Protein AF-0000000087760080 (afdb_homodimer)

Secondary structure (DSSP, 8-state):
----------PPTT----GGGTTTTTTGGGSPPPP---HHHHHHHHHHHHGGGS-HHHHHHHHHHHHHHHSTTSHHHHHHHHHHHHHH-TT-S-TTHHHHHIIIIIS--S-HHHHTEEEEEEPP-TT--SHHHHHHHHHHHHHHHHHHHHTT-SPPPEETTEE---GGGGGTSSEEEEEETTEEEEEE--TTT--EEEEEETTEEEEEESEETTEEPPHHHHHHHHHHHHHHHHHH-----GGGGGGS-HHHHHHHHHHHHHH-THHHHHHHHHHTSS-EEEEE-----SHHHHHHHHHTTTSSS--TTSSEEEEEETTS-EEEEEE-SSS-HHHHHHHHHHHHHHHHTT----------PPPPEEE-----HHHHHHHHHHHHHHHHHHHT-EEEEEEE-S--HHHHHHTT--HHHHHHHHHHHHHHHHHSS---EEEEEE-TTSTT--EEEEE---HHHHHHHHHHH-TT--HHHHHHHHHHHHHHHHHHHHHHHTT--SHHHHHHHHHTPPTTPPPPGGGTSHHHHHHT--SEEEEE---TTEEEEE---SSTTSEEEEEEE-SS-EEEEEEESSS-HHHHHHHHHHHHHHHHHHHHHHHHHT-/----------PPTT----GGGTTTTTTGGGSPPPP---HHHHHHHHHHHHGGGS-HHHHHHHHHHHHHHHSTTSHHHHHHHHHHHHHH-TT-S-TTHHHHHIIIIIS--S-HHHHTEEEEEEPP-TT--SHHHHHHHHHHHHHHHHHHHHTT-SPPPEETTEE---GGGGGTSSEEEEEETTEEEEEE--TTT--EEEEEETTEEEEEESEETTEEPPHHHHHHHHHHHHHHHHHH-----GGGGGGS-HHHHHHHHHHHHHH-THHHHHHHHHHTSS-EEEEE-----SHHHHHHHHHTTTSSS--TTSSEEEEEETTS-EEEEEE-SSS-HHHHHHHHHHHHHHHHTT----------PPPPEEE-----HHHHHHHHHHHHHHHHHHHT-EEEEEEE-S--HHHHHHTT--HHHHHHHHHHHHHHHHHSS---EEEEEE-TTSTT--EEEEE---HHHHHHHHHHH-TT--HHHHHHHHHHHHHHHHHHHHHHHTT--SHHHHHHHHHTPPTTPPPPGGGTSHHHHHHT--SEEEEE---TTEEEEE---SSTTSEEEEEEE-SS-EEEEEEESSS-HHHHHHHHHHHHHHHHHHHHHHHHHT-

Organism: Geotrichum candidum (NCBI:txid1173061)

Foldseek 3Di:
DFDLDLPVDDDPPQFAAQCVQPQACRRQVSFAEQDFDDLVLLLVQVLQLCVQVDDPVLSVLLNVLSCQLNPPPHLVVVLSVVLVVQSPPPVDQYSQQVVCLWPVPWLAFFALPFAQKKKFWFFFDPVPQALLLLLLLLVLLLVVVVVCLLRRHDHFTDDPNFGFHSVLSQQAFQWFWAFDPSTIDIDHDDCVVAQWEWEFDLLWIWTGGQDDPRRGDFSVRSSVLVVLVVVVCVVVHHDQLPQLLNRGGSNLSNVLVVVQCVLDVLSVVLVSSHRRHGYYEQEAADDDDDQQSSRCCGSCNLSRSDNSRRQWYKYGYNRGTIMIMGRRSRHHPPVVLVSSLSSLVCSVVVVGDRDDDDDDDDHIDIRDGDADPSSSVSSVVSSVNNCVVVVLKDKDKQKFQQFFPQVCVVLVFDRVLLLLLLLQLLVCVVPVGGFFAWEWAWQRSGNSTGTFTQGLDGPLSVVQSVLLPDPPRALVRNSVSSVSSRVVSVVRSVCRNSSNHNPSSVVSSQVPDDVPDDDRVSCVSPVVVRNPDHLHYEYEDADPRTPDMFHEDNDQNHWYWYWYGDGRIIMTMIMHSPPCRPSSSVSSNVSVVSVCVSSVVVVVVVD/DFDLDLPVDDDPPQFAAQCVQPQACRRQVSFAEQDFDDLVLLLVQVLQLCVQVDDPVLSVLLNVLSCQLNPVPHLVVVLSVVLVVQSPPPVDQYSQQVVCLWPVPWLQFFALPFAQKKKFWFFFDPVPQALLLLLLLLVLLLVVVVVCLLRRHDHFTDDPNFGFHSVLSQQAFQWFWAFDPSTIDIDHDDCVVAQWEWEFDLLWIWTGGQDDPRRGAFSVRSSVLVVLVVVVCVVVHHDQQPQLLSRGGSNLSNVLVVVQCVLDVLSVVLVSSHRRHGYYEFEAADDDDDQQSSRCCGSCNLSRSDNSRRQWYKYGYNRGTIMIMGRRSRHHPPVVLVSSLSSLVCSVVVVGDRDDDDDDDDHIGIRDGDADPSSSVSSVVSSVNNCVVVVLKDKDKQKFQQFFPQVCVVLVFDRVLLLLLLLQLLVCVVPVGGFFAWEWAWQRSGNSTGTFTQGLDGPLSVVQSVLLPPPPRALVRNSVSSVSSRVVSVVSSVCRNSSNHNPSSVVSSQVPDDVPHDDRVSCVSPVNVRNPDHLHYEYEDADPRTPDMFHEDNDQNHWYWYWYGDGRIIMTMIMHSPPCRPSSSVSSNVSVVSVCVSSVVVVVVVD

Sequence (1214 aa):
MLRLSSTAAKLPEGYVEDLSKGKMLRFQDSLPKLPVPTLEETAAKYLRSLVPLTTPQEFANSEAAVKDFIKPGGVGQKLQKKLEDRAADPKIKNWLYEWWNDAAYLTYREPVVPYVSYFYSHKDDKLRKNPAARAAAITTAALSFKAQVDSKTLEPDYMKGLPNCMDSFKYMFNVSRVPIEHRDDAVSYDPATHKHILVIRNNRFFKVLHEVDGKQLSTAELQAQFEKIYKSAEAAGKGPAIGALTSDNRDKWTAARARLLAAAPENKQALEGIESASFVVCLDDSKPVTREERAHTYWHGDGQNRFYDKPVQFIICDNGVSGFMGEHSMMDGTPTHRLNDYVNDVIFNNKVDHGNTNRSLADPTEITFKVNNDVAKDINSSVESFKNVIGEHELTVFAYKGYGKGLIKKFKASPDAYVQMLIQLAYYKAFGVCRPTYESAATRRFQQGRTETCRSVSVESVDFVKTFENPSATPQDKIAAARKAFNAHVKYITDASAGKGVDRHLFGLKKLLEPGQEVPAIFQDPFYAYSSSWYLSTSQLSSEFFNGYGWSQVIDAGFGLAYMINENSIQVNVVSKKLGVERMKYYLEEAADDLAEVFSTELQSKLMLRLSSTAAKLPEGYVEDLSKGKMLRFQDSLPKLPVPTLEETAAKYLRSLVPLTTPQEFANSEAAVKDFIKPGGVGQKLQKKLEDRAADPKIKNWLYEWWNDAAYLTYREPVVPYVSYFYSHKDDKLRKNPAARAAAITTAALSFKAQVDSKTLEPDYMKGLPNCMDSFKYMFNVSRVPIEHRDDAVSYDPATHKHILVIRNNRFFKVLHEVDGKQLSTAELQAQFEKIYKSAEAAGKGPAIGALTSDNRDKWTAARARLLAAAPENKQALEGIESASFVVCLDDSKPVTREERAHTYWHGDGQNRFYDKPVQFIICDNGVSGFMGEHSMMDGTPTHRLNDYVNDVIFNNKVDHGNTNRSLADPTEITFKVNNDVAKDINSSVESFKNVIGEHELTVFAYKGYGKGLIKKFKASPDAYVQMLIQLAYYKAFGVCRPTYESAATRRFQQGRTETCRSVSVESVDFVKTFENPSATPQDKIAAARKAFNAHVKYITDASAGKGVDRHLFGLKKLLEPGQEVPAIFQDPFYAYSSSWYLSTSQLSSEFFNGYGWSQVIDAGFGLAYMINENSIQVNVVSKKLGVERMKYYLEEAADDLAEVFSTELQSKL

Radius of gyration: 34.76 Å; Cα contacts (8 Å, |Δi|>4): 2414; chains: 2; bounding box: 78×97×84 Å

Nearest PDB structures (foldseek):
  1s5o-assembly1_A  TM=9.514E-01  e=1.755E-53  Homo sapiens
  1t7o-assembly1_A  TM=9.493E-01  e=1.630E-52  Mus musculus
  1xmc-assembly2_B  TM=9.399E-01  e=7.546E-51  Mus musculus
  1xmd-assembly2_B  TM=9.380E-01  e=1.085E-50  Mus musculus
  1xl7-assembly2_B  TM=9.379E-01  e=2.431E-49  Mus musculus

Solvent-accessible surface area (backbone atoms only — not comparable to full-atom values): 61609 Å² total; per-residue (Å²): 126,74,49,75,67,74,65,89,62,84,72,62,90,68,64,45,83,38,64,91,57,23,59,27,42,16,46,49,86,34,37,47,57,58,60,78,65,53,70,65,59,34,50,53,52,45,53,52,51,41,54,68,73,41,52,74,66,58,43,50,54,50,49,52,26,46,51,55,34,64,31,88,88,25,68,42,48,55,35,47,51,53,50,52,50,47,46,65,32,86,86,36,63,32,66,56,43,66,62,46,42,35,65,72,35,28,50,44,46,64,22,42,52,58,70,39,33,31,23,37,29,44,54,76,52,84,87,32,48,48,30,40,53,33,47,15,53,50,49,47,34,46,49,55,53,46,51,26,57,76,67,23,57,34,76,51,50,24,57,96,79,36,64,36,48,56,69,48,62,72,55,48,48,9,23,19,55,42,63,42,92,80,28,45,43,81,46,76,43,60,63,89,80,34,50,26,32,30,36,27,34,51,33,33,40,27,46,35,69,47,46,57,95,91,35,67,58,13,30,65,44,41,21,52,48,43,48,51,46,54,53,51,31,63,74,70,41,70,45,69,41,66,23,6,35,47,33,23,40,37,65,60,30,31,53,44,49,53,48,37,45,66,62,31,78,62,27,50,58,34,50,47,58,59,37,33,14,35,39,35,39,25,48,41,84,51,67,67,77,35,64,52,46,40,48,46,49,32,51,58,48,89,46,25,60,49,57,58,40,33,34,36,30,38,36,29,22,58,61,20,43,44,28,25,28,36,31,42,64,80,34,65,66,66,64,56,45,50,51,54,51,48,32,47,48,30,58,78,64,68,62,59,83,46,64,86,57,80,75,91,68,81,76,66,44,72,53,65,71,66,72,49,72,68,43,49,50,44,31,53,50,17,46,51,50,36,51,53,60,57,66,48,48,40,71,38,67,38,76,43,42,64,46,20,38,54,56,34,47,71,64,72,40,56,53,66,34,50,51,52,49,30,50,51,33,12,47,26,72,74,68,74,49,84,66,34,26,36,30,69,19,60,23,28,58,15,28,73,35,59,72,27,45,17,66,62,50,32,58,41,39,56,51,20,44,54,41,61,70,33,80,83,53,49,57,67,56,34,51,53,33,41,51,49,20,30,51,52,38,49,49,42,41,52,32,6,36,65,48,53,29,46,59,60,55,52,48,54,42,60,69,65,58,53,91,87,52,83,78,58,57,45,78,67,34,71,60,50,56,50,64,70,40,37,39,32,32,35,43,78,71,61,54,94,53,44,70,43,44,35,42,50,37,80,38,74,88,14,32,6,36,22,28,30,62,35,62,51,24,35,35,34,22,33,19,23,54,70,79,51,46,67,52,50,41,43,28,39,49,51,29,50,49,51,51,50,57,47,53,46,57,58,58,56,70,72,101,124,75,47,75,68,75,65,88,60,82,71,62,91,67,64,45,83,38,66,89,57,23,58,27,41,15,46,49,87,34,39,48,57,57,60,78,66,53,69,65,60,35,49,53,52,45,54,53,50,41,52,68,74,43,52,76,66,58,42,51,54,51,49,52,28,46,52,56,34,63,30,88,88,24,67,41,50,54,36,47,51,55,51,50,51,48,46,66,33,87,86,37,62,31,68,53,45,67,61,47,42,35,64,73,36,29,49,43,45,66,24,41,51,59,70,39,32,34,24,39,28,45,54,76,50,83,87,30,47,49,30,39,55,33,45,14,52,50,49,48,34,46,50,54,53,45,51,26,56,76,65,22,57,36,77,51,50,23,57,96,79,36,66,35,48,55,69,50,62,72,56,48,49,9,21,18,53,41,62,41,92,81,30,45,43,81,46,77,43,61,62,89,80,34,49,26,32,32,36,28,36,50,32,34,40,27,47,36,68,47,48,58,95,91,35,67,59,12,30,65,44,42,21,52,49,42,48,50,46,53,52,50,32,63,74,69,42,70,44,69,41,66,23,6,35,46,34,24,40,36,65,59,28,30,54,44,48,53,48,36,44,67,61,28,77,63,27,50,59,33,49,46,58,58,39,33,15,35,38,35,38,24,48,41,86,50,69,67,77,34,64,53,48,38,50,46,48,31,52,57,48,87,44,25,59,49,56,59,40,33,35,35,30,38,35,30,22,57,61,20,42,42,27,26,28,35,31,42,63,79,34,65,66,65,64,56,46,49,51,52,50,49,32,48,49,30,58,77,66,69,61,58,82,47,65,85,59,79,75,92,69,80,76,65,42,72,55,64,71,65,72,50,72,69,43,47,52,44,31,52,50,17,48,51,51,37,53,54,59,56,66,50,47,40,71,39,66,35,74,43,44,63,46,18,38,56,57,34,48,73,65,71,40,58,52,66,34,49,50,53,49,31,50,50,33,11,45,28,72,74,68,73,51,85,64,34,27,36,29,68,18,61,24,26,58,16,27,73,33,59,72,28,45,16,68,63,50,33,60,42,40,54,52,21,42,54,41,62,69,34,81,83,53,48,59,67,55,34,51,51,33,41,51,46,21,32,51,51,36,49,49,42,42,51,32,5,38,65,47,52,28,46,58,60,57,53,48,54,42,60,69,64,57,51,92,87,52,81,77,56,57,46,78,66,34,70,60,51,58,49,64,68,40,36,40,34,32,35,41,78,70,60,53,92,53,43,69,42,44,35,42,50,36,80,38,74,88,13,31,6,38,21,29,30,63,35,62,52,24,34,36,33,24,33,18,22,54,71,80,52,46,67,54,50,39,43,30,38,51,51,29,50,50,51,52,50,57,46,54,44,58,59,58,56,70,72,101

pLDDT: mean 96.08, std 7.72, range [31.3, 98.94]

InterPro domains:
  IPR000542 Acyltransferase ChoActase/COT/CPT [PS00439] (31-46)
  IPR000542 Acyltransferase ChoActase/COT/CPT [PS00440] (306-333)
  IPR000542 Acyltransferase ChoActase/COT/CPT [PTHR22589] (21-598)
  IPR023213 Chloramphenicol acetyltransferase-like domain superfamily [G3DSA:3.30.559.10] (31-595)
  IPR039551 Choline/Carnitine o-acyltransferase, domain 1 and 2 [PF00755] (34-589)
  IPR042231 Choline/Carnitine o-acyltransferase, domain 2 [G3DSA:3.30.559.70] (94-396)

Structure (mmCIF, N/CA/C/O backbone):
data_AF-0000000087760080-model_v1
#
loop_
_entity.id
_entity.type
_entity.pdbx_description
1 polymer 'Carnitine O-acetyltransferase, mitochondrial'
#
loop_
_atom_site.group_PDB
_atom_site.id
_atom_site.type_symbol
_atom_site.label_atom_id
_atom_site.label_alt_id
_atom_site.label_comp_id
_atom_site.label_asym_id
_atom_site.label_entity_id
_atom_site.label_seq_id
_atom_site.pdbx_PDB_ins_code
_atom_site.Cartn_x
_atom_site.Cartn_y
_atom_site.Cartn_z
_atom_site.occupancy
_atom_site.B_iso_or_equiv
_atom_site.auth_seq_id
_atom_site.auth_comp_id
_atom_site.auth_asym_id
_atom_site.auth_atom_id
_atom_site.pdbx_PDB_model_num
ATOM 1 N N . MET A 1 1 ? 0.422 13.914 22.516 1 31.44 1 MET A N 1
ATOM 2 C CA . MET A 1 1 ? -1.004 13.836 22.812 1 31.44 1 MET A CA 1
ATOM 3 C C . MET A 1 1 ? -1.378 14.789 23.938 1 31.44 1 MET A C 1
ATOM 5 O O . MET A 1 1 ? -0.711 14.836 24.969 1 31.44 1 MET A O 1
ATOM 9 N N . LEU A 1 2 ? -2.111 15.789 23.656 1 38.09 2 LEU A N 1
ATOM 10 C CA . LEU A 1 2 ? -2.637 16.766 24.609 1 38.09 2 LEU A CA 1
ATOM 11 C C . LEU A 1 2 ? -3.416 16.078 25.719 1 38.09 2 LEU A C 1
ATOM 13 O O . LEU A 1 2 ? -4.371 15.344 25.453 1 38.09 2 LEU A O 1
ATOM 17 N N . ARG A 1 3 ? -2.824 15.695 26.797 1 42.78 3 ARG A N 1
ATOM 18 C CA . ARG A 1 3 ? -3.564 15.203 27.969 1 42.78 3 ARG A CA 1
ATOM 19 C C . ARG A 1 3 ? -4.32 16.344 28.641 1 42.78 3 ARG A C 1
ATOM 21 O O . ARG A 1 3 ? -3.736 17.375 28.969 1 42.78 3 ARG A O 1
ATOM 28 N N . LEU A 1 4 ? -5.613 16.234 28.5 1 44.25 4 LEU A N 1
ATOM 29 C CA . LEU A 1 4 ? -6.473 17.219 29.156 1 44.25 4 LEU A CA 1
ATOM 30 C C . LEU A 1 4 ? -6.418 17.078 30.672 1 44.25 4 LEU A C 1
ATOM 32 O O . LEU A 1 4 ? -7.246 17.641 31.391 1 44.25 4 LEU A O 1
ATOM 36 N N . SER A 1 5 ? -5.719 16.125 31.234 1 40.06 5 SER A N 1
ATOM 37 C CA . SER A 1 5 ? -5.988 15.961 32.656 1 40.06 5 SER A CA 1
ATOM 38 C C . SER A 1 5 ? -5.27 17.031 33.5 1 40.06 5 SER A C 1
ATOM 40 O O . SER A 1 5 ? -4.059 17.203 33.375 1 40.06 5 SER A O 1
ATOM 42 N N . SER A 1 6 ? -6.012 17.875 34.031 1 45.25 6 SER A N 1
ATOM 43 C CA . SER A 1 6 ? -5.613 18.734 35.125 1 45.25 6 SER A CA 1
ATOM 44 C C . SER A 1 6 ? -5.168 17.922 36.344 1 45.25 6 SER A C 1
ATOM 46 O O . SER A 1 6 ? -6 17.438 37.094 1 45.25 6 SER A O 1
ATOM 48 N N . THR A 1 7 ? -4.461 17.016 36.375 1 44.56 7 THR A N 1
ATOM 49 C CA . THR A 1 7 ? -4.113 16.594 37.719 1 44.56 7 THR A CA 1
ATOM 50 C C . THR A 1 7 ? -3.66 17.781 38.562 1 44.56 7 THR A C 1
ATOM 52 O O . THR A 1 7 ? -2.914 18.641 38.062 1 44.56 7 THR A O 1
ATOM 55 N N . ALA A 1 8 ? -4.324 18 39.719 1 46.91 8 ALA A N 1
ATOM 56 C CA . ALA A 1 8 ? -4.074 19.031 40.719 1 46.91 8 ALA A CA 1
ATOM 57 C C . ALA A 1 8 ? -2.59 19.094 41.062 1 46.91 8 ALA A C 1
ATOM 59 O O . ALA A 1 8 ? -2.197 18.797 42.188 1 46.91 8 ALA A O 1
ATOM 60 N N . ALA A 1 9 ? -1.782 18.609 40.406 1 54.81 9 ALA A N 1
ATOM 61 C CA . ALA A 1 9 ? -0.433 18.828 40.906 1 54.81 9 ALA A CA 1
ATOM 62 C C . ALA A 1 9 ? -0.044 20.297 40.844 1 54.81 9 ALA A C 1
ATOM 64 O O . ALA A 1 9 ? -0.376 20.984 39.875 1 54.81 9 ALA A O 1
ATOM 65 N N . LYS A 1 10 ? 0.479 20.875 41.875 1 70.44 10 LYS A N 1
ATOM 66 C CA . LYS A 1 10 ? 0.914 22.25 42.094 1 70.44 10 LYS A CA 1
ATOM 67 C C . LYS A 1 10 ? 1.817 22.734 40.969 1 70.44 10 LYS A C 1
ATOM 69 O O . LYS A 1 10 ? 2.859 22.125 40.719 1 70.44 10 LYS A O 1
ATOM 74 N N . LEU A 1 11 ? 1.351 23.656 40.031 1 83.56 11 LEU A N 1
ATOM 75 C CA . LEU A 1 11 ? 2.141 24.297 38.969 1 83.56 11 LEU A CA 1
ATOM 76 C C . LEU A 1 11 ? 3.396 24.938 39.562 1 83.56 11 LEU A C 1
ATOM 78 O O . LEU A 1 11 ? 3.387 25.422 40.688 1 83.56 11 LEU A O 1
ATOM 82 N N . PRO A 1 12 ? 4.492 24.734 38.875 1 84.12 12 PRO A N 1
ATOM 83 C CA . PRO A 1 12 ? 5.73 25.375 39.312 1 84.12 12 PRO A CA 1
ATOM 84 C C . PRO A 1 12 ? 5.555 26.859 39.594 1 84.12 12 PRO A C 1
ATOM 86 O O . PRO A 1 12 ? 4.551 27.453 39.188 1 84.12 12 PRO A O 1
ATOM 89 N N . GLU A 1 13 ? 6.48 27.406 40.25 1 84.38 13 GLU A N 1
ATOM 90 C CA . GLU A 1 13 ? 6.473 28.844 40.531 1 84.38 13 GLU A CA 1
ATOM 91 C C . GLU A 1 13 ? 6.484 29.656 39.25 1 84.38 13 GLU A C 1
ATOM 93 O O . GLU A 1 13 ? 7.148 29.281 38.281 1 84.38 13 GLU A O 1
ATOM 98 N N . GLY A 1 14 ? 5.613 30.641 39.219 1 87.75 14 GLY A N 1
ATOM 99 C CA . GLY A 1 14 ? 5.562 31.484 38.031 1 87.75 14 GLY A CA 1
ATOM 100 C C . GLY A 1 14 ? 4.227 31.453 37.312 1 87.75 14 GLY A C 1
ATOM 101 O O . GLY A 1 14 ? 3.803 32.438 36.719 1 87.75 14 GLY A O 1
ATOM 102 N N . TYR A 1 15 ? 3.621 30.344 37.375 1 92.69 15 TYR A N 1
ATOM 103 C CA . TYR A 1 15 ? 2.301 30.219 36.781 1 92.69 15 TYR A CA 1
ATOM 104 C C . TYR A 1 15 ? 1.22 30.766 37.688 1 92.69 15 TYR A C 1
ATOM 106 O O . TYR A 1 15 ? 1.188 30.453 38.875 1 92.69 15 TYR A O 1
ATOM 114 N N . VAL A 1 16 ? 0.417 31.594 37.188 1 94.06 16 VAL A N 1
ATOM 115 C CA . VAL A 1 16 ? -0.666 32.188 37.938 1 94.06 16 VAL A CA 1
ATOM 116 C C . VAL A 1 16 ? -1.984 32.031 37.188 1 94.06 16 VAL A C 1
ATOM 118 O O . VAL A 1 16 ? -2.07 32.375 36 1 94.06 16 VAL A O 1
ATOM 121 N N . GLU A 1 17 ? -2.879 31.531 37.906 1 93.44 17 GLU A N 1
ATOM 122 C CA . GLU A 1 17 ? -4.211 31.422 37.312 1 93.44 17 GLU A CA 1
ATOM 123 C C . GLU A 1 17 ? -4.965 32.75 37.375 1 93.44 17 GLU A C 1
ATOM 125 O O . GLU A 1 17 ? -5.102 33.344 38.469 1 93.44 17 GLU A O 1
ATOM 130 N N . ASP A 1 18 ? -5.348 33.281 36.281 1 95.81 18 ASP A N 1
ATOM 131 C CA . ASP A 1 18 ? -6.164 34.469 36.156 1 95.81 18 ASP A CA 1
ATOM 132 C C . ASP A 1 18 ? -7.516 34.156 35.531 1 95.81 18 ASP A C 1
ATOM 134 O O . ASP A 1 18 ? -7.66 34.25 34.312 1 95.81 18 ASP A O 1
ATOM 138 N N . LEU A 1 19 ? -8.508 33.969 36.25 1 94.75 19 LEU A N 1
ATOM 139 C CA . LEU A 1 19 ? -9.812 33.531 35.75 1 94.75 19 LEU A CA 1
ATOM 140 C C . LEU A 1 19 ? -10.586 34.688 35.125 1 94.75 19 LEU A C 1
ATOM 142 O O . LEU A 1 19 ? -11.586 34.469 34.438 1 94.75 19 LEU A O 1
ATOM 146 N N . SER A 1 20 ? -10.094 35.844 35.375 1 95.19 20 SER A N 1
ATOM 147 C CA . SER A 1 20 ? -10.75 36.969 34.781 1 95.19 20 SER A CA 1
ATOM 148 C C . SER A 1 20 ? -10.625 36.938 33.25 1 95.19 20 SER A C 1
ATOM 150 O O . SER A 1 20 ? -11.391 37.594 32.531 1 95.19 20 SER A O 1
ATOM 152 N N . LYS A 1 21 ? -9.758 36.188 32.781 1 94.75 21 LYS A N 1
ATOM 153 C CA . LYS A 1 21 ? -9.539 36.031 31.344 1 94.75 21 LYS A CA 1
ATOM 154 C C . LYS A 1 21 ? -10.266 34.812 30.797 1 94.75 21 LYS A C 1
ATOM 156 O O . LYS A 1 21 ? -10.062 34.438 29.641 1 94.75 21 LYS A O 1
ATOM 161 N N . GLY A 1 22 ? -11.07 34.219 31.625 1 95.5 22 GLY A N 1
ATOM 162 C CA . GLY A 1 22 ? -11.727 32.969 31.25 1 95.5 22 GLY A CA 1
ATOM 163 C C . GLY A 1 22 ? -10.875 31.75 31.516 1 95.5 22 GLY A C 1
ATOM 164 O O . GLY A 1 22 ? -9.656 31.844 31.656 1 95.5 22 GLY A O 1
ATOM 165 N N . LYS A 1 23 ? -11.492 30.594 31.5 1 96.69 23 LYS A N 1
ATOM 166 C CA . LYS A 1 23 ? -10.805 29.344 31.766 1 96.69 23 LYS A CA 1
ATOM 167 C C . LYS A 1 23 ? -9.742 29.062 30.703 1 96.69 23 LYS A C 1
ATOM 169 O O . LYS A 1 23 ? -8.656 28.562 31.031 1 96.69 23 LYS A O 1
ATOM 174 N N . MET A 1 24 ? -10.008 29.406 29.484 1 97.56 24 MET A N 1
ATOM 175 C CA . MET A 1 24 ? -9.156 29.078 28.359 1 97.56 24 MET A CA 1
ATOM 176 C C . MET A 1 24 ? -7.82 29.828 28.453 1 97.56 24 MET A C 1
ATOM 178 O O . MET A 1 24 ? -6.773 29.266 28.109 1 97.56 24 MET A O 1
ATOM 182 N N . LEU A 1 25 ? -7.895 31.094 28.953 1 97.62 25 LEU A N 1
ATOM 183 C CA . LEU A 1 25 ? -6.707 31.938 28.922 1 97.62 25 LEU A CA 1
ATOM 184 C C . LEU A 1 25 ? -6.168 32.156 30.328 1 97.62 25 LEU A C 1
ATOM 186 O O . LEU A 1 25 ? -5.34 33.062 30.547 1 97.62 25 LEU A O 1
ATOM 190 N N . ARG A 1 26 ? -6.48 31.328 31.234 1 97 26 ARG A N 1
ATOM 191 C CA . ARG A 1 26 ? -6.223 31.594 32.656 1 97 26 ARG A CA 1
ATOM 192 C C . ARG A 1 26 ? -4.723 31.578 32.938 1 97 26 ARG A C 1
ATOM 194 O O . ARG A 1 26 ? -4.27 32.188 33.906 1 97 26 ARG A O 1
ATOM 201 N N . PHE A 1 27 ? -3.936 30.953 32.125 1 96.56 27 PHE A N 1
ATOM 202 C CA . PHE A 1 27 ? -2.504 30.891 32.406 1 96.56 27 PHE A CA 1
ATOM 203 C C . PHE A 1 27 ? -1.731 31.734 31.375 1 96.56 27 PHE A C 1
ATOM 205 O O . PHE A 1 27 ? -0.504 31.828 31.453 1 96.56 27 PHE A O 1
ATOM 212 N N . GLN A 1 28 ? -2.344 32.406 30.453 1 96 28 GLN A N 1
ATOM 213 C CA . GLN A 1 28 ? -1.713 33.031 29.281 1 96 28 GLN A CA 1
ATOM 214 C C . GLN A 1 28 ? -0.68 34.062 29.703 1 96 28 GLN A C 1
ATOM 216 O O . GLN A 1 28 ? 0.418 34.125 29.141 1 96 28 GLN A O 1
ATOM 221 N N . ASP A 1 29 ? -0.963 34.875 30.672 1 94.56 29 ASP A N 1
ATOM 222 C CA . ASP A 1 29 ? -0.117 36 31.031 1 94.56 29 ASP A CA 1
ATOM 223 C C . ASP A 1 29 ? 1.071 35.562 31.875 1 94.56 29 ASP A C 1
ATOM 225 O O . ASP A 1 29 ? 2.051 36.312 32.031 1 94.56 29 ASP A O 1
ATOM 229 N N . SER A 1 30 ? 0.916 34.438 32.5 1 95.38 30 SER A N 1
ATOM 230 C CA . SER A 1 30 ? 1.979 33.969 33.375 1 95.38 30 SER A CA 1
ATOM 231 C C . SER A 1 30 ? 2.859 32.938 32.688 1 95.38 30 SER A C 1
ATOM 233 O O . SER A 1 30 ? 3.818 32.406 33.25 1 95.38 30 SER A O 1
ATOM 235 N N . LEU A 1 31 ? 2.555 32.562 31.422 1 96.69 31 LEU A N 1
ATOM 236 C CA . LEU A 1 31 ? 3.441 31.688 30.672 1 96.69 31 LEU A CA 1
ATOM 237 C C . LEU A 1 31 ? 4.828 32.312 30.531 1 96.69 31 LEU A C 1
ATOM 239 O O . LEU A 1 31 ? 4.957 33.531 30.391 1 96.69 31 LEU A O 1
ATOM 243 N N . PRO A 1 32 ? 5.828 31.438 30.594 1 95.81 32 PRO A N 1
ATOM 244 C CA . PRO A 1 32 ? 7.168 31.984 30.375 1 95.81 32 PRO A CA 1
ATOM 245 C C . PRO A 1 32 ? 7.375 32.5 28.953 1 95.81 32 PRO A C 1
ATOM 247 O O . PRO A 1 32 ? 6.695 32.062 28.031 1 95.81 32 PRO A O 1
ATOM 250 N N . LYS A 1 33 ? 8.25 33.5 28.797 1 96.88 33 LYS A N 1
ATOM 251 C CA . LYS A 1 33 ? 8.648 33.969 27.469 1 96.88 33 LYS A CA 1
ATOM 252 C C . LYS A 1 33 ? 9.617 33 26.812 1 96.88 33 LYS A C 1
ATOM 254 O O . LYS A 1 33 ? 10.289 32.219 27.484 1 96.88 33 LYS A O 1
ATOM 259 N N . LEU A 1 34 ? 9.641 33.031 25.484 1 98 34 LEU A N 1
ATOM 260 C CA . LEU A 1 34 ? 10.617 32.219 24.75 1 98 34 LEU A CA 1
ATOM 261 C C . LEU A 1 34 ? 12.039 32.625 25.125 1 98 34 LEU A C 1
ATOM 263 O O . LEU A 1 34 ? 12.398 33.812 25 1 98 34 LEU A O 1
ATOM 267 N N . PRO A 1 35 ? 12.836 31.719 25.562 1 97.69 35 PRO A N 1
ATOM 268 C CA . PRO A 1 35 ? 14.188 32.094 25.984 1 97.69 35 PRO A CA 1
ATOM 269 C C . PRO A 1 35 ? 15.117 32.375 24.797 1 97.69 35 PRO A C 1
ATOM 271 O O . PRO A 1 35 ? 14.828 31.984 23.672 1 97.69 35 PRO A O 1
ATOM 274 N N . VAL A 1 36 ? 16.141 33.188 25.094 1 98.5 36 VAL A N 1
ATOM 275 C CA . VAL A 1 36 ? 17.25 33.344 24.172 1 98.5 36 VAL A CA 1
ATOM 276 C C . VAL A 1 36 ? 18.422 32.469 24.609 1 98.5 36 VAL A C 1
ATOM 278 O O . VAL A 1 36 ? 19.047 32.719 25.641 1 98.5 36 VAL A O 1
ATOM 281 N N . PRO A 1 37 ? 18.703 31.453 23.859 1 98.06 37 PRO A N 1
ATOM 282 C CA . PRO A 1 37 ? 19.859 30.641 24.234 1 98.06 37 PRO A CA 1
ATOM 283 C C . PRO A 1 37 ? 21.172 31.438 24.203 1 98.06 37 PRO A C 1
ATOM 285 O O . PRO A 1 37 ? 21.234 32.5 23.578 1 98.06 37 PRO A O 1
ATOM 288 N N . THR A 1 38 ? 22.188 30.844 24.875 1 97.69 38 THR A N 1
ATOM 289 C CA . THR A 1 38 ? 23.484 31.5 24.766 1 97.69 38 THR A CA 1
ATOM 290 C C . THR A 1 38 ? 24.141 31.172 23.422 1 97.69 38 THR A C 1
ATOM 292 O O . THR A 1 38 ? 23.844 30.141 22.812 1 97.69 38 THR A O 1
ATOM 295 N N . LEU A 1 39 ? 25 32.062 23.062 1 97.56 39 LEU A N 1
ATOM 296 C CA . LEU A 1 39 ? 25.719 31.859 21.828 1 97.56 39 LEU A CA 1
ATOM 297 C C . LEU A 1 39 ? 26.531 30.562 21.891 1 97.56 39 LEU A C 1
ATOM 299 O O . LEU A 1 39 ? 26.594 29.812 20.906 1 97.56 39 LEU A O 1
ATOM 303 N N . GLU A 1 40 ? 27.062 30.312 23.016 1 96.94 40 GLU A N 1
ATOM 304 C CA . GLU A 1 40 ? 27.938 29.156 23.203 1 96.94 40 GLU A CA 1
ATOM 305 C C . GLU A 1 40 ? 27.141 27.859 23.109 1 96.94 40 GLU A C 1
ATOM 307 O O . GLU A 1 40 ? 27.594 26.891 22.484 1 96.94 40 GLU A O 1
ATOM 312 N N . GLU A 1 41 ? 26 27.875 23.688 1 97.06 41 GLU A N 1
ATOM 313 C CA . GLU A 1 41 ? 25.156 26.688 23.672 1 97.06 41 GLU A CA 1
ATOM 314 C C . GLU A 1 41 ? 24.703 26.359 22.25 1 97.06 41 GLU A C 1
ATOM 316 O O . GLU A 1 41 ? 24.75 25.203 21.828 1 97.06 41 GLU A O 1
ATOM 321 N N . THR A 1 42 ? 24.266 27.375 21.547 1 98.31 42 THR A N 1
ATOM 322 C CA . THR A 1 42 ? 23.812 27.188 20.172 1 98.31 42 THR A CA 1
ATOM 323 C C . THR A 1 42 ? 24.984 26.781 19.266 1 98.31 42 THR A C 1
ATOM 325 O O . THR A 1 42 ? 24.828 25.891 18.422 1 98.31 42 THR A O 1
ATOM 328 N N . ALA A 1 43 ? 26.125 27.438 19.484 1 98.31 43 ALA A N 1
ATOM 329 C CA . ALA A 1 43 ? 27.297 27.125 18.672 1 98.31 43 ALA A CA 1
ATOM 330 C C . ALA A 1 43 ? 27.719 25.672 18.859 1 98.31 43 ALA A C 1
ATOM 332 O O . ALA A 1 43 ? 28.031 24.984 17.875 1 98.31 43 ALA A O 1
ATOM 333 N N . ALA A 1 44 ? 27.75 25.25 20.062 1 98.19 44 ALA A N 1
ATOM 334 C CA . ALA A 1 44 ? 28.141 23.875 20.359 1 98.19 44 ALA A CA 1
ATOM 335 C C . ALA A 1 44 ? 27.172 22.875 19.703 1 98.19 44 ALA A C 1
ATOM 337 O O . ALA A 1 44 ? 27.609 21.891 19.109 1 98.19 44 ALA A O 1
ATOM 338 N N . LYS A 1 45 ? 25.906 23.109 19.891 1 98.06 45 LYS A N 1
ATOM 339 C CA . LYS A 1 45 ? 24.891 22.234 19.312 1 98.06 45 LYS A CA 1
ATOM 340 C C . LYS A 1 45 ? 24.953 22.25 17.781 1 98.06 45 LYS A C 1
ATOM 342 O O . LYS A 1 45 ? 24.797 21.219 17.125 1 98.06 45 LYS A O 1
ATOM 347 N N . TYR A 1 46 ? 25.141 23.422 17.203 1 98.5 46 TYR A N 1
ATOM 348 C CA . TYR A 1 46 ? 25.25 23.594 15.766 1 98.5 46 TYR A CA 1
ATOM 349 C C . TYR A 1 46 ? 26.422 22.781 15.211 1 98.5 46 TYR A C 1
ATOM 351 O O . TYR A 1 46 ? 26.25 22.016 14.258 1 98.5 46 TYR A O 1
ATOM 359 N N . LEU A 1 47 ? 27.531 22.953 15.828 1 98.56 47 LEU A N 1
ATOM 360 C CA . LEU A 1 47 ? 28.719 22.266 15.359 1 98.56 47 LEU A CA 1
ATOM 361 C C . LEU A 1 47 ? 28.547 20.75 15.477 1 98.56 47 LEU A C 1
ATOM 363 O O . LEU A 1 47 ? 28.922 20 14.57 1 98.56 47 LEU A O 1
ATOM 367 N N . ARG A 1 48 ? 27.953 20.297 16.547 1 98.19 48 ARG A N 1
ATOM 368 C CA . ARG A 1 48 ? 27.719 18.859 16.688 1 98.19 48 ARG A CA 1
ATOM 369 C C . ARG A 1 48 ? 26.781 18.344 15.602 1 98.19 48 ARG A C 1
ATOM 371 O O . ARG A 1 48 ? 26.984 17.234 15.078 1 98.19 48 ARG A O 1
ATOM 378 N N . SER A 1 49 ? 25.781 19.094 15.266 1 97.94 49 SER A N 1
ATOM 379 C CA . SER A 1 49 ? 24.797 18.688 14.258 1 97.94 49 SER A CA 1
ATOM 380 C C . SER A 1 49 ? 25.422 18.656 12.867 1 97.94 49 SER A C 1
ATOM 382 O O . SER A 1 49 ? 24.875 18.031 11.961 1 97.94 49 SER A O 1
ATOM 384 N N . LEU A 1 50 ? 26.578 19.297 12.664 1 98.44 50 LEU A N 1
ATOM 385 C CA . LEU A 1 50 ? 27.234 19.328 11.359 1 98.44 50 LEU A CA 1
ATOM 386 C C . LEU A 1 50 ? 28.125 18.094 11.164 1 98.44 50 LEU A C 1
ATOM 388 O O . LEU A 1 50 ? 28.438 17.734 10.031 1 98.44 50 LEU A O 1
ATOM 392 N N . VAL A 1 51 ? 28.516 17.484 12.258 1 98.25 51 VAL A N 1
ATOM 393 C CA . VAL A 1 51 ? 29.5 16.391 12.211 1 98.25 51 VAL A CA 1
ATOM 394 C C . VAL A 1 51 ? 29 15.297 11.273 1 98.25 51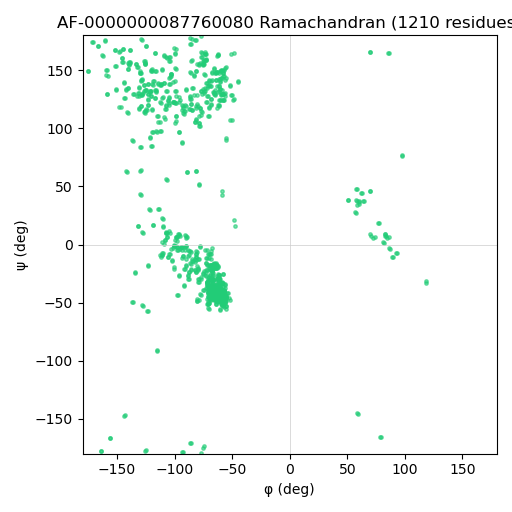 VAL A C 1
ATOM 396 O O . VAL A 1 51 ? 29.734 14.867 10.375 1 98.25 51 VAL A O 1
ATOM 399 N N . PRO A 1 52 ? 27.797 14.812 11.398 1 97.88 52 PRO A N 1
ATOM 400 C CA . PRO A 1 52 ? 27.359 13.703 10.539 1 97.88 52 PRO A CA 1
ATOM 401 C C . PRO A 1 52 ? 27.125 14.133 9.094 1 97.88 52 PRO A C 1
ATOM 403 O O . PRO A 1 52 ? 26.906 13.289 8.219 1 97.88 52 PRO A O 1
ATOM 406 N N . LEU A 1 53 ? 27.234 15.383 8.797 1 97.94 53 LEU A N 1
ATOM 407 C CA . LEU A 1 53 ? 26.875 15.891 7.473 1 97.94 53 LEU A CA 1
ATOM 408 C C . LEU A 1 53 ? 28.109 16.344 6.711 1 97.94 53 LEU A C 1
ATOM 410 O O . LEU A 1 53 ? 28.031 16.703 5.535 1 97.94 53 LEU A O 1
ATOM 414 N N . THR A 1 54 ? 29.281 16.359 7.402 1 97.75 54 THR A N 1
ATOM 415 C CA . THR A 1 54 ? 30.484 16.953 6.82 1 97.75 54 THR A CA 1
ATOM 416 C C . THR A 1 54 ? 31.641 15.961 6.844 1 97.75 54 THR A C 1
ATOM 418 O O . THR A 1 54 ? 31.656 15.023 7.648 1 97.75 54 THR A O 1
ATOM 421 N N . THR A 1 55 ? 32.562 16.219 5.938 1 97 55 THR A N 1
ATOM 422 C CA . THR A 1 55 ? 33.906 15.633 6.074 1 97 55 THR A CA 1
ATOM 423 C C . THR A 1 55 ? 34.719 16.375 7.137 1 97 55 THR A C 1
ATOM 425 O O . THR A 1 55 ? 34.344 17.484 7.543 1 97 55 THR A O 1
ATOM 428 N N . PRO A 1 56 ? 35.781 15.781 7.551 1 97.31 56 PRO A N 1
ATOM 429 C CA . PRO A 1 56 ? 36.625 16.469 8.547 1 97.31 56 PRO A CA 1
ATOM 430 C C . PRO A 1 56 ? 37.094 17.844 8.078 1 97.31 56 PRO A C 1
ATOM 432 O O . PRO A 1 56 ? 37.125 18.781 8.859 1 97.31 56 PRO A O 1
ATOM 435 N N . GLN A 1 57 ? 37.406 17.969 6.82 1 97.56 57 GLN A N 1
ATOM 436 C CA . GLN A 1 57 ? 37.844 19.25 6.277 1 97.56 57 GLN A CA 1
ATOM 437 C C . GLN A 1 57 ? 36.719 20.266 6.227 1 97.56 57 GLN A C 1
ATOM 439 O O . GLN A 1 57 ? 36.906 21.438 6.598 1 97.56 57 GLN A O 1
ATOM 444 N N . GLU A 1 58 ? 35.594 19.875 5.742 1 97.75 58 GLU A N 1
ATOM 445 C CA . GLU A 1 58 ? 34.406 20.75 5.711 1 97.75 58 GLU A CA 1
ATOM 446 C C . GLU A 1 58 ? 34.031 21.203 7.113 1 97.75 58 GLU A C 1
ATOM 448 O O . GLU A 1 58 ? 33.719 22.375 7.324 1 97.75 58 GLU A O 1
ATOM 453 N N . PHE A 1 59 ? 34.125 20.281 8.047 1 98.25 59 PHE A N 1
ATOM 454 C CA . PHE A 1 59 ? 33.812 20.594 9.43 1 98.25 59 PHE A CA 1
ATOM 455 C C . PHE A 1 59 ? 34.781 21.641 9.984 1 98.25 59 PHE A C 1
ATOM 457 O O . PHE A 1 59 ? 34.344 22.562 10.695 1 98.25 59 PHE A O 1
ATOM 464 N N . ALA A 1 60 ? 36 21.5 9.68 1 98.38 60 ALA A N 1
ATOM 465 C CA . ALA A 1 60 ? 37 22.438 10.172 1 98.38 60 ALA A CA 1
ATOM 466 C C . ALA A 1 60 ? 36.719 23.859 9.688 1 98.38 60 ALA A C 1
ATOM 468 O O . ALA A 1 60 ? 36.938 24.828 10.422 1 98.38 60 ALA A O 1
ATOM 469 N N . ASN A 1 61 ? 36.344 23.953 8.5 1 98.06 61 ASN A N 1
ATOM 470 C CA . ASN A 1 61 ? 36 25.25 7.945 1 98.06 61 ASN A CA 1
ATOM 471 C C . ASN A 1 61 ? 34.781 25.875 8.664 1 98.06 61 ASN A C 1
ATOM 473 O O . ASN A 1 61 ? 34.812 27.047 9.016 1 98.06 61 ASN A O 1
ATOM 477 N N . SER A 1 62 ? 33.781 25.078 8.883 1 98.5 62 SER A N 1
ATOM 478 C CA . SER A 1 62 ? 32.594 25.547 9.594 1 98.5 62 SER A CA 1
ATOM 479 C C . SER A 1 62 ? 32.906 25.922 11.039 1 98.5 62 SER A C 1
ATOM 481 O O . SER A 1 62 ? 32.406 26.922 11.555 1 98.5 62 SER A O 1
ATOM 483 N N . GLU A 1 63 ? 33.719 25.094 11.617 1 98.5 63 GLU A N 1
ATOM 484 C CA . GLU A 1 63 ? 34.125 25.359 13 1 98.5 63 GLU A CA 1
ATOM 485 C C . GLU A 1 63 ? 34.875 26.688 13.117 1 98.5 63 GLU A C 1
ATOM 487 O O . GLU A 1 63 ? 34.656 27.438 14.086 1 98.5 63 GLU A O 1
ATOM 492 N N . ALA A 1 64 ? 35.688 27 12.164 1 98.38 64 ALA A N 1
ATOM 493 C CA . ALA A 1 64 ? 36.406 28.281 12.164 1 98.38 64 ALA A CA 1
ATOM 494 C C . ALA A 1 64 ? 35.438 29.453 12.055 1 98.38 64 ALA A C 1
ATOM 496 O O . ALA A 1 64 ? 35.594 30.469 12.727 1 98.38 64 ALA A O 1
ATOM 497 N N . ALA A 1 65 ? 34.5 29.312 11.195 1 98.19 65 ALA A N 1
ATOM 498 C CA . ALA A 1 65 ? 33.469 30.359 11.016 1 98.19 65 ALA A CA 1
ATOM 499 C C . ALA A 1 65 ? 32.688 30.562 12.297 1 98.19 65 ALA A C 1
ATOM 501 O O . ALA A 1 65 ? 32.375 31.703 12.672 1 98.19 65 ALA A O 1
ATOM 502 N N . VAL A 1 66 ? 32.344 29.484 13.008 1 98.5 66 VAL A N 1
ATOM 503 C CA . VAL A 1 66 ? 31.578 29.547 14.25 1 98.5 66 VAL A CA 1
ATOM 504 C C . VAL A 1 66 ? 32.406 30.188 15.352 1 98.5 66 VAL A C 1
ATOM 506 O O . VAL A 1 66 ? 31.906 31.031 16.094 1 98.5 66 VAL A O 1
ATOM 509 N N . LYS A 1 67 ? 33.688 29.781 15.453 1 97.88 67 LYS A N 1
ATOM 510 C CA . LYS A 1 67 ? 34.562 30.344 16.453 1 97.88 67 LYS A CA 1
ATOM 511 C C . LYS A 1 67 ? 34.719 31.844 16.281 1 97.88 67 LYS A C 1
ATOM 513 O O . LYS A 1 67 ? 34.75 32.594 17.25 1 97.88 67 LYS A O 1
ATOM 518 N N . ASP A 1 68 ? 34.812 32.219 15.07 1 97.38 68 ASP A N 1
ATOM 519 C CA . ASP A 1 68 ? 34.906 33.625 14.773 1 97.38 68 ASP A CA 1
ATOM 520 C C . ASP A 1 68 ? 33.625 34.344 15.172 1 97.38 68 ASP A C 1
ATOM 522 O O . ASP A 1 68 ? 33.688 35.5 15.625 1 97.38 68 ASP A O 1
ATOM 526 N N . PHE A 1 69 ? 32.562 33.812 14.945 1 98.06 69 PHE A N 1
ATOM 527 C CA . PHE A 1 69 ? 31.266 34.406 15.211 1 98.06 69 PHE A CA 1
ATOM 528 C C . PHE A 1 69 ? 31.062 34.594 16.719 1 98.06 69 PHE A C 1
ATOM 530 O O . PHE A 1 69 ? 30.516 35.594 17.141 1 98.06 69 PHE A O 1
ATOM 537 N N . ILE A 1 70 ? 31.516 33.656 17.578 1 97.5 70 ILE A N 1
ATOM 538 C CA . ILE A 1 70 ? 31.156 33.688 19 1 97.5 70 ILE A CA 1
ATOM 539 C C . ILE A 1 70 ? 32.312 34.281 19.797 1 97.5 70 ILE A C 1
ATOM 541 O O . ILE A 1 70 ? 32.281 34.312 21.031 1 97.5 70 ILE A O 1
ATOM 545 N N . LYS A 1 71 ? 33.406 34.625 19.156 1 96.5 71 LYS A N 1
ATOM 546 C CA . LYS A 1 71 ? 34.562 35.125 19.875 1 96.5 71 LYS A CA 1
ATOM 547 C C . LYS A 1 71 ? 34.188 36.375 20.688 1 96.5 71 LYS A C 1
ATOM 549 O O . LYS A 1 71 ? 33.344 37.156 20.266 1 96.5 71 LYS A O 1
ATOM 554 N N . PRO A 1 72 ? 34.875 36.531 21.781 1 95.44 72 PRO A N 1
ATOM 555 C CA . PRO A 1 72 ? 34.594 37.719 22.578 1 95.44 72 PRO A CA 1
ATOM 556 C C . PRO A 1 72 ? 34.75 39.031 21.797 1 95.44 72 PRO A C 1
ATOM 558 O O . PRO A 1 72 ? 35.75 39.219 21.078 1 95.44 72 PRO A O 1
ATOM 561 N N . GLY A 1 73 ? 33.812 39.844 21.875 1 94.19 73 GLY A N 1
ATOM 562 C CA . GLY A 1 73 ? 33.844 41.125 21.188 1 94.19 73 GLY A CA 1
ATOM 563 C C . GLY A 1 73 ? 33.469 41 19.734 1 94.19 73 GLY A C 1
ATOM 564 O O . GLY A 1 73 ? 33.375 42.031 19.031 1 94.19 73 GLY A O 1
ATOM 565 N N . GLY A 1 74 ? 33.156 39.906 19.312 1 93.81 74 GLY A N 1
ATOM 566 C CA . GLY A 1 74 ? 32.844 39.688 17.906 1 93.81 74 GLY A CA 1
ATOM 567 C C . GLY A 1 74 ? 31.406 40.062 17.562 1 93.81 74 GLY A C 1
ATOM 568 O O . GLY A 1 74 ? 30.641 40.469 18.438 1 93.81 74 GLY A O 1
ATOM 569 N N . VAL A 1 75 ? 31.078 39.969 16.328 1 96.62 75 VAL A N 1
ATOM 570 C CA . VAL A 1 75 ? 29.781 40.375 15.797 1 96.62 75 VAL A CA 1
ATOM 571 C C . VAL A 1 75 ? 28.672 39.531 16.422 1 96.62 75 VAL A C 1
ATOM 573 O O . VAL A 1 75 ? 27.578 40.031 16.672 1 96.62 75 VAL A O 1
ATOM 576 N N . GLY A 1 76 ? 28.906 38.25 16.703 1 97.69 76 GLY A N 1
ATOM 577 C CA . GLY A 1 76 ? 27.938 37.375 17.312 1 97.69 76 GLY A CA 1
ATOM 578 C C . GLY A 1 76 ? 27.469 37.844 18.672 1 97.69 76 GLY A C 1
ATOM 579 O O . GLY A 1 76 ? 26.266 37.781 18.984 1 97.69 76 GLY A O 1
ATOM 580 N N . GLN A 1 77 ? 28.391 38.312 19.453 1 97.69 77 GLN A N 1
ATOM 581 C CA . GLN A 1 77 ? 28.047 38.812 20.781 1 97.69 77 GLN A CA 1
ATOM 582 C C . GLN A 1 77 ? 27.203 40.094 20.688 1 97.69 77 GLN A C 1
ATOM 584 O O . GLN A 1 77 ? 26.359 40.344 21.547 1 97.69 77 GLN A O 1
ATOM 589 N N . LYS A 1 78 ? 27.547 40.906 19.75 1 97.25 78 LYS A N 1
ATOM 590 C CA . LYS A 1 78 ? 26.766 42.125 19.547 1 97.25 78 LYS A CA 1
ATOM 591 C C . LYS A 1 78 ? 25.328 41.781 19.141 1 97.25 78 LYS A C 1
ATOM 593 O O . LYS A 1 78 ? 24.391 42.375 19.656 1 97.25 78 LYS A O 1
ATOM 598 N N . LEU A 1 79 ? 25.203 40.938 18.188 1 98.31 79 LEU A N 1
ATOM 599 C CA . LEU A 1 79 ? 23.891 40.5 17.766 1 98.31 79 LEU A CA 1
ATOM 600 C C . LEU A 1 79 ? 23.125 39.844 18.906 1 98.31 79 LEU A C 1
ATOM 602 O O . LEU A 1 79 ? 21.922 40.031 19.062 1 98.31 79 LEU A O 1
ATOM 606 N N . GLN A 1 80 ? 23.844 39.062 19.719 1 98.38 80 GLN A N 1
ATOM 607 C CA . GLN A 1 80 ? 23.266 38.406 20.891 1 98.38 80 GLN A CA 1
ATOM 608 C C . GLN A 1 80 ? 22.672 39.406 21.859 1 98.38 80 GLN A C 1
ATOM 610 O O . GLN A 1 80 ? 21.547 39.25 22.328 1 98.38 80 GLN A O 1
ATOM 615 N N . LYS A 1 81 ? 23.375 40.406 22.109 1 97.94 81 LYS A N 1
ATOM 616 C CA . LYS A 1 81 ? 22.891 41.438 23.016 1 97.94 81 LYS A CA 1
ATOM 617 C C . LYS A 1 81 ? 21.656 42.125 22.469 1 97.94 81 LYS A C 1
ATOM 619 O O . LYS A 1 81 ? 20.703 42.375 23.203 1 97.94 81 LYS A O 1
ATOM 624 N N . LYS A 1 82 ? 21.703 42.406 21.219 1 98.06 82 LYS A N 1
ATOM 625 C CA . LYS A 1 82 ? 20.547 43 20.562 1 98.06 82 LYS A CA 1
ATOM 626 C C . LYS A 1 82 ? 19.328 42.094 20.703 1 98.06 82 LYS A C 1
ATOM 628 O O . LYS A 1 82 ? 18.203 42.562 20.938 1 98.06 82 LYS A O 1
ATOM 633 N N . LEU A 1 83 ? 19.5 40.812 20.516 1 98.69 83 LEU A N 1
ATOM 634 C CA . LEU A 1 83 ? 18.406 39.875 20.594 1 98.69 83 LEU A CA 1
ATOM 635 C C . LEU A 1 83 ? 17.859 39.781 22.016 1 98.69 83 LEU A C 1
ATOM 637 O O . LEU A 1 83 ? 16.656 39.688 22.234 1 98.69 83 LEU A O 1
ATOM 641 N N . GLU A 1 84 ? 18.781 39.719 22.984 1 98.5 84 GLU A N 1
ATOM 642 C CA . GLU A 1 84 ? 18.375 39.719 24.391 1 98.5 84 GLU A CA 1
ATOM 643 C C . GLU A 1 84 ? 17.594 40.969 24.75 1 98.5 84 GLU A C 1
ATOM 645 O O . GLU A 1 84 ? 16.641 40.906 25.531 1 98.5 84 GLU A O 1
ATOM 650 N N . ASP A 1 85 ? 18 42.062 24.203 1 98.44 85 ASP A N 1
ATOM 651 C CA . ASP A 1 85 ? 17.266 43.312 24.422 1 98.44 85 ASP A CA 1
ATOM 652 C C . ASP A 1 85 ? 15.859 43.25 23.844 1 98.44 85 ASP A C 1
ATOM 654 O O . ASP A 1 85 ? 14.906 43.719 24.469 1 98.44 85 ASP A O 1
ATOM 658 N N . ARG A 1 86 ? 15.773 42.75 22.719 1 98.19 86 ARG A N 1
ATOM 659 C CA . ARG A 1 86 ? 14.469 42.531 22.094 1 98.19 86 ARG A CA 1
ATOM 660 C C . ARG A 1 86 ? 13.594 41.625 22.953 1 98.19 86 ARG A C 1
ATOM 662 O O . ARG A 1 86 ? 12.414 41.906 23.156 1 98.19 86 ARG A O 1
ATOM 669 N N . ALA A 1 87 ? 14.164 40.562 23.453 1 98.19 87 ALA A N 1
ATOM 670 C CA . ALA A 1 87 ? 13.43 39.625 24.266 1 98.19 87 ALA A CA 1
ATOM 671 C C . ALA A 1 87 ? 12.992 40.25 25.594 1 98.19 87 ALA A C 1
ATOM 673 O O . ALA A 1 87 ? 11.953 39.875 26.141 1 98.19 87 ALA A O 1
ATOM 674 N N . ALA A 1 88 ? 13.766 41.156 26.062 1 97.5 88 ALA A N 1
ATOM 675 C CA . ALA A 1 88 ? 13.508 41.781 27.344 1 97.5 88 ALA A CA 1
ATOM 676 C C . ALA A 1 88 ? 12.477 42.906 27.219 1 97.5 88 ALA A C 1
ATOM 678 O O . ALA A 1 88 ? 11.922 43.375 28.219 1 97.5 88 ALA A O 1
ATOM 679 N N . ASP A 1 89 ? 12.242 43.312 26.016 1 97.38 89 ASP A N 1
ATOM 680 C CA . ASP A 1 89 ? 11.25 44.375 25.781 1 97.38 89 ASP A CA 1
ATOM 681 C C . ASP A 1 89 ? 9.867 43.938 26.25 1 97.38 89 ASP A C 1
ATOM 683 O O . ASP A 1 89 ? 9.328 42.938 25.75 1 97.38 89 ASP A O 1
ATOM 687 N N . PRO A 1 90 ? 9.25 44.625 27.172 1 94.69 90 PRO A N 1
ATOM 688 C CA . PRO A 1 90 ? 7.945 44.219 27.719 1 94.69 90 PRO A CA 1
ATOM 689 C C . PRO A 1 90 ? 6.84 44.25 26.656 1 94.69 90 PRO A C 1
ATOM 691 O O . PRO A 1 90 ? 5.797 43.625 26.828 1 94.69 90 PRO A O 1
ATOM 694 N N . LYS A 1 91 ? 7.113 44.906 25.625 1 95.56 91 LYS A N 1
ATOM 695 C CA . LYS A 1 91 ? 6.117 45 24.578 1 95.56 91 LYS A CA 1
ATOM 696 C C . LYS A 1 91 ? 6.184 43.812 23.641 1 95.56 91 LYS A C 1
ATOM 698 O O . LYS A 1 91 ? 5.262 43.562 22.859 1 95.56 91 LYS A O 1
ATOM 703 N N . ILE A 1 92 ? 7.176 43.125 23.766 1 96.88 92 ILE A N 1
ATOM 704 C CA . ILE A 1 92 ? 7.379 41.938 22.922 1 96.88 92 ILE A CA 1
ATOM 705 C C . ILE A 1 92 ? 7.211 40.688 23.75 1 96.88 92 ILE A C 1
ATOM 707 O O . ILE A 1 92 ? 8.078 40.344 24.547 1 96.88 92 ILE A O 1
ATOM 711 N N . LYS A 1 93 ? 6.16 39.969 23.531 1 96.19 93 LYS A N 1
ATOM 712 C CA . LYS A 1 93 ? 5.844 38.781 24.312 1 96.19 93 LYS A CA 1
ATOM 713 C C . LYS A 1 93 ? 6.703 37.594 23.891 1 96.19 93 LYS A C 1
ATOM 715 O O . LYS A 1 93 ? 6.992 36.719 24.688 1 96.19 93 LYS A O 1
ATOM 720 N N . ASN A 1 94 ? 7.094 37.562 22.656 1 97.88 94 ASN A N 1
ATOM 721 C CA . ASN A 1 94 ? 7.91 36.531 22.031 1 97.88 94 ASN A CA 1
ATOM 722 C C . ASN A 1 94 ? 8.82 37.125 20.953 1 97.88 94 ASN A C 1
ATOM 724 O O . ASN A 1 94 ? 8.336 37.562 19.906 1 97.88 94 ASN A O 1
ATOM 728 N N . TRP A 1 95 ? 10.086 37 21.156 1 98.31 95 TRP A N 1
ATOM 729 C CA . TRP A 1 95 ? 11.016 37.719 20.297 1 98.31 95 TRP A CA 1
ATOM 730 C C . TRP A 1 95 ? 10.984 37.188 18.875 1 98.31 95 TRP A C 1
ATOM 732 O O . TRP A 1 95 ? 11.375 37.875 17.922 1 98.31 95 TRP A O 1
ATOM 742 N N . LEU A 1 96 ? 10.523 36 18.672 1 97.94 96 LEU A N 1
ATOM 743 C CA . LEU A 1 96 ? 10.562 35.312 17.375 1 97.94 96 LEU A CA 1
ATOM 744 C C . LEU A 1 96 ? 9.242 35.5 16.641 1 97.94 96 LEU A C 1
ATOM 746 O O . LEU A 1 96 ? 9.203 35.438 15.406 1 97.94 96 LEU A O 1
ATOM 750 N N . TYR A 1 97 ? 8.156 35.719 17.219 1 97 97 TYR A N 1
ATOM 751 C CA . TYR A 1 97 ? 6.785 35.531 16.75 1 97 97 TYR A CA 1
ATOM 752 C C . TYR A 1 97 ? 6.539 36.312 15.469 1 97 97 TYR A C 1
ATOM 754 O O . TYR A 1 97 ? 6.137 35.75 14.461 1 97 97 TYR A O 1
ATOM 762 N N . GLU A 1 98 ? 6.801 37.562 15.453 1 95.88 98 GLU A N 1
ATOM 763 C CA . GLU A 1 98 ? 6.512 38.406 14.297 1 95.88 98 GLU A CA 1
ATOM 764 C C . GLU A 1 98 ? 7.402 38.062 13.117 1 95.88 98 GLU A C 1
ATOM 766 O O . GLU A 1 98 ? 6.93 37.969 11.977 1 95.88 98 GLU A O 1
ATOM 771 N N . TRP A 1 99 ? 8.672 37.844 13.43 1 96.62 99 TRP A N 1
ATOM 772 C CA . TRP A 1 99 ? 9.625 37.531 12.375 1 96.62 99 TRP A CA 1
ATOM 773 C C . TRP A 1 99 ? 9.281 36.188 11.727 1 96.62 99 TRP A C 1
ATOM 775 O O . TRP A 1 99 ? 9.344 36.031 10.5 1 96.62 99 TRP A O 1
ATOM 785 N N . TRP A 1 100 ? 8.938 35.281 12.523 1 95.31 100 TRP A N 1
ATOM 786 C CA . TRP A 1 100 ? 8.641 33.938 12.016 1 95.31 100 TRP A CA 1
ATOM 787 C C . TRP A 1 100 ? 7.328 33.938 11.242 1 95.31 100 TRP A C 1
ATOM 789 O O . TRP A 1 100 ? 7.234 33.344 10.164 1 95.31 100 TRP A O 1
ATOM 799 N N . ASN A 1 101 ? 6.273 34.531 11.703 1 95.69 101 ASN A N 1
ATOM 800 C CA . ASN A 1 101 ? 4.996 34.625 11.008 1 95.69 101 ASN A CA 1
ATOM 801 C C . ASN A 1 101 ? 5.145 35.281 9.641 1 95.69 101 ASN A C 1
ATOM 803 O O . ASN A 1 101 ? 4.531 34.844 8.664 1 95.69 101 ASN A O 1
ATOM 807 N N . ASP A 1 102 ? 5.953 36.25 9.625 1 94.94 102 ASP A N 1
ATOM 808 C CA . ASP A 1 102 ? 6.176 36.938 8.359 1 94.94 102 ASP A CA 1
ATOM 809 C C . ASP A 1 102 ? 6.957 36.062 7.383 1 94.94 102 ASP A C 1
ATOM 811 O O . ASP A 1 102 ? 6.469 35.75 6.293 1 94.94 102 ASP A O 1
ATOM 815 N N . ALA A 1 103 ? 8.062 35.625 7.816 1 93.69 103 ALA A N 1
ATOM 816 C CA . ALA A 1 103 ? 8.992 34.906 6.926 1 93.69 103 ALA A CA 1
ATOM 817 C C . ALA A 1 103 ? 8.438 33.562 6.504 1 93.69 103 ALA A C 1
ATOM 819 O O . ALA A 1 103 ? 8.562 33.156 5.34 1 93.69 103 ALA A O 1
ATOM 820 N N . ALA A 1 104 ? 7.824 32.906 7.387 1 92.31 104 ALA A N 1
ATOM 821 C CA . ALA A 1 104 ? 7.418 31.516 7.117 1 92.31 104 ALA A CA 1
ATOM 822 C C . ALA A 1 104 ? 6.051 31.469 6.438 1 92.31 104 ALA A C 1
ATOM 824 O O . ALA A 1 104 ? 5.75 30.531 5.695 1 92.31 104 ALA A O 1
ATOM 825 N N . TYR A 1 105 ? 5.23 32.531 6.621 1 94.56 105 TYR A N 1
ATOM 826 C CA . TYR A 1 105 ? 3.85 32.344 6.195 1 94.56 105 TYR A CA 1
ATOM 827 C C . TYR A 1 105 ? 3.324 33.562 5.445 1 94.56 105 TYR A C 1
ATOM 829 O O . TYR A 1 105 ? 2.857 33.438 4.312 1 94.56 105 TYR A O 1
ATOM 837 N N . LEU A 1 106 ? 3.475 34.719 5.961 1 96.38 106 LEU A N 1
ATOM 838 C CA . LEU A 1 106 ? 2.68 35.844 5.484 1 96.38 106 LEU A CA 1
ATOM 839 C C . LEU A 1 106 ? 3.365 36.531 4.309 1 96.38 106 LEU A C 1
ATOM 841 O O . LEU A 1 106 ? 2.701 37.156 3.469 1 96.38 106 LEU A O 1
ATOM 845 N N . THR A 1 107 ? 4.691 36.438 4.25 1 96.19 107 THR A N 1
ATOM 846 C CA . THR A 1 107 ? 5.391 37.031 3.113 1 96.19 107 THR A CA 1
ATOM 847 C C . THR A 1 107 ? 5.789 35.969 2.102 1 96.19 107 THR A C 1
ATOM 849 O O . THR A 1 107 ? 6.367 36.281 1.06 1 96.19 107 THR A O 1
ATOM 852 N N . TYR A 1 108 ? 5.512 34.812 2.445 1 91.88 108 TYR A N 1
ATOM 853 C CA . TYR A 1 108 ? 5.645 33.688 1.525 1 91.88 108 TYR A CA 1
ATOM 854 C C . TYR A 1 108 ? 4.652 33.781 0.376 1 91.88 108 TYR A C 1
ATOM 856 O O . TYR A 1 108 ? 3.453 33.969 0.6 1 91.88 108 TYR A O 1
ATOM 864 N N . ARG A 1 109 ? 5.094 33.625 -0.86 1 96 109 ARG A N 1
ATOM 865 C CA . ARG A 1 109 ? 4.191 34.031 -1.938 1 96 109 ARG A CA 1
ATOM 866 C C . ARG A 1 109 ? 3.691 32.812 -2.709 1 96 109 ARG A C 1
ATOM 868 O O . ARG A 1 109 ? 2.785 32.938 -3.537 1 96 109 ARG A O 1
ATOM 875 N N . GLU A 1 110 ? 4.223 31.625 -2.475 1 95.81 110 GLU A N 1
ATOM 876 C CA . GLU A 1 110 ? 3.676 30.422 -3.088 1 95.81 110 GLU A CA 1
ATOM 877 C C . GLU A 1 110 ? 2.238 30.188 -2.635 1 95.81 110 GLU A C 1
ATOM 879 O O . GLU A 1 110 ? 1.787 30.75 -1.645 1 95.81 110 GLU A O 1
ATOM 884 N N . PRO A 1 111 ? 1.547 29.344 -3.389 1 97.25 111 PRO A N 1
ATOM 885 C CA . PRO A 1 111 ? 0.143 29.125 -3.039 1 97.25 111 PRO A CA 1
ATOM 886 C C . PRO A 1 111 ? -0.026 28.484 -1.663 1 97.25 111 PRO A C 1
ATOM 888 O O . PRO A 1 111 ? 0.8 27.656 -1.253 1 97.25 111 PRO A O 1
ATOM 891 N N . VAL A 1 112 ? -1.116 28.828 -0.997 1 96.94 112 VAL A N 1
ATOM 892 C CA . VAL A 1 112 ? -1.441 28.234 0.299 1 96.94 112 VAL A CA 1
ATOM 893 C C . VAL A 1 112 ? -1.5 26.719 0.179 1 96.94 112 VAL A C 1
ATOM 895 O O . VAL A 1 112 ? -0.898 26 0.983 1 96.94 112 VAL A O 1
ATOM 898 N N . VAL A 1 113 ? -2.166 26.281 -0.831 1 97 113 VAL A N 1
ATOM 899 C CA . VAL A 1 113 ? -2.18 24.859 -1.15 1 97 113 VAL A CA 1
ATOM 900 C C . VAL A 1 113 ? -1.332 24.609 -2.395 1 97 113 VAL A C 1
ATOM 902 O O . VAL A 1 113 ? -1.509 25.266 -3.422 1 97 113 VAL A O 1
ATOM 905 N N . PRO A 1 114 ? -0.356 23.828 -2.221 1 96.75 114 PRO A N 1
ATOM 906 C CA . PRO A 1 114 ? -0.171 22.797 -1.201 1 96.75 114 PRO A CA 1
ATOM 907 C C . PRO A 1 114 ? 0.856 23.188 -0.142 1 96.75 114 PRO A C 1
ATOM 909 O O . PRO A 1 114 ? 1.204 22.375 0.718 1 96.75 114 PRO A O 1
ATOM 912 N N . TYR A 1 115 ? 1.324 24.375 -0.043 1 95.5 115 TYR A N 1
ATOM 913 C CA . TYR A 1 115 ? 2.584 24.594 0.658 1 95.5 115 TYR A CA 1
ATOM 914 C C . TYR A 1 115 ? 2.34 25.109 2.068 1 95.5 115 TYR A C 1
ATOM 916 O O . TYR A 1 115 ? 3.232 25.062 2.918 1 95.5 115 TYR A O 1
ATOM 924 N N . VAL A 1 116 ? 1.253 25.672 2.412 1 95 116 VAL A N 1
ATOM 925 C CA . VAL A 1 116 ? 0.921 26.188 3.734 1 95 116 VAL A CA 1
ATOM 926 C C . VAL A 1 116 ? -0.436 25.656 4.18 1 95 116 VAL A C 1
ATOM 928 O O . VAL A 1 116 ? -1.306 26.406 4.605 1 95 116 VAL A O 1
ATOM 931 N N . SER A 1 117 ? -0.588 24.391 3.912 1 96.25 117 SER A N 1
ATOM 932 C CA . SER A 1 117 ? -1.827 23.703 4.262 1 96.25 117 SER A CA 1
ATOM 933 C C . SER A 1 117 ? -1.56 22.266 4.688 1 96.25 117 SER A C 1
ATOM 935 O O . SER A 1 117 ? -0.489 21.719 4.414 1 96.25 117 SER A O 1
ATOM 937 N N . TYR A 1 118 ? -2.422 21.688 5.414 1 97.88 118 TYR A N 1
ATOM 938 C CA . TYR A 1 118 ? -2.418 20.297 5.828 1 97.88 118 TYR A CA 1
ATOM 939 C C . TYR A 1 118 ? -3.836 19.734 5.91 1 97.88 118 TYR A C 1
ATOM 941 O O . TYR A 1 118 ? -4.809 20.5 5.801 1 97.88 118 TYR A O 1
ATOM 949 N N . PHE A 1 119 ? -3.951 18.422 6.039 1 98.56 119 PHE A N 1
ATOM 950 C CA . PHE A 1 119 ? -5.289 17.844 6.09 1 98.56 119 PHE A CA 1
ATOM 951 C C . PHE A 1 119 ? -5.359 16.75 7.137 1 98.56 119 PHE A C 1
ATOM 953 O O . PHE A 1 119 ? -4.328 16.234 7.582 1 98.56 119 PHE A O 1
ATOM 960 N N . TYR A 1 120 ? -6.535 16.5 7.59 1 98.75 120 TYR A N 1
ATOM 961 C CA . TYR A 1 120 ? -6.902 15.305 8.344 1 98.75 120 TYR A CA 1
ATOM 962 C C . TYR A 1 120 ? -7.984 14.516 7.617 1 98.75 120 TYR A C 1
ATOM 964 O O . TYR A 1 120 ? -8.883 15.094 7.008 1 98.75 120 TYR A O 1
ATOM 972 N N . SER A 1 121 ? -7.824 13.258 7.617 1 98.62 121 SER A N 1
ATOM 973 C CA . SER A 1 121 ? -8.883 12.352 7.184 1 98.62 121 SER A CA 1
ATOM 974 C C . SER A 1 121 ? -9.602 11.727 8.375 1 98.62 121 SER A C 1
ATOM 976 O O . SER A 1 121 ? -8.969 11.094 9.227 1 98.62 121 SER A O 1
ATOM 978 N N . HIS A 1 122 ? -10.914 11.914 8.453 1 98.62 122 HIS A N 1
ATOM 979 C CA . HIS A 1 122 ? -11.68 11.438 9.602 1 98.62 122 HIS A CA 1
ATOM 980 C C . HIS A 1 122 ? -12.008 9.953 9.461 1 98.62 122 HIS A C 1
ATOM 982 O O . HIS A 1 122 ? -12.195 9.453 8.352 1 98.62 122 HIS A O 1
ATOM 988 N N . LYS A 1 123 ? -12.094 9.344 10.547 1 96.44 123 LYS A N 1
ATOM 989 C CA . LYS A 1 123 ? -12.656 7.996 10.578 1 96.44 123 LYS A CA 1
ATOM 990 C C . LYS A 1 123 ? -14.062 7.977 10 1 96.44 123 LYS A C 1
ATOM 992 O O . LYS A 1 123 ? -14.836 8.922 10.195 1 96.44 123 LYS A O 1
ATOM 997 N N . ASP A 1 124 ? -14.398 6.91 9.336 1 95 124 ASP A N 1
ATOM 998 C CA . ASP A 1 124 ? -15.719 6.805 8.719 1 95 124 ASP A CA 1
ATOM 999 C C . ASP A 1 124 ? -16.812 6.656 9.773 1 95 124 ASP A C 1
ATOM 1001 O O . ASP A 1 124 ? -16.609 6.012 10.805 1 95 124 ASP A O 1
ATOM 1005 N N . ASP A 1 125 ? -17.891 7.285 9.547 1 94.31 125 ASP A N 1
ATOM 1006 C CA . ASP A 1 125 ? -19.078 7.16 10.375 1 94.31 125 ASP A CA 1
ATOM 1007 C C . ASP A 1 125 ? -20.078 6.188 9.75 1 94.31 125 ASP A C 1
ATOM 1009 O O . ASP A 1 125 ? -20.797 6.543 8.82 1 94.31 125 ASP A O 1
ATOM 1013 N N . LYS A 1 126 ? -20.234 5.02 10.258 1 88.5 126 LYS A N 1
ATOM 1014 C CA . LYS A 1 126 ? -21.078 3.977 9.688 1 88.5 126 LYS A CA 1
ATOM 1015 C C . LYS A 1 126 ? -22.562 4.305 9.867 1 88.5 126 LYS A C 1
ATOM 1017 O O . LYS A 1 126 ? -23.406 3.756 9.172 1 88.5 126 LYS A O 1
ATOM 1022 N N . LEU A 1 127 ? -22.844 5.191 10.742 1 90.88 127 LEU A N 1
ATOM 1023 C CA . LEU A 1 127 ? -24.219 5.547 11.039 1 90.88 127 LEU A CA 1
ATOM 1024 C C . LEU A 1 127 ? -24.688 6.695 10.148 1 90.88 127 LEU A C 1
ATOM 1026 O O . LEU A 1 127 ? -25.891 6.949 10.031 1 90.88 127 LEU A O 1
ATOM 1030 N N . ARG A 1 128 ? -23.766 7.391 9.586 1 94 128 ARG A N 1
ATOM 1031 C CA . ARG A 1 128 ? -24.109 8.547 8.766 1 94 128 ARG A CA 1
ATOM 1032 C C . ARG A 1 128 ? -23.422 8.484 7.406 1 94 128 ARG A C 1
ATOM 1034 O O . ARG A 1 128 ? -22.484 9.234 7.148 1 94 128 ARG A O 1
ATOM 1041 N N . LYS A 1 129 ? -24.031 7.785 6.547 1 93.31 129 LYS A N 1
ATOM 1042 C CA . LYS A 1 129 ? -23.516 7.668 5.184 1 93.31 129 LYS A CA 1
ATOM 1043 C C . LYS A 1 129 ? -24.125 8.727 4.273 1 93.31 129 LYS A C 1
ATOM 1045 O O . LYS A 1 129 ? -23.578 9.031 3.207 1 93.31 129 LYS A O 1
ATOM 1050 N N . ASN A 1 130 ? -25.266 9.25 4.707 1 97.25 130 ASN A N 1
ATOM 1051 C CA . ASN A 1 130 ? -25.844 10.406 4.02 1 97.25 130 ASN A CA 1
ATOM 1052 C C . ASN A 1 130 ? -24.984 11.656 4.215 1 97.25 130 ASN A C 1
ATOM 1054 O O . ASN A 1 130 ? -24.766 12.094 5.344 1 97.25 130 ASN A O 1
ATOM 1058 N N . PRO A 1 131 ? -24.516 12.203 3.111 1 98.31 131 PRO A N 1
ATOM 1059 C CA . PRO A 1 131 ? -23.562 13.312 3.262 1 98.31 131 PRO A CA 1
ATOM 1060 C C . PRO A 1 131 ? -24.172 14.516 3.975 1 98.31 131 PRO A C 1
ATOM 1062 O O . PRO A 1 131 ? -23.469 15.234 4.695 1 98.31 131 PRO A O 1
ATOM 1065 N N . ALA A 1 132 ? -25.469 14.812 3.787 1 98.75 132 ALA A N 1
ATOM 1066 C CA . ALA A 1 132 ? -26.094 15.93 4.48 1 98.75 132 ALA A CA 1
ATOM 1067 C C . ALA A 1 132 ? -26.156 15.68 5.988 1 98.75 132 ALA A C 1
ATOM 1069 O O . ALA A 1 132 ? -25.922 16.594 6.781 1 98.75 132 ALA A O 1
ATOM 1070 N N . ALA A 1 133 ? -26.469 14.445 6.352 1 98.31 133 ALA A N 1
ATOM 1071 C CA . ALA A 1 133 ? -26.484 14.07 7.762 1 98.31 133 ALA A CA 1
ATOM 1072 C C . ALA A 1 133 ? -25.094 14.164 8.367 1 98.31 133 ALA A C 1
ATOM 1074 O O . ALA A 1 133 ? -24.922 14.602 9.508 1 98.31 133 ALA A O 1
ATOM 1075 N N . ARG A 1 134 ? -24.109 13.695 7.633 1 98.62 134 ARG A N 1
ATOM 1076 C CA . ARG A 1 134 ? -22.719 13.758 8.078 1 98.62 134 ARG A CA 1
ATOM 1077 C C . ARG A 1 134 ? -22.266 15.203 8.273 1 98.62 134 ARG A C 1
ATOM 1079 O O . ARG A 1 134 ? -21.641 15.539 9.281 1 98.62 134 ARG A O 1
ATOM 1086 N N . ALA A 1 135 ? -22.578 16.047 7.32 1 98.88 135 ALA A N 1
ATOM 1087 C CA . ALA A 1 135 ? -22.234 17.469 7.395 1 98.88 135 ALA A CA 1
ATOM 1088 C C . ALA A 1 135 ? -22.891 18.125 8.617 1 98.88 135 ALA A C 1
ATOM 1090 O O . ALA A 1 135 ? -22.25 18.922 9.305 1 98.88 135 ALA A O 1
ATOM 1091 N N . ALA A 1 136 ? -24.125 17.781 8.852 1 98.75 136 ALA A N 1
ATOM 1092 C CA . ALA A 1 136 ? -24.875 18.375 9.961 1 98.75 136 ALA A CA 1
ATOM 1093 C C . ALA A 1 136 ? -24.25 17.984 11.297 1 98.75 136 ALA A C 1
ATOM 1095 O O . ALA A 1 136 ? -24.109 18.828 12.188 1 98.75 136 ALA A O 1
ATOM 1096 N N . ALA A 1 137 ? -23.922 16.719 11.43 1 98.62 137 ALA A N 1
ATOM 1097 C CA . ALA A 1 137 ? -23.312 16.234 12.672 1 98.62 137 ALA A CA 1
ATOM 1098 C C . ALA A 1 137 ? -21.969 16.922 12.93 1 98.62 137 ALA A C 1
ATOM 1100 O O . ALA A 1 137 ? -21.703 17.359 14.047 1 98.62 137 ALA A O 1
ATOM 1101 N N . ILE A 1 138 ? -21.141 17.016 11.945 1 98.88 138 ILE A N 1
ATOM 1102 C CA . ILE A 1 138 ? -19.828 17.625 12.062 1 98.88 138 ILE A CA 1
ATOM 1103 C C . ILE A 1 138 ? -19.969 19.109 12.383 1 98.88 138 ILE A C 1
ATOM 1105 O O . ILE A 1 138 ? -19.266 19.641 13.234 1 98.88 138 ILE A O 1
ATOM 1109 N N . THR A 1 139 ? -20.891 19.75 11.734 1 98.88 139 THR A N 1
ATOM 1110 C CA . THR A 1 139 ? -21.109 21.172 11.953 1 98.88 139 THR A CA 1
ATOM 1111 C C . THR A 1 139 ? -21.578 21.438 13.383 1 98.88 139 THR A C 1
ATOM 1113 O O . THR A 1 139 ? -21.078 22.344 14.047 1 98.88 139 THR A O 1
ATOM 1116 N N . THR A 1 140 ? -22.484 20.609 13.844 1 98.75 140 THR A N 1
ATOM 1117 C CA . THR A 1 140 ? -22.969 20.766 15.211 1 98.75 140 THR A CA 1
ATOM 1118 C C . THR A 1 140 ? -21.844 20.578 16.219 1 98.75 140 THR A C 1
ATOM 1120 O O . THR A 1 140 ? -21.703 21.344 17.156 1 98.75 140 THR A O 1
ATOM 1123 N N . ALA A 1 141 ? -21.062 19.578 15.992 1 98.81 141 ALA A N 1
ATOM 1124 C CA . ALA A 1 141 ? -19.938 19.312 16.875 1 98.81 141 ALA A CA 1
ATOM 1125 C C . ALA A 1 141 ? -18.922 20.469 16.828 1 98.81 141 ALA A C 1
ATOM 1127 O O . ALA A 1 141 ? -18.406 20.891 17.875 1 98.81 141 ALA A O 1
ATOM 1128 N N . ALA A 1 142 ? -18.641 20.969 15.656 1 98.88 142 ALA A N 1
ATOM 1129 C CA . ALA A 1 142 ? -17.703 22.078 15.492 1 98.88 142 ALA A CA 1
ATOM 1130 C C . ALA A 1 142 ? -18.219 23.344 16.172 1 98.88 142 ALA A C 1
ATOM 1132 O O . ALA A 1 142 ? -17.453 24.094 16.781 1 98.88 142 ALA A O 1
ATOM 1133 N N . LEU A 1 143 ? -19.5 23.594 16.078 1 98.75 143 LEU A N 1
ATOM 1134 C CA . LEU A 1 143 ? -20.094 24.75 16.719 1 98.75 143 LEU A CA 1
ATOM 1135 C C . LEU A 1 143 ? -20.016 24.656 18.234 1 98.75 143 LEU A C 1
ATOM 1137 O O . LEU A 1 143 ? -19.875 25.672 18.922 1 98.75 143 LEU A O 1
ATOM 1141 N N . SER A 1 144 ? -20.141 23.438 18.703 1 98.25 144 SER A N 1
ATOM 1142 C CA . SER A 1 144 ? -20 23.266 20.156 1 98.25 144 SER A CA 1
ATOM 1143 C C . SER A 1 144 ? -18.578 23.609 20.594 1 98.25 144 SER A C 1
ATOM 1145 O O . SER A 1 144 ? -18.375 24.188 21.672 1 98.25 144 SER A O 1
ATOM 1147 N N . PHE A 1 145 ? -17.609 23.219 19.875 1 98.62 145 PHE A N 1
ATOM 1148 C CA . PHE A 1 145 ? -16.219 23.578 20.156 1 98.62 145 PHE A CA 1
ATOM 1149 C C . PHE A 1 145 ? -16.031 25.094 20.047 1 98.62 145 PHE A C 1
ATOM 1151 O O . PHE A 1 145 ? -15.398 25.703 20.906 1 98.62 145 PHE A O 1
ATOM 1158 N N . LYS A 1 146 ? -16.578 25.703 18.984 1 98.69 146 LYS A N 1
ATOM 1159 C CA . LYS A 1 146 ? -16.5 27.156 18.766 1 98.69 146 LYS A CA 1
ATOM 1160 C C . LYS A 1 146 ? -17.078 27.922 19.953 1 98.69 146 LYS A C 1
ATOM 1162 O O . LYS A 1 146 ? -16.531 28.938 20.359 1 98.69 146 LYS A O 1
ATOM 1167 N N . ALA A 1 147 ? -18.188 27.422 20.438 1 97.75 147 ALA A N 1
ATOM 1168 C CA . ALA A 1 147 ? -18.812 28.062 21.594 1 97.75 147 ALA A CA 1
ATOM 1169 C C . ALA A 1 147 ? -17.859 28.141 22.781 1 97.75 147 ALA A C 1
ATOM 1171 O O . ALA A 1 147 ? -17.828 29.141 23.5 1 97.75 147 ALA A O 1
ATOM 1172 N N . GLN A 1 148 ? -17.125 27.062 22.953 1 98.06 148 GLN A N 1
ATOM 1173 C CA . GLN A 1 148 ? -16.156 27.031 24.031 1 98.06 148 GLN A CA 1
ATOM 1174 C C . GLN A 1 148 ? -15.023 28.031 23.797 1 98.06 148 GLN A C 1
ATOM 1176 O O . GLN A 1 148 ? -14.562 28.703 24.734 1 98.06 148 GLN A O 1
ATOM 1181 N N . VAL A 1 149 ? -14.594 28.141 22.578 1 98.25 149 VAL A N 1
ATOM 1182 C CA . VAL A 1 149 ? -13.523 29.062 22.234 1 98.25 149 VAL A CA 1
ATOM 1183 C C . VAL A 1 149 ? -14.016 30.5 22.375 1 98.25 149 VAL A C 1
ATOM 1185 O O . VAL A 1 149 ? -13.344 31.328 23 1 98.25 149 VAL A O 1
ATOM 1188 N N . ASP A 1 150 ? -15.195 30.812 21.859 1 97.31 150 ASP A N 1
ATOM 1189 C CA . ASP A 1 150 ? -15.75 32.156 21.875 1 97.31 150 ASP A CA 1
ATOM 1190 C C . ASP A 1 150 ? -16 32.625 23.297 1 97.31 150 ASP A C 1
ATOM 1192 O O . ASP A 1 150 ? -15.789 33.812 23.609 1 97.31 150 ASP A O 1
ATOM 1196 N N . SER A 1 151 ? -16.422 31.766 24.125 1 96.88 151 SER A N 1
ATOM 1197 C CA . SER A 1 151 ? -16.75 32.125 25.5 1 96.88 151 SER A CA 1
ATOM 1198 C C . SER A 1 151 ? -15.539 31.969 26.422 1 96.88 151 SER A C 1
ATOM 1200 O O . SER A 1 151 ? -15.633 32.188 27.625 1 96.88 151 SER A O 1
ATOM 1202 N N . LYS A 1 152 ? -14.414 31.453 25.891 1 97.56 152 LYS A N 1
ATOM 1203 C CA . LYS A 1 152 ? -13.164 31.266 26.625 1 97.56 152 LYS A CA 1
ATOM 1204 C C . LYS A 1 152 ? -13.344 30.25 27.75 1 97.56 152 LYS A C 1
ATOM 1206 O O . LYS A 1 152 ? -12.82 30.438 28.859 1 97.56 152 LYS A O 1
ATOM 1211 N N . THR A 1 153 ? -14.117 29.266 27.469 1 97.69 153 THR A N 1
ATOM 1212 C CA . THR A 1 153 ? -14.352 28.219 28.469 1 97.69 153 THR A CA 1
ATOM 1213 C C . THR A 1 153 ? -13.57 26.953 28.141 1 97.69 153 THR A C 1
ATOM 1215 O O . THR A 1 153 ? -13.516 26.031 28.938 1 97.69 153 THR A O 1
ATOM 1218 N N . LEU A 1 154 ? -12.961 26.906 26.969 1 97.75 154 LEU A N 1
ATOM 1219 C CA . LEU A 1 154 ? -12.164 25.75 26.578 1 97.75 154 LEU A CA 1
ATOM 1220 C C . LEU A 1 154 ? -11.031 25.5 27.562 1 97.75 154 LEU A C 1
ATOM 1222 O O . LEU A 1 154 ? -10.297 26.422 27.922 1 97.75 154 LEU A O 1
ATOM 1226 N N . GLU A 1 155 ? -10.93 24.25 28.016 1 97 155 GLU A N 1
ATOM 1227 C CA . GLU A 1 155 ? -9.844 23.875 28.906 1 97 155 GLU A CA 1
ATOM 1228 C C . GLU A 1 155 ? -8.484 24.094 28.25 1 97 155 GLU A C 1
ATOM 1230 O O . GLU A 1 155 ? -8.297 23.719 27.078 1 97 155 GLU A O 1
ATOM 1235 N N . PRO A 1 156 ? -7.512 24.688 28.922 1 96.5 156 PRO A N 1
ATOM 1236 C CA . PRO A 1 156 ? -6.188 24.844 28.328 1 96.5 156 PRO A CA 1
ATOM 1237 C C . PRO A 1 156 ? -5.547 23.516 27.938 1 96.5 156 PRO A C 1
ATOM 1239 O O . PRO A 1 156 ? -5.848 22.484 28.547 1 96.5 156 PRO A O 1
ATOM 1242 N N . ASP A 1 157 ? -4.758 23.609 26.938 1 95.5 157 ASP A N 1
ATOM 1243 C CA . ASP A 1 157 ? -3.904 22.469 26.609 1 95.5 157 ASP A CA 1
ATOM 1244 C C . ASP A 1 157 ? -2.75 22.344 27.609 1 95.5 157 ASP A C 1
ATOM 1246 O O . ASP A 1 157 ? -2.248 23.344 28.109 1 95.5 157 ASP A O 1
ATOM 1250 N N . TYR A 1 158 ? -2.361 21.078 27.859 1 94 158 TYR A N 1
ATOM 1251 C CA . TYR A 1 158 ? -1.239 20.828 28.75 1 94 158 TYR A CA 1
ATOM 1252 C C . TYR A 1 158 ? -0.23 19.891 28.109 1 94 158 TYR A C 1
ATOM 1254 O O . TYR A 1 158 ? -0.605 19 27.344 1 94 158 TYR A O 1
ATOM 1262 N N . MET A 1 159 ? 0.948 20.141 28.328 1 89.81 159 MET A N 1
ATOM 1263 C CA . MET A 1 159 ? 2.041 19.219 28.016 1 89.81 159 MET A CA 1
ATOM 1264 C C . MET A 1 159 ? 2.871 18.906 29.25 1 89.81 159 MET A C 1
ATOM 1266 O O . MET A 1 159 ? 3.43 19.812 29.875 1 89.81 159 MET A O 1
ATOM 1270 N N . LYS A 1 160 ? 2.926 17.656 29.594 1 85.62 160 LYS A N 1
ATOM 1271 C CA . LYS A 1 160 ? 3.609 17.203 30.812 1 85.62 160 LYS A CA 1
ATOM 1272 C C . LYS A 1 160 ? 3.141 18 32.031 1 85.62 160 LYS A C 1
ATOM 1274 O O . LYS A 1 160 ? 3.959 18.5 32.812 1 85.62 160 LYS A O 1
ATOM 1279 N N . GLY A 1 161 ? 1.911 18.281 32.062 1 88.25 161 GLY A N 1
ATOM 1280 C CA . GLY A 1 161 ? 1.284 18.891 33.219 1 88.25 161 GLY A CA 1
ATOM 1281 C C . GLY A 1 161 ? 1.379 20.406 33.188 1 88.25 161 GLY A C 1
ATOM 1282 O O . GLY A 1 161 ? 0.796 21.078 34.062 1 88.25 161 GLY A O 1
ATOM 1283 N N . LEU A 1 162 ? 2.039 20.969 32.219 1 93.19 162 LEU A N 1
ATOM 1284 C CA . LEU A 1 162 ? 2.197 22.406 32.156 1 93.19 162 LEU A CA 1
ATOM 1285 C C . LEU A 1 162 ? 1.281 23 31.094 1 93.19 162 LEU A C 1
ATOM 1287 O O . LEU A 1 162 ? 1.155 22.453 30 1 93.19 162 LEU A O 1
ATOM 1291 N N . PRO A 1 163 ? 0.666 24.109 31.422 1 95.31 163 PRO A N 1
ATOM 1292 C CA . PRO A 1 163 ? -0.242 24.703 30.453 1 95.31 163 PRO A CA 1
ATOM 1293 C C . PRO A 1 163 ? 0.486 25.234 29.219 1 95.31 163 PRO A C 1
ATOM 1295 O O . PRO A 1 163 ? 1.604 25.75 29.328 1 95.31 163 PRO A O 1
ATOM 1298 N N . ASN A 1 164 ? -0.145 25.172 28.109 1 96.19 164 ASN A N 1
ATOM 1299 C CA . ASN A 1 164 ? 0.368 25.672 26.844 1 96.19 164 ASN A CA 1
ATOM 1300 C C . ASN A 1 164 ? -0.341 26.969 26.422 1 96.19 164 ASN A C 1
ATOM 1302 O O . ASN A 1 164 ? -1.42 27.281 26.938 1 96.19 164 ASN A O 1
ATOM 1306 N N . CYS A 1 165 ? 0.274 27.672 25.578 1 97.19 165 CYS A N 1
ATOM 1307 C CA . CYS A 1 165 ? -0.278 28.906 25.062 1 97.19 165 CYS A CA 1
ATOM 1308 C C . CYS A 1 165 ? -1.545 28.656 24.25 1 97.19 165 CYS A C 1
ATOM 1310 O O . CYS A 1 165 ? -1.552 27.812 23.359 1 97.19 165 CYS A O 1
ATOM 1312 N N . MET A 1 166 ? -2.594 29.344 24.531 1 97.56 166 MET A N 1
ATOM 1313 C CA . MET A 1 166 ? -3.881 29.188 23.859 1 97.56 166 MET A CA 1
ATOM 1314 C C . MET A 1 166 ? -4.152 30.359 22.922 1 97.56 166 MET A C 1
ATOM 1316 O O . MET A 1 166 ? -5.234 30.453 22.344 1 97.56 166 MET A O 1
ATOM 1320 N N . ASP A 1 167 ? -3.211 31.188 22.688 1 95.75 167 ASP A N 1
ATOM 1321 C CA . ASP A 1 167 ? -3.355 32.469 21.984 1 95.75 167 ASP A CA 1
ATOM 1322 C C . ASP A 1 167 ? -3.83 32.219 20.547 1 95.75 167 ASP A C 1
ATOM 1324 O O . ASP A 1 167 ? -4.648 33 20.031 1 95.75 167 ASP A O 1
ATOM 1328 N N . SER A 1 168 ? -3.404 31.234 19.938 1 96.19 168 SER A N 1
ATOM 1329 C CA . SER A 1 168 ? -3.631 31.031 18.516 1 96.19 168 SER A CA 1
ATOM 1330 C C . SER A 1 168 ? -5.082 30.656 18.234 1 96.19 168 SER A C 1
ATOM 1332 O O . SER A 1 168 ? -5.547 30.766 17.094 1 96.19 168 SER A O 1
ATOM 1334 N N . PHE A 1 169 ? -5.859 30.25 19.203 1 97.69 169 PHE A N 1
ATOM 1335 C CA . PHE A 1 169 ? -7.254 29.859 19 1 97.69 169 PHE A CA 1
ATOM 1336 C C . PHE A 1 169 ? -8.078 31.047 18.516 1 97.69 169 PHE A C 1
ATOM 1338 O O . PHE A 1 169 ? -9.164 30.875 17.953 1 97.69 169 PHE A O 1
ATOM 1345 N N . LYS A 1 170 ? -7.594 32.281 18.734 1 97.06 170 LYS A N 1
ATOM 1346 C CA . LYS A 1 170 ? -8.312 33.469 18.312 1 97.06 170 LYS A CA 1
ATOM 1347 C C . LYS A 1 170 ? -8.398 33.562 16.797 1 97.06 170 LYS A C 1
ATOM 1349 O O . LYS A 1 170 ? -9.234 34.281 16.25 1 97.06 170 LYS A O 1
ATOM 1354 N N . TYR A 1 171 ? -7.543 32.781 16.125 1 97.81 171 TYR A N 1
ATOM 1355 C CA . TYR A 1 171 ? -7.508 32.812 14.672 1 97.81 171 TYR A CA 1
ATOM 1356 C C . TYR A 1 171 ? -8.305 31.656 14.078 1 97.81 171 TYR A C 1
ATOM 1358 O O . TYR A 1 171 ? -8.312 31.469 12.859 1 97.81 171 TYR A O 1
ATOM 1366 N N . MET A 1 172 ? -9.008 30.859 14.82 1 98.44 172 MET A N 1
ATOM 1367 C CA . MET A 1 172 ? -9.609 29.609 14.344 1 98.44 172 MET A CA 1
ATOM 1368 C C . MET A 1 172 ? -10.914 29.891 13.602 1 98.44 172 MET A C 1
ATOM 1370 O O . MET A 1 172 ? -11.133 29.359 12.516 1 98.44 172 MET A O 1
ATOM 1374 N N . PHE A 1 173 ? -11.75 30.688 14.219 1 98.69 173 PHE A N 1
ATOM 1375 C CA . PHE A 1 173 ? -13.078 30.922 13.656 1 98.69 173 PHE A CA 1
ATOM 1376 C C . PHE A 1 173 ? -13.25 32.406 13.281 1 98.69 173 PHE A C 1
ATOM 1378 O O . PHE A 1 173 ? -12.656 33.281 13.906 1 98.69 173 PHE A O 1
ATOM 1385 N N . ASN A 1 174 ? -14.062 32.719 12.242 1 98.75 174 ASN A N 1
ATOM 1386 C CA . ASN A 1 174 ? -14.383 34.062 11.781 1 98.75 174 ASN A CA 1
ATOM 1387 C C . ASN A 1 174 ? -13.133 34.844 11.375 1 98.75 174 ASN A C 1
ATOM 1389 O O . ASN A 1 174 ? -12.977 36 11.719 1 98.75 174 ASN A O 1
ATOM 1393 N N . VAL A 1 175 ? -12.234 34.094 10.781 1 98.44 175 VAL A N 1
ATOM 1394 C CA . VAL A 1 175 ? -10.977 34.688 10.32 1 98.44 175 VAL A CA 1
ATOM 1395 C C . VAL A 1 175 ? -10.734 34.281 8.867 1 98.44 175 VAL A C 1
ATOM 1397 O O . VAL A 1 175 ? -11.219 33.25 8.406 1 98.44 175 VAL A O 1
ATOM 1400 N N . SER A 1 176 ? -10.078 35.156 8.125 1 98.38 176 SER A N 1
ATOM 1401 C CA . SER A 1 176 ? -9.648 34.844 6.77 1 98.38 176 SER A CA 1
ATOM 1402 C C . SER A 1 176 ? -8.266 35.406 6.48 1 98.38 176 SER A C 1
ATOM 1404 O O . SER A 1 176 ? -7.941 36.5 6.918 1 98.38 176 SER A O 1
ATOM 1406 N N . ARG A 1 177 ? -7.422 34.625 5.891 1 98 177 ARG A N 1
ATOM 1407 C CA . ARG A 1 177 ? -6.195 35.125 5.289 1 98 177 ARG A CA 1
ATOM 1408 C C . ARG A 1 177 ? -6.504 35.969 4.062 1 98 177 ARG A C 1
ATOM 1410 O O . ARG A 1 177 ? -7.273 35.562 3.191 1 98 177 ARG A O 1
ATOM 1417 N N . VAL A 1 178 ? -6.039 37.188 3.99 1 97.94 178 VAL A N 1
ATOM 1418 C CA . VAL A 1 178 ? -6.324 38.094 2.893 1 97.94 178 VAL A CA 1
ATOM 1419 C C . VAL A 1 178 ? -5.016 38.562 2.262 1 97.94 178 VAL A C 1
ATOM 1421 O O . VAL A 1 178 ? -4.133 39.094 2.957 1 97.94 178 VAL A O 1
ATOM 1424 N N . PRO A 1 179 ? -4.887 38.375 0.947 1 97.31 179 PRO A N 1
ATOM 1425 C CA . PRO A 1 179 ? -3.658 38.812 0.297 1 97.31 179 PRO A CA 1
ATOM 1426 C C . PRO A 1 179 ? -3.607 40.344 0.129 1 97.31 179 PRO A C 1
ATOM 1428 O O . PRO A 1 179 ? -4.613 40.969 -0.237 1 97.31 179 PRO A O 1
ATOM 1431 N N . ILE A 1 180 ? -2.537 40.906 0.455 1 96.06 180 ILE A N 1
ATOM 1432 C CA . ILE A 1 180 ? -2.219 42.281 0.161 1 96.06 180 ILE A CA 1
ATOM 1433 C C . ILE A 1 180 ? -0.854 42.375 -0.517 1 96.06 180 ILE A C 1
ATOM 1435 O O . ILE A 1 180 ? -0.167 41.344 -0.672 1 96.06 180 ILE A O 1
ATOM 1439 N N . GLU A 1 181 ? -0.477 43.5 -0.903 1 94.81 181 GLU A N 1
ATOM 1440 C CA . GLU A 1 181 ? 0.764 43.625 -1.659 1 94.81 181 GLU A CA 1
ATOM 1441 C C . GLU A 1 181 ? 1.965 43.156 -0.837 1 94.81 181 GLU A C 1
ATOM 1443 O O . GLU A 1 181 ? 2.201 43.656 0.262 1 94.81 181 GLU A O 1
ATOM 1448 N N . HIS A 1 182 ? 2.658 42.188 -1.248 1 93.06 182 HIS A N 1
ATOM 1449 C CA . HIS A 1 182 ? 3.92 41.625 -0.782 1 93.06 182 HIS A CA 1
ATOM 1450 C C . HIS A 1 182 ? 3.734 40.875 0.534 1 93.06 182 HIS A C 1
ATOM 1452 O O . HIS A 1 182 ? 4.711 40.406 1.135 1 93.06 182 HIS A O 1
ATOM 1458 N N . ARG A 1 183 ? 2.506 40.781 0.917 1 96.12 183 ARG A N 1
ATOM 1459 C CA . ARG A 1 183 ? 2.221 40.094 2.168 1 96.12 183 ARG A CA 1
ATOM 1460 C C . ARG A 1 183 ? 0.748 39.688 2.256 1 96.12 183 ARG A C 1
ATOM 1462 O O . ARG A 1 183 ? -0.082 40.219 1.507 1 96.12 183 ARG A O 1
ATOM 1469 N N . ASP A 1 184 ? 0.374 38.781 3.113 1 97.44 184 ASP A N 1
ATOM 1470 C CA . ASP A 1 184 ? -1.009 38.5 3.492 1 97.44 184 ASP A CA 1
ATOM 1471 C C . ASP A 1 184 ? -1.289 38.969 4.922 1 97.44 184 ASP A C 1
ATOM 1473 O O . ASP A 1 184 ? -0.363 39.312 5.664 1 97.44 184 ASP A O 1
ATOM 1477 N N . ASP A 1 185 ? -2.477 39.094 5.227 1 95.94 185 ASP A N 1
ATOM 1478 C CA . ASP A 1 185 ? -2.889 39.438 6.586 1 95.94 185 ASP A CA 1
ATOM 1479 C C . ASP A 1 185 ? -4.008 38.5 7.066 1 95.94 185 ASP A C 1
ATOM 1481 O O . ASP A 1 185 ? -4.777 37.969 6.258 1 95.94 185 ASP A O 1
ATOM 1485 N N . ALA A 1 186 ? -4.043 38.344 8.367 1 96.56 186 ALA A N 1
ATOM 1486 C CA . ALA A 1 186 ? -5.176 37.656 8.984 1 96.56 186 ALA A CA 1
ATOM 1487 C C . ALA A 1 186 ? -6.246 38.625 9.43 1 96.56 186 ALA A C 1
ATOM 1489 O O . ALA A 1 186 ? -6.008 39.469 10.312 1 96.56 186 ALA A O 1
ATOM 1490 N N . VAL A 1 187 ? -7.391 38.531 8.828 1 98.06 187 VAL A N 1
ATOM 1491 C CA . VAL A 1 187 ? -8.477 39.438 9.148 1 98.06 187 VAL A CA 1
ATOM 1492 C C . VAL A 1 187 ? -9.531 38.719 9.984 1 98.06 187 VAL A C 1
ATOM 1494 O O . VAL A 1 187 ? -10.062 37.688 9.578 1 98.06 187 VAL A O 1
ATOM 1497 N N . SER A 1 188 ? -9.789 39.312 11.133 1 97.94 188 SER A N 1
ATOM 1498 C CA . SER A 1 188 ? -10.766 38.719 12.047 1 97.94 188 SER A CA 1
ATOM 1499 C C . SER A 1 188 ? -12.094 39.469 11.992 1 97.94 188 SER A C 1
ATOM 1501 O O . SER A 1 188 ? -12.117 40.688 11.781 1 97.94 188 SER A O 1
ATOM 1503 N N . TYR A 1 189 ? -13.164 38.812 12.156 1 98.38 189 TYR A N 1
ATOM 1504 C CA . TYR A 1 189 ? -14.516 39.344 12.227 1 98.38 189 TYR A CA 1
ATOM 1505 C C . TYR A 1 189 ? -15.172 39 13.555 1 98.38 189 TYR A C 1
ATOM 1507 O O . TYR A 1 189 ? -14.867 37.969 14.164 1 98.38 189 TYR A O 1
ATOM 1515 N N . ASP A 1 190 ? -16.047 39.844 13.992 1 97.81 190 ASP A N 1
ATOM 1516 C CA . ASP A 1 190 ? -16.703 39.656 15.289 1 97.81 190 ASP A CA 1
ATOM 1517 C C . ASP A 1 190 ? -17.688 38.469 15.258 1 97.81 190 ASP A C 1
ATOM 1519 O O . ASP A 1 190 ? -18.672 38.5 14.531 1 97.81 190 ASP A O 1
ATOM 1523 N N . PRO A 1 191 ? -17.406 37.469 16.094 1 97.44 191 PRO A N 1
ATOM 1524 C CA . PRO A 1 191 ? -18.281 36.312 16.078 1 97.44 191 PRO A CA 1
ATOM 1525 C C . PRO A 1 191 ? -19.703 36.656 16.562 1 97.44 191 PRO A C 1
ATOM 1527 O O . PRO A 1 191 ? -20.641 35.938 16.234 1 97.44 191 PRO A O 1
ATOM 1530 N N . ALA A 1 192 ? -19.844 37.688 17.234 1 95.88 192 ALA A N 1
ATOM 1531 C CA . ALA A 1 192 ? -21.156 38.062 17.781 1 95.88 192 ALA A CA 1
ATOM 1532 C C . ALA A 1 192 ? -22.062 38.625 16.672 1 95.88 192 ALA A C 1
ATOM 1534 O O . ALA A 1 192 ? -23.297 38.531 16.781 1 95.88 192 ALA A O 1
ATOM 1535 N N . THR A 1 193 ? -21.453 39.125 15.664 1 96.38 193 THR A N 1
ATOM 1536 C CA . THR A 1 193 ? -22.25 39.75 14.625 1 96.38 193 THR A CA 1
ATOM 1537 C C . THR A 1 193 ? -22.203 38.938 13.336 1 96.38 193 THR A C 1
ATOM 1539 O O . THR A 1 193 ? -22.938 39.188 12.391 1 96.38 193 THR A O 1
ATOM 1542 N N . HIS A 1 194 ? -21.359 38 13.281 1 97.81 194 HIS A N 1
ATOM 1543 C CA . HIS A 1 194 ? -21.25 37.125 12.125 1 97.81 194 HIS A CA 1
ATOM 1544 C C . HIS A 1 194 ? -21.5 35.656 12.5 1 97.81 194 HIS A C 1
ATOM 1546 O O . HIS A 1 194 ? -20.547 34.906 12.688 1 97.81 194 HIS A O 1
ATOM 1552 N N . LYS A 1 195 ? -22.734 35.312 12.523 1 97.94 195 LYS A N 1
ATOM 1553 C CA . LYS A 1 195 ? -23.156 34 13.039 1 97.94 195 LYS A CA 1
ATOM 1554 C C . LYS A 1 195 ? -23.578 33.094 11.906 1 97.94 195 LYS A C 1
ATOM 1556 O O . LYS A 1 195 ? -24.703 32.562 11.914 1 97.94 195 LYS A O 1
ATOM 1561 N N . HIS A 1 196 ? -22.672 32.906 10.953 1 98.38 196 HIS A N 1
ATOM 1562 C CA . HIS A 1 196 ? -22.969 32.031 9.828 1 98.38 196 HIS A CA 1
ATOM 1563 C C . HIS A 1 196 ? -21.766 31.172 9.453 1 98.38 196 HIS A C 1
ATOM 1565 O O . HIS A 1 196 ? -20.625 31.516 9.789 1 98.38 196 HIS A O 1
ATOM 1571 N N . ILE A 1 197 ? -22 30.031 8.844 1 98.81 197 ILE A N 1
ATOM 1572 C CA . ILE A 1 197 ? -20.969 29.234 8.18 1 98.81 197 ILE A CA 1
ATOM 1573 C C . ILE A 1 197 ? -21.078 29.406 6.668 1 98.81 197 ILE A C 1
ATOM 1575 O O . ILE A 1 197 ? -22.109 29.859 6.16 1 98.81 197 ILE A O 1
ATOM 1579 N N . LEU A 1 198 ? -20 29.141 6.016 1 98.88 198 LEU A N 1
ATOM 1580 C CA . LEU A 1 198 ? -19.969 29.062 4.559 1 98.88 198 LEU A CA 1
ATOM 1581 C C . LEU A 1 198 ? -20.094 27.625 4.074 1 98.88 198 LEU A C 1
ATOM 1583 O O . LEU A 1 198 ? -19.344 26.75 4.535 1 98.88 198 LEU A O 1
ATOM 1587 N N . VAL A 1 199 ? -21.016 27.375 3.201 1 98.94 199 VAL A N 1
ATOM 1588 C CA . VAL A 1 199 ? -21.156 26.047 2.59 1 98.94 199 VAL A CA 1
ATOM 1589 C C . VAL A 1 199 ? -20.891 26.156 1.091 1 98.94 199 VAL A C 1
ATOM 1591 O O . VAL A 1 199 ? -21.422 27.031 0.413 1 98.94 199 VAL A O 1
ATOM 1594 N N . ILE A 1 200 ? -20.094 25.312 0.564 1 98.88 200 ILE A N 1
ATOM 1595 C CA . ILE A 1 200 ? -19.734 25.344 -0.848 1 98.88 200 ILE A CA 1
ATOM 1596 C C . ILE A 1 200 ? -20.125 24.031 -1.522 1 98.88 200 ILE A C 1
ATOM 1598 O O . ILE A 1 200 ? -19.797 22.953 -1.032 1 98.88 200 ILE A O 1
ATOM 1602 N N . ARG A 1 201 ? -20.812 24.062 -2.559 1 98.81 201 ARG A N 1
ATOM 1603 C CA . ARG A 1 201 ? -21.172 22.938 -3.42 1 98.81 201 ARG A CA 1
ATOM 1604 C C . ARG A 1 201 ? -21.203 23.359 -4.887 1 98.81 201 ARG A C 1
ATOM 1606 O O . ARG A 1 201 ? -21.781 24.391 -5.23 1 98.81 201 ARG A O 1
ATOM 1613 N N . ASN A 1 202 ? -20.5 22.688 -5.785 1 98.44 202 ASN A N 1
ATOM 1614 C CA . ASN A 1 202 ? -20.469 23 -7.211 1 98.44 202 ASN A CA 1
ATOM 1615 C C . ASN A 1 202 ? -19.938 24.406 -7.469 1 98.44 202 ASN A C 1
ATOM 1617 O O . ASN A 1 202 ? -20.469 25.141 -8.305 1 98.44 202 ASN A O 1
ATOM 1621 N N . ASN A 1 203 ? -18.969 24.797 -6.68 1 98.56 203 ASN A N 1
ATOM 1622 C CA . ASN A 1 203 ? -18.312 26.094 -6.789 1 98.56 203 ASN A CA 1
ATOM 1623 C C . ASN A 1 203 ? -19.25 27.234 -6.375 1 98.56 203 ASN A C 1
ATOM 1625 O O . ASN A 1 203 ? -18.938 28.406 -6.578 1 98.56 203 ASN A O 1
ATOM 1629 N N . ARG A 1 204 ? -20.375 26.875 -5.836 1 98.62 204 ARG A N 1
ATOM 1630 C CA . ARG A 1 204 ? -21.328 27.875 -5.375 1 98.62 204 ARG A CA 1
ATOM 1631 C C . ARG A 1 204 ? -21.266 28.047 -3.861 1 98.62 204 ARG A C 1
ATOM 1633 O O . ARG A 1 204 ? -21.109 27.062 -3.129 1 98.62 204 ARG A O 1
ATOM 1640 N N . PHE A 1 205 ? -21.359 29.297 -3.404 1 98.81 205 PHE A N 1
ATOM 1641 C CA . PHE A 1 205 ? -21.188 29.641 -1.999 1 98.81 205 PHE A CA 1
ATOM 1642 C C . PHE A 1 205 ? -22.531 29.984 -1.36 1 98.81 205 PHE A C 1
ATOM 1644 O O . PHE A 1 205 ? -23.328 30.734 -1.935 1 98.81 205 PHE A O 1
ATOM 1651 N N . PHE A 1 206 ? -22.75 29.375 -0.204 1 98.81 206 PHE A N 1
ATOM 1652 C CA . PHE A 1 206 ? -24 29.641 0.503 1 98.81 206 PHE A CA 1
ATOM 1653 C C . PHE A 1 206 ? -23.734 30.094 1.934 1 98.81 206 PHE A C 1
ATOM 1655 O O . PHE A 1 206 ? -22.891 29.516 2.621 1 98.81 206 PHE A O 1
ATOM 1662 N N . LYS A 1 207 ? -24.375 31.094 2.297 1 98.31 207 LYS A N 1
ATOM 1663 C CA . LYS A 1 207 ? -24.391 31.547 3.686 1 98.31 207 LYS A CA 1
ATOM 1664 C C . LYS A 1 207 ? -25.469 30.828 4.488 1 98.31 207 LYS A C 1
ATOM 1666 O O . LYS A 1 207 ? -26.641 30.859 4.117 1 98.31 207 LYS A O 1
ATOM 1671 N N . VAL A 1 208 ? -25.062 30.141 5.531 1 98.5 208 VAL A N 1
ATOM 1672 C CA . VAL A 1 208 ? -26 29.469 6.418 1 98.5 208 VAL A CA 1
ATOM 1673 C C . VAL A 1 208 ? -25.859 30.016 7.84 1 98.5 208 VAL A C 1
ATOM 1675 O O . VAL A 1 208 ? -24.797 29.875 8.461 1 98.5 208 VAL A O 1
ATOM 1678 N N . LEU A 1 209 ? -26.922 30.641 8.336 1 97.69 209 LEU A N 1
ATOM 1679 C CA . LEU A 1 209 ? -26.906 31.062 9.727 1 97.69 209 LEU A CA 1
ATOM 1680 C C . LEU A 1 209 ? -26.859 29.875 10.672 1 97.69 209 LEU A C 1
ATOM 1682 O O . LEU A 1 209 ? -27.609 28.906 10.477 1 97.69 209 LEU A O 1
ATOM 1686 N N . HIS A 1 210 ? -25.906 29.891 11.648 1 97 210 HIS A N 1
ATOM 1687 C CA . HIS A 1 210 ? -25.906 28.781 12.586 1 97 210 HIS A CA 1
ATOM 1688 C C . HIS A 1 210 ? -26.625 29.156 13.883 1 97 210 HIS A C 1
ATOM 1690 O O . HIS A 1 210 ? -26.828 28.297 14.75 1 97 210 HIS A O 1
ATOM 1696 N N . GLU A 1 211 ? -27.016 30.359 13.969 1 96.12 211 GLU A N 1
ATOM 1697 C CA . GLU A 1 211 ? -27.859 30.844 15.055 1 96.12 211 GLU A CA 1
ATOM 1698 C C . GLU A 1 211 ? -28.984 31.734 14.531 1 96.12 211 GLU A C 1
ATOM 1700 O O . GLU A 1 211 ? -28.75 32.625 13.727 1 96.12 211 GLU A O 1
ATOM 1705 N N . VAL A 1 212 ? -30.203 31.453 14.93 1 95.12 212 VAL A N 1
ATOM 1706 C CA . VAL A 1 212 ? -31.375 32.25 14.586 1 95.12 212 VAL A CA 1
ATOM 1707 C C . VAL A 1 212 ? -32.219 32.531 15.836 1 95.12 212 VAL A C 1
ATOM 1709 O O . VAL A 1 212 ? -32.469 31.625 16.625 1 95.12 212 VAL A O 1
ATOM 1712 N N . ASP A 1 213 ? -32.5 33.75 16.031 1 92.44 213 ASP A N 1
ATOM 1713 C CA . ASP A 1 213 ? -33.312 34.188 17.172 1 92.44 213 ASP A CA 1
ATOM 1714 C C . ASP A 1 213 ? -32.625 33.781 18.484 1 92.44 213 ASP A C 1
ATOM 1716 O O . ASP A 1 213 ? -33.312 33.281 19.391 1 92.44 213 ASP A O 1
ATOM 1720 N N . GLY A 1 214 ? -31.312 33.812 18.5 1 91.44 214 GLY A N 1
ATOM 1721 C CA . GLY A 1 214 ? -30.547 33.594 19.719 1 91.44 214 GLY A CA 1
ATOM 1722 C C . GLY A 1 214 ? -30.312 32.125 20.031 1 91.44 214 GLY A C 1
ATOM 1723 O O . GLY A 1 214 ? -29.719 31.797 21.062 1 91.44 214 GLY A O 1
ATOM 1724 N N . LYS A 1 215 ? -30.75 31.312 19.078 1 94.62 215 LYS A N 1
ATOM 1725 C CA . LYS A 1 215 ? -30.594 29.891 19.312 1 94.62 215 LYS A CA 1
ATOM 1726 C C . LYS A 1 215 ? -29.828 29.219 18.172 1 94.62 215 LYS A C 1
ATOM 1728 O O . LYS A 1 215 ? -30.109 29.469 17 1 94.62 215 LYS A O 1
ATOM 1733 N N . GLN A 1 216 ? -28.875 28.422 18.594 1 96.75 216 GLN A N 1
ATOM 1734 C CA . GLN A 1 216 ? -28.125 27.672 17.594 1 96.75 216 GLN A CA 1
ATOM 1735 C C . GLN A 1 216 ? -29.031 26.688 16.859 1 96.75 216 GLN A C 1
ATOM 1737 O O . GLN A 1 216 ? -29.906 26.062 17.469 1 96.75 216 GLN A O 1
ATOM 1742 N N . LEU A 1 217 ? -28.859 26.516 15.594 1 97.88 217 LEU A N 1
ATOM 1743 C CA . LEU A 1 217 ? -29.609 25.516 14.836 1 97.88 217 LEU A CA 1
ATOM 1744 C C . LEU A 1 217 ? -29.344 24.109 15.367 1 97.88 217 LEU A C 1
ATOM 1746 O O . LEU A 1 217 ? -28.219 23.781 15.719 1 97.88 217 LEU A O 1
ATOM 1750 N N . SER A 1 218 ? -30.438 23.281 15.375 1 97.88 218 SER A N 1
ATOM 1751 C CA . SER A 1 218 ? -30.266 21.875 15.703 1 97.88 218 SER A CA 1
ATOM 1752 C C . SER A 1 218 ? -29.609 21.109 14.57 1 97.88 218 SER A C 1
ATOM 1754 O O . SER A 1 218 ? -29.516 21.609 13.445 1 97.88 218 SER A O 1
ATOM 1756 N N . THR A 1 219 ? -29.156 19.906 14.922 1 98.12 219 THR A N 1
ATOM 1757 C CA . THR A 1 219 ? -28.547 19.047 13.898 1 98.12 219 THR A CA 1
ATOM 1758 C C . THR A 1 219 ? -29.547 18.797 12.773 1 98.12 219 THR A C 1
ATOM 1760 O O . THR A 1 219 ? -29.172 18.781 11.594 1 98.12 219 THR A O 1
ATOM 1763 N N . ALA A 1 220 ? -30.781 18.594 13.109 1 97.62 220 ALA A N 1
ATOM 1764 C CA . ALA A 1 220 ? -31.812 18.328 12.125 1 97.62 220 ALA A CA 1
ATOM 1765 C C . ALA A 1 220 ? -32.031 19.547 11.227 1 97.62 220 ALA A C 1
ATOM 1767 O O . ALA A 1 220 ? -32.25 19.406 10.016 1 97.62 220 ALA A O 1
ATOM 1768 N N . GLU A 1 221 ? -32.031 20.75 11.82 1 98.12 221 GLU A N 1
ATOM 1769 C CA . GLU A 1 221 ? -32.188 21.984 11.055 1 98.12 221 GLU A CA 1
ATOM 1770 C C . GLU A 1 221 ? -31.031 22.188 10.102 1 98.12 221 GLU A C 1
ATOM 1772 O O . GLU A 1 221 ? -31.219 22.594 8.953 1 98.12 221 GLU A O 1
ATOM 1777 N N . LEU A 1 222 ? -29.844 21.906 10.609 1 98.56 222 LEU A N 1
ATOM 1778 C CA . LEU A 1 222 ? -28.656 22.016 9.766 1 98.56 222 LEU A CA 1
ATOM 1779 C C . LEU A 1 222 ? -28.719 21.047 8.594 1 98.56 222 LEU A C 1
ATOM 1781 O O . LEU A 1 222 ? -28.391 21.391 7.461 1 98.56 222 LEU A O 1
ATOM 1785 N N . GLN A 1 223 ? -29.141 19.828 8.844 1 98.31 223 GLN A N 1
ATOM 1786 C CA . GLN A 1 223 ? -29.266 18.828 7.785 1 98.31 223 GLN A CA 1
ATOM 1787 C C . GLN A 1 223 ? -30.234 19.297 6.703 1 98.31 223 GLN A C 1
ATOM 1789 O O . GLN A 1 223 ? -29.969 19.125 5.512 1 98.31 223 GLN A O 1
ATOM 1794 N N . ALA A 1 224 ? -31.312 19.859 7.141 1 97.88 224 ALA A N 1
ATOM 1795 C CA . ALA A 1 224 ? -32.312 20.375 6.191 1 97.88 224 ALA A CA 1
ATOM 1796 C C . ALA A 1 224 ? -31.703 21.484 5.32 1 97.88 224 ALA A C 1
ATOM 1798 O O . ALA A 1 224 ? -31.969 21.547 4.121 1 97.88 224 ALA A O 1
ATOM 1799 N N . GLN A 1 225 ? -30.922 22.391 5.973 1 98.25 225 GLN A N 1
ATOM 1800 C CA . GLN A 1 225 ? -30.25 23.453 5.219 1 98.25 225 GLN A CA 1
ATOM 1801 C C . GLN A 1 225 ? -29.297 22.875 4.184 1 98.25 225 GLN A C 1
ATOM 1803 O O . GLN A 1 225 ? -29.25 23.344 3.045 1 98.25 225 GLN A O 1
ATOM 1808 N N . PHE A 1 226 ? -28.516 21.828 4.551 1 98.75 226 PHE A N 1
ATOM 1809 C CA . PHE A 1 226 ? -27.578 21.203 3.629 1 98.75 226 PHE A CA 1
ATOM 1810 C C . PHE A 1 226 ? -28.312 20.531 2.473 1 98.75 226 PHE A C 1
ATOM 1812 O O . PHE A 1 226 ? -27.875 20.609 1.324 1 98.75 226 PHE A O 1
ATOM 1819 N N . GLU A 1 227 ? -29.406 19.859 2.746 1 98.38 227 GLU A N 1
ATOM 1820 C CA . GLU A 1 227 ? -30.203 19.219 1.706 1 98.38 227 GLU A CA 1
ATOM 1821 C C . GLU A 1 227 ? -30.719 20.234 0.688 1 98.38 227 GLU A C 1
ATOM 1823 O O . GLU A 1 227 ? -30.719 19.969 -0.515 1 98.38 227 GLU A O 1
ATOM 1828 N N . LYS A 1 228 ? -31.156 21.359 1.214 1 98.38 228 LYS A N 1
ATOM 1829 C CA . LYS A 1 228 ? -31.609 22.422 0.322 1 98.38 228 LYS A CA 1
ATOM 1830 C C . LYS A 1 228 ? -30.469 22.906 -0.569 1 98.38 228 LYS A C 1
ATOM 1832 O O . LYS A 1 228 ? -30.672 23.203 -1.747 1 98.38 228 LYS A O 1
ATOM 1837 N N . ILE A 1 229 ? -29.344 23 -0.01 1 98.75 229 ILE A N 1
ATOM 1838 C CA . ILE A 1 229 ? -28.172 23.453 -0.765 1 98.75 229 ILE A CA 1
ATOM 1839 C C . ILE A 1 229 ? -27.828 22.438 -1.845 1 98.75 229 ILE A C 1
ATOM 1841 O O . ILE A 1 229 ? -27.531 22.797 -2.984 1 98.75 229 ILE A O 1
ATOM 1845 N N . TYR A 1 230 ? -27.812 21.109 -1.519 1 98.5 230 TYR A N 1
ATOM 1846 C CA . TYR A 1 230 ? -27.578 20.078 -2.518 1 98.5 230 TYR A CA 1
ATOM 1847 C C . TYR A 1 230 ? -28.531 20.234 -3.695 1 98.5 230 TYR A C 1
ATOM 1849 O O . TYR A 1 230 ? -28.109 20.219 -4.852 1 98.5 230 TYR A O 1
ATOM 1857 N N . LYS A 1 231 ? -29.781 20.438 -3.395 1 97.75 231 LYS A N 1
ATOM 1858 C CA . LYS A 1 231 ? -30.812 20.562 -4.426 1 97.75 231 LYS A CA 1
ATOM 1859 C C . LYS A 1 231 ? -30.594 21.797 -5.277 1 97.75 231 LYS A C 1
ATOM 1861 O O . LYS A 1 231 ? -30.641 21.734 -6.508 1 97.75 231 LYS A O 1
ATOM 1866 N N . SER A 1 232 ? -30.359 22.906 -4.609 1 97.56 232 SER A N 1
ATOM 1867 C CA . SER A 1 232 ? -30.188 24.172 -5.301 1 97.56 232 SER A CA 1
ATOM 1868 C C . SER A 1 232 ? -28.953 24.141 -6.195 1 97.56 232 SER A C 1
ATOM 1870 O O . SER A 1 232 ? -29 24.609 -7.336 1 97.56 232 SER A O 1
ATOM 1872 N N . ALA A 1 233 ? -27.859 23.656 -5.641 1 97.94 233 ALA A N 1
ATOM 1873 C CA . ALA A 1 233 ? -26.609 23.625 -6.387 1 97.94 233 ALA A CA 1
ATOM 1874 C C . ALA A 1 233 ? -26.703 22.688 -7.582 1 97.94 233 ALA A C 1
ATOM 1876 O O . ALA A 1 233 ? -26.125 22.953 -8.641 1 97.94 233 ALA A O 1
ATOM 1877 N N . GLU A 1 234 ? -27.344 21.547 -7.371 1 97 234 GLU A N 1
ATOM 1878 C CA . GLU A 1 234 ? -27.531 20.609 -8.469 1 97 234 GLU A CA 1
ATOM 1879 C C . GLU A 1 234 ? -28.375 21.219 -9.578 1 97 234 GLU A C 1
ATOM 1881 O O . GLU A 1 234 ? -28.078 21.047 -10.766 1 97 234 GLU A O 1
ATOM 1886 N N . ALA A 1 235 ? -29.391 21.875 -9.258 1 96.94 235 ALA A N 1
ATOM 1887 C CA . ALA A 1 235 ? -30.297 22.5 -10.227 1 96.94 235 ALA A CA 1
ATOM 1888 C C . ALA A 1 235 ? -29.594 23.609 -10.992 1 96.94 235 ALA A C 1
ATOM 1890 O O . ALA A 1 235 ? -29.797 23.766 -12.203 1 96.94 235 ALA A O 1
ATOM 1891 N N . ALA A 1 236 ? -28.797 24.391 -10.289 1 97.12 236 ALA A N 1
ATOM 1892 C CA . ALA A 1 236 ? -28.141 25.547 -10.891 1 97.12 236 ALA A CA 1
ATOM 1893 C C . ALA A 1 236 ? -26.891 25.141 -11.664 1 97.12 236 ALA A C 1
ATOM 1895 O O . ALA A 1 236 ? -26.453 25.859 -12.57 1 97.12 236 ALA A O 1
ATOM 1896 N N . GLY A 1 237 ? -26.297 24.016 -11.344 1 97.12 237 GLY A N 1
ATOM 1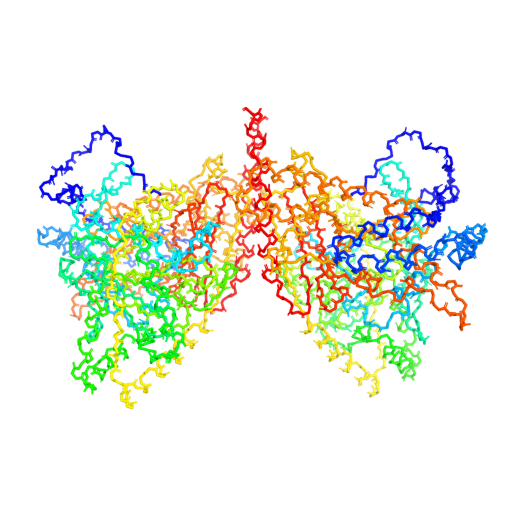897 C CA . GLY A 1 237 ? -25.047 23.594 -11.938 1 97.12 237 GLY A CA 1
ATOM 1898 C C . GLY A 1 237 ? -23.828 24.281 -11.344 1 97.12 237 GLY A C 1
ATOM 1899 O O . GLY A 1 237 ? -23.938 24.953 -10.312 1 97.12 237 GLY A O 1
ATOM 1900 N N . LYS A 1 238 ? -22.719 24.203 -11.953 1 97.5 238 LYS A N 1
ATOM 1901 C CA . LYS A 1 238 ? -21.469 24.734 -11.414 1 97.5 238 LYS A CA 1
ATOM 1902 C C . LYS A 1 238 ? -21.438 26.266 -11.523 1 97.5 238 LYS A C 1
ATOM 1904 O O . LYS A 1 238 ? -21.812 26.828 -12.547 1 97.5 238 LYS A O 1
ATOM 1909 N N . GLY A 1 239 ? -21.094 26.875 -10.477 1 97.94 239 GLY A N 1
ATOM 1910 C CA . GLY A 1 239 ? -20.828 28.312 -10.484 1 97.94 239 GLY A CA 1
ATOM 1911 C C . GLY A 1 239 ? -19.406 28.656 -10.898 1 97.94 239 GLY A C 1
ATOM 1912 O O . GLY A 1 239 ? -18.609 27.766 -11.195 1 97.94 239 GLY A O 1
ATOM 1913 N N . PRO A 1 240 ? -19.156 29.969 -10.969 1 97.94 240 PRO A N 1
ATOM 1914 C CA . PRO A 1 240 ? -17.766 30.359 -11.227 1 97.94 240 PRO A CA 1
ATOM 1915 C C . PRO A 1 240 ? -16.812 29.875 -10.141 1 97.94 240 PRO A C 1
ATOM 1917 O O . PRO A 1 240 ? -17.141 29.922 -8.953 1 97.94 240 PRO A O 1
ATOM 1920 N N . ALA A 1 241 ? -15.656 29.422 -10.484 1 98.38 241 ALA A N 1
ATOM 1921 C CA . ALA A 1 241 ? -14.695 28.844 -9.547 1 98.38 241 ALA A CA 1
ATOM 1922 C C . ALA A 1 241 ? -13.914 29.938 -8.82 1 98.38 241 ALA A C 1
ATOM 1924 O O . ALA A 1 241 ? -12.688 29.984 -8.891 1 98.38 241 ALA A O 1
ATOM 1925 N N . ILE A 1 242 ? -14.641 30.734 -8.055 1 98.5 242 ILE A N 1
ATOM 1926 C CA . ILE A 1 242 ? -14.023 31.828 -7.293 1 98.5 242 ILE A CA 1
ATOM 1927 C C . ILE A 1 242 ? -12.977 31.25 -6.336 1 98.5 242 ILE A C 1
ATOM 1929 O O . ILE A 1 242 ? -11.945 31.875 -6.09 1 98.5 242 ILE A O 1
ATOM 1933 N N . GLY A 1 243 ? -13.219 30.031 -5.797 1 98.38 243 GLY A N 1
ATOM 1934 C CA . GLY A 1 243 ? -12.305 29.391 -4.863 1 98.38 243 GLY A CA 1
ATOM 1935 C C . GLY A 1 243 ? -10.93 29.125 -5.453 1 98.38 243 GLY A C 1
ATOM 1936 O O . GLY A 1 243 ? -9.93 29.109 -4.73 1 98.38 243 GLY A O 1
ATOM 1937 N N . ALA A 1 244 ? -10.828 28.922 -6.75 1 98.75 244 ALA A N 1
ATOM 1938 C CA . ALA A 1 244 ? -9.57 28.641 -7.426 1 98.75 244 ALA A CA 1
ATOM 1939 C C . ALA A 1 244 ? -8.586 29.797 -7.277 1 98.75 244 ALA A C 1
ATOM 1941 O O . ALA A 1 244 ? -7.371 29.594 -7.242 1 98.75 244 ALA A O 1
ATOM 1942 N N . LEU A 1 245 ? -9.117 31 -7.168 1 98.75 245 LEU A N 1
ATOM 1943 C CA . LEU A 1 245 ? -8.273 32.188 -7.027 1 98.75 245 LEU A CA 1
ATOM 1944 C C . LEU A 1 245 ? -7.395 32.062 -5.785 1 98.75 245 LEU A C 1
ATOM 1946 O O . LEU A 1 245 ? -6.258 32.562 -5.785 1 98.75 245 LEU A O 1
ATOM 1950 N N . THR A 1 246 ? -7.887 31.422 -4.758 1 98.5 246 THR A N 1
ATOM 1951 C CA . THR A 1 246 ? -7.168 31.312 -3.494 1 98.5 246 THR A CA 1
ATOM 1952 C C . THR A 1 246 ? -6.129 30.203 -3.561 1 98.5 246 THR A C 1
ATOM 1954 O O . THR A 1 246 ? -5.363 30 -2.613 1 98.5 246 THR A O 1
ATOM 1957 N N . SER A 1 247 ? -6.047 29.422 -4.617 1 98.06 247 SER A N 1
ATOM 1958 C CA . SER A 1 247 ? -5.07 28.344 -4.777 1 98.06 247 SER A CA 1
ATOM 1959 C C . SER A 1 247 ? -3.875 28.812 -5.609 1 98.06 247 SER A C 1
ATOM 1961 O O . SER A 1 247 ? -2.998 28 -5.941 1 98.06 247 SER A O 1
ATOM 1963 N N . ASP A 1 248 ? -3.799 30.078 -5.938 1 98.19 248 ASP A N 1
ATOM 1964 C CA . ASP A 1 248 ? -2.766 30.594 -6.824 1 98.19 248 ASP A CA 1
ATOM 1965 C C . ASP A 1 248 ? -1.643 31.266 -6.027 1 98.19 248 ASP A C 1
ATOM 1967 O O . ASP A 1 248 ? -1.718 31.344 -4.801 1 98.19 248 ASP A O 1
ATOM 1971 N N . ASN A 1 249 ? -0.559 31.547 -6.762 1 98.12 249 ASN A N 1
ATOM 1972 C CA . ASN A 1 249 ? 0.46 32.406 -6.191 1 98.12 249 ASN A CA 1
ATOM 1973 C C . ASN A 1 249 ? -0.162 33.625 -5.504 1 98.12 249 ASN A C 1
ATOM 1975 O O . ASN A 1 249 ? -1.107 34.219 -6.02 1 98.12 249 ASN A O 1
ATOM 1979 N N . ARG A 1 250 ? 0.377 34 -4.402 1 98.12 250 ARG A N 1
ATOM 1980 C CA . ARG A 1 250 ? -0.275 35 -3.562 1 98.12 250 ARG A CA 1
ATOM 1981 C C . ARG A 1 250 ? -0.277 36.375 -4.242 1 98.12 250 ARG A C 1
ATOM 1983 O O . ARG A 1 250 ? -1.212 37.156 -4.066 1 98.12 250 ARG A O 1
ATOM 1990 N N . ASP A 1 251 ? 0.762 36.656 -5.055 1 98.25 251 ASP A N 1
ATOM 1991 C CA . ASP A 1 251 ? 0.779 37.906 -5.793 1 98.25 251 ASP A CA 1
ATOM 1992 C C . ASP A 1 251 ? -0.264 37.906 -6.91 1 98.25 251 ASP A C 1
ATOM 1994 O O . ASP A 1 251 ? -0.911 38.938 -7.164 1 98.25 251 ASP A O 1
ATOM 1998 N N . LYS A 1 252 ? -0.35 36.781 -7.547 1 98.25 252 LYS A N 1
ATOM 1999 C CA . LYS A 1 252 ? -1.387 36.656 -8.57 1 98.25 252 LYS A CA 1
ATOM 2000 C C . LYS A 1 252 ? -2.779 36.781 -7.957 1 98.25 252 LYS A C 1
ATOM 2002 O O . LYS A 1 252 ? -3.645 37.438 -8.523 1 98.25 252 LYS A O 1
ATOM 2007 N N . TRP A 1 253 ? -2.977 36.219 -6.855 1 98.56 253 TRP A N 1
ATOM 2008 C CA . TRP A 1 253 ? -4.258 36.312 -6.164 1 98.56 253 TRP A CA 1
ATOM 2009 C C . TRP A 1 253 ? -4.52 37.719 -5.688 1 98.56 253 TRP A C 1
ATOM 2011 O O . TRP A 1 253 ? -5.656 38.219 -5.727 1 98.56 253 TRP A O 1
ATOM 2021 N N . THR A 1 254 ? -3.502 38.469 -5.223 1 98.44 254 THR A N 1
ATOM 2022 C CA . THR A 1 254 ? -3.641 39.844 -4.832 1 98.44 254 THR A CA 1
ATOM 2023 C C . THR A 1 254 ? -4.18 40.688 -5.988 1 98.44 254 THR A C 1
ATOM 2025 O O . THR A 1 254 ? -5.121 41.469 -5.816 1 98.44 254 THR A O 1
ATOM 2028 N N . ALA A 1 255 ? -3.617 40.469 -7.141 1 98.44 255 ALA A N 1
ATOM 2029 C CA . ALA A 1 255 ? -4.047 41.219 -8.328 1 98.44 255 ALA A CA 1
ATOM 2030 C C . ALA A 1 255 ? -5.449 40.812 -8.758 1 98.44 255 ALA A C 1
ATOM 2032 O O . ALA A 1 255 ? -6.277 41.656 -9.109 1 98.44 255 ALA A O 1
ATOM 2033 N N . ALA A 1 256 ? -5.684 39.5 -8.781 1 98.69 256 ALA A N 1
ATOM 2034 C CA . ALA A 1 256 ? -6.992 39 -9.172 1 98.69 256 ALA A CA 1
ATOM 2035 C C . ALA A 1 256 ? -8.086 39.5 -8.227 1 98.69 256 ALA A C 1
ATOM 2037 O O . ALA A 1 256 ? -9.203 39.781 -8.656 1 98.69 256 ALA A O 1
ATOM 2038 N N . ARG A 1 257 ? -7.746 39.5 -6.945 1 98.44 257 ARG A N 1
ATOM 2039 C CA . ARG A 1 257 ? -8.695 40 -5.953 1 98.44 257 ARG A CA 1
ATOM 2040 C C . ARG A 1 257 ? -9.07 41.438 -6.234 1 98.44 257 ARG A C 1
ATOM 2042 O O . ARG A 1 257 ? -10.234 41.844 -6.113 1 98.44 257 ARG A O 1
ATOM 2049 N N . ALA A 1 258 ? -8.109 42.25 -6.562 1 98.06 258 ALA A N 1
ATOM 2050 C CA . ALA A 1 258 ? -8.375 43.656 -6.902 1 98.06 258 ALA A CA 1
ATOM 2051 C C . ALA A 1 258 ? -9.312 43.75 -8.102 1 98.06 258 ALA A C 1
ATOM 2053 O O . ALA A 1 258 ? -10.219 44.594 -8.109 1 98.06 258 ALA A O 1
ATOM 2054 N N . ARG A 1 259 ? -9.094 42.938 -9.07 1 98.5 259 ARG A N 1
ATOM 2055 C CA . ARG A 1 259 ? -9.945 42.938 -10.258 1 98.5 259 ARG A CA 1
ATOM 2056 C C . ARG A 1 259 ? -11.344 42.438 -9.938 1 98.5 259 ARG A C 1
ATOM 2058 O O . ARG A 1 259 ? -12.328 42.938 -10.484 1 98.5 259 ARG A O 1
ATOM 2065 N N . LEU A 1 260 ? -11.383 41.469 -9.055 1 98.56 260 LEU A N 1
ATOM 2066 C CA . LEU A 1 260 ? -12.68 40.969 -8.617 1 98.56 260 LEU A CA 1
ATOM 2067 C C . LEU A 1 260 ? -13.492 42.031 -7.922 1 98.56 260 LEU A C 1
ATOM 2069 O O . LEU A 1 260 ? -14.68 42.219 -8.195 1 98.56 260 LEU A O 1
ATOM 2073 N N . LEU A 1 261 ? -12.867 42.812 -7.062 1 98.06 261 LEU A N 1
ATOM 2074 C CA . LEU A 1 261 ? -13.523 43.875 -6.312 1 98.06 261 LEU A CA 1
ATOM 2075 C C . LEU A 1 261 ? -13.914 45.031 -7.238 1 98.06 261 LEU A C 1
ATOM 2077 O O . LEU A 1 261 ? -14.938 45.688 -7.016 1 98.06 261 LEU A O 1
ATOM 2081 N N . ALA A 1 262 ? -13.195 45.188 -8.281 1 97.81 262 ALA A N 1
ATOM 2082 C CA . ALA A 1 262 ? -13.445 46.281 -9.211 1 97.81 262 ALA A CA 1
ATOM 2083 C C . ALA A 1 262 ? -14.555 45.938 -10.195 1 97.81 262 ALA A C 1
ATOM 2085 O O . ALA A 1 262 ? -15.164 46.812 -10.805 1 97.81 262 ALA A O 1
ATOM 2086 N N . ALA A 1 263 ? -14.766 44.688 -10.359 1 98 263 ALA A N 1
ATOM 2087 C CA . ALA A 1 263 ? -15.734 44.25 -11.359 1 98 263 ALA A CA 1
ATOM 2088 C C . ALA A 1 263 ? -17.141 44.719 -11.008 1 98 263 ALA A C 1
ATOM 2090 O O . ALA A 1 263 ? -17.922 45.062 -11.898 1 98 263 ALA A O 1
ATOM 2091 N N . ALA A 1 264 ? -17.5 44.688 -9.711 1 97.31 264 ALA A N 1
ATOM 2092 C CA . ALA A 1 264 ? -18.797 45.188 -9.242 1 97.31 264 ALA A CA 1
ATOM 2093 C C . ALA A 1 264 ? -18.75 45.5 -7.75 1 97.31 264 ALA A C 1
ATOM 2095 O O . ALA A 1 264 ? -18.094 44.812 -6.973 1 97.31 264 ALA A O 1
ATOM 2096 N N . PRO A 1 265 ? -19.484 46.531 -7.352 1 95.81 265 PRO A N 1
ATOM 2097 C CA . PRO A 1 265 ? -19.5 46.875 -5.926 1 95.81 265 PRO A CA 1
ATOM 2098 C C . PRO A 1 265 ? -20.062 45.75 -5.059 1 95.81 265 PRO A C 1
ATOM 2100 O O . PRO A 1 265 ? -19.656 45.594 -3.9 1 95.81 265 PRO A O 1
ATOM 2103 N N . GLU A 1 266 ? -20.875 44.938 -5.605 1 96.69 266 GLU A N 1
ATOM 2104 C CA . GLU A 1 266 ? -21.5 43.844 -4.883 1 96.69 266 GLU A CA 1
ATOM 2105 C C . GLU A 1 266 ? -20.484 42.781 -4.48 1 96.69 266 GLU A C 1
ATOM 2107 O O . GLU A 1 266 ? -20.688 42.031 -3.525 1 96.69 266 GLU A O 1
ATOM 2112 N N . ASN A 1 267 ? -19.375 42.75 -5.18 1 98.31 267 ASN A N 1
ATOM 2113 C CA . ASN A 1 267 ? -18.375 41.719 -4.938 1 98.31 267 ASN A CA 1
ATOM 2114 C C . ASN A 1 267 ? -17.688 41.906 -3.592 1 98.31 267 ASN A C 1
ATOM 2116 O O . ASN A 1 267 ? -17.219 40.938 -2.99 1 98.31 267 ASN A O 1
ATOM 2120 N N . LYS A 1 268 ? -17.656 43.094 -3.148 1 97.75 268 LYS A N 1
ATOM 2121 C CA . LYS A 1 268 ? -17.078 43.375 -1.837 1 97.75 268 LYS A CA 1
ATOM 2122 C C . LYS A 1 268 ? -17.906 42.719 -0.728 1 97.75 268 LYS A C 1
ATOM 2124 O O . LYS A 1 268 ? -17.344 42.094 0.177 1 97.75 268 LYS A O 1
ATOM 2129 N N . GLN A 1 269 ? -19.156 42.906 -0.835 1 97.12 269 GLN A N 1
ATOM 2130 C CA . GLN A 1 269 ? -20.062 42.281 0.144 1 97.12 269 GLN A CA 1
ATOM 2131 C C . GLN A 1 269 ? -20.031 40.75 0.052 1 97.12 269 GLN A C 1
ATOM 2133 O O . GLN A 1 269 ? -20.109 40.062 1.07 1 97.12 269 GLN A O 1
ATOM 2138 N N . ALA A 1 270 ? -19.953 40.344 -1.154 1 98.19 270 ALA A N 1
ATOM 2139 C CA . ALA A 1 270 ? -19.859 38.875 -1.372 1 98.19 270 ALA A CA 1
ATOM 2140 C C . ALA A 1 270 ? -18.625 38.312 -0.705 1 98.19 270 ALA A C 1
ATOM 2142 O O . ALA A 1 270 ? -18.703 37.312 0.02 1 98.19 270 ALA A O 1
ATOM 2143 N N . LEU A 1 271 ? -17.516 38.938 -0.896 1 98.19 271 LEU A N 1
ATOM 2144 C CA . LEU A 1 271 ? -16.266 38.469 -0.312 1 98.19 271 LEU A CA 1
ATOM 2145 C C . LEU A 1 271 ? -16.312 38.562 1.211 1 98.19 271 LEU A C 1
ATOM 2147 O O . LEU A 1 271 ? -15.781 37.656 1.896 1 98.19 271 LEU A O 1
ATOM 2151 N N . GLU A 1 272 ? -16.891 39.562 1.703 1 97.88 272 GLU A N 1
ATOM 2152 C CA . GLU A 1 272 ? -17.016 39.656 3.152 1 97.88 272 GLU A CA 1
ATOM 2153 C C . GLU A 1 272 ? -17.875 38.531 3.723 1 97.88 272 GLU A C 1
ATOM 2155 O O . GLU A 1 272 ? -17.609 38.062 4.824 1 97.88 272 GLU A O 1
ATOM 2160 N N . GLY A 1 273 ? -18.906 38.188 2.996 1 98.19 273 GLY A N 1
ATOM 2161 C CA . GLY A 1 273 ? -19.734 37.062 3.412 1 98.19 273 GLY A CA 1
ATOM 2162 C C . GLY A 1 273 ? -18.953 35.781 3.529 1 98.19 273 GLY A C 1
ATOM 2163 O O . GLY A 1 273 ? -19.234 34.938 4.398 1 98.19 273 GLY A O 1
ATOM 2164 N N . ILE A 1 274 ? -17.969 35.625 2.699 1 98.75 274 ILE A N 1
ATOM 2165 C CA . ILE A 1 274 ? -17.109 34.438 2.723 1 98.75 274 ILE A CA 1
ATOM 2166 C C . ILE A 1 274 ? -16.078 34.562 3.846 1 98.75 274 ILE A C 1
ATOM 2168 O O . ILE A 1 274 ? -15.945 33.656 4.676 1 98.75 274 ILE A O 1
ATOM 2172 N N . GLU A 1 275 ? -15.422 35.656 3.955 1 98.69 275 GLU A N 1
ATOM 2173 C CA . GLU A 1 275 ? -14.289 35.875 4.852 1 98.69 275 GLU A CA 1
ATOM 2174 C C . GLU A 1 275 ? -14.742 35.938 6.305 1 98.69 275 GLU A C 1
ATOM 2176 O O . GLU A 1 275 ? -14 35.531 7.211 1 98.69 275 GLU A O 1
ATOM 2181 N N . SER A 1 276 ? -15.953 36.375 6.535 1 98.75 276 SER A N 1
ATOM 2182 C CA . SER A 1 276 ? -16.438 36.594 7.898 1 98.75 276 SER A CA 1
ATOM 2183 C C . SER A 1 276 ? -17.062 35.312 8.453 1 98.75 276 SER A C 1
ATOM 2185 O O . SER A 1 276 ? -17.375 35.25 9.648 1 98.75 276 SER A O 1
ATOM 2187 N N . ALA A 1 277 ? -17.266 34.312 7.637 1 98.81 277 ALA A N 1
ATOM 2188 C CA . ALA A 1 277 ? -17.906 33.062 8.078 1 98.81 277 ALA A CA 1
ATOM 2189 C C . ALA A 1 277 ? -17.125 32.438 9.227 1 98.81 277 ALA A C 1
ATOM 2191 O O . ALA A 1 277 ? -15.898 32.531 9.281 1 98.81 277 ALA A O 1
ATOM 2192 N N . SER A 1 278 ? -17.859 31.75 10.133 1 98.81 278 SER A N 1
ATOM 2193 C CA . SER A 1 278 ? -17.234 31.031 11.242 1 98.81 278 SER A CA 1
ATOM 2194 C C . SER A 1 278 ? -16.234 30 10.742 1 98.81 278 SER A C 1
ATOM 2196 O O . SER A 1 278 ? -15.109 29.922 11.234 1 98.81 278 SER A O 1
ATOM 2198 N N . PHE A 1 279 ? -16.641 29.172 9.875 1 98.88 279 PHE A N 1
ATOM 2199 C CA . PHE A 1 279 ? -15.812 28.172 9.188 1 98.88 279 PHE A CA 1
ATOM 2200 C C . PHE A 1 279 ? -16.5 27.703 7.906 1 98.88 279 PHE A C 1
ATOM 2202 O O . PHE A 1 279 ? -17.594 28.172 7.57 1 98.88 279 PHE A O 1
ATOM 2209 N N . VAL A 1 280 ? -15.812 26.859 7.133 1 98.94 280 VAL A N 1
ATOM 2210 C CA . VAL A 1 280 ? -16.312 26.453 5.82 1 98.94 280 VAL A CA 1
ATOM 2211 C C . VAL A 1 280 ? -16.688 24.969 5.852 1 98.94 280 VAL A C 1
ATOM 2213 O O . VAL A 1 280 ? -16 24.156 6.488 1 98.94 280 VAL A O 1
ATOM 2216 N N . VAL A 1 281 ? -17.781 24.625 5.25 1 98.94 281 VAL A N 1
ATOM 2217 C CA . VAL A 1 281 ? -18.156 23.234 4.949 1 98.94 281 VAL A CA 1
ATOM 2218 C C . VAL A 1 281 ? -18.188 23.031 3.436 1 98.94 281 VAL A C 1
ATOM 2220 O O . VAL A 1 281 ? -19.031 23.609 2.744 1 98.94 281 VAL A O 1
ATOM 2223 N N . CYS A 1 282 ? -17.297 22.297 2.943 1 98.94 282 CYS A N 1
ATOM 2224 C CA . CYS A 1 282 ? -17.25 21.969 1.523 1 98.94 282 CYS A CA 1
ATOM 2225 C C . CYS A 1 282 ? -17.984 20.656 1.25 1 98.94 282 CYS A C 1
ATOM 2227 O O . CYS A 1 282 ? -17.609 19.609 1.777 1 98.94 282 CYS A O 1
ATOM 2229 N N . LEU A 1 283 ? -19 20.703 0.453 1 98.88 283 LEU A N 1
ATOM 2230 C CA . LEU A 1 283 ? -19.734 19.531 0.01 1 98.88 283 LEU A CA 1
ATOM 2231 C C . LEU A 1 283 ? -19.234 19.062 -1.353 1 98.88 283 LEU A C 1
ATOM 2233 O O . LEU A 1 283 ? -19.656 19.578 -2.387 1 98.88 283 LEU A O 1
ATOM 2237 N N . ASP A 1 284 ? -18.359 18.094 -1.317 1 98.56 284 ASP A N 1
ATOM 2238 C CA . ASP A 1 284 ? -17.703 17.625 -2.533 1 98.56 284 ASP A CA 1
ATOM 2239 C C . ASP A 1 284 ? -18.547 16.562 -3.236 1 98.56 284 ASP A C 1
ATOM 2241 O O . ASP A 1 284 ? -19.188 15.742 -2.582 1 98.56 284 ASP A O 1
ATOM 2245 N N . ASP A 1 285 ? -18.453 16.531 -4.57 1 97.56 285 ASP A N 1
ATOM 2246 C CA . ASP A 1 285 ? -19.172 15.523 -5.332 1 97.56 285 ASP A CA 1
ATOM 2247 C C . ASP A 1 285 ? -18.328 14.266 -5.52 1 97.56 285 ASP A C 1
ATOM 2249 O O . ASP A 1 285 ? -18.797 13.273 -6.07 1 97.56 285 ASP A O 1
ATOM 2253 N N . SER A 1 286 ? -17.172 14.273 -5.035 1 97.31 286 SER A N 1
ATOM 2254 C CA . SER A 1 286 ? -16.297 13.109 -5.121 1 97.31 286 SER A CA 1
ATOM 2255 C C . SER A 1 286 ? -16.734 12.016 -4.156 1 97.31 286 SER A C 1
ATOM 2257 O O . SER A 1 286 ? -17.484 12.281 -3.215 1 97.31 286 SER A O 1
ATOM 2259 N N . LYS A 1 287 ? -16.312 10.773 -4.426 1 97.94 287 LYS A N 1
ATOM 2260 C CA . LYS A 1 287 ? -16.547 9.609 -3.58 1 97.94 287 LYS A CA 1
ATOM 2261 C C . LYS A 1 287 ? -15.258 8.844 -3.32 1 97.94 287 LYS A C 1
ATOM 2263 O O . LYS A 1 287 ? -15.141 7.668 -3.678 1 97.94 287 LYS A O 1
ATOM 2268 N N . PRO A 1 288 ? -14.289 9.516 -2.629 1 98.19 288 PRO A N 1
ATOM 2269 C CA . PRO A 1 288 ? -13 8.844 -2.41 1 98.19 288 PRO A CA 1
ATOM 2270 C C . PRO A 1 288 ? -13.125 7.598 -1.538 1 98.19 288 PRO A C 1
ATOM 2272 O O . PRO A 1 288 ? -13.945 7.566 -0.614 1 98.19 288 PRO A O 1
ATOM 2275 N N . VAL A 1 289 ? -12.242 6.613 -1.824 1 97.69 289 VAL A N 1
ATOM 2276 C CA . VAL A 1 289 ? -12.266 5.348 -1.1 1 97.69 289 VAL A CA 1
ATOM 2277 C C . VAL A 1 289 ? -10.898 5.082 -0.467 1 97.69 289 VAL A C 1
ATOM 2279 O O . VAL A 1 289 ? -10.781 5.035 0.759 1 97.69 289 VAL A O 1
ATOM 2282 N N . THR A 1 290 ? -9.836 5.043 -1.22 1 98.25 290 THR A N 1
ATOM 2283 C CA . THR A 1 290 ? -8.508 4.691 -0.731 1 98.25 290 THR A CA 1
ATOM 2284 C C . THR A 1 290 ? -7.918 5.832 0.098 1 98.25 290 THR A C 1
ATOM 2286 O O . THR A 1 290 ? -8.398 6.965 0.038 1 98.25 290 THR A O 1
ATOM 2289 N N . ARG A 1 291 ? -6.926 5.582 0.852 1 98.31 291 ARG A N 1
ATOM 2290 C CA . ARG A 1 291 ? -6.242 6.605 1.637 1 98.31 291 ARG A CA 1
ATOM 2291 C C . ARG A 1 291 ? -5.66 7.688 0.737 1 98.31 291 ARG A C 1
ATOM 2293 O O . ARG A 1 291 ? -5.668 8.867 1.092 1 98.31 291 ARG A O 1
ATOM 2300 N N . GLU A 1 292 ? -5.129 7.254 -0.437 1 98.56 292 GLU A N 1
ATOM 2301 C CA . GLU A 1 292 ? -4.562 8.211 -1.385 1 98.56 292 GLU A CA 1
ATOM 2302 C C . GLU A 1 292 ? -5.641 9.109 -1.975 1 98.56 292 GLU A C 1
ATOM 2304 O O . GLU A 1 292 ? -5.457 10.32 -2.082 1 98.56 292 GLU A O 1
ATOM 2309 N N . GLU A 1 293 ? -6.77 8.477 -2.344 1 98.44 293 GLU A N 1
ATOM 2310 C CA . GLU A 1 293 ? -7.883 9.273 -2.844 1 98.44 293 GLU A CA 1
ATOM 2311 C C . GLU A 1 293 ? -8.336 10.297 -1.806 1 98.44 293 GLU A C 1
ATOM 2313 O O . GLU A 1 293 ? -8.578 11.461 -2.139 1 98.44 293 GLU A O 1
ATOM 2318 N N . ARG A 1 294 ? -8.438 9.898 -0.628 1 98.62 294 ARG A N 1
ATOM 2319 C CA . ARG A 1 294 ? -8.867 10.758 0.465 1 98.62 294 ARG A CA 1
ATOM 2320 C C . ARG A 1 294 ? -7.848 11.859 0.725 1 98.62 294 ARG A C 1
ATOM 2322 O O . ARG A 1 294 ? -8.219 13.016 0.944 1 98.62 294 ARG A O 1
ATOM 2329 N N . ALA A 1 295 ? -6.598 11.477 0.728 1 98.62 295 ALA A N 1
ATOM 2330 C CA . ALA A 1 295 ? -5.543 12.469 0.937 1 98.62 295 ALA A CA 1
ATOM 2331 C C . ALA A 1 295 ? -5.617 13.578 -0.109 1 98.62 295 ALA A C 1
ATOM 2333 O O . ALA A 1 295 ? -5.547 14.758 0.226 1 98.62 295 ALA A O 1
ATOM 2334 N N . HIS A 1 296 ? -5.801 13.188 -1.351 1 98.44 296 HIS A N 1
ATOM 2335 C CA . HIS A 1 296 ? -5.922 14.188 -2.406 1 98.44 296 HIS A CA 1
ATOM 2336 C C . HIS A 1 296 ? -7.164 15.047 -2.209 1 98.44 296 HIS A C 1
ATOM 2338 O O . HIS A 1 296 ? -7.121 16.266 -2.412 1 98.44 296 HIS A O 1
ATOM 2344 N N . THR A 1 297 ? -8.203 14.414 -1.802 1 98.5 297 THR A N 1
ATOM 2345 C CA . THR A 1 297 ? -9.492 15.086 -1.673 1 98.5 297 THR A CA 1
ATOM 2346 C C . THR A 1 297 ? -9.453 16.125 -0.551 1 98.5 297 THR A C 1
ATOM 2348 O O . THR A 1 297 ? -9.93 17.25 -0.719 1 98.5 297 THR A O 1
ATOM 2351 N N . TYR A 1 298 ? -8.875 15.773 0.53 1 98.62 298 TYR A N 1
ATOM 2352 C CA . TYR A 1 298 ? -8.922 16.641 1.7 1 98.62 298 TYR A CA 1
ATOM 2353 C C . TYR A 1 298 ? -7.77 17.641 1.683 1 98.62 298 TYR A C 1
ATOM 2355 O O . TYR A 1 298 ? -7.898 18.766 2.188 1 98.62 298 TYR A O 1
ATOM 2363 N N . TRP A 1 299 ? -6.695 17.266 1.111 1 97.38 299 TRP A N 1
ATOM 2364 C CA . TRP A 1 299 ? -5.52 18.125 1.064 1 97.38 299 TRP A CA 1
ATOM 2365 C C . TRP A 1 299 ? -5.738 19.297 0.113 1 97.38 299 TRP A C 1
ATOM 2367 O O . TRP A 1 299 ? -5.598 20.453 0.505 1 97.38 299 TRP A O 1
ATOM 2377 N N . HIS A 1 300 ? -6.176 18.938 -1.099 1 97.38 300 HIS A N 1
ATOM 2378 C CA . HIS A 1 300 ? -6.289 20.031 -2.059 1 97.38 300 HIS A CA 1
ATOM 2379 C C . HIS A 1 300 ? -7.605 19.969 -2.824 1 97.38 300 HIS A C 1
ATOM 2381 O O . HIS A 1 300 ? -8.102 20.984 -3.309 1 97.38 300 HIS A O 1
ATOM 2387 N N . GLY A 1 301 ? -8.195 18.781 -2.922 1 97.5 301 GLY A N 1
ATOM 2388 C CA . GLY A 1 301 ? -9.398 18.656 -3.73 1 97.5 301 GLY A CA 1
ATOM 2389 C C . GLY A 1 301 ? -9.188 19.047 -5.184 1 97.5 301 GLY A C 1
ATOM 2390 O O . GLY A 1 301 ? -8.125 18.766 -5.75 1 97.5 301 GLY A O 1
ATOM 2391 N N . ASP A 1 302 ? -10.195 19.641 -5.828 1 97.31 302 ASP A N 1
ATOM 2392 C CA . ASP A 1 302 ? -10.117 19.953 -7.254 1 97.31 302 ASP A CA 1
ATOM 2393 C C . ASP A 1 302 ? -9.609 21.375 -7.477 1 97.31 302 ASP A C 1
ATOM 2395 O O . ASP A 1 302 ? -9.555 21.844 -8.617 1 97.31 302 ASP A O 1
ATOM 2399 N N . GLY A 1 303 ? -9.352 22.125 -6.379 1 97.94 303 GLY A N 1
ATOM 2400 C CA . GLY A 1 303 ? -8.828 23.484 -6.484 1 97.94 303 GLY A CA 1
ATOM 2401 C C . GLY A 1 303 ? -9.914 24.516 -6.723 1 97.94 303 GLY A C 1
ATOM 2402 O O . GLY A 1 303 ? -9.617 25.703 -6.941 1 97.94 303 GLY A O 1
ATOM 2403 N N . GLN A 1 304 ? -11.18 24.078 -6.652 1 98.5 304 GLN A N 1
ATOM 2404 C CA . GLN A 1 304 ? -12.266 24.984 -7.016 1 98.5 304 GLN A CA 1
ATOM 2405 C C . GLN A 1 304 ? -13.32 25.047 -5.914 1 98.5 304 GLN A C 1
ATOM 2407 O O . GLN A 1 304 ? -13.633 26.125 -5.402 1 98.5 304 GLN A O 1
ATOM 2412 N N . ASN A 1 305 ? -13.82 23.922 -5.469 1 98.62 305 ASN A N 1
ATOM 2413 C CA . ASN A 1 305 ? -14.852 23.844 -4.441 1 98.62 305 ASN A CA 1
ATOM 2414 C C . ASN A 1 305 ? -14.266 24.047 -3.045 1 98.62 305 ASN A C 1
ATOM 2416 O O . ASN A 1 305 ? -14.477 23.219 -2.156 1 98.62 305 ASN A O 1
ATOM 2420 N N . ARG A 1 306 ? -13.523 25.125 -2.918 1 98.62 306 ARG A N 1
ATOM 2421 C CA . ARG A 1 306 ? -12.766 25.453 -1.718 1 98.62 306 ARG A CA 1
ATOM 2422 C C . ARG A 1 306 ? -12.68 26.969 -1.525 1 98.62 306 ARG A C 1
ATOM 2424 O O . ARG A 1 306 ? -12.992 27.734 -2.441 1 98.62 306 ARG A O 1
ATOM 2431 N N . PHE A 1 307 ? -12.297 27.391 -0.402 1 98.75 307 PHE A N 1
ATOM 2432 C CA . PHE A 1 307 ? -11.742 28.703 -0.118 1 98.75 307 PHE A CA 1
ATOM 2433 C C . PHE A 1 307 ? -10.531 28.594 0.803 1 98.75 307 PHE A C 1
ATOM 2435 O O . PHE A 1 307 ? -10.656 28.75 2.02 1 98.75 307 PHE A O 1
ATOM 2442 N N . TYR A 1 308 ? -9.406 28.453 0.273 1 98.56 308 TYR A N 1
ATOM 2443 C CA . TYR A 1 308 ? -8.203 28 0.959 1 98.56 308 TYR A CA 1
ATOM 2444 C C . TYR A 1 308 ? -7.711 29.031 1.961 1 98.56 308 TYR A C 1
ATOM 2446 O O . TYR A 1 308 ? -6.895 28.734 2.832 1 98.56 308 TYR A O 1
ATOM 2454 N N . ASP A 1 309 ? -8.234 30.234 1.896 1 98.38 309 ASP A N 1
ATOM 2455 C CA . ASP A 1 309 ? -7.812 31.328 2.783 1 98.38 309 ASP A CA 1
ATOM 2456 C C . ASP A 1 309 ? -8.508 31.219 4.137 1 98.38 309 ASP A C 1
ATOM 2458 O O . ASP A 1 309 ? -8.172 31.953 5.07 1 98.38 309 ASP A O 1
ATOM 2462 N N . LYS A 1 310 ? -9.508 30.344 4.266 1 98.56 310 LYS A N 1
ATOM 2463 C CA . LYS A 1 310 ? -10.172 30.125 5.547 1 98.56 310 LYS A CA 1
ATOM 2464 C C . LYS A 1 310 ? -9.406 29.109 6.391 1 98.56 310 LYS A C 1
ATOM 2466 O O . LYS A 1 310 ? -9.031 28.047 5.895 1 98.56 310 LYS A O 1
ATOM 2471 N N . PRO A 1 311 ? -9.188 29.344 7.652 1 98.12 311 PRO A N 1
ATOM 2472 C CA . PRO A 1 311 ? -8.367 28.453 8.484 1 98.12 311 PRO A CA 1
ATOM 2473 C C . PRO A 1 311 ? -8.992 27.078 8.68 1 98.12 311 PRO A C 1
ATOM 2475 O O . PRO A 1 311 ? -8.281 26.078 8.836 1 98.12 311 PRO A O 1
ATOM 2478 N N . VAL A 1 312 ? -10.336 27.031 8.68 1 98.69 312 VAL A N 1
ATOM 2479 C CA . VAL A 1 312 ? -11.039 25.797 9.031 1 98.69 312 VAL A CA 1
ATOM 2480 C C . VAL A 1 312 ? -12.008 25.422 7.91 1 98.69 312 VAL A C 1
ATOM 2482 O O . VAL A 1 312 ? -12.969 26.156 7.641 1 98.69 312 VAL A O 1
ATOM 2485 N N . GLN A 1 313 ? -11.734 24.359 7.273 1 98.62 313 GLN A N 1
ATOM 2486 C CA . GLN A 1 313 ? -12.641 23.844 6.254 1 98.62 313 GLN A CA 1
ATOM 2487 C C . GLN A 1 313 ? -12.914 22.359 6.473 1 98.62 313 GLN A C 1
ATOM 2489 O O . GLN A 1 313 ? -12 21.531 6.402 1 98.62 313 GLN A O 1
ATOM 2494 N N . PHE A 1 314 ? -14.156 22 6.738 1 98.94 314 PHE A N 1
ATOM 2495 C CA . PHE A 1 314 ? -14.578 20.609 6.773 1 98.94 314 PHE A CA 1
ATOM 2496 C C . PHE A 1 314 ? -15.047 20.141 5.398 1 98.94 314 PHE A C 1
ATOM 2498 O O . PHE A 1 314 ? -15.797 20.844 4.723 1 98.94 314 PHE A O 1
ATOM 2505 N N . ILE A 1 315 ? -14.609 19.016 4.98 1 98.94 315 ILE A N 1
ATOM 2506 C CA . ILE A 1 315 ? -14.953 18.484 3.668 1 98.94 315 ILE A CA 1
ATOM 2507 C C . ILE A 1 315 ? -15.828 17.234 3.83 1 98.94 315 ILE A C 1
ATOM 2509 O O . ILE A 1 315 ? -15.445 16.297 4.52 1 98.94 315 ILE A O 1
ATOM 2513 N N . ILE A 1 316 ? -16.984 17.266 3.256 1 98.88 316 ILE A N 1
ATOM 2514 C CA . ILE A 1 316 ? -17.906 16.125 3.242 1 98.88 316 ILE A CA 1
ATOM 2515 C C . ILE A 1 316 ? -18.125 15.656 1.807 1 98.88 316 ILE A C 1
ATOM 2517 O O . ILE A 1 316 ? -18.484 16.453 0.936 1 98.88 316 ILE A O 1
ATOM 2521 N N . CYS A 1 317 ? -17.891 14.383 1.586 1 98.69 317 CYS A N 1
ATOM 2522 C CA . CYS A 1 317 ? -18.016 13.836 0.241 1 98.69 317 CYS A CA 1
ATOM 2523 C C . CYS A 1 317 ? -19.344 13.117 0.056 1 98.69 317 CYS A C 1
ATOM 2525 O O . CYS A 1 317 ? -20.031 12.836 1.032 1 98.69 317 CYS A O 1
ATOM 2527 N N . ASP A 1 318 ? -19.672 12.875 -1.158 1 98.31 318 ASP A N 1
ATOM 2528 C CA . ASP A 1 318 ? -20.984 12.344 -1.522 1 98.31 318 ASP A CA 1
ATOM 2529 C C . ASP A 1 318 ? -21.188 10.945 -0.95 1 98.31 318 ASP A C 1
ATOM 2531 O O . ASP A 1 318 ? -22.328 10.453 -0.88 1 98.31 318 ASP A O 1
ATOM 2535 N N . ASN A 1 319 ? -20.125 10.227 -0.589 1 96.69 319 ASN A N 1
ATOM 2536 C CA . ASN A 1 319 ? -20.297 8.906 0.011 1 96.69 319 ASN A CA 1
ATOM 253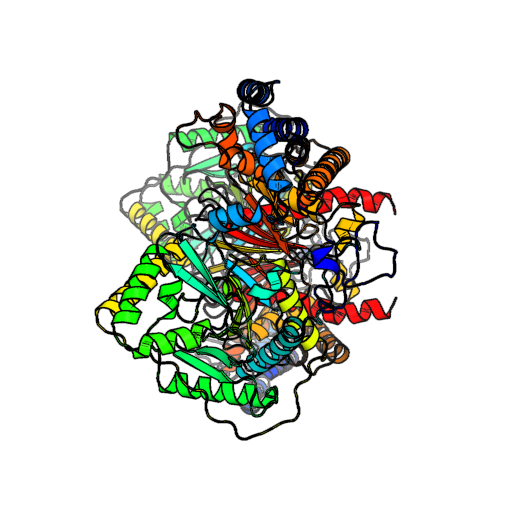7 C C . ASN A 1 319 ? -20.25 8.977 1.535 1 96.69 319 ASN A C 1
ATOM 2539 O O . ASN A 1 319 ? -20.078 7.953 2.203 1 96.69 319 ASN A O 1
ATOM 2543 N N . GLY A 1 320 ? -20.25 10.188 2.072 1 97.56 320 GLY A N 1
ATOM 2544 C CA . GLY A 1 320 ? -20.406 10.375 3.506 1 97.56 320 GLY A CA 1
ATOM 2545 C C . GLY A 1 320 ? -19.078 10.43 4.242 1 97.56 320 GLY A C 1
ATOM 2546 O O . GLY A 1 320 ? -19.047 10.734 5.438 1 97.56 320 GLY A O 1
ATOM 2547 N N . VAL A 1 321 ? -17.969 10.172 3.582 1 98.12 321 VAL A N 1
ATOM 2548 C CA . VAL A 1 321 ? -16.672 10.305 4.234 1 98.12 321 VAL A CA 1
ATOM 2549 C C . VAL A 1 321 ? -16.312 11.781 4.387 1 98.12 321 VAL A C 1
ATOM 2551 O O . VAL A 1 321 ? -16.875 12.633 3.689 1 98.12 321 VAL A O 1
ATOM 2554 N N . SER A 1 322 ? -15.438 12.07 5.324 1 98.75 322 SER A N 1
ATOM 2555 C CA . SER A 1 322 ? -15.156 13.469 5.613 1 98.75 322 SER A CA 1
ATOM 2556 C C . SER A 1 322 ? -13.695 13.672 5.996 1 98.75 322 SER A C 1
ATOM 2558 O O . SER A 1 322 ? -13 12.719 6.344 1 98.75 322 SER A O 1
ATOM 2560 N N . GLY A 1 323 ? -13.281 14.852 5.887 1 98.81 323 GLY A N 1
ATOM 2561 C CA . GLY A 1 323 ? -11.969 15.305 6.312 1 98.81 323 GLY A CA 1
ATOM 2562 C C . GLY A 1 323 ? -11.914 16.797 6.605 1 98.81 323 GLY A C 1
ATOM 2563 O O . GLY A 1 323 ? -12.945 17.406 6.867 1 98.81 323 GLY A O 1
ATOM 2564 N N . PHE A 1 324 ? -10.703 17.25 6.719 1 98.75 324 PHE A N 1
ATOM 2565 C CA . PHE A 1 324 ? -10.43 18.609 7.141 1 98.75 324 PHE A CA 1
ATOM 2566 C C . PHE A 1 324 ? -9.211 19.172 6.418 1 98.75 324 PHE A C 1
ATOM 2568 O O . PHE A 1 324 ? -8.25 18.438 6.168 1 98.75 324 PHE A O 1
ATOM 2575 N N . MET A 1 325 ? -9.312 20.406 6.031 1 98.44 325 MET A N 1
ATOM 2576 C CA . MET A 1 325 ? -8.156 21.125 5.516 1 98.44 325 MET A CA 1
ATOM 2577 C C . MET A 1 325 ? -7.902 22.406 6.324 1 98.44 325 MET A C 1
ATOM 2579 O O . MET A 1 325 ? -8.82 23.188 6.543 1 98.44 325 MET A O 1
ATOM 2583 N N . GLY A 1 326 ? -6.672 22.547 6.73 1 97.81 326 GLY A N 1
ATOM 2584 C CA . GLY A 1 326 ? -6.301 23.719 7.512 1 97.81 326 GLY A CA 1
ATOM 2585 C C . GLY A 1 326 ? -5.324 24.625 6.793 1 97.81 326 GLY A C 1
ATOM 2586 O O . GLY A 1 326 ? -4.441 24.156 6.07 1 97.81 326 GLY A O 1
ATOM 2587 N N . GLU A 1 327 ? -5.594 25.922 6.941 1 96.38 327 GLU A N 1
ATOM 2588 C CA . GLU A 1 327 ? -4.637 26.953 6.547 1 96.38 327 GLU A CA 1
ATOM 2589 C C . GLU A 1 327 ? -3.648 27.25 7.672 1 96.38 327 GLU A C 1
ATOM 2591 O O . GLU A 1 327 ? -4.051 27.469 8.812 1 96.38 327 GLU A O 1
ATOM 2596 N N . HIS A 1 328 ? -2.402 27.219 7.457 1 94.38 328 HIS A N 1
ATOM 2597 C CA . HIS A 1 328 ? -1.375 27.016 8.469 1 94.38 328 HIS A CA 1
ATOM 2598 C C . HIS A 1 328 ? -0.748 28.344 8.891 1 94.38 328 HIS A C 1
ATOM 2600 O O . HIS A 1 328 ? 0.116 28.375 9.773 1 94.38 328 HIS A O 1
ATOM 2606 N N . SER A 1 329 ? -1.12 29.484 8.469 1 93.5 329 SER A N 1
ATOM 2607 C CA . SER A 1 329 ? -0.321 30.703 8.648 1 93.5 329 SER A CA 1
ATOM 2608 C C . SER A 1 329 ? -0.315 31.141 10.109 1 93.5 329 SER A C 1
ATOM 2610 O O . SER A 1 329 ? 0.746 31.234 10.727 1 93.5 329 SER A O 1
ATOM 2612 N N . MET A 1 330 ? -1.494 31.25 10.727 1 95.06 330 MET A N 1
ATOM 2613 C CA . MET A 1 330 ? -1.524 31.828 12.062 1 95.06 330 MET A CA 1
ATOM 2614 C C . MET A 1 330 ? -1.748 30.766 13.125 1 95.06 330 MET A C 1
ATOM 2616 O O . MET A 1 330 ? -1.582 31.031 14.312 1 95.06 330 MET A O 1
ATOM 2620 N N . MET A 1 331 ? -2.078 29.609 12.727 1 93.5 331 MET A N 1
ATOM 2621 C CA . MET A 1 331 ? -2.346 28.516 13.656 1 93.5 331 MET A CA 1
ATOM 2622 C C . MET A 1 331 ? -1.6 27.25 13.234 1 93.5 331 MET A C 1
ATOM 2624 O O . MET A 1 331 ? -1.723 26.812 12.094 1 93.5 331 MET A O 1
ATOM 2628 N N . ASP A 1 332 ? -0.892 26.656 14.203 1 91.88 332 ASP A N 1
ATOM 2629 C CA . ASP A 1 332 ? -0.231 25.391 13.938 1 91.88 332 ASP A CA 1
ATOM 2630 C C . ASP A 1 332 ? -1.232 24.234 13.953 1 91.88 332 ASP A C 1
ATOM 2632 O O . ASP A 1 332 ? -2.418 24.438 14.234 1 91.88 332 ASP A O 1
ATOM 2636 N N . GLY A 1 333 ? -0.752 23.047 13.742 1 94.31 333 GLY A N 1
ATOM 2637 C CA . GLY A 1 333 ? -1.618 21.891 13.586 1 94.31 333 GLY A CA 1
ATOM 2638 C C . GLY A 1 333 ? -2.252 21.438 14.883 1 94.31 333 GLY A C 1
ATOM 2639 O O . GLY A 1 333 ? -3.332 20.844 14.883 1 94.31 333 GLY A O 1
ATOM 2640 N N . THR A 1 334 ? -1.702 21.766 16.016 1 94.88 334 THR A N 1
ATOM 2641 C CA . THR A 1 334 ? -2.15 21.219 17.297 1 94.88 334 THR A CA 1
ATOM 2642 C C . THR A 1 334 ? -3.553 21.719 17.625 1 94.88 334 THR A C 1
ATOM 2644 O O . THR A 1 334 ? -4.398 20.953 18.078 1 94.88 334 THR A O 1
ATOM 2647 N N . PRO A 1 335 ? -3.863 23.031 17.422 1 96.56 335 PRO A N 1
ATOM 2648 C CA . PRO A 1 335 ? -5.223 23.484 17.734 1 96.56 335 PRO A CA 1
ATOM 2649 C C . PRO A 1 335 ? -6.277 22.828 16.844 1 96.56 335 PRO A C 1
ATOM 2651 O O . PRO A 1 335 ? -7.336 22.422 17.328 1 96.56 335 PRO A O 1
ATOM 2654 N N . THR A 1 336 ? -6.016 22.734 15.562 1 97.88 336 THR A N 1
ATOM 2655 C CA . THR A 1 336 ? -7.004 22.141 14.672 1 97.88 336 THR A CA 1
ATOM 2656 C C . THR A 1 336 ? -7.086 20.641 14.883 1 97.88 336 THR A C 1
ATOM 2658 O O . THR A 1 336 ? -8.133 20.031 14.664 1 97.88 336 THR A O 1
ATOM 2661 N N . HIS A 1 337 ? -5.91 20.094 15.242 1 97.81 337 HIS A N 1
ATOM 2662 C CA . HIS A 1 337 ? -5.941 18.688 15.664 1 97.81 337 HIS A CA 1
ATOM 2663 C C . HIS A 1 337 ? -6.918 18.484 16.812 1 97.81 337 HIS A C 1
ATOM 2665 O O . HIS A 1 337 ? -7.734 17.547 16.781 1 97.81 337 HIS A O 1
ATOM 2671 N N . ARG A 1 338 ? -6.848 19.312 17.828 1 97.88 338 ARG A N 1
ATOM 2672 C CA . ARG A 1 338 ? -7.758 19.234 18.953 1 97.88 338 ARG A CA 1
ATOM 2673 C C . ARG A 1 338 ? -9.211 19.406 18.516 1 97.88 338 ARG A C 1
ATOM 2675 O O . ARG A 1 338 ? -10.094 18.672 18.969 1 97.88 338 ARG A O 1
ATOM 2682 N N . LEU A 1 339 ? -9.43 20.375 17.641 1 98.69 339 LEU A N 1
ATOM 2683 C CA . LEU A 1 339 ? -10.766 20.594 17.094 1 98.69 339 LEU A CA 1
ATOM 2684 C C . LEU A 1 339 ? -11.305 19.328 16.453 1 98.69 339 LEU A C 1
ATOM 2686 O O . LEU A 1 339 ? -12.406 18.875 16.781 1 98.69 339 LEU A O 1
ATOM 2690 N N . ASN A 1 340 ? -10.555 18.766 15.57 1 98.75 340 ASN A N 1
ATOM 2691 C CA . ASN A 1 340 ? -11.023 17.609 14.82 1 98.75 340 ASN A CA 1
ATOM 2692 C C . ASN A 1 340 ? -11.133 16.359 15.703 1 98.75 340 ASN A C 1
ATOM 2694 O O . ASN A 1 340 ? -12.031 15.539 15.516 1 98.75 340 ASN A O 1
ATOM 2698 N N . ASP A 1 341 ? -10.18 16.219 16.609 1 98.44 341 ASP A N 1
ATOM 2699 C CA . ASP A 1 341 ? -10.281 15.133 17.578 1 98.44 341 ASP A CA 1
ATOM 2700 C C . ASP A 1 341 ? -11.562 15.25 18.406 1 98.44 341 ASP A C 1
ATOM 2702 O O . ASP A 1 341 ? -12.258 14.25 18.625 1 98.44 341 ASP A O 1
ATOM 2706 N N . TYR A 1 342 ? -11.836 16.438 18.859 1 98.38 342 TYR A N 1
ATOM 2707 C CA . TYR A 1 342 ? -13.047 16.719 19.641 1 98.38 342 TYR A CA 1
ATOM 2708 C C . TYR A 1 342 ? -14.297 16.391 18.828 1 98.38 342 TYR A C 1
ATOM 2710 O O . TYR A 1 342 ? -15.195 15.711 19.312 1 98.38 342 TYR A O 1
ATOM 2718 N N . VAL A 1 343 ? -14.344 16.891 17.609 1 98.62 343 VAL A N 1
ATOM 2719 C CA . VAL A 1 343 ? -15.5 16.703 16.734 1 98.62 343 VAL A CA 1
ATOM 2720 C C . VAL A 1 343 ? -15.781 15.211 16.562 1 98.62 343 VAL A C 1
ATOM 2722 O O . VAL A 1 343 ? -16.922 14.766 16.734 1 98.62 343 VAL A O 1
ATOM 2725 N N . ASN A 1 344 ? -14.781 14.438 16.297 1 98.44 344 ASN A N 1
ATOM 2726 C CA . ASN A 1 344 ? -14.961 13 16.125 1 98.44 344 ASN A CA 1
ATOM 2727 C C . ASN A 1 344 ? -15.32 12.32 17.438 1 98.44 344 ASN A C 1
ATOM 2729 O O . ASN A 1 344 ? -16.188 11.453 17.469 1 98.44 344 ASN A O 1
ATOM 2733 N N . ASP A 1 345 ? -14.672 12.719 18.5 1 97.94 345 ASP A N 1
ATOM 2734 C CA . ASP A 1 345 ? -14.914 12.117 19.812 1 97.94 345 ASP A CA 1
ATOM 2735 C C . ASP A 1 345 ? -16.375 12.266 20.219 1 97.94 345 ASP A C 1
ATOM 2737 O O . ASP A 1 345 ? -17.016 11.289 20.609 1 97.94 345 ASP A O 1
ATOM 2741 N N . VAL A 1 346 ? -16.891 13.469 20.125 1 97.75 346 VAL A N 1
ATOM 2742 C CA . VAL A 1 346 ? -18.234 13.711 20.609 1 97.75 346 VAL A CA 1
ATOM 2743 C C . VAL A 1 346 ? -19.25 13.023 19.688 1 97.75 346 VAL A C 1
ATOM 2745 O O . VAL A 1 346 ? -20.297 12.562 20.156 1 97.75 346 VAL A O 1
ATOM 2748 N N . ILE A 1 347 ? -18.953 12.938 18.422 1 97.56 347 ILE A N 1
ATOM 2749 C CA . ILE A 1 347 ? -19.875 12.266 17.484 1 97.56 347 ILE A CA 1
ATOM 2750 C C . ILE A 1 347 ? -19.859 10.766 17.75 1 97.56 347 ILE A C 1
ATOM 2752 O O . ILE A 1 347 ? -20.922 10.164 17.969 1 97.56 347 ILE A O 1
ATOM 2756 N N . PHE A 1 348 ? -18.703 10.125 17.844 1 95 348 PHE A N 1
ATOM 2757 C CA . PHE A 1 348 ? -18.594 8.672 17.938 1 95 348 PHE A CA 1
ATOM 2758 C C . PHE A 1 348 ? -19 8.188 19.328 1 95 348 PHE A C 1
ATOM 2760 O O . PHE A 1 348 ? -19.469 7.059 19.484 1 95 348 PHE A O 1
ATOM 2767 N N . ASN A 1 349 ? -18.922 9.062 20.281 1 96.06 349 ASN A N 1
ATOM 2768 C CA . ASN A 1 349 ? -19.297 8.68 21.641 1 96.06 349 ASN A CA 1
ATOM 2769 C C . ASN A 1 349 ? -20.656 9.25 22.031 1 96.06 349 ASN A C 1
ATOM 2771 O O . ASN A 1 349 ? -21.031 9.273 23.203 1 96.06 349 ASN A O 1
ATOM 2775 N N . ASN A 1 350 ? -21.359 9.766 21.078 1 94.44 350 ASN A N 1
ATOM 2776 C CA . ASN A 1 350 ? -22.734 10.242 21.234 1 94.44 350 ASN A CA 1
ATOM 2777 C C . ASN A 1 350 ? -22.828 11.312 22.328 1 94.44 350 ASN A C 1
ATOM 2779 O O . ASN A 1 350 ? -23.688 11.219 23.203 1 94.44 350 ASN A O 1
ATOM 2783 N N . LYS A 1 351 ? -21.953 12.242 22.25 1 95.88 351 LYS A N 1
ATOM 2784 C CA . LYS A 1 351 ? -21.906 13.32 23.25 1 95.88 351 LYS A CA 1
ATOM 2785 C C . LYS A 1 351 ? -22.391 14.641 22.641 1 95.88 351 LYS A C 1
ATOM 2787 O O . LYS A 1 351 ? -22.406 15.664 23.312 1 95.88 351 LYS A O 1
ATOM 2792 N N . VAL A 1 352 ? -22.828 14.609 21.422 1 92.19 352 VAL A N 1
ATOM 2793 C CA . VAL A 1 352 ? -23.266 15.828 20.734 1 92.19 352 VAL A CA 1
ATOM 2794 C C . VAL A 1 352 ? -24.656 16.234 21.234 1 92.19 352 VAL A C 1
ATOM 2796 O O . VAL A 1 352 ? -25.547 15.383 21.344 1 92.19 352 VAL A O 1
ATOM 2799 N N . ASP A 1 353 ? -24.781 17.422 21.531 1 93.25 353 ASP A N 1
ATOM 2800 C CA . ASP A 1 353 ? -26.125 17.969 21.734 1 93.25 353 ASP A CA 1
ATOM 2801 C C . ASP A 1 353 ? -26.766 18.344 20.406 1 93.25 353 ASP A C 1
ATOM 2803 O O . ASP A 1 353 ? -26.5 19.422 19.859 1 93.25 353 ASP A O 1
ATOM 2807 N N . HIS A 1 354 ? -27.688 17.562 19.953 1 94.69 354 HIS A N 1
ATOM 2808 C CA . HIS A 1 354 ? -28.266 17.703 18.625 1 94.69 354 HIS A CA 1
ATOM 2809 C C . HIS A 1 354 ? -29.344 18.797 18.609 1 94.69 354 HIS A C 1
ATOM 2811 O O . HIS A 1 354 ? -29.781 19.234 17.547 1 94.69 354 HIS A O 1
ATOM 2817 N N . GLY A 1 355 ? -29.688 19.281 19.688 1 91.56 355 GLY A N 1
ATOM 2818 C CA . GLY A 1 355 ? -30.781 20.234 19.766 1 91.56 355 GLY A CA 1
ATOM 2819 C C . GLY A 1 355 ? -32.125 19.625 19.484 1 91.56 355 GLY A C 1
ATOM 2820 O O . GLY A 1 355 ? -32.219 18.484 19.031 1 91.56 355 GLY A O 1
ATOM 2821 N N . ASN A 1 356 ? -33.219 20.391 19.844 1 89.5 356 ASN A N 1
ATOM 2822 C CA . ASN A 1 356 ? -34.562 19.844 19.703 1 89.5 356 ASN A CA 1
ATOM 2823 C C . ASN A 1 356 ? -35.469 20.797 18.906 1 89.5 356 ASN A C 1
ATOM 2825 O O . ASN A 1 356 ? -36.688 20.578 18.812 1 89.5 356 ASN A O 1
ATOM 2829 N N . THR A 1 357 ? -34.844 21.75 18.359 1 86.25 357 THR A N 1
ATOM 2830 C CA . THR A 1 357 ? -35.656 22.688 17.562 1 86.25 357 THR A CA 1
ATOM 2831 C C . THR A 1 357 ? -35.875 22.141 16.156 1 86.25 357 THR A C 1
ATOM 2833 O O . THR A 1 357 ? -35.062 21.344 15.656 1 86.25 357 THR A O 1
ATOM 2836 N N . ASN A 1 358 ? -37 22.422 15.656 1 88.38 358 ASN A N 1
ATOM 2837 C CA . ASN A 1 358 ? -37.375 22.094 14.289 1 88.38 358 ASN A CA 1
ATOM 2838 C C . ASN A 1 358 ? -38.188 23.203 13.641 1 88.38 358 ASN A C 1
ATOM 2840 O O . ASN A 1 358 ? -39.344 23 13.258 1 88.38 358 ASN A O 1
ATOM 2844 N N . ARG A 1 359 ? -37.594 24.359 13.508 1 88.56 359 ARG A N 1
ATOM 2845 C CA . ARG A 1 359 ? -38.25 25.562 13.008 1 88.56 359 ARG A CA 1
ATOM 2846 C C . ARG A 1 359 ? -38.219 25.609 11.484 1 88.56 359 ARG A C 1
ATOM 2848 O O . ARG A 1 359 ? -37.344 24.984 10.859 1 88.56 359 ARG A O 1
ATOM 2855 N N . SER A 1 360 ? -39.125 26.375 10.961 1 88.38 360 SER A N 1
ATOM 2856 C CA . SER A 1 360 ? -39.031 26.719 9.539 1 88.38 360 SER A CA 1
ATOM 2857 C C . SER A 1 360 ? -38.062 27.859 9.297 1 88.38 360 SER A C 1
ATOM 2859 O O . SER A 1 360 ? -38.312 29 9.695 1 88.38 360 SER A O 1
ATOM 2861 N N . LEU A 1 361 ? -36.969 27.531 8.766 1 93.69 361 LEU A N 1
ATOM 2862 C CA . LEU A 1 361 ? -35.875 28.484 8.555 1 93.69 361 LEU A CA 1
ATOM 2863 C C . LEU A 1 361 ? -35.875 29 7.117 1 93.69 361 LEU A C 1
ATOM 2865 O O . LEU A 1 361 ? -36.344 28.312 6.211 1 93.69 361 LEU A O 1
ATOM 2869 N N . ALA A 1 362 ? -35.406 30.188 6.988 1 93 362 ALA A N 1
ATOM 2870 C CA . ALA A 1 362 ? -35.188 30.719 5.645 1 93 362 ALA A CA 1
ATOM 2871 C C . ALA A 1 362 ? -34.188 29.844 4.871 1 93 362 ALA A C 1
ATOM 2873 O O . ALA A 1 362 ? -33.312 29.219 5.465 1 93 362 ALA A O 1
ATOM 2874 N N . ASP A 1 363 ? -34.375 29.797 3.561 1 93.62 363 ASP A N 1
ATOM 2875 C CA . ASP A 1 363 ? -33.438 29.062 2.715 1 93.62 363 ASP A CA 1
ATOM 2876 C C . ASP A 1 363 ? -32.062 29.672 2.789 1 93.62 363 ASP A C 1
ATOM 2878 O O . ASP A 1 363 ? -31.891 30.875 2.982 1 93.62 363 ASP A O 1
ATOM 2882 N N . PRO A 1 364 ? -31.047 28.781 2.641 1 95.19 364 PRO A N 1
ATOM 2883 C CA . PRO A 1 364 ? -29.688 29.328 2.553 1 95.19 364 PRO A CA 1
ATOM 2884 C C . PRO A 1 364 ? -29.547 30.359 1.439 1 95.19 364 PRO A C 1
ATOM 2886 O O . PRO A 1 364 ? -30.141 30.203 0.367 1 95.19 364 PRO A O 1
ATOM 2889 N N . THR A 1 365 ? -28.781 31.344 1.699 1 95.19 365 THR A N 1
ATOM 2890 C CA . THR A 1 365 ? -28.578 32.406 0.734 1 95.19 365 THR A CA 1
ATOM 2891 C C . THR A 1 365 ? -27.312 32.188 -0.086 1 95.19 365 THR A C 1
ATOM 2893 O O . THR A 1 365 ? -26.219 32.062 0.47 1 95.19 365 THR A O 1
ATOM 2896 N N . GLU A 1 366 ? -27.453 32.125 -1.395 1 97.88 366 GLU A N 1
ATOM 2897 C CA . GLU A 1 366 ? -26.266 32 -2.236 1 97.88 366 GLU A CA 1
ATOM 2898 C C . GLU A 1 366 ? -25.5 33.312 -2.33 1 97.88 366 GLU A C 1
ATOM 2900 O O . GLU A 1 366 ? -26.109 34.375 -2.475 1 97.88 366 GLU A O 1
ATOM 2905 N N . ILE A 1 367 ? -24.25 33.25 -2.104 1 98.44 367 ILE A N 1
ATOM 2906 C CA . ILE A 1 367 ? -23.359 34.375 -2.336 1 98.44 367 ILE A CA 1
ATOM 2907 C C . ILE A 1 367 ? -22.922 34.375 -3.799 1 98.44 367 ILE A C 1
ATOM 2909 O O . ILE A 1 367 ? -22.219 33.469 -4.25 1 98.44 367 ILE A O 1
ATOM 2913 N N . THR A 1 368 ? -23.312 35.406 -4.523 1 97.19 368 THR A N 1
ATOM 2914 C CA . THR A 1 368 ? -23.031 35.438 -5.957 1 97.19 368 THR A CA 1
ATOM 2915 C C . THR A 1 368 ? -22 36.5 -6.277 1 97.19 368 THR A C 1
ATOM 2917 O O . THR A 1 368 ? -21.906 37.531 -5.57 1 97.19 368 THR A O 1
ATOM 2920 N N . PHE A 1 369 ? -21.266 36.25 -7.305 1 98.06 369 PHE A N 1
ATOM 2921 C CA . PHE A 1 369 ? -20.266 37.188 -7.781 1 98.06 369 PHE A CA 1
ATOM 2922 C C . PHE A 1 369 ? -20.578 37.656 -9.203 1 98.06 369 PHE A C 1
ATOM 2924 O O . PHE A 1 369 ? -21.031 36.875 -10.023 1 98.06 369 PHE A O 1
ATOM 2931 N N . LYS A 1 370 ? -20.344 38.906 -9.406 1 97.69 370 LYS A N 1
ATOM 2932 C CA . LYS A 1 370 ? -20.297 39.375 -10.789 1 97.69 370 LYS A CA 1
ATOM 2933 C C . LYS A 1 370 ? -18.938 39.094 -11.414 1 97.69 370 LYS A C 1
ATOM 2935 O O . LYS A 1 370 ? -17.922 39.656 -10.961 1 97.69 370 LYS A O 1
ATOM 2940 N N . VAL A 1 371 ? -18.984 38.312 -12.445 1 98.12 371 VAL A N 1
ATOM 2941 C CA . VAL A 1 371 ? -17.75 37.875 -13.078 1 98.12 371 VAL A CA 1
ATOM 2942 C C . VAL A 1 371 ? -17.656 38.438 -14.492 1 98.12 371 VAL A C 1
ATOM 2944 O O . VAL A 1 371 ? -18.375 38.031 -15.391 1 98.12 371 VAL A O 1
ATOM 2947 N N . ASN A 1 372 ? -16.844 39.438 -14.766 1 98 372 ASN A N 1
ATOM 2948 C CA . ASN A 1 372 ? -16.578 39.938 -16.109 1 98 372 ASN A CA 1
ATOM 2949 C C . ASN A 1 372 ? -15.453 39.156 -16.781 1 98 372 ASN A C 1
ATOM 2951 O O . ASN A 1 372 ? -14.992 38.156 -16.25 1 98 372 ASN A O 1
ATOM 2955 N N . ASN A 1 373 ? -15.023 39.625 -17.891 1 97.88 373 ASN A N 1
ATOM 2956 C CA . ASN A 1 373 ? -14.047 38.875 -18.688 1 97.88 373 ASN A CA 1
ATOM 2957 C C . ASN A 1 373 ? -12.711 38.781 -17.953 1 97.88 373 ASN A C 1
ATOM 2959 O O . ASN A 1 373 ? -12.047 37.75 -18.016 1 97.88 373 ASN A O 1
ATOM 2963 N N . ASP A 1 374 ? -12.344 39.812 -17.281 1 97.94 374 ASP A N 1
ATOM 2964 C CA . ASP A 1 374 ? -11.062 39.812 -16.578 1 97.94 374 ASP A CA 1
ATOM 2965 C C . ASP A 1 374 ? -11.055 38.812 -15.422 1 97.94 374 ASP A C 1
ATOM 2967 O O . ASP A 1 374 ? -10.086 38.094 -15.242 1 97.94 374 ASP A O 1
ATOM 2971 N N . VAL A 1 375 ? -12.117 38.875 -14.727 1 98.5 375 VAL A N 1
ATOM 2972 C CA . VAL A 1 375 ? -12.234 37.938 -13.594 1 98.5 375 VAL A CA 1
ATOM 2973 C C . VAL A 1 375 ? -12.297 36.5 -14.102 1 98.5 375 VAL A C 1
ATOM 2975 O O . VAL A 1 375 ? -11.68 35.625 -13.516 1 98.5 375 VAL A O 1
ATOM 2978 N N . ALA A 1 376 ? -12.969 36.312 -15.172 1 98.5 376 ALA A N 1
ATOM 2979 C CA . ALA A 1 376 ? -13.055 34.969 -15.766 1 98.5 376 ALA A CA 1
ATOM 2980 C C . ALA A 1 376 ? -11.672 34.469 -16.188 1 98.5 376 ALA A C 1
ATOM 2982 O O . ALA A 1 376 ? -11.359 33.281 -16.016 1 98.5 376 ALA A O 1
ATOM 2983 N N . LYS A 1 377 ? -10.93 35.312 -16.766 1 98.62 377 LYS A N 1
ATOM 2984 C CA . LYS A 1 377 ? -9.578 34.969 -17.172 1 98.62 377 LYS A CA 1
ATOM 2985 C C . LYS A 1 377 ? -8.711 34.625 -15.969 1 98.62 377 LYS A C 1
ATOM 2987 O O . LYS A 1 377 ? -7.898 33.688 -16.031 1 98.62 377 LYS A O 1
ATOM 2992 N N . ASP A 1 378 ? -8.836 35.406 -14.898 1 98.69 378 ASP A N 1
ATOM 2993 C CA . ASP A 1 378 ? -8.094 35.094 -13.672 1 98.69 378 ASP A CA 1
ATOM 2994 C C . ASP A 1 378 ? -8.453 33.719 -13.133 1 98.69 378 ASP A C 1
ATOM 2996 O O . ASP A 1 378 ? -7.57 32.969 -12.719 1 98.69 378 ASP A O 1
ATOM 3000 N N . ILE A 1 379 ? -9.711 33.406 -13.117 1 98.75 379 ILE A N 1
ATOM 3001 C CA . ILE A 1 379 ? -10.195 32.125 -12.617 1 98.75 379 ILE A CA 1
ATOM 3002 C C . ILE A 1 379 ? -9.594 30.984 -13.445 1 98.75 379 ILE A C 1
ATOM 3004 O O . ILE A 1 379 ? -9.055 30.031 -12.891 1 98.75 379 ILE A O 1
ATOM 3008 N N . ASN A 1 380 ? -9.672 31.125 -14.742 1 98.62 380 ASN A N 1
ATOM 3009 C CA . ASN A 1 380 ? -9.148 30.094 -15.625 1 98.62 380 ASN A CA 1
ATOM 3010 C C . ASN A 1 380 ? -7.645 29.891 -15.43 1 98.62 380 ASN A C 1
ATOM 3012 O O . ASN A 1 380 ? -7.16 28.766 -15.43 1 98.62 380 ASN A O 1
ATOM 3016 N N . SER A 1 381 ? -6.996 31 -15.312 1 98.62 381 SER A N 1
ATOM 3017 C CA . SER A 1 381 ? -5.559 30.938 -15.086 1 98.62 381 SER A CA 1
ATOM 3018 C C . SER A 1 381 ? -5.234 30.219 -13.773 1 98.62 381 SER A C 1
ATOM 3020 O O . SER A 1 381 ? -4.293 29.438 -13.711 1 98.62 381 SER A O 1
ATOM 3022 N N . SER A 1 382 ? -5.977 30.516 -12.75 1 98.75 382 SER A N 1
ATOM 3023 C CA . SER A 1 382 ? -5.758 29.891 -11.453 1 98.75 382 SER A CA 1
ATOM 3024 C C . SER A 1 382 ? -6.055 28.406 -11.492 1 98.75 382 SER A C 1
ATOM 3026 O O . SER A 1 382 ? -5.359 27.609 -10.852 1 98.75 382 SER A O 1
ATOM 3028 N N . VAL A 1 383 ? -7.105 28.016 -12.203 1 98.69 383 VAL A N 1
ATOM 3029 C CA . VAL A 1 383 ? -7.449 26.609 -12.352 1 98.69 383 VAL A CA 1
ATOM 3030 C C . VAL A 1 383 ? -6.297 25.859 -13.023 1 98.69 383 VAL A C 1
ATOM 3032 O O . VAL A 1 383 ? -5.918 24.766 -12.586 1 98.69 383 VAL A O 1
ATOM 3035 N N . GLU A 1 384 ? -5.719 26.484 -14.016 1 98.56 384 GLU A N 1
ATOM 3036 C CA . GLU A 1 384 ? -4.613 25.859 -14.742 1 98.56 384 GLU A CA 1
ATOM 3037 C C . GLU A 1 384 ? -3.354 25.797 -13.891 1 98.56 384 GLU A C 1
ATOM 3039 O O . GLU A 1 384 ? -2.633 24.797 -13.898 1 98.56 384 GLU A O 1
ATOM 3044 N N . SER A 1 385 ? -3.115 26.906 -13.188 1 98.31 385 SER A N 1
ATOM 3045 C CA . SER A 1 385 ? -1.958 26.938 -12.305 1 98.31 385 SER A CA 1
ATOM 3046 C C . SER A 1 385 ? -2.043 25.859 -11.234 1 98.31 385 SER A C 1
ATOM 3048 O O . SER A 1 385 ? -1.042 25.203 -10.922 1 98.31 385 SER A O 1
ATOM 3050 N N . PHE A 1 386 ? -3.176 25.688 -10.742 1 98.5 386 PHE A N 1
ATOM 3051 C CA . PHE A 1 386 ? -3.402 24.672 -9.711 1 98.5 386 PHE A CA 1
ATOM 3052 C C . PHE A 1 386 ? -3.115 23.281 -10.25 1 98.5 386 PHE A C 1
ATOM 3054 O O . PHE A 1 386 ? -2.422 22.484 -9.609 1 98.5 386 PHE A O 1
ATOM 3061 N N . LYS A 1 387 ? -3.643 23.031 -11.375 1 98.25 387 LYS A N 1
ATOM 3062 C CA . LYS A 1 387 ? -3.432 21.734 -12 1 98.25 387 LYS A CA 1
ATOM 3063 C C . LYS A 1 387 ? -1.944 21.453 -12.203 1 98.25 387 LYS A C 1
ATOM 3065 O O . LYS A 1 387 ? -1.478 20.344 -11.969 1 98.25 387 LYS A O 1
ATOM 3070 N N . ASN A 1 388 ? -1.239 22.422 -12.602 1 98.25 388 ASN A N 1
ATOM 3071 C CA . ASN A 1 388 ? 0.189 22.266 -12.859 1 98.25 388 ASN A CA 1
ATOM 3072 C C . ASN A 1 388 ? 0.967 22.016 -11.57 1 98.25 388 ASN A C 1
ATOM 3074 O O . ASN A 1 388 ? 1.813 21.125 -11.523 1 98.25 388 ASN A O 1
ATOM 3078 N N . VAL A 1 389 ? 0.657 22.828 -10.57 1 98.06 389 VAL A N 1
ATOM 3079 C CA . VAL A 1 389 ? 1.374 22.719 -9.305 1 98.06 389 VAL A CA 1
ATOM 3080 C C . VAL A 1 389 ? 1.111 21.344 -8.68 1 98.06 389 VAL A C 1
ATOM 3082 O O . VAL A 1 389 ? 2.047 20.656 -8.266 1 98.06 389 VAL A O 1
ATOM 3085 N N . ILE A 1 390 ? -0.126 20.906 -8.633 1 98.38 390 ILE A N 1
ATOM 3086 C CA . ILE A 1 390 ? -0.468 19.625 -8.031 1 98.38 390 ILE A CA 1
ATOM 3087 C C . ILE A 1 390 ? 0.099 18.484 -8.883 1 98.38 390 ILE A C 1
ATOM 3089 O O . ILE A 1 390 ? 0.528 17.453 -8.352 1 98.38 390 ILE A O 1
ATOM 3093 N N . GLY A 1 391 ? 0.098 18.719 -10.195 1 98 391 GLY A N 1
ATOM 3094 C CA . GLY A 1 391 ? 0.613 17.734 -11.117 1 98 391 GLY A CA 1
ATOM 3095 C C . GLY A 1 391 ? 2.086 17.438 -10.914 1 98 391 GLY A C 1
ATOM 3096 O O . GLY A 1 391 ? 2.578 16.375 -11.336 1 98 391 GLY A O 1
ATOM 3097 N N . GLU A 1 392 ? 2.793 18.312 -10.242 1 97.88 392 GLU A N 1
ATOM 3098 C CA . GLU A 1 392 ? 4.215 18.125 -9.969 1 97.88 392 GLU A CA 1
ATOM 3099 C C . GLU A 1 392 ? 4.43 17.203 -8.766 1 97.88 392 GLU A C 1
ATOM 3101 O O . GLU A 1 392 ? 5.535 16.703 -8.547 1 97.88 392 GLU A O 1
ATOM 3106 N N . HIS A 1 393 ? 3.434 16.938 -8.031 1 98.38 393 HIS A N 1
ATOM 3107 C CA . HIS A 1 393 ? 3.543 16.203 -6.77 1 98.38 393 HIS A CA 1
ATOM 3108 C C . HIS A 1 393 ? 3.092 14.766 -6.922 1 98.38 393 HIS A C 1
ATOM 3110 O O . HIS A 1 393 ? 2.258 14.453 -7.781 1 98.38 393 HIS A O 1
ATOM 3116 N N . GLU A 1 394 ? 3.688 13.875 -6.199 1 98.19 394 GLU A N 1
ATOM 3117 C CA . GLU A 1 394 ? 3.188 12.523 -5.973 1 98.19 394 GLU A CA 1
ATOM 3118 C C . GLU A 1 394 ? 2.957 12.266 -4.488 1 98.19 394 GLU A C 1
ATOM 3120 O O . GLU A 1 394 ? 3.588 12.891 -3.635 1 98.19 394 GLU A O 1
ATOM 3125 N N . LEU A 1 395 ? 2.004 11.43 -4.215 1 98.56 395 LEU A N 1
ATOM 3126 C CA . LEU A 1 395 ? 1.572 11.164 -2.848 1 98.56 395 LEU A CA 1
ATOM 3127 C C . LEU A 1 395 ? 1.222 9.688 -2.664 1 98.56 395 LEU A C 1
ATOM 3129 O O . LEU A 1 395 ? 0.595 9.078 -3.535 1 98.56 395 LEU A O 1
ATOM 3133 N N . THR A 1 396 ? 1.691 9.086 -1.62 1 98.56 396 THR A N 1
ATOM 3134 C CA . THR A 1 396 ? 1.246 7.77 -1.168 1 98.56 396 THR A CA 1
ATOM 3135 C C . THR A 1 396 ? 1.119 7.738 0.352 1 98.56 396 THR A C 1
ATOM 3137 O O . THR A 1 396 ? 1.448 8.711 1.03 1 98.56 396 THR A O 1
ATOM 3140 N N . VAL A 1 397 ? 0.498 6.734 0.902 1 98.69 397 VAL A N 1
ATOM 3141 C CA . VAL A 1 397 ? 0.278 6.637 2.34 1 98.69 397 VAL A CA 1
ATOM 3142 C C . VAL A 1 397 ? 0.827 5.309 2.855 1 98.69 397 VAL A C 1
ATOM 3144 O O . VAL A 1 397 ? 0.403 4.238 2.41 1 98.69 397 VAL A O 1
ATOM 3147 N N . PHE A 1 398 ? 1.828 5.387 3.686 1 98.56 398 PHE A N 1
ATOM 3148 C CA . PHE A 1 398 ? 2.283 4.238 4.461 1 98.56 398 PHE A CA 1
ATOM 3149 C C . PHE A 1 398 ? 1.378 4.004 5.664 1 98.56 398 PHE A C 1
ATOM 3151 O O . PHE A 1 398 ? 1.396 4.781 6.621 1 98.56 398 PHE A O 1
ATOM 3158 N N . ALA A 1 399 ? 0.542 3.037 5.625 1 97.88 399 ALA A N 1
ATOM 3159 C CA . ALA A 1 399 ? -0.343 2.631 6.715 1 97.88 399 ALA A CA 1
ATOM 3160 C C . ALA A 1 399 ? 0.053 1.264 7.262 1 97.88 399 ALA A C 1
ATOM 3162 O O . ALA A 1 399 ? -0.335 0.231 6.711 1 97.88 399 ALA A O 1
ATOM 3163 N N . TYR A 1 400 ? 0.804 1.201 8.359 1 97.81 400 TYR A N 1
ATOM 3164 C CA . TYR A 1 400 ? 1.425 -0.001 8.898 1 97.81 400 TYR A CA 1
ATOM 3165 C C . TYR A 1 400 ? 0.621 -0.545 10.078 1 97.81 400 TYR A C 1
ATOM 3167 O O . TYR A 1 400 ? 0.406 0.156 11.07 1 97.81 400 TYR A O 1
ATOM 3175 N N . LYS A 1 401 ? 0.173 -1.78 10.023 1 96.75 401 LYS A N 1
ATOM 3176 C CA . LYS A 1 401 ? -0.7 -2.379 11.031 1 96.75 401 LYS A CA 1
ATOM 3177 C C . LYS A 1 401 ? 0.06 -3.387 11.891 1 96.75 401 LYS A C 1
ATOM 3179 O O . LYS A 1 401 ? -0.529 -4.051 12.742 1 96.75 401 LYS A O 1
ATOM 3184 N N . GLY A 1 402 ? 1.364 -3.49 11.719 1 97.19 402 GLY A N 1
ATOM 3185 C CA . GLY A 1 402 ? 2.152 -4.477 12.445 1 97.19 402 GLY A CA 1
ATOM 3186 C C . GLY A 1 402 ? 2.277 -4.168 13.93 1 97.19 402 GLY A C 1
ATOM 3187 O O . GLY A 1 402 ? 2.32 -5.082 14.758 1 97.19 402 GLY A O 1
ATOM 3188 N N . TYR A 1 403 ? 2.451 -2.924 14.195 1 97.69 403 TYR A N 1
ATOM 3189 C CA . TYR A 1 403 ? 2.514 -2.459 15.57 1 97.69 403 TYR A CA 1
ATOM 3190 C C . TYR A 1 403 ? 2.389 -0.942 15.648 1 97.69 403 TYR A C 1
ATOM 3192 O O . TYR A 1 403 ? 2.301 -0.271 14.617 1 97.69 403 TYR A O 1
ATOM 3200 N N . GLY A 1 404 ? 2.246 -0.41 16.859 1 97.88 404 GLY A N 1
ATOM 3201 C CA . GLY A 1 404 ? 2.207 1.018 17.125 1 97.88 404 GLY A CA 1
ATOM 3202 C C . GLY A 1 404 ? 2.891 1.395 18.422 1 97.88 404 GLY A C 1
ATOM 3203 O O . GLY A 1 404 ? 3.91 0.804 18.797 1 97.88 404 GLY A O 1
ATOM 3204 N N . LYS A 1 405 ? 2.373 2.379 19.016 1 98 405 LYS A N 1
ATOM 3205 C CA . LYS A 1 405 ? 2.986 2.934 20.219 1 98 405 LYS A CA 1
ATOM 3206 C C . LYS A 1 405 ? 3.033 1.898 21.344 1 98 405 LYS A C 1
ATOM 3208 O O . LYS A 1 405 ? 3.973 1.881 22.141 1 98 405 LYS A O 1
ATOM 3213 N N . GLY A 1 406 ? 2.045 0.965 21.391 1 97.62 406 GLY A N 1
ATOM 3214 C CA . GLY A 1 406 ? 2.01 -0.052 22.438 1 97.62 406 GLY A CA 1
ATOM 3215 C C . GLY A 1 406 ? 3.24 -0.938 22.453 1 97.62 406 GLY A C 1
ATOM 3216 O O . GLY A 1 406 ? 3.881 -1.11 23.484 1 97.62 406 GLY A O 1
ATOM 3217 N N . LEU A 1 407 ? 3.561 -1.473 21.344 1 97.69 407 LEU A N 1
ATOM 3218 C CA . LEU A 1 407 ? 4.723 -2.352 21.234 1 97.69 407 LEU A CA 1
ATOM 3219 C C . LEU A 1 407 ? 6.016 -1.559 21.375 1 97.69 407 LEU A C 1
ATOM 3221 O O . LEU A 1 407 ? 6.984 -2.041 21.953 1 97.69 407 LEU A O 1
ATOM 3225 N N . ILE A 1 408 ? 6.066 -0.372 20.844 1 98.5 408 ILE A N 1
ATOM 3226 C CA . ILE A 1 408 ? 7.258 0.467 20.906 1 98.5 408 ILE A CA 1
ATOM 3227 C C . ILE A 1 408 ? 7.633 0.733 22.359 1 98.5 408 ILE A C 1
ATOM 3229 O O . ILE A 1 408 ? 8.812 0.702 22.719 1 98.5 408 ILE A O 1
ATOM 3233 N N . LYS A 1 409 ? 6.648 1.009 23.156 1 97.94 409 LYS A N 1
ATOM 3234 C CA . LYS A 1 409 ? 6.887 1.243 24.578 1 97.94 409 LYS A CA 1
ATOM 3235 C C . LYS A 1 409 ? 7.449 -0.004 25.266 1 97.94 409 LYS A C 1
ATOM 3237 O O . LYS A 1 409 ? 8.281 0.094 26.172 1 97.94 409 LYS A O 1
ATOM 3242 N N . LYS A 1 410 ? 7.004 -1.152 24.781 1 97.31 410 LYS A N 1
ATOM 3243 C CA . LYS A 1 410 ? 7.551 -2.4 25.297 1 97.31 410 LYS A CA 1
ATOM 3244 C C . LYS A 1 410 ? 9.016 -2.562 24.906 1 97.31 410 LYS A C 1
ATOM 3246 O O . LYS A 1 410 ? 9.781 -3.236 25.609 1 97.31 410 LYS A O 1
ATOM 3251 N N . PHE A 1 411 ? 9.383 -1.96 23.828 1 97.75 411 PHE A N 1
ATOM 3252 C CA . PHE A 1 411 ? 10.781 -1.942 23.406 1 97.75 411 PHE A CA 1
ATOM 3253 C C . PHE A 1 411 ? 11.578 -0.927 24.203 1 97.75 411 PHE A C 1
ATOM 3255 O O . PHE A 1 411 ? 12.766 -0.719 23.938 1 97.75 411 PHE A O 1
ATOM 3262 N N . LYS A 1 412 ? 10.922 -0.215 25.109 1 97.06 412 LYS A N 1
ATOM 3263 C CA . LYS A 1 412 ? 11.539 0.799 25.953 1 97.06 412 LYS A CA 1
ATOM 3264 C C . LYS A 1 412 ? 12.109 1.941 25.125 1 97.06 412 LYS A C 1
ATOM 3266 O O . LYS A 1 412 ? 13.25 2.361 25.328 1 97.06 412 LYS A O 1
ATOM 3271 N N . ALA A 1 413 ? 11.336 2.346 24.203 1 98 413 ALA A N 1
ATOM 3272 C CA . ALA A 1 413 ? 11.719 3.453 23.328 1 98 413 ALA A CA 1
ATOM 3273 C C . ALA A 1 413 ? 10.625 4.516 23.281 1 98 413 ALA A C 1
ATOM 3275 O O . ALA A 1 413 ? 9.438 4.191 23.328 1 98 413 ALA A O 1
ATOM 3276 N N . SER A 1 414 ? 11.102 5.801 23.25 1 97.69 414 SER A N 1
ATOM 3277 C CA . SER A 1 414 ? 10.156 6.855 22.906 1 97.69 414 SER A CA 1
ATOM 3278 C C . SER A 1 414 ? 9.516 6.613 21.547 1 97.69 414 SER A C 1
ATOM 3280 O O . SER A 1 414 ? 10.219 6.418 20.547 1 97.69 414 SER A O 1
ATOM 3282 N N . PRO A 1 415 ? 8.203 6.574 21.484 1 98.31 415 PRO A N 1
ATOM 3283 C CA . PRO A 1 415 ? 7.562 6.32 20.188 1 98.31 415 PRO A CA 1
ATOM 3284 C C . PRO A 1 415 ? 8.023 7.285 19.109 1 98.31 415 PRO A C 1
ATOM 3286 O O . PRO A 1 415 ? 8.258 6.875 17.969 1 98.31 415 PRO A O 1
ATOM 3289 N N . ASP A 1 416 ? 8.148 8.523 19.469 1 98.25 416 ASP A N 1
ATOM 3290 C CA . ASP A 1 416 ? 8.594 9.523 18.5 1 98.25 416 ASP A CA 1
ATOM 3291 C C . ASP A 1 416 ? 10.016 9.242 18.031 1 98.25 416 ASP A C 1
ATOM 3293 O O . ASP A 1 416 ? 10.297 9.273 16.844 1 98.25 416 ASP A O 1
ATOM 3297 N N . ALA A 1 417 ? 10.914 9.047 18.984 1 98.69 417 ALA A N 1
ATOM 3298 C CA . ALA A 1 417 ? 12.305 8.75 18.641 1 98.69 417 ALA A CA 1
ATOM 3299 C C . ALA A 1 417 ? 12.398 7.504 17.766 1 98.69 417 ALA A C 1
ATOM 3301 O O . ALA A 1 417 ? 13.18 7.461 16.812 1 98.69 417 ALA A O 1
ATOM 3302 N N . TYR A 1 418 ? 11.609 6.512 18.141 1 98.81 418 TYR A N 1
ATOM 3303 C CA . TYR A 1 418 ? 11.57 5.254 17.391 1 98.81 418 TYR A CA 1
ATOM 3304 C C . TYR A 1 418 ? 11.188 5.496 15.938 1 98.81 418 TYR A C 1
ATOM 3306 O O . TYR A 1 418 ? 11.859 5.012 15.023 1 98.81 418 TYR A O 1
ATOM 3314 N N . VAL A 1 419 ? 10.125 6.242 15.68 1 98.88 419 VAL A N 1
ATOM 3315 C CA . VAL A 1 419 ? 9.625 6.445 14.328 1 98.88 419 VAL A CA 1
ATOM 3316 C C . VAL A 1 419 ? 10.578 7.352 13.555 1 98.88 419 VAL A C 1
ATOM 3318 O O . VAL A 1 419 ? 10.773 7.176 12.352 1 98.88 419 VAL A O 1
ATOM 3321 N N . GLN A 1 420 ? 11.172 8.297 14.211 1 98.81 420 GLN A N 1
ATOM 3322 C CA . GLN A 1 420 ? 12.18 9.125 13.555 1 98.81 420 GLN A CA 1
ATOM 3323 C C . GLN A 1 420 ? 13.344 8.281 13.047 1 98.81 420 GLN A C 1
ATOM 3325 O O . GLN A 1 420 ? 13.844 8.5 11.945 1 98.81 420 GLN A O 1
ATOM 3330 N N . MET A 1 421 ? 13.781 7.344 13.883 1 98.88 421 MET A N 1
ATOM 3331 C CA . MET A 1 421 ? 14.867 6.461 13.453 1 98.88 421 MET A CA 1
ATOM 3332 C C . MET A 1 421 ? 14.383 5.508 12.359 1 98.88 421 MET A C 1
ATOM 3334 O O . MET A 1 421 ? 15.148 5.152 11.461 1 98.88 421 MET A O 1
ATOM 3338 N N . LEU A 1 422 ? 13.141 5.07 12.469 1 98.88 422 LEU A N 1
ATOM 3339 C CA . LEU A 1 422 ? 12.531 4.285 11.398 1 98.88 422 LEU A CA 1
ATOM 3340 C C . LEU A 1 422 ? 12.594 5.031 10.07 1 98.88 422 LEU A C 1
ATOM 3342 O O . LEU A 1 422 ? 12.984 4.457 9.055 1 98.88 422 LEU A O 1
ATOM 3346 N N . ILE A 1 423 ? 12.273 6.32 10.086 1 98.88 423 ILE A N 1
ATOM 3347 C CA . ILE A 1 423 ? 12.289 7.168 8.898 1 98.88 423 ILE A CA 1
ATOM 3348 C C . ILE A 1 423 ? 13.719 7.305 8.375 1 98.88 423 ILE A C 1
ATOM 3350 O O . ILE A 1 423 ? 13.953 7.207 7.168 1 98.88 423 ILE A O 1
ATOM 3354 N N . GLN A 1 424 ? 14.656 7.512 9.281 1 98.81 424 GLN A N 1
ATOM 3355 C CA . GLN A 1 424 ? 16.062 7.641 8.875 1 98.81 424 GLN A CA 1
ATOM 3356 C C . GLN A 1 424 ? 16.562 6.352 8.242 1 98.81 424 GLN A C 1
ATOM 3358 O O . GLN A 1 424 ? 17.297 6.391 7.25 1 98.81 424 GLN A O 1
ATOM 3363 N N . LEU A 1 425 ? 16.188 5.273 8.852 1 98.88 425 LEU A N 1
ATOM 3364 C CA . LEU A 1 425 ? 16.594 3.98 8.305 1 98.88 425 LEU A CA 1
ATOM 3365 C C . LEU A 1 425 ? 16.016 3.768 6.914 1 98.88 425 LEU A C 1
ATOM 3367 O O . LEU A 1 425 ? 16.719 3.311 6.008 1 98.88 425 LEU A O 1
ATOM 3371 N N . ALA A 1 426 ? 14.766 4.059 6.754 1 98.88 426 ALA A N 1
ATOM 3372 C CA . ALA A 1 426 ? 14.102 3.918 5.461 1 98.88 426 ALA A CA 1
ATOM 3373 C C . ALA A 1 426 ? 14.797 4.766 4.398 1 98.88 426 ALA A C 1
ATOM 3375 O O . ALA A 1 426 ? 15.016 4.309 3.273 1 98.88 426 ALA A O 1
ATOM 3376 N N . TYR A 1 427 ? 15.07 6.023 4.762 1 98.81 427 TYR A N 1
ATOM 3377 C CA . TYR A 1 427 ? 15.719 6.922 3.812 1 98.81 427 TYR A CA 1
ATOM 3378 C C . TYR A 1 427 ? 17.094 6.406 3.436 1 98.81 427 TYR A C 1
ATOM 3380 O O . TYR A 1 427 ? 17.5 6.465 2.27 1 98.81 427 TYR A O 1
ATOM 3388 N N . TYR A 1 428 ? 17.844 5.945 4.402 1 98.62 428 TYR A N 1
ATOM 3389 C CA . TYR A 1 428 ? 19.172 5.398 4.145 1 98.62 428 TYR A CA 1
ATOM 3390 C C . TYR A 1 428 ? 19.094 4.168 3.246 1 98.62 428 TYR A C 1
ATOM 3392 O O . TYR A 1 428 ? 19.922 3.986 2.357 1 98.62 428 TYR A O 1
ATOM 3400 N N . LYS A 1 429 ? 18.141 3.355 3.479 1 97.5 429 LYS A N 1
ATOM 3401 C CA . LYS A 1 429 ? 17.922 2.197 2.617 1 97.5 429 LYS A CA 1
ATOM 3402 C C . LYS A 1 429 ? 17.641 2.625 1.181 1 97.5 429 LYS A C 1
ATOM 3404 O O . LYS A 1 429 ? 18.078 1.971 0.233 1 97.5 429 LYS A O 1
ATOM 3409 N N . ALA A 1 430 ? 16.906 3.658 1.018 1 97.62 430 ALA A N 1
ATOM 3410 C CA . ALA A 1 430 ? 16.469 4.117 -0.296 1 97.62 430 ALA A CA 1
ATOM 3411 C C . ALA A 1 430 ? 17.609 4.797 -1.052 1 97.62 430 ALA A C 1
ATOM 3413 O O . ALA A 1 430 ? 17.734 4.637 -2.268 1 97.62 430 ALA A O 1
ATOM 3414 N N . PHE A 1 431 ? 18.422 5.57 -0.302 1 97.31 431 PHE A N 1
ATOM 3415 C CA . PHE A 1 431 ? 19.312 6.473 -1.022 1 97.31 431 PHE A CA 1
ATOM 3416 C C . PHE A 1 431 ? 20.766 6.219 -0.641 1 97.31 431 PHE A C 1
ATOM 3418 O O . PHE A 1 431 ? 21.688 6.715 -1.3 1 97.31 431 PHE A O 1
ATOM 3425 N N . GLY A 1 432 ? 21.062 5.555 0.471 1 97 432 GLY A N 1
ATOM 3426 C CA . GLY A 1 432 ? 22.406 5.195 0.87 1 97 432 GLY A CA 1
ATOM 3427 C C . GLY A 1 432 ? 23.141 6.316 1.581 1 97 432 GLY A C 1
ATOM 3428 O O . GLY A 1 432 ? 24.344 6.238 1.795 1 97 432 GLY A O 1
ATOM 3429 N N . VAL A 1 433 ? 22.344 7.414 1.895 1 97.5 433 VAL A N 1
ATOM 3430 C CA . VAL A 1 433 ? 22.953 8.57 2.549 1 97.5 433 VAL A CA 1
ATOM 3431 C C . VAL A 1 433 ? 22 9.117 3.615 1 97.5 433 VAL A C 1
ATOM 3433 O O . VAL A 1 433 ? 20.812 8.789 3.625 1 97.5 433 VAL A O 1
ATOM 3436 N N . CYS A 1 434 ? 22.562 9.797 4.578 1 98.06 434 CYS A N 1
ATOM 3437 C CA . CYS A 1 434 ? 21.797 10.57 5.543 1 98.06 434 CYS A CA 1
ATOM 3438 C C . CYS A 1 434 ? 21.766 12.047 5.16 1 98.06 434 CYS A C 1
ATOM 3440 O O . CYS A 1 434 ? 22.797 12.617 4.797 1 98.06 434 CYS A O 1
ATOM 3442 N N . ARG A 1 435 ? 20.609 12.672 5.168 1 98.12 435 ARG A N 1
ATOM 3443 C CA . ARG A 1 435 ? 20.453 14.062 4.785 1 98.12 435 ARG A CA 1
ATOM 3444 C C . ARG A 1 435 ? 19.734 14.859 5.879 1 98.12 435 ARG A C 1
ATOM 3446 O O . ARG A 1 435 ? 19.047 14.281 6.719 1 98.12 435 ARG A O 1
ATOM 3453 N N . PRO A 1 436 ? 19.938 16.188 5.859 1 98.44 436 PRO A N 1
ATOM 3454 C CA . PRO A 1 436 ? 19.281 17.016 6.875 1 98.44 436 PRO A CA 1
ATOM 3455 C C . PRO A 1 436 ? 17.797 16.75 7 1 98.44 436 PRO A C 1
ATOM 3457 O O . PRO A 1 436 ? 17.078 16.688 5.992 1 98.44 436 PRO A O 1
ATOM 3460 N N . THR A 1 437 ? 17.375 16.516 8.227 1 98.44 437 THR A N 1
ATOM 3461 C CA . THR A 1 437 ? 16 16.156 8.539 1 98.44 437 THR A CA 1
ATOM 3462 C C . THR A 1 437 ? 15.445 17.062 9.641 1 98.44 437 THR A C 1
ATOM 3464 O O . THR A 1 437 ? 16.094 17.266 10.672 1 98.44 437 THR A O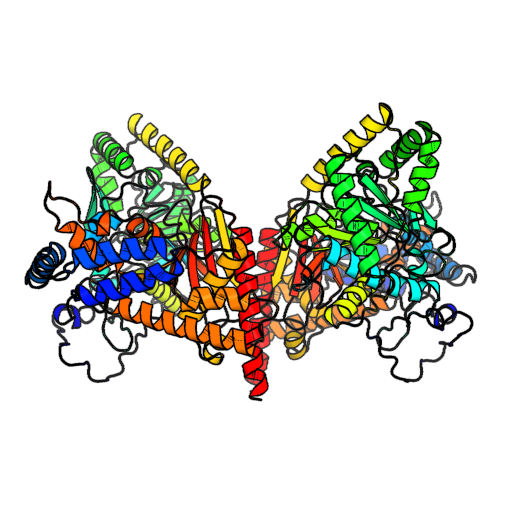 1
ATOM 3467 N N . TYR A 1 438 ? 14.305 17.562 9.305 1 96.44 438 TYR A N 1
ATOM 3468 C CA . TYR A 1 438 ? 13.594 18.484 10.18 1 96.44 438 TYR A CA 1
ATOM 3469 C C . TYR A 1 438 ? 12.422 17.797 10.867 1 96.44 438 TYR A C 1
ATOM 3471 O O . TYR A 1 438 ? 11.602 17.156 10.203 1 96.44 438 TYR A O 1
ATOM 3479 N N . GLU A 1 439 ? 12.391 17.875 12.188 1 97.88 439 GLU A N 1
ATOM 3480 C CA . GLU A 1 439 ? 11.148 17.609 12.906 1 97.88 439 GLU A CA 1
ATOM 3481 C C . GLU A 1 439 ? 10.648 18.844 13.648 1 97.88 439 GLU A C 1
ATOM 3483 O O . GLU A 1 439 ? 11.422 19.5 14.359 1 97.88 439 GLU A O 1
ATOM 3488 N N . SER A 1 440 ? 9.406 19.109 13.5 1 96.06 440 SER A N 1
ATOM 3489 C CA . SER A 1 440 ? 8.82 20.25 14.203 1 96.06 440 SER A CA 1
ATOM 3490 C C . SER A 1 440 ? 8.703 19.984 15.695 1 96.06 440 SER A C 1
ATOM 3492 O O . SER A 1 440 ? 8.188 18.938 16.109 1 96.06 440 SER A O 1
ATOM 3494 N N . ALA A 1 441 ? 9.219 20.891 16.5 1 96.12 441 ALA A N 1
ATOM 3495 C CA . ALA A 1 441 ? 9.055 20.859 17.953 1 96.12 441 ALA A CA 1
ATOM 3496 C C . ALA A 1 441 ? 8.148 21.984 18.422 1 96.12 441 ALA A C 1
ATOM 3498 O O . ALA A 1 441 ? 8.383 23.156 18.109 1 96.12 441 ALA A O 1
ATOM 3499 N N . ALA A 1 442 ? 7.195 21.656 19.125 1 94.38 442 ALA A N 1
ATOM 3500 C CA . ALA A 1 442 ? 6.277 22.672 19.625 1 94.38 442 ALA A CA 1
ATOM 3501 C C . ALA A 1 442 ? 6.926 23.5 20.734 1 94.38 442 ALA A C 1
ATOM 3503 O O . ALA A 1 442 ? 7.621 22.953 21.609 1 94.38 442 ALA A O 1
ATOM 3504 N N . THR A 1 443 ? 6.691 24.797 20.719 1 96.38 443 THR A N 1
ATOM 3505 C CA . THR A 1 443 ? 7.16 25.672 21.797 1 96.38 443 THR A CA 1
ATOM 3506 C C . THR A 1 443 ? 5.992 26.406 22.438 1 96.38 443 THR A C 1
ATOM 3508 O O . THR A 1 443 ? 6.145 27.531 22.922 1 96.38 443 THR A O 1
ATOM 3511 N N . ARG A 1 444 ? 4.871 25.797 22.438 1 96.06 444 ARG A N 1
ATOM 3512 C CA . ARG A 1 444 ? 3.658 26.422 22.953 1 96.06 444 ARG A CA 1
ATOM 3513 C C . ARG A 1 444 ? 3.719 26.547 24.469 1 96.06 444 ARG A C 1
ATOM 3515 O O . ARG A 1 444 ? 2.867 27.203 25.078 1 96.06 444 ARG A O 1
ATOM 3522 N N . ARG A 1 445 ? 4.668 26 25.141 1 95.5 445 ARG A N 1
ATOM 3523 C CA . ARG A 1 445 ? 4.844 26.234 26.562 1 95.5 445 ARG A CA 1
ATOM 3524 C C . ARG A 1 445 ? 5.215 27.688 26.844 1 95.5 445 ARG A C 1
ATOM 3526 O O . ARG A 1 445 ? 5.109 28.141 27.984 1 95.5 445 ARG A O 1
ATOM 3533 N N . PHE A 1 446 ? 5.633 28.406 25.828 1 97.12 446 PHE A N 1
ATOM 3534 C CA . PHE A 1 446 ? 5.988 29.828 25.953 1 97.12 446 PHE A CA 1
ATOM 3535 C C . PHE A 1 446 ? 4.895 30.719 25.375 1 97.12 446 PHE A C 1
ATOM 3537 O O . PHE A 1 446 ? 4.086 30.266 24.562 1 97.12 446 PHE A O 1
ATOM 3544 N N . GLN A 1 447 ? 4.902 31.969 25.75 1 96.88 447 GLN A N 1
ATOM 3545 C CA . GLN A 1 447 ? 3.977 32.969 25.188 1 96.88 447 GLN A CA 1
ATOM 3546 C C . GLN A 1 447 ? 4.133 33.062 23.672 1 96.88 447 GLN A C 1
ATOM 3548 O O . GLN A 1 447 ? 5.234 33.312 23.188 1 96.88 447 GLN A O 1
ATOM 3553 N N . GLN A 1 448 ? 3.02 32.875 23 1 97 448 GLN A N 1
ATOM 3554 C CA . GLN A 1 448 ? 2.963 32.969 21.547 1 97 448 GLN A CA 1
ATOM 3555 C C . GLN A 1 448 ? 3.951 32 20.891 1 97 448 GLN A C 1
ATOM 3557 O O . GLN A 1 448 ? 4.492 32.312 19.812 1 97 448 GLN A O 1
ATOM 3562 N N . GLY A 1 449 ? 4.242 30.891 21.594 1 96 449 GLY A N 1
ATOM 3563 C CA . GLY A 1 449 ? 5.156 29.891 21.062 1 96 449 GLY A CA 1
ATOM 3564 C C . GLY A 1 449 ? 4.586 29.141 19.875 1 96 449 GLY A C 1
ATOM 3565 O O . GLY A 1 449 ? 3.424 28.734 19.891 1 96 449 GLY A O 1
ATOM 3566 N N . ARG A 1 450 ? 5.426 28.938 18.812 1 93.56 450 ARG A N 1
ATOM 3567 C CA . ARG A 1 450 ? 5.043 28.188 17.625 1 93.56 450 ARG A CA 1
ATOM 3568 C C . ARG A 1 450 ? 5.867 26.922 17.484 1 93.56 450 ARG A C 1
ATOM 3570 O O . ARG A 1 450 ? 5.629 25.938 18.188 1 93.56 450 ARG A O 1
ATOM 3577 N N . THR A 1 451 ? 7.051 27.062 16.734 1 92.56 451 THR A N 1
ATOM 3578 C CA . THR A 1 451 ? 7.824 25.844 16.531 1 92.56 451 THR A CA 1
ATOM 3579 C C . THR A 1 451 ? 9.32 26.125 16.641 1 92.56 451 THR A C 1
ATOM 3581 O O . THR A 1 451 ? 9.742 27.281 16.562 1 92.56 451 THR A O 1
ATOM 3584 N N . GLU A 1 452 ? 10.016 25.141 17.047 1 96.25 452 GLU A N 1
ATOM 3585 C CA . GLU A 1 452 ? 11.469 25 16.922 1 96.25 452 GLU A CA 1
ATOM 3586 C C . GLU A 1 452 ? 11.836 23.797 16.047 1 96.25 452 GLU A C 1
ATOM 3588 O O . GLU A 1 452 ? 10.977 23 15.703 1 96.25 452 GLU A O 1
ATOM 3593 N N . THR A 1 453 ? 13.102 23.766 15.617 1 97 453 THR A N 1
ATOM 3594 C CA . THR A 1 453 ? 13.57 22.688 14.75 1 97 453 THR A CA 1
ATOM 3595 C C . THR A 1 453 ? 14.328 21.641 15.555 1 97 453 THR A C 1
ATOM 3597 O O . THR A 1 453 ? 15.281 21.953 16.266 1 97 453 THR A O 1
ATOM 3600 N N . CYS A 1 454 ? 13.828 20.484 15.469 1 98.12 454 CYS A N 1
ATOM 3601 C CA . CYS A 1 454 ? 14.656 19.359 15.883 1 98.12 454 CYS A CA 1
ATOM 3602 C C . CYS A 1 454 ? 15.445 18.812 14.703 1 98.12 454 CYS A C 1
ATOM 3604 O O . CYS A 1 454 ? 14.867 18.344 13.719 1 98.12 454 CYS A O 1
ATOM 3606 N N . ARG A 1 455 ? 16.766 18.938 14.789 1 97.88 455 ARG A N 1
ATOM 3607 C CA . ARG A 1 455 ? 17.641 18.328 13.797 1 97.88 455 ARG A CA 1
ATOM 3608 C C . ARG A 1 455 ? 17.812 16.844 14.062 1 97.88 455 ARG A C 1
ATOM 3610 O O . ARG A 1 455 ? 18.734 16.438 14.773 1 97.88 455 ARG A O 1
ATOM 3617 N N . SER A 1 456 ? 17.125 16.016 13.305 1 97.5 456 SER A N 1
ATOM 3618 C CA . SER A 1 456 ? 16.938 14.617 13.656 1 97.5 456 SER A CA 1
ATOM 3619 C C . SER A 1 456 ? 18.172 13.789 13.281 1 97.5 456 SER A C 1
ATOM 3621 O O . SER A 1 456 ? 18.359 12.688 13.789 1 97.5 456 SER A O 1
ATOM 3623 N N . VAL A 1 457 ? 19.016 14.312 12.398 1 98.5 457 VAL A N 1
ATOM 3624 C CA . VAL A 1 457 ? 20.203 13.57 12.023 1 98.5 457 VAL A CA 1
ATOM 3625 C C . VAL A 1 457 ? 21.344 13.883 13 1 98.5 457 VAL A C 1
ATOM 3627 O O . VAL A 1 457 ? 21.719 15.047 13.172 1 98.5 457 VAL A O 1
ATOM 3630 N N . SER A 1 458 ? 21.797 12.938 13.703 1 98.31 458 SER A N 1
ATOM 3631 C CA . SER A 1 458 ? 22.891 13.039 14.672 1 98.31 458 SER A CA 1
ATOM 3632 C C . SER A 1 458 ? 24 12.039 14.367 1 98.31 458 SER A C 1
ATOM 3634 O O . SER A 1 458 ? 23.859 11.195 13.477 1 98.31 458 SER A O 1
ATOM 3636 N N . VAL A 1 459 ? 25.109 12.234 15.125 1 98.31 459 VAL A N 1
ATOM 3637 C CA . VAL A 1 459 ? 26.188 11.273 15.008 1 98.31 459 VAL A CA 1
ATOM 3638 C C . VAL A 1 459 ? 25.688 9.867 15.336 1 98.31 459 VAL A C 1
ATOM 3640 O O . VAL A 1 459 ? 26 8.906 14.641 1 98.31 459 VAL A O 1
ATOM 3643 N N . GLU A 1 460 ? 24.828 9.766 16.328 1 98.75 460 GLU A N 1
ATOM 3644 C CA . GLU A 1 460 ? 24.281 8.484 16.781 1 98.75 460 GLU A CA 1
ATOM 3645 C C . GLU A 1 460 ? 23.312 7.906 15.75 1 98.75 460 GLU A C 1
ATOM 3647 O O . GLU A 1 460 ? 23.281 6.695 15.531 1 98.75 460 GLU A O 1
ATOM 3652 N N . SER A 1 461 ? 22.5 8.742 15.094 1 98.75 461 SER A N 1
ATOM 3653 C CA . SER A 1 461 ? 21.547 8.242 14.117 1 98.75 461 SER A CA 1
ATOM 3654 C C . SER A 1 461 ? 22.234 7.695 12.883 1 98.75 461 SER A C 1
ATOM 3656 O O . SER A 1 461 ? 21.797 6.711 12.289 1 98.75 461 SER A O 1
ATOM 3658 N N . VAL A 1 462 ? 23.359 8.336 12.453 1 98.75 462 VAL A N 1
ATOM 3659 C CA . VAL A 1 462 ? 24.109 7.863 11.305 1 98.75 462 VAL A CA 1
ATOM 3660 C C . VAL A 1 462 ? 24.766 6.52 11.633 1 98.75 462 VAL A C 1
ATOM 3662 O O . VAL A 1 462 ? 24.766 5.605 10.805 1 98.75 462 VAL A O 1
ATOM 3665 N N . ASP A 1 463 ? 25.281 6.434 12.867 1 98.69 463 ASP A N 1
ATOM 3666 C CA . ASP A 1 463 ? 25.844 5.16 13.312 1 98.69 463 ASP A CA 1
ATOM 3667 C C . ASP A 1 463 ? 24.766 4.07 13.336 1 98.69 463 ASP A C 1
ATOM 3669 O O . ASP A 1 463 ? 25.047 2.92 12.992 1 98.69 463 ASP A O 1
ATOM 3673 N N . PHE A 1 464 ? 23.656 4.379 13.727 1 98.81 464 PHE A N 1
ATOM 3674 C CA . PHE A 1 464 ? 22.516 3.465 13.812 1 98.81 464 PHE A CA 1
ATOM 3675 C C . PHE A 1 464 ? 22.172 2.906 12.445 1 98.81 464 PHE A C 1
ATOM 3677 O O . PHE A 1 464 ? 22.094 1.688 12.258 1 98.81 464 PHE A O 1
ATOM 3684 N N . VAL A 1 465 ? 21.906 3.748 11.453 1 98.69 465 VAL A N 1
ATOM 3685 C CA . VAL A 1 465 ? 21.438 3.252 10.164 1 98.69 465 VAL A CA 1
ATOM 3686 C C . VAL A 1 465 ? 22.516 2.398 9.508 1 98.69 465 VAL A C 1
ATOM 3688 O O . VAL A 1 465 ? 22.219 1.412 8.828 1 98.69 465 VAL A O 1
ATOM 3691 N N . LYS A 1 466 ? 23.781 2.795 9.703 1 98.38 466 LYS A N 1
ATOM 3692 C CA . LYS A 1 466 ? 24.875 2.018 9.141 1 98.38 466 LYS A CA 1
ATOM 3693 C C . LYS A 1 466 ? 24.984 0.647 9.797 1 98.38 466 LYS A C 1
ATOM 3695 O O . LYS A 1 466 ? 25.188 -0.362 9.117 1 98.38 466 LYS A O 1
ATOM 3700 N N . THR A 1 467 ? 24.844 0.654 11.148 1 98.44 467 THR A N 1
ATOM 3701 C CA . THR A 1 467 ? 24.906 -0.6 11.891 1 98.44 467 THR A CA 1
ATOM 3702 C C . THR A 1 467 ? 23.734 -1.509 11.523 1 98.44 467 THR A C 1
ATOM 3704 O O . THR A 1 467 ? 23.922 -2.715 11.344 1 98.44 467 THR A O 1
ATOM 3707 N N . PHE A 1 468 ? 22.609 -0.949 11.398 1 96.69 468 PHE A N 1
ATOM 3708 C CA . PHE A 1 468 ? 21.406 -1.72 11.125 1 96.69 468 PHE A CA 1
ATOM 3709 C C . PHE A 1 468 ? 21.469 -2.328 9.727 1 96.69 468 PHE A C 1
ATOM 3711 O O . PHE A 1 468 ? 20.906 -3.396 9.484 1 96.69 468 PHE A O 1
ATOM 3718 N N . GLU A 1 469 ? 22.094 -1.637 8.75 1 95.81 469 GLU A N 1
ATOM 3719 C CA . GLU A 1 469 ? 22.172 -2.113 7.375 1 95.81 469 GLU A CA 1
ATOM 3720 C C . GLU A 1 469 ? 23.391 -3.008 7.172 1 95.81 469 GLU A C 1
ATOM 3722 O O . GLU A 1 469 ? 23.578 -3.574 6.094 1 95.81 469 GLU A O 1
ATOM 3727 N N . ASN A 1 470 ? 24.234 -3.111 8.227 1 95.38 470 ASN A N 1
ATOM 3728 C CA . ASN A 1 470 ? 25.344 -4.039 8.195 1 95.38 470 ASN A CA 1
ATOM 3729 C C . ASN A 1 470 ? 24.891 -5.48 8.422 1 95.38 470 ASN A C 1
ATOM 3731 O O . ASN A 1 470 ? 24.484 -5.832 9.523 1 95.38 470 ASN A O 1
ATOM 3735 N N . PRO A 1 471 ? 25.031 -6.316 7.434 1 90.19 471 PRO A N 1
ATOM 3736 C CA . PRO A 1 471 ? 24.516 -7.684 7.559 1 90.19 471 PRO A CA 1
ATOM 3737 C C . PRO A 1 471 ? 25.281 -8.516 8.586 1 90.19 471 PRO A C 1
ATOM 3739 O O . PRO A 1 471 ? 24.781 -9.547 9.039 1 90.19 471 PRO A O 1
ATOM 3742 N N . SER A 1 472 ? 26.422 -8.117 8.961 1 92.81 472 SER A N 1
ATOM 3743 C CA . SER A 1 472 ? 27.25 -8.859 9.914 1 92.81 472 SER A CA 1
ATOM 3744 C C . SER A 1 472 ? 27.016 -8.391 11.344 1 92.81 472 SER A C 1
ATOM 3746 O O . SER A 1 472 ? 27.484 -9.016 12.297 1 92.81 472 SER A O 1
ATOM 3748 N N . ALA A 1 473 ? 26.281 -7.262 11.531 1 96.44 473 ALA A N 1
ATOM 3749 C CA . ALA A 1 473 ? 25.984 -6.762 12.875 1 96.44 473 ALA A CA 1
ATOM 3750 C C . ALA A 1 473 ? 25 -7.672 13.594 1 96.44 473 ALA A C 1
ATOM 3752 O O . ALA A 1 473 ? 24.047 -8.164 12.992 1 96.44 473 ALA A O 1
ATOM 3753 N N . THR A 1 474 ? 25.219 -7.977 14.891 1 96.38 474 THR A N 1
ATOM 3754 C CA . THR A 1 474 ? 24.328 -8.805 15.695 1 96.38 474 THR A CA 1
ATOM 3755 C C . THR A 1 474 ? 23.094 -8.008 16.125 1 96.38 474 THR A C 1
ATOM 3757 O O . THR A 1 474 ? 23.125 -6.773 16.109 1 96.38 474 THR A O 1
ATOM 3760 N N . PRO A 1 475 ? 22.062 -8.68 16.516 1 96.31 475 PRO A N 1
ATOM 3761 C CA . PRO A 1 475 ? 20.906 -7.969 17.062 1 96.31 475 PRO A CA 1
ATOM 3762 C C . PRO A 1 475 ? 21.25 -7.086 18.25 1 96.31 475 PRO A C 1
ATOM 3764 O O . PRO A 1 475 ? 20.719 -5.984 18.391 1 96.31 475 PRO A O 1
ATOM 3767 N N . GLN A 1 476 ? 22.188 -7.531 19.031 1 97.25 476 GLN A N 1
ATOM 3768 C CA . GLN A 1 476 ? 22.594 -6.762 20.203 1 97.25 476 GLN A CA 1
ATOM 3769 C C . GLN A 1 476 ? 23.281 -5.461 19.797 1 97.25 476 GLN A C 1
ATOM 3771 O O . GLN A 1 476 ? 23.031 -4.406 20.375 1 97.25 476 GLN A O 1
ATOM 3776 N N . ASP A 1 477 ? 24.109 -5.559 18.75 1 98 477 ASP A N 1
ATOM 3777 C CA . ASP A 1 477 ? 24.781 -4.363 18.234 1 98 477 ASP A CA 1
ATOM 3778 C C . ASP A 1 477 ? 23.766 -3.375 17.672 1 98 477 ASP A C 1
ATOM 3780 O O . ASP A 1 477 ? 23.875 -2.166 17.891 1 98 477 ASP A O 1
ATOM 3784 N N . LYS A 1 478 ? 22.859 -3.906 16.969 1 98.5 478 LYS A N 1
ATOM 3785 C CA . LYS A 1 478 ? 21.844 -3.078 16.328 1 98.5 478 LYS A CA 1
ATOM 3786 C C . LYS A 1 478 ? 20.969 -2.381 17.359 1 98.5 478 LYS A C 1
ATOM 3788 O O . LYS A 1 478 ? 20.672 -1.19 17.234 1 98.5 478 LYS A O 1
ATOM 3793 N N . ILE A 1 479 ? 20.594 -3.131 18.406 1 98.38 479 ILE A N 1
ATOM 3794 C CA . ILE A 1 479 ? 19.766 -2.572 19.469 1 98.38 479 ILE A CA 1
ATOM 3795 C C . ILE A 1 479 ? 20.531 -1.479 20.203 1 98.38 479 ILE A C 1
ATOM 3797 O O . ILE A 1 479 ? 19.984 -0.414 20.5 1 98.38 479 ILE A O 1
ATOM 3801 N N . ALA A 1 480 ? 21.797 -1.733 20.484 1 98.5 480 ALA A N 1
ATOM 3802 C CA . ALA A 1 480 ? 22.625 -0.752 21.188 1 98.5 480 ALA A CA 1
ATOM 3803 C C . ALA A 1 480 ? 22.75 0.536 20.375 1 98.5 480 ALA A C 1
ATOM 3805 O O . ALA A 1 480 ? 22.625 1.634 20.922 1 98.5 480 ALA A O 1
ATOM 3806 N N . ALA A 1 481 ? 23.016 0.406 19.125 1 98.81 481 ALA A N 1
ATOM 3807 C CA . ALA A 1 481 ? 23.125 1.572 18.25 1 98.81 481 ALA A CA 1
ATOM 3808 C C . ALA A 1 481 ? 21.797 2.332 18.188 1 98.81 481 ALA A C 1
ATOM 3810 O O . ALA A 1 481 ? 21.781 3.566 18.172 1 98.81 481 ALA A O 1
ATOM 3811 N N . ALA A 1 482 ? 20.734 1.595 18.125 1 98.81 482 ALA A N 1
ATOM 3812 C CA . ALA A 1 482 ? 19.422 2.209 18.062 1 98.81 482 ALA A CA 1
ATOM 3813 C C . ALA A 1 482 ? 19.109 3.008 19.328 1 98.81 482 ALA A C 1
ATOM 3815 O O . ALA A 1 482 ? 18.625 4.133 19.25 1 98.81 482 ALA A O 1
ATOM 3816 N N . ARG A 1 483 ? 19.391 2.424 20.438 1 98.69 483 ARG A N 1
ATOM 3817 C CA . ARG A 1 483 ? 19.094 3.084 21.703 1 98.69 483 ARG A CA 1
ATOM 3818 C C . ARG A 1 483 ? 19.906 4.363 21.859 1 98.69 483 ARG A C 1
ATOM 3820 O O . ARG A 1 483 ? 19.406 5.367 22.375 1 98.69 483 ARG A O 1
ATOM 3827 N N . LYS A 1 484 ? 21.125 4.312 21.406 1 98.75 484 LYS A N 1
ATOM 3828 C CA . LYS A 1 484 ? 21.922 5.535 21.422 1 98.75 484 LYS A CA 1
ATOM 3829 C C . LYS A 1 484 ? 21.297 6.605 20.531 1 98.75 484 LYS A C 1
ATOM 3831 O O . LYS A 1 484 ? 21.266 7.781 20.906 1 98.75 484 LYS A O 1
ATOM 3836 N N . ALA A 1 485 ? 20.812 6.207 19.422 1 98.88 485 ALA A N 1
ATOM 3837 C CA . ALA A 1 485 ? 20.172 7.133 18.5 1 98.88 485 ALA A CA 1
ATOM 3838 C C . ALA A 1 485 ? 18.875 7.676 19.062 1 98.88 485 ALA A C 1
ATOM 3840 O O . ALA A 1 485 ? 18.578 8.859 18.938 1 98.88 485 ALA A O 1
ATOM 3841 N N . PHE A 1 486 ? 18.094 6.766 19.734 1 98.75 486 PHE A N 1
ATOM 3842 C CA . PHE A 1 486 ? 16.875 7.203 20.375 1 98.75 486 PHE A CA 1
ATOM 3843 C C . PHE A 1 486 ? 17.156 8.273 21.422 1 98.75 486 PHE A C 1
ATOM 3845 O O . PHE A 1 486 ? 16.484 9.305 21.469 1 98.75 486 PHE A O 1
ATOM 3852 N N . ASN A 1 487 ? 18.141 8 22.188 1 98.62 487 ASN A N 1
ATOM 3853 C CA . ASN A 1 487 ? 18.484 8.914 23.266 1 98.62 487 ASN A CA 1
ATOM 3854 C C . ASN A 1 487 ? 18.953 10.258 22.734 1 98.62 487 ASN A C 1
ATOM 3856 O O . ASN A 1 487 ? 18.625 11.305 23.297 1 98.62 487 ASN A O 1
ATOM 3860 N N . ALA A 1 488 ? 19.734 10.195 21.734 1 98.5 488 ALA A N 1
ATOM 3861 C CA . ALA A 1 488 ? 20.188 11.445 21.109 1 98.5 488 ALA A CA 1
ATOM 3862 C C . ALA A 1 488 ? 19 12.25 20.578 1 98.5 488 ALA A C 1
ATOM 3864 O O . ALA A 1 488 ? 18.969 13.477 20.719 1 98.5 488 ALA A O 1
ATOM 3865 N N . HIS A 1 489 ? 18.062 11.578 19.984 1 98.62 489 HIS A N 1
ATOM 3866 C CA . HIS A 1 489 ? 16.891 12.25 19.453 1 98.62 489 HIS A CA 1
ATOM 3867 C C . HIS A 1 489 ? 16.062 12.883 20.562 1 98.62 489 HIS A C 1
ATOM 3869 O O . HIS A 1 489 ? 15.594 14.016 20.438 1 98.62 489 HIS A O 1
ATOM 3875 N N . VAL A 1 490 ? 15.906 12.141 21.594 1 98.38 490 VAL A N 1
ATOM 3876 C CA . VAL A 1 490 ? 15.148 12.633 22.734 1 98.38 490 VAL A CA 1
ATOM 3877 C C . VAL A 1 490 ? 15.805 13.898 23.281 1 98.38 490 VAL A C 1
ATOM 3879 O O . VAL A 1 490 ? 15.117 14.859 23.641 1 98.38 490 VAL A O 1
ATOM 3882 N N . LYS A 1 491 ? 17.078 13.891 23.312 1 97.81 491 LYS A N 1
ATOM 3883 C CA . LYS A 1 491 ? 17.797 15.062 23.781 1 97.81 491 LYS A CA 1
ATOM 3884 C C . LYS A 1 491 ? 17.578 16.25 22.859 1 97.81 491 LYS A C 1
ATOM 3886 O O . LYS A 1 491 ? 17.281 17.359 23.312 1 97.81 491 LYS A O 1
ATOM 3891 N N . TYR A 1 492 ? 17.703 16.016 21.578 1 97.75 492 TYR A N 1
ATOM 3892 C CA . TYR A 1 492 ? 17.531 17.078 20.609 1 97.75 492 TYR A CA 1
ATOM 3893 C C . TYR A 1 492 ? 16.125 17.656 20.656 1 97.75 492 TYR A C 1
ATOM 3895 O O . TYR A 1 492 ? 15.945 18.875 20.625 1 97.75 492 TYR A O 1
ATOM 3903 N N . ILE A 1 493 ? 15.117 16.797 20.734 1 97.56 493 ILE A N 1
ATOM 3904 C CA . ILE A 1 493 ? 13.734 17.266 20.688 1 97.56 493 ILE A CA 1
ATOM 3905 C C . ILE A 1 493 ? 13.398 17.969 22 1 97.56 493 ILE A C 1
ATOM 3907 O O . ILE A 1 493 ? 12.594 18.906 22.016 1 97.56 493 ILE A O 1
ATOM 3911 N N . THR A 1 494 ? 13.984 17.5 23.094 1 97 494 THR A N 1
ATOM 3912 C CA . THR A 1 494 ? 13.797 18.156 24.375 1 97 494 THR A CA 1
ATOM 3913 C C . THR A 1 494 ? 14.398 19.562 24.375 1 97 494 THR A C 1
ATOM 3915 O O . THR A 1 494 ? 13.766 20.516 24.828 1 97 494 THR A O 1
ATOM 3918 N N . ASP A 1 495 ? 15.555 19.672 23.812 1 97.44 495 ASP A N 1
ATOM 3919 C CA . ASP A 1 495 ? 16.188 20.984 23.703 1 97.44 495 ASP A CA 1
ATOM 3920 C C . ASP A 1 495 ? 15.375 21.906 22.797 1 97.44 495 ASP A C 1
ATOM 3922 O O . ASP A 1 495 ? 15.18 23.078 23.125 1 97.44 495 ASP A O 1
ATOM 3926 N N . ALA A 1 496 ? 14.969 21.359 21.75 1 97.69 496 ALA A N 1
ATOM 3927 C CA . ALA A 1 496 ? 14.188 22.172 20.812 1 97.69 496 ALA A CA 1
ATOM 3928 C C . ALA A 1 496 ? 12.891 22.656 21.453 1 97.69 496 ALA A C 1
ATOM 3930 O O . ALA A 1 496 ? 12.539 23.828 21.328 1 97.69 496 ALA A O 1
ATOM 3931 N N . SER A 1 497 ? 12.234 21.797 22.156 1 96.25 497 SER A N 1
ATOM 3932 C CA . SER A 1 497 ? 10.969 22.156 22.797 1 96.25 497 SER A CA 1
ATOM 3933 C C . SER A 1 497 ? 11.188 23.172 23.906 1 96.25 497 SER A C 1
ATOM 3935 O O . SER A 1 497 ? 10.266 23.906 24.281 1 96.25 497 SER A O 1
ATOM 3937 N N . ALA A 1 498 ? 12.414 23.25 24.391 1 96.38 498 ALA A N 1
ATOM 3938 C CA . ALA A 1 498 ? 12.773 24.219 25.438 1 96.38 498 ALA A CA 1
ATOM 3939 C C . ALA A 1 498 ? 13.25 25.531 24.828 1 96.38 498 ALA A C 1
ATOM 3941 O O . ALA A 1 498 ? 13.719 26.422 25.547 1 96.38 498 ALA A O 1
ATOM 3942 N N . GLY A 1 499 ? 13.125 25.641 23.531 1 96.88 499 GLY A N 1
ATOM 3943 C CA . GLY A 1 499 ? 13.547 26.859 22.875 1 96.88 499 GLY A CA 1
ATOM 3944 C C . GLY A 1 499 ? 15.055 26.953 22.703 1 96.88 499 GLY A C 1
ATOM 3945 O O . GLY A 1 499 ? 15.594 28.047 22.484 1 96.88 499 GLY A O 1
ATOM 3946 N N . LYS A 1 500 ? 15.68 25.812 22.812 1 97.62 500 LYS A N 1
ATOM 3947 C CA . LYS A 1 500 ? 17.141 25.781 22.766 1 97.62 500 LYS A CA 1
ATOM 3948 C C . LYS A 1 500 ? 17.625 25.047 21.531 1 97.62 500 LYS A C 1
ATOM 3950 O O . LYS A 1 500 ? 18.641 24.328 21.578 1 97.62 500 LYS A O 1
ATOM 3955 N N . GLY A 1 501 ? 16.859 25.109 20.484 1 97.06 501 GLY A N 1
ATOM 3956 C CA . GLY A 1 501 ? 17.328 24.594 19.203 1 97.06 501 GLY A CA 1
ATOM 3957 C C . GLY A 1 501 ? 18.344 25.484 18.531 1 97.06 501 GLY A C 1
ATOM 3958 O O . GLY A 1 501 ? 18.703 26.531 19.078 1 97.06 501 GLY A O 1
ATOM 3959 N N . VAL A 1 502 ? 18.719 25.172 17.344 1 98 502 VAL A N 1
ATOM 3960 C CA . VAL A 1 502 ? 19.781 25.859 16.609 1 98 502 VAL A CA 1
ATOM 3961 C C . VAL A 1 502 ? 19.172 26.875 15.656 1 98 502 VAL A C 1
ATOM 3963 O O . VAL A 1 502 ? 19.594 28.047 15.641 1 98 502 VAL A O 1
ATOM 3966 N N . ASP A 1 503 ? 18.188 26.531 15.008 1 97.81 503 ASP A N 1
ATOM 3967 C CA . ASP A 1 503 ? 17.766 27.203 13.781 1 97.81 503 ASP A CA 1
ATOM 3968 C C . ASP A 1 503 ? 17.031 28.516 14.102 1 97.81 503 ASP A C 1
ATOM 3970 O O . ASP A 1 503 ? 17.281 29.531 13.461 1 97.81 503 ASP A O 1
ATOM 3974 N N . ARG A 1 504 ? 16.172 28.516 15.07 1 98.06 504 ARG A N 1
ATOM 3975 C CA . ARG A 1 504 ? 15.43 29.734 15.375 1 98.06 504 ARG A CA 1
ATOM 3976 C C . ARG A 1 504 ? 16.344 30.797 15.977 1 98.06 504 ARG A C 1
ATOM 3978 O O . ARG A 1 504 ? 16.156 31.984 15.727 1 98.06 504 ARG A O 1
ATOM 3985 N N . HIS A 1 505 ? 17.266 30.375 16.859 1 98.5 505 HIS A N 1
ATOM 3986 C CA . HIS A 1 505 ? 18.219 31.328 17.422 1 98.5 505 HIS A CA 1
ATOM 3987 C C . HIS A 1 505 ? 19.062 31.984 16.328 1 98.5 505 HIS A C 1
ATOM 3989 O O . HIS A 1 505 ? 19.156 33.219 16.281 1 98.5 505 HIS A O 1
ATOM 3995 N N . LEU A 1 506 ? 19.625 31.172 15.461 1 98.38 506 LEU A N 1
ATOM 3996 C CA . LEU A 1 506 ? 20.453 31.703 14.391 1 98.38 506 LEU A CA 1
ATOM 3997 C C . LEU A 1 506 ? 19.625 32.562 13.445 1 98.38 506 LEU A C 1
ATOM 3999 O O . LEU A 1 506 ? 20.125 33.562 12.922 1 98.38 506 LEU A O 1
ATOM 4003 N N . PHE A 1 507 ? 18.422 32.25 13.211 1 97.75 507 PHE A N 1
ATOM 4004 C CA . PHE A 1 507 ? 17.516 33.062 12.422 1 97.75 507 PHE A CA 1
ATOM 4005 C C . PHE A 1 507 ? 17.328 34.438 13.047 1 97.75 507 PHE A C 1
ATOM 4007 O O . PHE A 1 507 ? 17.422 35.438 12.359 1 97.75 507 PHE A O 1
ATOM 4014 N N . GLY A 1 508 ? 17.047 34.438 14.352 1 98.06 508 GLY A N 1
ATOM 4015 C CA . GLY A 1 508 ? 16.891 35.688 15.055 1 98.06 508 GLY A CA 1
ATOM 4016 C C . GLY A 1 508 ? 18.125 36.594 14.977 1 98.06 508 GLY A C 1
ATOM 4017 O O . GLY A 1 508 ? 18.016 37.781 14.758 1 98.06 508 GLY A O 1
ATOM 4018 N N . LEU A 1 509 ? 19.266 35.969 15.164 1 98.38 509 LEU A N 1
ATOM 4019 C CA . LEU A 1 509 ? 20.516 36.719 15.094 1 98.38 509 LEU A CA 1
ATOM 4020 C C . LEU A 1 509 ? 20.719 37.312 13.703 1 98.38 509 LEU A C 1
ATOM 4022 O O . LEU A 1 509 ? 21.109 38.469 13.562 1 98.38 509 LEU A O 1
ATOM 4026 N N . LYS A 1 510 ? 20.469 36.531 12.727 1 97.31 510 LYS A N 1
ATOM 4027 C CA . LYS A 1 510 ? 20.625 36.969 11.352 1 97.31 510 LYS A CA 1
ATOM 4028 C C . LYS A 1 510 ? 19.672 38.125 11.031 1 97.31 510 LYS A C 1
ATOM 4030 O O . LYS A 1 510 ? 20.016 39.031 10.273 1 97.31 510 LYS A O 1
ATOM 4035 N N . LYS A 1 511 ? 18.453 38.125 11.578 1 96.75 511 LYS A N 1
ATOM 4036 C CA . LYS A 1 511 ? 17.438 39.156 11.352 1 96.75 511 LYS A CA 1
ATOM 4037 C C . LYS A 1 511 ? 17.891 40.5 11.891 1 96.75 511 LYS A C 1
ATOM 4039 O O . LYS A 1 511 ? 17.375 41.531 11.484 1 96.75 511 LYS A O 1
ATOM 4044 N N . LEU A 1 512 ? 18.906 40.5 12.766 1 97.75 512 LEU A N 1
ATOM 4045 C CA . LEU A 1 512 ? 19.312 41.719 13.453 1 97.75 512 LEU A CA 1
ATOM 4046 C C . LEU A 1 512 ? 20.469 42.406 12.727 1 97.75 512 LEU A C 1
ATOM 4048 O O . LEU A 1 512 ? 20.938 43.469 13.141 1 97.75 512 LEU A O 1
ATOM 4052 N N . LEU A 1 513 ? 20.922 41.75 11.688 1 97.19 513 LEU A N 1
ATOM 4053 C CA . LEU A 1 513 ? 21.922 42.406 10.867 1 97.19 513 LEU A CA 1
ATOM 4054 C C . LEU A 1 513 ? 21.375 43.688 10.258 1 97.19 513 LEU A C 1
ATOM 4056 O O . LEU A 1 513 ? 20.234 43.719 9.789 1 97.19 513 LEU A O 1
ATOM 4060 N N . GLU A 1 514 ? 22.125 44.656 10.281 1 94.69 514 GLU A N 1
ATOM 4061 C CA . GLU A 1 514 ? 21.719 45.906 9.703 1 94.69 514 GLU A CA 1
ATOM 4062 C C . GLU A 1 514 ? 21.891 45.906 8.188 1 94.69 514 GLU A C 1
ATOM 4064 O O . GLU A 1 514 ? 22.719 45.156 7.652 1 94.69 514 GLU A O 1
ATOM 4069 N N . PRO A 1 515 ? 21.078 46.781 7.555 1 92.56 515 PRO A N 1
ATOM 4070 C CA . PRO A 1 515 ? 21.297 46.875 6.109 1 92.56 515 PRO A CA 1
ATOM 4071 C C . PRO A 1 515 ? 22.719 47.281 5.746 1 92.56 515 PRO A C 1
ATOM 4073 O O . PRO A 1 515 ? 23.266 48.219 6.309 1 92.56 515 PRO A O 1
ATOM 4076 N N . GLY A 1 516 ? 23.297 46.594 4.918 1 92.94 516 GLY A N 1
ATOM 4077 C CA . GLY A 1 516 ? 24.641 46.906 4.445 1 92.94 516 GLY A CA 1
ATOM 4078 C C . GLY A 1 516 ? 25.734 46.281 5.297 1 92.94 516 GLY A C 1
ATOM 4079 O O . GLY A 1 516 ? 26.906 46.312 4.934 1 92.94 516 GLY A O 1
ATOM 4080 N N . GLN A 1 517 ? 25.312 45.75 6.434 1 94.38 517 GLN A N 1
ATOM 4081 C CA . GLN A 1 517 ? 26.297 45.125 7.297 1 94.38 517 GLN A CA 1
ATOM 4082 C C . GLN A 1 517 ? 26.844 43.844 6.66 1 94.38 517 GLN A C 1
ATOM 4084 O O . GLN A 1 517 ? 26.125 43.125 5.988 1 94.38 517 GLN A O 1
ATOM 4089 N N . GLU A 1 518 ? 28.125 43.719 6.875 1 95.25 518 GLU A N 1
ATOM 4090 C CA . GLU A 1 518 ? 28.734 42.5 6.355 1 95.25 518 GLU A CA 1
ATOM 4091 C C . GLU A 1 518 ? 28.125 41.25 6.992 1 95.25 518 GLU A C 1
ATOM 4093 O O . GLU A 1 518 ? 27.953 41.188 8.211 1 95.25 518 GLU A O 1
ATOM 4098 N N . VAL A 1 519 ? 27.781 40.312 6.172 1 97.19 519 VAL A N 1
ATOM 4099 C CA . VAL A 1 519 ? 27.219 39.062 6.664 1 97.19 519 VAL A CA 1
ATOM 4100 C C . VAL A 1 519 ? 28.312 38.219 7.312 1 97.19 519 VAL A C 1
ATOM 4102 O O . VAL A 1 519 ? 29.328 37.906 6.676 1 97.19 519 VAL A O 1
ATOM 4105 N N . PRO A 1 520 ? 28.141 37.875 8.539 1 97.56 520 PRO A N 1
ATOM 4106 C CA . PRO A 1 520 ? 29.125 37.062 9.219 1 97.56 520 PRO A CA 1
ATOM 4107 C C . PRO A 1 520 ? 29.406 35.75 8.484 1 97.56 520 PRO A C 1
ATOM 4109 O O . PRO A 1 520 ? 28.5 35.188 7.855 1 97.56 520 PRO A O 1
ATOM 4112 N N . ALA A 1 521 ? 30.625 35.156 8.633 1 97.5 521 ALA A N 1
ATOM 4113 C CA . ALA A 1 521 ? 31.094 33.969 7.914 1 97.5 521 ALA A CA 1
ATOM 4114 C C . ALA A 1 521 ? 30.219 32.75 8.195 1 97.5 521 ALA A C 1
ATOM 4116 O O . ALA A 1 521 ? 30.016 31.922 7.324 1 97.5 521 ALA A O 1
ATOM 4117 N N . ILE A 1 522 ? 29.656 32.719 9.344 1 98 522 ILE A N 1
ATOM 4118 C CA . ILE A 1 522 ? 28.828 31.578 9.719 1 98 522 ILE A CA 1
ATOM 4119 C C . ILE A 1 522 ? 27.625 31.469 8.766 1 98 522 ILE A C 1
ATOM 4121 O O . ILE A 1 522 ? 27.234 30.359 8.375 1 98 522 ILE A O 1
ATOM 4125 N N . PHE A 1 523 ? 27.109 32.562 8.367 1 98.12 523 PHE A N 1
ATOM 4126 C CA . PHE A 1 523 ? 25.906 32.562 7.535 1 98.12 523 PHE A CA 1
ATOM 4127 C C . PHE A 1 523 ? 26.266 32.438 6.059 1 98.12 523 PHE A C 1
ATOM 4129 O O . PHE A 1 523 ? 25.391 32.312 5.207 1 98.12 523 PHE A O 1
ATOM 4136 N N . GLN A 1 524 ? 27.531 32.469 5.734 1 97.62 524 GLN A N 1
ATOM 4137 C CA . GLN A 1 524 ? 28.016 32.312 4.367 1 97.62 524 GLN A CA 1
ATOM 4138 C C . GLN A 1 524 ? 28.562 30.906 4.141 1 97.62 524 GLN A C 1
ATOM 4140 O O . GLN A 1 524 ? 28.781 30.5 2.998 1 97.62 524 GLN A O 1
ATOM 4145 N N . ASP A 1 525 ? 28.75 30.234 5.246 1 97.62 525 ASP A N 1
ATOM 4146 C CA . ASP A 1 525 ? 29.234 28.844 5.188 1 97.62 525 ASP A CA 1
ATOM 4147 C C . ASP A 1 525 ? 28.25 27.969 4.406 1 97.62 525 ASP A C 1
ATOM 4149 O O . ASP A 1 525 ? 27.047 27.984 4.66 1 97.62 525 ASP A O 1
ATOM 4153 N N . PRO A 1 526 ? 28.781 27.203 3.404 1 97.81 526 PRO A N 1
ATOM 4154 C CA . PRO A 1 526 ? 27.891 26.359 2.607 1 97.81 526 PRO A CA 1
ATOM 4155 C C . PRO A 1 526 ? 27.109 25.359 3.459 1 97.81 526 PRO A C 1
ATOM 4157 O O . PRO A 1 526 ? 25.984 25 3.107 1 97.81 526 PRO A O 1
ATOM 4160 N N . PHE A 1 527 ? 27.594 25.016 4.535 1 98.12 527 PHE A N 1
ATOM 4161 C CA . PHE A 1 527 ? 26.938 24 5.34 1 98.12 527 PHE A CA 1
ATOM 4162 C C . PHE A 1 527 ? 25.859 24.625 6.234 1 98.12 527 PHE A C 1
ATOM 4164 O O . PHE A 1 527 ? 25.016 23.906 6.781 1 98.12 527 PHE A O 1
ATOM 4171 N N . TYR A 1 528 ? 25.938 25.969 6.406 1 98 528 TYR A N 1
ATOM 4172 C CA . TYR A 1 528 ? 24.812 26.625 7.051 1 98 528 TYR A CA 1
ATOM 4173 C C . TYR A 1 528 ? 23.531 26.438 6.23 1 98 528 TYR A C 1
ATOM 4175 O O . TYR A 1 528 ? 22.5 26.031 6.758 1 98 528 TYR A O 1
ATOM 4183 N N . ALA A 1 529 ? 23.703 26.625 4.945 1 97.38 529 ALA A N 1
ATOM 4184 C CA . ALA A 1 529 ? 22.578 26.453 4.035 1 97.38 529 ALA A CA 1
ATOM 4185 C C . ALA A 1 529 ? 22.188 24.984 3.893 1 97.38 529 ALA A C 1
ATOM 4187 O O . ALA A 1 529 ? 21.016 24.641 3.932 1 97.38 529 ALA A O 1
ATOM 4188 N N . TYR A 1 530 ? 23.156 24.156 3.74 1 98 530 TYR A N 1
ATOM 4189 C CA . TYR A 1 530 ? 22.906 22.734 3.502 1 98 530 TYR A CA 1
ATOM 4190 C C . TYR A 1 530 ? 22.234 22.094 4.711 1 98 530 TYR A C 1
ATOM 4192 O O . TYR A 1 530 ? 21.25 21.359 4.566 1 98 530 TYR A O 1
ATOM 4200 N N . SER A 1 531 ? 22.719 22.375 5.887 1 97.88 531 SER A N 1
ATOM 4201 C CA . SER A 1 531 ? 22.25 21.703 7.098 1 97.88 531 SER A CA 1
ATOM 4202 C C . SER A 1 531 ? 20.844 22.188 7.484 1 97.88 531 SER A C 1
ATOM 4204 O O . SER A 1 531 ? 20.203 21.578 8.336 1 97.88 531 SER A O 1
ATOM 4206 N N . SER A 1 532 ? 20.406 23.25 6.84 1 96.44 532 SER A N 1
ATOM 4207 C CA . SER A 1 532 ? 19.031 23.719 7.055 1 96.44 532 SER A CA 1
ATOM 4208 C C . SER A 1 532 ? 18.172 23.484 5.816 1 96.44 532 SER A C 1
ATOM 4210 O O . SER A 1 532 ? 17.156 24.141 5.633 1 96.44 532 SER A O 1
ATOM 4212 N N . SER A 1 533 ? 18.656 22.641 4.887 1 97.38 533 SER A N 1
ATOM 4213 C CA . SER A 1 533 ? 17.859 22.156 3.766 1 97.38 533 SER A CA 1
ATOM 4214 C C . SER A 1 533 ? 17.188 20.828 4.105 1 97.38 533 SER A C 1
ATOM 4216 O O . SER A 1 533 ? 17.844 19.797 4.191 1 97.38 533 SER A O 1
ATOM 4218 N N . TRP A 1 534 ? 15.938 20.859 4.195 1 97.81 534 TRP A N 1
ATOM 4219 C CA . TRP A 1 534 ? 15.227 19.734 4.805 1 97.81 534 TRP A CA 1
ATOM 4220 C C . TRP A 1 534 ? 14.789 18.734 3.744 1 97.81 534 TRP A C 1
ATOM 4222 O O . TRP A 1 534 ? 13.633 18.75 3.305 1 97.81 534 TRP A O 1
ATOM 4232 N N . TYR A 1 535 ? 15.688 17.812 3.451 1 98.5 535 TYR A N 1
ATOM 4233 C CA . TYR A 1 535 ? 15.406 16.719 2.535 1 98.5 535 TYR A CA 1
ATOM 4234 C C . TYR A 1 535 ? 14.289 15.828 3.074 1 98.5 535 TYR A C 1
ATOM 4236 O O . TYR A 1 535 ? 13.555 15.203 2.305 1 98.5 535 TYR A O 1
ATOM 4244 N N . LEU A 1 536 ? 14.266 15.828 4.383 1 98.69 536 LEU A N 1
ATOM 4245 C CA . LEU A 1 536 ? 13.133 15.234 5.082 1 98.69 536 LEU A CA 1
ATOM 4246 C C . LEU A 1 536 ? 12.492 16.234 6.039 1 98.69 536 LEU A C 1
ATOM 4248 O O . LEU A 1 536 ? 13.156 16.734 6.953 1 98.69 536 LEU A O 1
ATOM 4252 N N . SER A 1 537 ? 11.312 16.562 5.781 1 98.19 537 SER A N 1
ATOM 4253 C CA . SER A 1 537 ? 10.492 17.328 6.73 1 98.19 537 SER A CA 1
ATOM 4254 C C . SER A 1 537 ? 9.469 16.422 7.406 1 98.19 537 SER A C 1
ATOM 4256 O O . SER A 1 537 ? 8.648 15.789 6.738 1 98.19 537 SER A O 1
ATOM 4258 N N . THR A 1 538 ? 9.531 16.328 8.703 1 98.38 538 THR A N 1
ATOM 4259 C CA . THR A 1 538 ? 8.68 15.391 9.43 1 98.38 538 THR A CA 1
ATOM 4260 C C . THR A 1 538 ? 7.949 16.094 10.57 1 98.38 538 THR A C 1
ATOM 4262 O O . THR A 1 538 ? 8.438 17.078 11.109 1 98.38 538 THR A O 1
ATOM 4265 N N . SER A 1 539 ? 6.742 15.625 10.852 1 96.94 539 SER A N 1
ATOM 4266 C CA . SER A 1 539 ? 5.941 16.094 11.984 1 96.94 539 SER A CA 1
ATOM 4267 C C . SER A 1 539 ? 4.879 15.062 12.359 1 96.94 539 SER A C 1
ATOM 4269 O O . SER A 1 539 ? 4.418 14.297 11.516 1 96.94 539 SER A O 1
ATOM 4271 N N . GLN A 1 540 ? 4.555 15.078 13.641 1 95.75 540 GLN A N 1
ATOM 4272 C CA . GLN A 1 540 ? 3.633 14.062 14.148 1 95.75 540 GLN A CA 1
ATOM 4273 C C . GLN A 1 540 ? 2.395 14.703 14.766 1 95.75 540 GLN A C 1
ATOM 4275 O O . GLN A 1 540 ? 2.506 15.609 15.602 1 95.75 540 GLN A O 1
ATOM 4280 N N . LEU A 1 541 ? 1.221 14.273 14.438 1 96.94 541 LEU A N 1
ATOM 4281 C CA . LEU A 1 541 ? -0.067 14.484 15.086 1 96.94 541 LEU A CA 1
ATOM 4282 C C . LEU A 1 541 ? -0.906 13.211 15.055 1 96.94 541 LEU A C 1
ATOM 4284 O O . LEU A 1 541 ? -1.389 12.805 14 1 96.94 541 LEU A O 1
ATOM 4288 N N . SER A 1 542 ? -1.142 12.625 16.25 1 97.19 542 SER A N 1
ATOM 4289 C CA . SER A 1 542 ? -1.791 11.32 16.281 1 97.19 542 SER A CA 1
ATOM 4290 C C . SER A 1 542 ? -3.219 11.43 16.812 1 97.19 542 SER A C 1
ATOM 4292 O O . SER A 1 542 ? -3.498 12.227 17.703 1 97.19 542 SER A O 1
ATOM 4294 N N . SER A 1 543 ? -4.082 10.75 16.234 1 97.94 543 SER A N 1
ATOM 4295 C CA . SER A 1 543 ? -5.453 10.586 16.703 1 97.94 543 SER A CA 1
ATOM 4296 C C . SER A 1 543 ? -6.023 9.234 16.266 1 97.94 543 SER A C 1
ATOM 4298 O O . SER A 1 543 ? -5.867 8.828 15.117 1 97.94 543 SER A O 1
ATOM 4300 N N . GLU A 1 544 ? -6.66 8.523 17.172 1 96.94 544 GLU A N 1
ATOM 4301 C CA . GLU A 1 544 ? -7.309 7.262 16.844 1 96.94 544 GLU A CA 1
ATOM 4302 C C . GLU A 1 544 ? -8.531 7.492 15.953 1 96.94 544 GLU A C 1
ATOM 4304 O O . GLU A 1 544 ? -9.062 6.547 15.359 1 96.94 544 GLU A O 1
ATOM 4309 N N . PHE A 1 545 ? -8.883 8.82 15.789 1 97.88 545 PHE A N 1
ATOM 4310 C CA . PHE A 1 545 ? -10.062 9.141 15.008 1 97.88 545 PHE A CA 1
ATOM 4311 C C . PHE A 1 545 ? -9.68 9.523 13.578 1 97.88 545 PHE A C 1
ATOM 4313 O O . PHE A 1 545 ? -10.555 9.797 12.75 1 97.88 545 PHE A O 1
ATOM 4320 N N . PHE A 1 546 ? -8.406 9.562 13.266 1 97.94 546 PHE A N 1
ATOM 4321 C CA . PHE A 1 546 ? -7.961 9.945 11.93 1 97.94 546 PHE A CA 1
ATOM 4322 C C . PHE A 1 546 ? -7.52 8.727 11.141 1 97.94 546 PHE A C 1
ATOM 4324 O O . PHE A 1 546 ? -6.938 7.793 11.695 1 97.94 546 PHE A O 1
ATOM 4331 N N . ASN A 1 547 ? -7.781 8.742 9.883 1 95.38 547 ASN A N 1
ATOM 4332 C CA . ASN A 1 547 ? -7.219 7.715 9.016 1 95.38 547 ASN A CA 1
ATOM 4333 C C . ASN A 1 547 ? -6.316 8.32 7.941 1 95.38 547 ASN A C 1
ATOM 4335 O O . ASN A 1 547 ? -6.117 7.723 6.883 1 95.38 547 ASN A O 1
ATOM 4339 N N . GLY A 1 548 ? -5.918 9.594 8.195 1 97.38 548 GLY A N 1
ATOM 4340 C CA . GLY A 1 548 ? -4.961 10.281 7.344 1 97.38 548 GLY A CA 1
ATOM 4341 C C . GLY A 1 548 ? -4.566 11.648 7.875 1 97.38 548 GLY A C 1
ATOM 4342 O O . GLY A 1 548 ? -5.363 12.312 8.539 1 97.38 548 GLY A O 1
ATOM 4343 N N . TYR A 1 549 ? -3.432 12.023 7.613 1 98.38 549 TYR A N 1
ATOM 4344 C CA . TYR A 1 549 ? -2.82 13.297 7.965 1 98.38 549 TYR A CA 1
ATOM 4345 C C . TYR A 1 549 ? -1.636 13.609 7.059 1 98.38 549 TYR A C 1
ATOM 4347 O O . TYR A 1 549 ? -0.79 12.742 6.816 1 98.38 549 TYR A O 1
ATOM 4355 N N . GLY A 1 550 ? -1.693 14.867 6.512 1 98.25 550 GLY A N 1
ATOM 4356 C CA . GLY A 1 550 ? -0.537 15.086 5.656 1 98.25 550 GLY A CA 1
ATOM 4357 C C . GLY A 1 550 ? -0.417 16.516 5.164 1 98.25 550 GLY A C 1
ATOM 4358 O O . GLY A 1 550 ? -1.301 17.344 5.414 1 98.25 550 GLY A O 1
ATOM 4359 N N . TRP A 1 551 ? 0.663 16.781 4.492 1 97.88 551 TRP A N 1
ATOM 4360 C CA . TRP A 1 551 ? 1.046 18.047 3.875 1 97.88 551 TRP A CA 1
ATOM 4361 C C . TRP A 1 551 ? 2.17 17.844 2.865 1 97.88 551 TRP A C 1
ATOM 4363 O O . TRP A 1 551 ? 2.617 16.719 2.645 1 97.88 551 TRP A O 1
ATOM 4373 N N . SER A 1 552 ? 2.68 18.891 2.236 1 97.69 552 SER A N 1
ATOM 4374 C CA . SER A 1 552 ? 3.643 18.844 1.141 1 97.69 552 SER A CA 1
ATOM 4375 C C . SER A 1 552 ? 5.074 18.766 1.665 1 97.69 552 SER A C 1
ATOM 4377 O O . SER A 1 552 ? 5.309 18.922 2.867 1 97.69 552 SER A O 1
ATOM 4379 N N . GLN A 1 553 ? 6.027 18.562 0.755 1 97.69 553 GLN A N 1
ATOM 4380 C CA . GLN A 1 553 ? 7.453 18.688 1.05 1 97.69 553 GLN A CA 1
ATOM 4381 C C . GLN A 1 553 ? 7.855 20.141 1.218 1 97.69 553 GLN A C 1
ATOM 4383 O O . GLN A 1 553 ? 7.199 21.047 0.681 1 97.69 553 GLN A O 1
ATOM 4388 N N . VAL A 1 554 ? 8.977 20.359 1.898 1 95.69 554 VAL A N 1
ATOM 4389 C CA . VAL A 1 554 ? 9.406 21.719 2.189 1 95.69 554 VAL A CA 1
ATOM 4390 C C . VAL A 1 554 ? 10.344 22.219 1.084 1 95.69 554 VAL A C 1
ATOM 4392 O O . VAL A 1 554 ? 10.367 23.406 0.77 1 95.69 554 VAL A O 1
ATOM 4395 N N . ILE A 1 555 ? 11.148 21.297 0.536 1 97.19 555 ILE A N 1
ATOM 4396 C CA . ILE A 1 555 ? 11.984 21.641 -0.61 1 97.19 555 ILE A CA 1
ATOM 4397 C C . ILE A 1 555 ? 11.727 20.656 -1.746 1 97.19 555 ILE A C 1
ATOM 4399 O O . ILE A 1 555 ? 11.281 19.531 -1.51 1 97.19 555 ILE A O 1
ATOM 4403 N N . ASP A 1 556 ? 11.984 21.062 -2.941 1 97.12 556 ASP A N 1
ATOM 4404 C CA . ASP A 1 556 ? 11.664 20.25 -4.109 1 97.12 556 ASP A CA 1
ATOM 4405 C C . ASP A 1 556 ? 12.453 18.953 -4.109 1 97.12 556 ASP A C 1
ATOM 4407 O O . ASP A 1 556 ? 11.977 17.922 -4.598 1 97.12 556 ASP A O 1
ATOM 4411 N N . ALA A 1 557 ? 13.602 18.969 -3.49 1 97.69 557 ALA A N 1
ATOM 4412 C CA . ALA A 1 557 ? 14.492 17.828 -3.51 1 97.69 557 ALA A CA 1
ATOM 4413 C C . ALA A 1 557 ? 14.203 16.875 -2.344 1 97.69 557 ALA A C 1
ATOM 4415 O O . ALA A 1 557 ? 14.93 15.914 -2.121 1 97.69 557 ALA A O 1
ATOM 4416 N N . GLY A 1 558 ? 13.156 17.172 -1.612 1 98.25 558 GLY A N 1
ATOM 4417 C CA . GLY A 1 558 ? 12.922 16.391 -0.406 1 98.25 558 GLY A CA 1
ATOM 4418 C C . GLY A 1 558 ? 11.539 15.766 -0.354 1 98.25 558 GLY A C 1
ATOM 4419 O O . GLY A 1 558 ? 10.797 15.812 -1.338 1 98.25 558 GLY A O 1
ATOM 4420 N N . PHE A 1 559 ? 11.281 15.078 0.833 1 98.75 559 PHE A N 1
ATOM 4421 C CA . PHE A 1 559 ? 10.008 14.438 1.148 1 98.75 559 PHE A CA 1
ATOM 4422 C C . PHE A 1 559 ? 9.32 15.156 2.301 1 98.75 559 PHE A C 1
ATOM 4424 O O . PHE A 1 559 ? 9.977 15.602 3.246 1 98.75 559 PHE A O 1
ATOM 4431 N N . GLY A 1 560 ? 7.984 15.375 2.189 1 98.69 560 GLY A N 1
ATOM 4432 C CA . GLY A 1 560 ? 7.152 15.648 3.352 1 98.69 560 GLY A CA 1
ATOM 4433 C C . GLY A 1 560 ? 6.57 14.398 3.975 1 98.69 560 GLY A C 1
ATOM 4434 O O . GLY A 1 560 ? 5.867 13.633 3.307 1 98.69 560 GLY A O 1
ATOM 4435 N N . LEU A 1 561 ? 6.902 14.156 5.227 1 98.81 561 LEU A N 1
ATOM 4436 C CA . LEU A 1 561 ? 6.457 12.969 5.934 1 98.81 561 LEU A CA 1
ATOM 4437 C C . LEU A 1 561 ? 5.66 13.344 7.18 1 98.81 561 LEU A C 1
ATOM 4439 O O . LEU A 1 561 ? 6.234 13.531 8.258 1 98.81 561 LEU A O 1
ATOM 4443 N N . ALA A 1 562 ? 4.379 13.453 7.066 1 98.62 562 ALA A N 1
ATOM 4444 C CA . ALA A 1 562 ? 3.471 13.602 8.203 1 98.62 562 ALA A CA 1
ATOM 4445 C C . ALA A 1 562 ? 3.09 12.242 8.781 1 98.62 562 ALA A C 1
ATOM 4447 O O . ALA A 1 562 ? 2.648 11.344 8.055 1 98.62 562 ALA A O 1
ATOM 4448 N N . TYR A 1 563 ? 3.297 12.031 10.055 1 98.44 563 TYR A N 1
ATOM 4449 C CA . TYR A 1 563 ? 3.074 10.672 10.523 1 98.44 563 TYR A CA 1
ATOM 4450 C C . TYR A 1 563 ? 2.25 10.664 11.805 1 98.44 563 TYR A C 1
ATOM 4452 O O . TYR A 1 563 ? 2.152 11.68 12.492 1 98.44 563 TYR A O 1
ATOM 4460 N N . MET A 1 564 ? 1.581 9.609 12.07 1 98.56 564 MET A N 1
ATOM 4461 C CA . MET A 1 564 ? 0.794 9.289 13.258 1 98.56 564 MET A CA 1
ATOM 4462 C C . MET A 1 564 ? 1.281 7.996 13.906 1 98.56 564 MET A C 1
ATOM 4464 O O . MET A 1 564 ? 1.656 7.055 13.211 1 98.56 564 MET A O 1
ATOM 4468 N N . ILE A 1 565 ? 1.354 8.016 15.188 1 98.5 565 ILE A N 1
ATOM 4469 C CA . ILE A 1 565 ? 1.694 6.824 15.969 1 98.5 565 ILE A CA 1
ATOM 4470 C C . ILE A 1 565 ? 0.54 6.473 16.906 1 98.5 565 ILE A C 1
ATOM 4472 O O . ILE A 1 565 ? 0.466 6.977 18.031 1 98.5 565 ILE A O 1
ATOM 4476 N N . ASN A 1 566 ? -0.293 5.574 16.5 1 97.75 566 ASN A N 1
ATOM 4477 C CA . ASN A 1 566 ? -1.418 5.125 17.312 1 97.75 566 ASN A CA 1
ATOM 4478 C C . ASN A 1 566 ? -1.059 3.887 18.125 1 97.75 566 ASN A C 1
ATOM 4480 O O . ASN A 1 566 ? 0.094 3.451 18.125 1 97.75 566 ASN A O 1
ATOM 4484 N N . GLU A 1 567 ? -1.98 3.389 18.859 1 97.06 567 GLU A N 1
ATOM 4485 C CA . GLU A 1 567 ? -1.71 2.291 19.781 1 97.06 567 GLU A CA 1
ATOM 4486 C C . GLU A 1 567 ? -1.147 1.078 19.047 1 97.06 567 GLU A C 1
ATOM 4488 O O . GLU A 1 567 ? -0.22 0.427 19.531 1 97.06 567 GLU A O 1
ATOM 4493 N N . ASN A 1 568 ? -1.725 0.773 17.828 1 96.38 568 ASN A N 1
ATOM 4494 C CA . ASN A 1 568 ? -1.371 -0.47 17.156 1 96.38 568 ASN A CA 1
ATOM 4495 C C . ASN A 1 568 ? -1.021 -0.23 15.68 1 96.38 568 ASN A C 1
ATOM 4497 O O . ASN A 1 568 ? -1.04 -1.161 14.875 1 96.38 568 ASN A O 1
ATOM 4501 N N . SER A 1 569 ? -0.777 1.029 15.375 1 97.38 569 SER A N 1
ATOM 4502 C CA . SER A 1 569 ? -0.488 1.312 13.977 1 97.38 569 SER A CA 1
ATOM 4503 C C . SER A 1 569 ? 0.421 2.527 13.828 1 97.38 569 SER A C 1
ATOM 4505 O O . SER A 1 569 ? 0.488 3.369 14.727 1 97.38 569 SER A O 1
ATOM 4507 N N . ILE A 1 570 ? 1.172 2.621 12.797 1 98.62 570 ILE A N 1
ATOM 4508 C CA . ILE A 1 570 ? 1.966 3.762 12.359 1 98.62 570 ILE A CA 1
ATOM 4509 C C . ILE A 1 570 ? 1.53 4.18 10.953 1 98.62 570 ILE A C 1
ATOM 4511 O O . ILE A 1 570 ? 1.314 3.334 10.086 1 98.62 570 ILE A O 1
ATOM 4515 N N . GLN A 1 571 ? 1.306 5.426 10.734 1 98.62 571 GLN A N 1
ATOM 4516 C CA . GLN A 1 571 ? 0.925 5.914 9.414 1 98.62 571 GLN A CA 1
ATOM 4517 C C . GLN A 1 571 ? 1.778 7.109 9 1 98.62 571 GLN A C 1
ATOM 4519 O O . GLN A 1 571 ? 2.062 7.988 9.82 1 98.62 571 GLN A O 1
ATOM 4524 N N . VAL A 1 572 ? 2.281 7.152 7.773 1 98.81 572 VAL A N 1
ATOM 4525 C CA . VAL A 1 572 ? 3.061 8.258 7.23 1 98.81 572 VAL A CA 1
ATOM 4526 C C . VAL A 1 572 ? 2.48 8.688 5.883 1 98.81 572 VAL A C 1
ATOM 4528 O O . VAL A 1 572 ? 2.316 7.859 4.984 1 98.81 572 VAL A O 1
ATOM 4531 N N . ASN A 1 573 ? 2.035 9.891 5.746 1 98.81 573 ASN A N 1
ATOM 4532 C CA . ASN A 1 573 ? 1.739 10.492 4.449 1 98.81 573 ASN A CA 1
ATOM 4533 C C . ASN A 1 573 ? 3.012 10.945 3.74 1 98.81 573 ASN A C 1
ATOM 4535 O O . ASN A 1 573 ? 3.727 11.82 4.234 1 98.81 573 ASN A O 1
ATOM 4539 N N . VAL A 1 574 ? 3.326 10.367 2.557 1 98.88 574 VAL A N 1
ATOM 4540 C CA . VAL A 1 574 ? 4.586 10.594 1.857 1 98.88 574 VAL A CA 1
ATOM 4541 C C . VAL A 1 574 ? 4.344 11.453 0.62 1 98.88 574 VAL A C 1
ATOM 4543 O O . VAL A 1 574 ? 3.635 11.047 -0.301 1 98.88 574 VAL A O 1
ATOM 4546 N N . VAL A 1 575 ? 4.918 12.641 0.581 1 98.81 575 VAL A N 1
ATOM 4547 C CA . VAL A 1 575 ? 4.738 13.547 -0.548 1 98.81 575 VAL A CA 1
ATOM 4548 C C . VAL A 1 575 ? 6.102 13.977 -1.086 1 98.81 575 VAL A C 1
ATOM 4550 O O . VAL A 1 575 ? 7.031 14.234 -0.313 1 98.81 575 VAL A O 1
ATOM 4553 N N . SER A 1 576 ? 6.316 14.023 -2.393 1 98.69 576 SER A N 1
ATOM 4554 C CA . SER A 1 576 ? 7.512 14.555 -3.043 1 98.69 576 SER A CA 1
ATOM 4555 C C . SER A 1 576 ? 7.191 15.094 -4.434 1 98.69 576 SER A C 1
ATOM 4557 O O . SER A 1 576 ? 6.062 14.961 -4.91 1 98.69 576 SER A O 1
ATOM 4559 N N . LYS A 1 577 ? 8.07 15.805 -5.012 1 98.25 577 LYS A N 1
ATOM 4560 C CA . LYS A 1 577 ? 7.973 16.188 -6.418 1 98.25 577 LYS A CA 1
ATOM 4561 C C . LYS A 1 577 ? 8.633 15.156 -7.32 1 98.25 577 LYS A C 1
ATOM 4563 O O . LYS A 1 577 ? 9.648 15.438 -7.961 1 98.25 577 LYS A O 1
ATOM 4568 N N . LYS A 1 578 ? 8.078 13.969 -7.273 1 97.56 578 LYS A N 1
ATOM 4569 C CA . LYS A 1 578 ? 8.398 12.852 -8.156 1 97.56 578 LYS A CA 1
ATOM 4570 C C . LYS A 1 578 ? 9.789 12.305 -7.867 1 97.56 578 LYS A C 1
ATOM 4572 O O . LYS A 1 578 ? 10.586 12.086 -8.781 1 97.56 578 LYS A O 1
ATOM 4577 N N . LEU A 1 579 ? 10.055 12.125 -6.52 1 97.94 579 LEU A N 1
ATOM 4578 C CA . LEU A 1 579 ? 11.312 11.523 -6.074 1 97.94 579 LEU A CA 1
ATOM 4579 C C . LEU A 1 579 ? 11.148 10.023 -5.859 1 97.94 579 LEU A C 1
ATOM 4581 O O . LEU A 1 579 ? 12.125 9.312 -5.594 1 97.94 579 LEU A O 1
ATOM 4585 N N . GLY A 1 580 ? 9.938 9.492 -6.055 1 97.75 580 GLY A N 1
ATOM 4586 C CA . GLY A 1 580 ? 9.664 8.086 -5.848 1 97.75 580 GLY A CA 1
ATOM 4587 C C . GLY A 1 580 ? 9.055 7.785 -4.488 1 97.75 580 GLY A C 1
ATOM 4588 O O . GLY A 1 580 ? 9.695 7.164 -3.637 1 97.75 580 GLY A O 1
ATOM 4589 N N . VAL A 1 581 ? 7.734 8.078 -4.328 1 98.5 581 VAL A N 1
ATOM 4590 C CA . VAL A 1 581 ? 7.078 7.953 -3.029 1 98.5 581 VAL A CA 1
ATOM 4591 C C . VAL A 1 581 ? 6.738 6.488 -2.758 1 98.5 581 VAL A C 1
ATOM 4593 O O . VAL A 1 581 ? 6.742 6.047 -1.606 1 98.5 581 VAL A O 1
ATOM 4596 N N . GLU A 1 582 ? 6.488 5.688 -3.809 1 98.38 582 GLU A N 1
ATOM 4597 C CA . GLU A 1 582 ? 6.156 4.277 -3.623 1 98.38 582 GLU A CA 1
ATOM 4598 C C . GLU A 1 582 ? 7.344 3.5 -3.057 1 98.38 582 GLU A C 1
ATOM 4600 O O . GLU A 1 582 ? 7.172 2.631 -2.201 1 98.38 582 GLU A O 1
ATOM 4605 N N . ARG A 1 583 ? 8.516 3.762 -3.566 1 98.38 583 ARG A N 1
ATOM 4606 C CA . ARG A 1 583 ? 9.711 3.107 -3.041 1 98.38 583 ARG A CA 1
ATOM 4607 C C . ARG A 1 583 ? 9.992 3.549 -1.608 1 98.38 583 ARG A C 1
ATOM 4609 O O . ARG A 1 583 ? 10.391 2.738 -0.771 1 98.38 583 ARG A O 1
ATOM 4616 N N . MET A 1 584 ? 9.805 4.875 -1.332 1 98.75 584 MET A N 1
ATOM 4617 C CA . MET A 1 584 ? 9.969 5.344 0.042 1 98.75 584 MET A CA 1
ATOM 4618 C C . MET A 1 584 ? 9.008 4.617 0.979 1 98.75 584 MET A C 1
ATOM 4620 O O . MET A 1 584 ? 9.383 4.223 2.082 1 98.75 584 MET A O 1
ATOM 4624 N N . LYS A 1 585 ? 7.758 4.488 0.553 1 98.69 585 LYS A N 1
ATOM 4625 C CA . LYS A 1 585 ? 6.762 3.74 1.315 1 98.69 585 LYS A CA 1
ATOM 4626 C C . LYS A 1 585 ? 7.242 2.318 1.599 1 98.69 585 LYS A C 1
ATOM 4628 O O . LYS A 1 585 ? 7.098 1.821 2.719 1 98.69 585 LYS A O 1
ATOM 4633 N N . TYR A 1 586 ? 7.773 1.652 0.631 1 98.38 586 TYR A N 1
ATOM 4634 C CA . TYR A 1 586 ? 8.281 0.292 0.773 1 98.38 586 TYR A CA 1
ATOM 4635 C C . TYR A 1 586 ? 9.391 0.231 1.814 1 98.38 586 TYR A C 1
ATOM 4637 O O . TYR A 1 586 ? 9.406 -0.658 2.67 1 98.38 586 TYR A O 1
ATOM 4645 N N . TYR A 1 587 ? 10.328 1.151 1.72 1 98.62 587 TYR A N 1
ATOM 4646 C CA . TYR A 1 587 ? 11.461 1.143 2.637 1 98.62 587 TYR A CA 1
ATOM 4647 C C . TYR A 1 587 ? 11.023 1.509 4.051 1 98.62 587 TYR A C 1
ATOM 4649 O O . TYR A 1 587 ? 11.609 1.038 5.027 1 98.62 587 TYR A O 1
ATOM 4657 N N . LEU A 1 588 ? 9.977 2.33 4.199 1 98.88 588 LEU A N 1
ATOM 4658 C CA . LEU A 1 588 ? 9.398 2.557 5.52 1 98.88 588 LEU A CA 1
ATOM 4659 C C . LEU A 1 588 ? 8.891 1.252 6.117 1 98.88 588 LEU A C 1
ATOM 4661 O O . LEU A 1 588 ? 9.109 0.98 7.301 1 98.88 588 LEU A O 1
ATOM 4665 N N . GLU A 1 589 ? 8.227 0.502 5.328 1 98.38 589 GLU A N 1
ATOM 4666 C CA . GLU A 1 589 ? 7.711 -0.778 5.801 1 98.38 589 GLU A CA 1
ATOM 4667 C C . GLU A 1 589 ? 8.844 -1.715 6.203 1 98.38 589 GLU A C 1
ATOM 4669 O O . GLU A 1 589 ? 8.789 -2.352 7.258 1 98.38 589 GLU A O 1
ATOM 4674 N N . GLU A 1 590 ? 9.836 -1.825 5.328 1 97.56 590 GLU A N 1
ATOM 4675 C CA . GLU A 1 590 ? 10.977 -2.688 5.625 1 97.56 590 GLU A CA 1
ATOM 4676 C C . GLU A 1 590 ? 11.672 -2.254 6.91 1 97.56 590 GLU A C 1
ATOM 4678 O O . GLU A 1 590 ? 12.07 -3.094 7.723 1 97.56 590 GLU A O 1
ATOM 4683 N N . ALA A 1 591 ? 11.844 -0.952 7.059 1 98.69 591 ALA A N 1
ATOM 4684 C CA . ALA A 1 591 ? 12.461 -0.426 8.273 1 98.69 591 ALA A CA 1
ATOM 4685 C C . ALA A 1 591 ? 11.641 -0.792 9.508 1 98.69 591 ALA A C 1
ATOM 4687 O O . ALA A 1 591 ? 12.203 -1.177 10.539 1 98.69 591 ALA A O 1
ATOM 4688 N N . ALA A 1 592 ? 10.344 -0.645 9.43 1 98.69 592 ALA A N 1
ATOM 4689 C CA . ALA A 1 592 ? 9.469 -1.006 10.539 1 98.69 592 ALA A CA 1
ATOM 4690 C C . ALA A 1 592 ? 9.602 -2.486 10.883 1 98.69 592 ALA A C 1
ATOM 4692 O O . ALA A 1 592 ? 9.695 -2.852 12.062 1 98.69 592 ALA A O 1
ATOM 4693 N N . ASP A 1 593 ? 9.594 -3.301 9.883 1 97.12 593 ASP A N 1
ATOM 4694 C CA . ASP A 1 593 ? 9.727 -4.742 10.086 1 97.12 593 ASP A CA 1
ATOM 4695 C C . ASP A 1 593 ? 11.062 -5.09 10.727 1 97.12 593 ASP A C 1
ATOM 4697 O O . ASP A 1 593 ? 11.117 -5.891 11.664 1 97.12 593 ASP A O 1
ATOM 4701 N N . ASP A 1 594 ? 12.133 -4.531 10.18 1 97.06 594 ASP A N 1
ATOM 4702 C CA . ASP A 1 594 ? 13.484 -4.812 10.664 1 97.06 594 ASP A CA 1
ATOM 4703 C C . ASP A 1 594 ? 13.633 -4.422 12.133 1 97.06 594 ASP A C 1
ATOM 4705 O O . ASP A 1 594 ? 14.188 -5.176 12.93 1 97.06 594 ASP A O 1
ATOM 4709 N N . LEU A 1 595 ? 13.156 -3.246 12.445 1 98.5 595 LEU A N 1
ATOM 4710 C CA . LEU A 1 595 ? 13.25 -2.77 13.828 1 98.5 595 LEU A CA 1
ATOM 4711 C C . LEU A 1 595 ? 12.492 -3.695 14.773 1 98.5 595 LEU A C 1
ATOM 4713 O O . LEU A 1 595 ? 13.016 -4.082 15.82 1 98.5 595 LEU A O 1
ATOM 4717 N N . ALA A 1 596 ? 11.297 -4.031 14.422 1 97.81 596 ALA A N 1
ATOM 4718 C CA . ALA A 1 596 ? 10.484 -4.891 15.281 1 97.81 596 ALA A CA 1
ATOM 4719 C C . ALA A 1 596 ? 11.125 -6.266 15.445 1 97.81 596 ALA A C 1
ATOM 4721 O O . ALA A 1 596 ? 11.109 -6.836 16.531 1 97.81 596 ALA A O 1
ATOM 4722 N N . GLU A 1 597 ? 11.625 -6.785 14.336 1 95.62 597 GLU A N 1
ATOM 4723 C CA . GLU A 1 597 ? 12.273 -8.094 14.383 1 95.62 597 GLU A CA 1
ATOM 4724 C C . GLU A 1 597 ? 13.453 -8.094 15.352 1 95.62 597 GLU A C 1
ATOM 4726 O O . GLU A 1 597 ? 13.578 -8.992 16.188 1 95.62 597 GLU A O 1
ATOM 4731 N N . VAL A 1 598 ? 14.297 -7.117 15.25 1 97.19 598 VAL A N 1
ATOM 4732 C CA . VAL A 1 598 ? 15.508 -7.02 16.062 1 97.19 598 VAL A CA 1
ATOM 4733 C C . VAL A 1 598 ? 15.133 -6.781 17.516 1 97.19 598 VAL A C 1
ATOM 4735 O O . VAL A 1 598 ? 15.641 -7.461 18.406 1 97.19 598 VAL A O 1
ATOM 4738 N N . PHE A 1 599 ? 14.219 -5.879 17.797 1 97.62 599 PHE A N 1
ATOM 4739 C CA . PHE A 1 599 ? 13.883 -5.52 19.172 1 97.62 599 PHE A CA 1
ATOM 4740 C C . PHE A 1 599 ? 13.086 -6.633 19.828 1 97.62 599 PHE A C 1
ATOM 4742 O O . PHE A 1 599 ? 13.117 -6.773 21.062 1 97.62 599 PHE A O 1
ATOM 4749 N N . SER A 1 600 ? 12.352 -7.449 19.031 1 95.88 600 SER A N 1
ATOM 4750 C CA . SER A 1 600 ? 11.578 -8.555 19.578 1 95.88 600 SER A CA 1
ATOM 4751 C C . SER A 1 600 ? 12.484 -9.625 20.172 1 95.88 600 SER A C 1
ATOM 4753 O O . SER A 1 600 ? 12.055 -10.422 21 1 95.88 600 SER A O 1
ATOM 4755 N N . THR A 1 601 ? 13.688 -9.703 19.719 1 94.38 601 THR A N 1
ATOM 4756 C CA . THR A 1 601 ? 14.633 -10.664 20.266 1 94.38 601 THR A CA 1
ATOM 4757 C C . THR A 1 601 ? 14.875 -10.391 21.75 1 94.38 601 THR A C 1
ATOM 4759 O O . THR A 1 601 ? 15.211 -11.297 22.516 1 94.38 601 THR A O 1
ATOM 4762 N N . GLU A 1 602 ? 14.695 -9.172 22.125 1 91.88 602 GLU A N 1
ATOM 4763 C CA . GLU A 1 602 ? 14.859 -8.805 23.531 1 91.88 602 GLU A CA 1
ATOM 4764 C C . GLU A 1 602 ? 13.633 -9.188 24.344 1 91.88 602 GLU A C 1
ATOM 4766 O O . GLU A 1 602 ? 13.734 -9.438 25.547 1 91.88 602 GLU A O 1
ATOM 4771 N N . LEU A 1 603 ? 12.484 -9.172 23.828 1 87.5 603 LEU A N 1
ATOM 4772 C CA . LEU A 1 603 ? 11.258 -9.523 24.531 1 87.5 603 LEU A CA 1
ATOM 4773 C C . LEU A 1 603 ? 11.188 -11.023 24.781 1 87.5 603 LEU A C 1
ATOM 4775 O O . LEU A 1 603 ? 10.641 -11.469 25.797 1 87.5 603 LEU A O 1
ATOM 4779 N N . GLN A 1 604 ? 11.602 -11.812 23.953 1 74.88 604 GLN A N 1
ATOM 4780 C CA . GLN A 1 604 ? 11.602 -13.266 24.062 1 74.88 604 GLN A CA 1
ATOM 4781 C C . GLN A 1 604 ? 12.617 -13.742 25.078 1 74.88 604 GLN A C 1
ATOM 4783 O O . GLN A 1 604 ? 12.398 -14.734 25.781 1 74.88 604 GLN A O 1
ATOM 4788 N N . SER A 1 605 ? 13.68 -13.102 25.172 1 62.59 605 SER A N 1
ATOM 4789 C CA . SER A 1 605 ? 14.711 -13.5 26.125 1 62.59 605 SER A CA 1
ATOM 4790 C C . SER A 1 605 ? 14.25 -13.25 27.562 1 62.59 605 SER A C 1
ATOM 4792 O O . SER A 1 605 ? 14.727 -13.898 28.5 1 62.59 605 SER A O 1
ATOM 4794 N N . LYS A 1 606 ? 13.266 -12.375 27.703 1 52.06 606 LYS A N 1
ATOM 4795 C CA . LYS A 1 606 ? 12.781 -12.094 29.047 1 52.06 606 LYS A CA 1
ATOM 4796 C C . LYS A 1 606 ? 11.648 -13.039 29.438 1 52.06 606 LYS A C 1
ATOM 4798 O O . LYS A 1 606 ? 11.211 -13.062 30.594 1 52.06 606 LYS A O 1
ATOM 4803 N N . LEU A 1 607 ? 11.086 -13.773 28.547 1 42.19 607 LEU A N 1
ATOM 4804 C CA . LEU A 1 607 ? 10.148 -14.812 28.953 1 42.19 607 LEU A CA 1
ATOM 4805 C C . LEU A 1 607 ? 10.875 -16.109 29.281 1 42.19 607 LEU A C 1
ATOM 4807 O O . LEU A 1 607 ? 11.859 -16.469 28.609 1 42.19 607 LEU A O 1
ATOM 4811 N N . MET B 1 1 ? -0.046 -26.297 3.516 1 31.3 1 MET B N 1
ATOM 4812 C CA . MET B 1 1 ? 1.383 -26.484 3.754 1 31.3 1 MET B CA 1
ATOM 4813 C C . MET B 1 1 ? 1.751 -27.953 3.744 1 31.3 1 MET B C 1
ATOM 4815 O O . MET B 1 1 ? 1.096 -28.766 4.402 1 31.3 1 MET B O 1
ATOM 4819 N N . LEU B 1 2 ? 2.451 -28.406 2.822 1 37.81 2 LEU B N 1
ATOM 4820 C CA . LEU B 1 2 ? 2.963 -29.766 2.68 1 37.81 2 LEU B CA 1
ATOM 4821 C C . LEU B 1 2 ? 3.758 -30.172 3.912 1 37.81 2 LEU B C 1
ATOM 4823 O O . LEU B 1 2 ? 4.723 -29.5 4.289 1 37.81 2 LEU B O 1
ATOM 4827 N N . ARG B 1 3 ? 3.189 -30.766 4.898 1 42.5 3 ARG B N 1
ATOM 4828 C CA . ARG B 1 3 ? 3.951 -31.344 6 1 42.5 3 ARG B CA 1
ATOM 4829 C C . ARG B 1 3 ? 4.707 -32.594 5.547 1 42.5 3 ARG B C 1
ATOM 4831 O O . ARG B 1 3 ? 4.113 -33.5 4.973 1 42.5 3 ARG B O 1
ATOM 4838 N N . LEU B 1 4 ? 6 -32.438 5.508 1 44.84 4 LEU B N 1
ATOM 4839 C CA . LEU B 1 4 ? 6.871 -33.531 5.152 1 44.84 4 LEU B CA 1
ATOM 4840 C C . LEU B 1 4 ? 6.855 -34.594 6.242 1 44.84 4 LEU B C 1
ATOM 4842 O O . LEU B 1 4 ? 7.711 -35.5 6.254 1 44.84 4 LEU B O 1
ATOM 4846 N N . SER B 1 5 ? 6.215 -34.438 7.379 1 40.38 5 SER B N 1
ATOM 4847 C CA . SER B 1 5 ? 6.535 -35.406 8.414 1 40.38 5 SER B CA 1
ATOM 4848 C C . SER B 1 5 ? 5.828 -36.75 8.148 1 40.38 5 SER B C 1
ATOM 4850 O O . SER B 1 5 ? 4.609 -36.781 7.969 1 40.38 5 SER B O 1
ATOM 4852 N N . SER B 1 6 ? 6.566 -37.719 7.828 1 45.84 6 SER B N 1
ATOM 4853 C CA . SER B 1 6 ? 6.195 -39.125 7.871 1 45.84 6 SER B CA 1
ATOM 4854 C C . SER B 1 6 ? 5.793 -39.531 9.281 1 45.84 6 SER B C 1
ATOM 4856 O O . SER B 1 6 ? 6.648 -39.844 10.109 1 45.84 6 SER B O 1
ATOM 4858 N N . THR B 1 7 ? 5.125 -38.938 10.039 1 44.88 7 THR B N 1
ATOM 4859 C CA . THR B 1 7 ? 4.828 -39.719 11.25 1 44.88 7 THR B CA 1
ATOM 4860 C C . THR B 1 7 ? 4.352 -41.125 10.891 1 44.88 7 THR B C 1
ATOM 4862 O O . THR B 1 7 ? 3.57 -41.312 9.953 1 44.88 7 THR B O 1
ATOM 4865 N N . ALA B 1 8 ? 5.008 -42.125 11.438 1 46.88 8 ALA B N 1
ATOM 4866 C CA . ALA B 1 8 ? 4.793 -43.562 11.289 1 46.88 8 ALA B CA 1
ATOM 4867 C C . ALA B 1 8 ? 3.32 -43.906 11.469 1 46.88 8 ALA B C 1
ATOM 4869 O O . ALA B 1 8 ? 2.951 -44.625 12.414 1 46.88 8 ALA B O 1
ATOM 4870 N N . ALA B 1 9 ? 2.461 -43.062 11.32 1 53.47 9 ALA B N 1
ATOM 4871 C CA . ALA B 1 9 ? 1.128 -43.656 11.508 1 53.47 9 ALA B CA 1
ATOM 4872 C C . ALA B 1 9 ? 0.76 -44.562 10.344 1 53.47 9 ALA B C 1
ATOM 4874 O O . ALA B 1 9 ? 1.133 -44.312 9.195 1 53.47 9 ALA B O 1
ATOM 4875 N N . LYS B 1 10 ? 0.264 -45.656 10.68 1 69.19 10 LYS B N 1
ATOM 4876 C CA . LYS B 1 10 ? -0.176 -46.719 9.781 1 69.19 10 LYS B CA 1
ATOM 4877 C C . LYS B 1 10 ? -1.118 -46.188 8.711 1 69.19 10 LYS B C 1
ATOM 4879 O O . LYS B 1 10 ? -2.152 -45.594 9.023 1 69.19 10 LYS B O 1
ATOM 4884 N N . LEU B 1 11 ? -0.684 -46.062 7.41 1 83.56 11 LEU B N 1
ATOM 4885 C CA . LEU B 1 11 ? -1.507 -45.688 6.27 1 83.56 11 LEU B CA 1
ATOM 4886 C C . LEU B 1 11 ? -2.754 -46.562 6.176 1 83.56 11 LEU B C 1
ATOM 4888 O O . LEU B 1 11 ? -2.721 -47.719 6.535 1 83.56 11 LEU B O 1
ATOM 4892 N N . PRO B 1 12 ? -3.861 -45.906 5.895 1 84.19 12 PRO B N 1
ATOM 4893 C CA . PRO B 1 12 ? -5.09 -46.688 5.727 1 84.19 12 PRO B CA 1
ATOM 4894 C C . PRO B 1 12 ? -4.926 -47.844 4.75 1 84.19 12 PRO B C 1
ATOM 4896 O O . PRO B 1 12 ? -3.938 -47.906 4.012 1 84.19 12 PRO B O 1
ATOM 4899 N N . GLU B 1 13 ? -5.852 -48.75 4.797 1 84.5 13 GLU B N 1
ATOM 4900 C CA . GLU B 1 13 ? -5.855 -49.875 3.875 1 84.5 13 GLU B CA 1
ATOM 4901 C C . GLU B 1 13 ? -5.914 -49.406 2.424 1 84.5 13 GLU B C 1
ATOM 4903 O O . GLU B 1 13 ? -6.605 -48.438 2.107 1 84.5 13 GLU B O 1
ATOM 4908 N N . GLY B 1 14 ? -5.051 -50 1.628 1 87.94 14 GLY B N 1
ATOM 4909 C CA . GLY B 1 14 ? -5.043 -49.625 0.217 1 87.94 14 GLY B CA 1
ATOM 4910 C C . GLY B 1 14 ? -3.727 -49.031 -0.242 1 87.94 14 GLY B C 1
ATOM 4911 O O . GLY B 1 14 ? -3.336 -49.188 -1.4 1 87.94 14 GLY B O 1
ATOM 4912 N N . TYR B 1 15 ? -3.115 -48.406 0.631 1 92.75 15 TYR B N 1
ATOM 4913 C CA . TYR B 1 15 ? -1.811 -47.844 0.306 1 92.75 15 TYR B CA 1
ATOM 4914 C C . TYR B 1 15 ? -0.713 -48.875 0.451 1 92.75 15 TYR B C 1
ATOM 4916 O O . TYR B 1 15 ? -0.647 -49.594 1.463 1 92.75 15 TYR B O 1
ATOM 4924 N N . VAL B 1 16 ? 0.07 -49 -0.548 1 94.12 16 VAL B N 1
ATOM 4925 C CA . VAL B 1 16 ? 1.162 -49.969 -0.533 1 94.12 16 VAL B CA 1
ATOM 4926 C C . VAL B 1 16 ? 2.465 -49.281 -0.937 1 94.12 16 VAL B C 1
ATOM 4928 O O . VAL B 1 16 ? 2.527 -48.625 -1.969 1 94.12 16 VAL B O 1
ATOM 4931 N N . GLU B 1 17 ? 3.371 -49.5 -0.114 1 93.5 17 GLU B N 1
ATOM 4932 C CA . GLU B 1 17 ? 4.691 -48.969 -0.426 1 93.5 17 GLU B CA 1
ATOM 4933 C C . GLU B 1 17 ? 5.43 -49.844 -1.422 1 93.5 17 GLU B C 1
ATOM 4935 O O . GLU B 1 17 ? 5.586 -51.062 -1.193 1 93.5 17 GLU B O 1
ATOM 4940 N N . ASP B 1 18 ? 5.781 -49.344 -2.541 1 95.81 18 ASP B N 1
ATOM 4941 C CA . ASP B 1 18 ? 6.582 -50.031 -3.553 1 95.81 18 ASP B CA 1
ATOM 4942 C C . ASP B 1 18 ? 7.922 -49.312 -3.758 1 95.81 18 ASP B C 1
ATOM 4944 O O . ASP B 1 18 ? 8.047 -48.438 -4.613 1 95.81 18 ASP B O 1
ATOM 4948 N N . LEU B 1 19 ? 8.938 -49.75 -3.164 1 94.81 19 LEU B N 1
ATOM 4949 C CA . LEU B 1 19 ? 10.234 -49.062 -3.156 1 94.81 19 LEU B CA 1
ATOM 4950 C C . LEU B 1 19 ? 10.984 -49.312 -4.461 1 94.81 19 LEU B C 1
ATOM 4952 O O . LEU B 1 19 ? 11.969 -48.656 -4.754 1 94.81 19 LEU B O 1
ATOM 4956 N N . SER B 1 20 ? 10.477 -50.25 -5.172 1 95.19 20 SER B N 1
ATOM 4957 C CA . SER B 1 20 ? 11.109 -50.5 -6.461 1 95.19 20 SER B CA 1
ATOM 4958 C C . SER B 1 20 ? 10.961 -49.312 -7.395 1 95.19 20 SER B C 1
ATOM 4960 O O . SER B 1 20 ? 11.711 -49.156 -8.367 1 95.19 20 SER B O 1
ATOM 4962 N N . LYS B 1 21 ? 10.086 -48.469 -7.113 1 94.69 21 LYS B N 1
ATOM 4963 C CA . LYS B 1 21 ? 9.844 -47.281 -7.926 1 94.69 21 LYS B CA 1
ATOM 4964 C C . LYS B 1 21 ? 10.57 -46.062 -7.355 1 94.69 21 LYS B C 1
ATOM 4966 O O . LYS B 1 21 ? 10.352 -44.938 -7.805 1 94.69 21 LYS B O 1
ATOM 4971 N N . GLY B 1 22 ? 11.398 -46.312 -6.383 1 95.5 22 GLY B N 1
ATOM 4972 C CA . GLY B 1 22 ? 12.062 -45.219 -5.68 1 95.5 22 GLY B CA 1
ATOM 4973 C C . GLY B 1 22 ? 11.234 -44.656 -4.543 1 95.5 22 GLY B C 1
ATOM 4974 O O . GLY B 1 22 ? 10.016 -44.812 -4.516 1 95.5 22 GLY B O 1
ATOM 4975 N N . LYS B 1 23 ? 11.859 -43.906 -3.693 1 96.75 23 LYS B N 1
ATOM 4976 C CA . LYS B 1 23 ? 11.188 -43.312 -2.541 1 96.75 23 LYS B CA 1
ATOM 4977 C C . LYS B 1 23 ? 10.102 -42.312 -2.979 1 96.75 23 LYS B C 1
ATOM 4979 O O . LYS B 1 23 ? 9.039 -42.25 -2.369 1 96.75 23 LYS B O 1
ATOM 4984 N N . MET B 1 24 ? 10.352 -41.594 -4.035 1 97.56 24 MET B N 1
ATOM 4985 C CA . MET B 1 24 ? 9.477 -40.531 -4.492 1 97.56 24 MET B CA 1
ATOM 4986 C C . MET B 1 24 ? 8.141 -41.094 -4.969 1 97.56 24 MET B C 1
ATOM 4988 O O . MET B 1 24 ? 7.094 -40.469 -4.73 1 97.56 24 MET B O 1
ATOM 4992 N N . LEU B 1 25 ? 8.203 -42.281 -5.617 1 97.69 25 LEU B N 1
ATOM 4993 C CA . LEU B 1 25 ? 7.008 -42.812 -6.258 1 97.69 25 LEU B CA 1
ATOM 4994 C C . LEU B 1 25 ? 6.496 -44.062 -5.52 1 97.69 25 LEU B C 1
ATOM 4996 O O . LEU B 1 25 ? 5.664 -44.812 -6.047 1 97.69 25 LEU B O 1
ATOM 5000 N N . ARG B 1 26 ? 6.836 -44.188 -4.312 1 97.06 26 ARG B N 1
ATOM 5001 C CA . ARG B 1 26 ? 6.602 -45.469 -3.602 1 97.06 26 ARG B CA 1
ATOM 5002 C C . ARG B 1 26 ? 5.109 -45.688 -3.377 1 97.06 26 ARG B C 1
ATOM 5004 O O . ARG B 1 26 ? 4.672 -46.812 -3.213 1 97.06 26 ARG B O 1
ATOM 5011 N N . PHE B 1 27 ? 4.312 -44.688 -3.391 1 96.62 27 PHE B N 1
ATOM 5012 C CA . PHE B 1 27 ? 2.889 -44.844 -3.146 1 96.62 27 PHE B CA 1
ATOM 5013 C C . PHE B 1 27 ? 2.086 -44.625 -4.418 1 96.62 27 PHE B C 1
ATOM 5015 O O . PHE B 1 27 ? 0.859 -44.75 -4.418 1 96.62 27 PHE B O 1
ATOM 5022 N N . GLN B 1 28 ? 2.666 -44.344 -5.555 1 96 28 GLN B N 1
ATOM 5023 C CA . GLN B 1 28 ? 2.004 -43.844 -6.758 1 96 28 GLN B CA 1
ATOM 5024 C C . GLN B 1 28 ? 0.97 -44.844 -7.266 1 96 28 GLN B C 1
ATOM 5026 O O . GLN B 1 28 ? -0.143 -44.469 -7.633 1 96 28 GLN B O 1
ATOM 5031 N N . ASP B 1 29 ? 1.265 -46.094 -7.273 1 94.62 29 ASP B N 1
ATOM 5032 C CA . ASP B 1 29 ? 0.415 -47.125 -7.895 1 94.62 29 ASP B CA 1
ATOM 5033 C C . ASP B 1 29 ? -0.749 -47.5 -6.98 1 94.62 29 ASP B C 1
ATOM 5035 O O . ASP B 1 29 ? -1.73 -48.094 -7.43 1 94.62 29 ASP B O 1
ATOM 5039 N N . SER B 1 30 ? -0.571 -47.219 -5.723 1 95.44 30 SER B N 1
ATOM 5040 C CA . SER B 1 30 ? -1.612 -47.594 -4.777 1 95.44 30 SER B CA 1
ATOM 5041 C C . SER B 1 30 ? -2.492 -46.406 -4.41 1 95.44 30 SER B C 1
ATOM 5043 O O . SER B 1 30 ? -3.432 -46.562 -3.623 1 95.44 30 SER B O 1
ATOM 5045 N N . LEU B 1 31 ? -2.209 -45.219 -4.945 1 96.69 31 LEU B N 1
ATOM 5046 C CA . LEU B 1 31 ? -3.1 -44.094 -4.73 1 96.69 31 LEU B CA 1
ATOM 5047 C C . LEU B 1 31 ? -4.496 -44.406 -5.27 1 96.69 31 LEU B C 1
ATOM 5049 O O . LEU B 1 31 ? -4.641 -45.062 -6.289 1 96.69 31 LEU B O 1
ATOM 5053 N N . PRO B 1 32 ? -5.484 -43.906 -4.539 1 95.88 32 PRO B N 1
ATOM 5054 C CA . PRO B 1 32 ? -6.836 -44.094 -5.066 1 95.88 32 PRO B CA 1
ATOM 5055 C C . PRO B 1 32 ? -7.074 -43.344 -6.375 1 95.88 32 PRO B C 1
ATOM 5057 O O . PRO B 1 32 ? -6.41 -42.344 -6.645 1 95.88 32 PRO B O 1
ATOM 5060 N N . LYS B 1 33 ? -7.973 -43.844 -7.215 1 96.88 33 LYS B N 1
ATOM 5061 C CA . LYS B 1 33 ? -8.406 -43.156 -8.422 1 96.88 33 LYS B CA 1
ATOM 5062 C C . LYS B 1 33 ? -9.375 -42 -8.078 1 96.88 33 LYS B C 1
ATOM 5064 O O . LYS B 1 33 ? -10.023 -42.031 -7.035 1 96.88 33 LYS B O 1
ATOM 5069 N N . LEU B 1 34 ? -9.422 -41.031 -8.953 1 98 34 LEU B N 1
ATOM 5070 C CA . LEU B 1 34 ? -10.414 -39.969 -8.797 1 98 34 LEU B CA 1
ATOM 5071 C C . LEU B 1 34 ? -11.828 -40.531 -8.852 1 98 34 LEU B C 1
ATOM 5073 O O . LEU B 1 34 ? -12.203 -41.188 -9.82 1 98 34 LEU B O 1
ATOM 5077 N N . PRO B 1 35 ? -12.602 -40.281 -7.84 1 97.69 35 PRO B N 1
ATOM 5078 C CA . PRO B 1 35 ? -13.953 -40.844 -7.82 1 97.69 35 PRO B CA 1
ATOM 5079 C C . PRO B 1 35 ? -14.906 -40.125 -8.789 1 97.69 35 PRO B C 1
ATOM 5081 O O . PRO B 1 35 ? -14.633 -39 -9.211 1 97.69 35 PRO B O 1
ATOM 5084 N N . VAL B 1 36 ? -15.922 -40.875 -9.195 1 98.5 36 VAL B N 1
ATOM 5085 C CA . VAL B 1 36 ? -17.062 -40.281 -9.891 1 98.5 36 VAL B CA 1
ATOM 5086 C C . VAL B 1 36 ? -18.219 -40.062 -8.906 1 98.5 36 VAL B C 1
ATOM 5088 O O . VAL B 1 36 ? -18.812 -41.031 -8.438 1 98.5 36 VAL B O 1
ATOM 5091 N N . PRO B 1 37 ? -18.516 -38.844 -8.602 1 98.06 37 PRO B N 1
ATOM 5092 C CA . PRO B 1 37 ? -19.656 -38.625 -7.715 1 98.06 37 PRO B CA 1
ATOM 5093 C C . PRO B 1 37 ? -20.969 -39.125 -8.32 1 98.06 37 PRO B C 1
ATOM 5095 O O . PRO B 1 37 ? -21.062 -39.312 -9.531 1 98.06 37 PRO B O 1
ATOM 5098 N N . THR B 1 38 ? -21.969 -39.25 -7.43 1 97.75 38 THR B N 1
ATOM 5099 C CA . THR B 1 38 ? -23.281 -39.594 -7.965 1 97.75 38 THR B CA 1
ATOM 5100 C C . THR B 1 38 ? -23.969 -38.375 -8.555 1 97.75 38 THR B C 1
ATOM 5102 O O . THR B 1 38 ? -23.672 -37.25 -8.164 1 97.75 38 THR B O 1
ATOM 5105 N N . LEU B 1 39 ? -24.828 -38.688 -9.469 1 97.56 39 LEU B N 1
ATOM 5106 C CA . LEU B 1 39 ? -25.594 -37.594 -10.078 1 97.56 39 LEU B CA 1
ATOM 5107 C C . LEU B 1 39 ? -26.375 -36.812 -9.023 1 97.56 39 LEU B C 1
ATOM 5109 O O . LEU B 1 39 ? -26.453 -35.594 -9.078 1 97.56 39 LEU B O 1
ATOM 5113 N N . GLU B 1 40 ? -26.891 -37.531 -8.102 1 97 40 GLU B N 1
ATOM 5114 C CA . GLU B 1 40 ? -27.734 -36.938 -7.07 1 97 40 GLU B CA 1
ATOM 5115 C C . GLU B 1 40 ? -26.938 -36.031 -6.148 1 97 40 GLU B C 1
ATOM 5117 O O . GLU B 1 40 ? -27.375 -34.938 -5.793 1 97 40 GLU B O 1
ATOM 5122 N N . GLU B 1 41 ? -25.781 -36.469 -5.816 1 97.12 41 GLU B N 1
ATOM 5123 C CA . GLU B 1 41 ? -24.922 -35.688 -4.934 1 97.12 41 GLU B CA 1
ATOM 5124 C C . GLU B 1 41 ? -24.484 -34.406 -5.602 1 97.12 41 GLU B C 1
ATOM 5126 O O . GLU B 1 41 ? -24.516 -33.344 -4.984 1 97.12 41 GLU B O 1
ATOM 5131 N N . THR B 1 42 ? -24.078 -34.5 -6.852 1 98.31 42 THR B N 1
ATOM 5132 C CA . THR B 1 42 ? -23.656 -33.312 -7.594 1 98.31 42 THR B CA 1
ATOM 5133 C C . THR B 1 42 ? -24.828 -32.375 -7.832 1 98.31 42 THR B C 1
ATOM 5135 O O . THR B 1 42 ? -24.688 -31.156 -7.691 1 98.31 42 THR B O 1
ATOM 5138 N N . ALA B 1 43 ? -25.969 -32.969 -8.188 1 98.31 43 ALA B N 1
ATOM 5139 C CA . ALA B 1 43 ? -27.172 -32.156 -8.438 1 98.31 43 ALA B CA 1
ATOM 5140 C C . ALA B 1 43 ? -27.562 -31.375 -7.191 1 98.31 43 ALA B C 1
ATOM 5142 O O . ALA B 1 43 ? -27.891 -30.188 -7.285 1 98.31 43 ALA B O 1
ATOM 5143 N N . ALA B 1 44 ? -27.562 -32.031 -6.09 1 98.19 44 ALA B N 1
ATOM 5144 C CA . ALA B 1 44 ? -27.938 -31.375 -4.84 1 98.19 44 ALA B CA 1
ATOM 5145 C C . ALA B 1 44 ? -26.984 -30.234 -4.512 1 98.19 44 ALA B C 1
ATOM 5147 O O . ALA B 1 44 ? -27.422 -29.141 -4.121 1 98.19 44 ALA B O 1
ATOM 5148 N N . LYS B 1 45 ? -25.703 -30.5 -4.609 1 98 45 LYS B N 1
ATOM 5149 C CA . LYS B 1 45 ? -24.703 -29.484 -4.324 1 98 45 LYS B CA 1
ATOM 5150 C C . LYS B 1 45 ? -24.781 -28.344 -5.324 1 98 45 LYS B C 1
ATOM 5152 O O . LYS B 1 45 ? -24.625 -27.172 -4.949 1 98 45 LYS B O 1
ATOM 5157 N N . TYR B 1 46 ? -25 -28.656 -6.598 1 98.44 46 TYR B N 1
ATOM 5158 C CA . TYR B 1 46 ? -25.141 -27.641 -7.645 1 98.44 46 TYR B CA 1
ATOM 5159 C C . TYR B 1 46 ? -26.312 -26.719 -7.355 1 98.44 46 TYR B C 1
ATOM 5161 O O . TYR B 1 46 ? -26.156 -25.484 -7.379 1 98.44 46 TYR B O 1
ATOM 5169 N N . LEU B 1 47 ? -27.406 -27.312 -7.055 1 98.56 47 LEU B N 1
ATOM 5170 C CA . LEU B 1 47 ? -28.594 -26.516 -6.789 1 98.56 47 LEU B CA 1
ATOM 5171 C C . LEU B 1 47 ? -28.406 -25.641 -5.555 1 98.56 47 LEU B C 1
ATOM 5173 O O . LEU B 1 47 ? -28.797 -24.469 -5.551 1 98.56 47 LEU B O 1
ATOM 5177 N N . ARG B 1 48 ? -27.797 -26.156 -4.531 1 98.19 48 ARG B N 1
ATOM 5178 C CA . ARG B 1 48 ? -27.547 -25.359 -3.34 1 98.19 48 ARG B CA 1
ATOM 5179 C C . ARG B 1 48 ? -26.625 -24.172 -3.652 1 98.19 48 ARG B C 1
ATOM 5181 O O . ARG B 1 48 ? -26.812 -23.078 -3.129 1 98.19 48 ARG B O 1
ATOM 5188 N N . SER B 1 49 ? -25.625 -24.391 -4.469 1 97.94 49 SER B N 1
ATOM 5189 C CA . SER B 1 49 ? -24.672 -23.359 -4.828 1 97.94 49 SER B CA 1
ATOM 5190 C C . SER B 1 49 ? -25.312 -22.266 -5.672 1 97.94 49 SER B C 1
ATOM 5192 O O . SER B 1 49 ? -24.781 -21.156 -5.785 1 97.94 49 SER B O 1
ATOM 5194 N N . LEU B 1 50 ? -26.484 -22.531 -6.277 1 98.44 50 LEU B N 1
ATOM 5195 C CA . LEU B 1 50 ? -27.172 -21.547 -7.121 1 98.44 50 LEU B CA 1
ATOM 5196 C C . LEU B 1 50 ? -28.047 -20.625 -6.289 1 98.44 50 LEU B C 1
ATOM 5198 O O . LEU B 1 50 ? -28.375 -19.516 -6.723 1 98.44 50 LEU B O 1
ATOM 5202 N N . VAL B 1 51 ? -28.406 -21.078 -5.098 1 98.25 51 VAL B N 1
ATOM 5203 C CA . VAL B 1 51 ? -29.375 -20.359 -4.273 1 98.25 51 VAL B CA 1
ATOM 5204 C C . VAL B 1 51 ? -28.891 -18.922 -4.035 1 98.25 51 VAL B C 1
ATOM 5206 O O . VAL B 1 51 ? -29.641 -17.969 -4.266 1 98.25 51 VAL B O 1
ATOM 5209 N N . PRO B 1 52 ? -27.672 -18.703 -3.623 1 97.88 52 PRO B N 1
ATOM 5210 C CA . PRO B 1 52 ? -27.25 -17.328 -3.326 1 97.88 52 PRO B CA 1
ATOM 5211 C C . PRO B 1 52 ? -27.047 -16.5 -4.586 1 97.88 52 PRO B C 1
ATOM 5213 O O . PRO B 1 52 ? -26.844 -15.281 -4.492 1 97.88 52 PRO B O 1
ATOM 5216 N N . LEU B 1 53 ? -27.156 -17.062 -5.734 1 97.88 53 LEU B N 1
ATOM 5217 C CA . LEU B 1 53 ? -26.844 -16.359 -6.973 1 97.88 53 LEU B CA 1
ATOM 5218 C C . LEU B 1 53 ? -28.094 -16.078 -7.785 1 97.88 53 LEU B C 1
ATOM 5220 O O . LEU B 1 53 ? -28.031 -15.406 -8.82 1 97.88 53 LEU B O 1
ATOM 5224 N N . THR B 1 54 ? -29.25 -16.641 -7.332 1 97.75 54 THR B N 1
ATOM 5225 C CA . THR B 1 54 ? -30.469 -16.578 -8.133 1 97.75 54 THR B CA 1
ATOM 5226 C C . THR B 1 54 ? -31.625 -15.969 -7.332 1 97.75 54 THR B C 1
ATOM 5228 O O . THR B 1 54 ? -31.594 -15.984 -6.098 1 97.75 54 THR B O 1
ATOM 5231 N N . THR B 1 55 ? -32.562 -15.445 -8.086 1 97 55 THR B N 1
ATOM 5232 C CA . THR B 1 55 ? -33.875 -15.188 -7.523 1 97 55 THR B CA 1
ATOM 5233 C C . THR B 1 55 ? -34.688 -16.484 -7.395 1 97 55 THR B C 1
ATOM 5235 O O . THR B 1 55 ? -34.344 -17.5 -7.988 1 97 55 THR B O 1
ATOM 5238 N N . PRO B 1 56 ? -35.75 -16.422 -6.652 1 97.31 56 PRO B N 1
ATOM 5239 C CA . PRO B 1 56 ? -36.562 -17.625 -6.523 1 97.31 56 PRO B CA 1
ATOM 5240 C C . PRO B 1 56 ? -37.062 -18.156 -7.871 1 97.31 56 PRO B C 1
ATOM 5242 O O . PRO B 1 56 ? -37.094 -19.359 -8.094 1 97.31 56 PRO B O 1
ATOM 5245 N N . GLN B 1 57 ? -37.375 -17.281 -8.766 1 97.5 57 GLN B N 1
ATOM 5246 C CA . GLN B 1 57 ? -37.875 -17.672 -10.078 1 97.5 57 GLN B CA 1
ATOM 5247 C C . GLN B 1 57 ? -36.75 -18.281 -10.922 1 97.5 57 GLN B C 1
ATOM 5249 O O . GLN B 1 57 ? -36.969 -19.312 -11.57 1 97.5 57 GLN B O 1
ATOM 5254 N N . GLU B 1 58 ? -35.625 -17.656 -10.953 1 97.81 58 GLU B N 1
ATOM 5255 C CA . GLU B 1 58 ? -34.469 -18.172 -11.672 1 97.81 58 GLU B CA 1
ATOM 5256 C C . GLU B 1 58 ? -34.062 -19.547 -11.133 1 97.81 58 GLU B C 1
ATOM 5258 O O . GLU B 1 58 ? -33.75 -20.453 -11.906 1 97.81 58 GLU B O 1
ATOM 5263 N N . PHE B 1 59 ? -34.156 -19.672 -9.836 1 98.25 59 PHE B N 1
ATOM 5264 C CA . PHE B 1 59 ? -33.812 -20.938 -9.195 1 98.25 59 PHE B CA 1
ATOM 5265 C C . PHE B 1 59 ? -34.75 -22.031 -9.625 1 98.25 59 PHE B C 1
ATOM 5267 O O . PHE B 1 59 ? -34.344 -23.172 -9.891 1 98.25 59 PHE B O 1
ATOM 5274 N N . ALA B 1 60 ? -36 -21.719 -9.672 1 98.38 60 ALA B N 1
ATOM 5275 C CA . ALA B 1 60 ? -37 -22.703 -10.062 1 98.38 60 ALA B CA 1
ATOM 5276 C C . ALA B 1 60 ? -36.75 -23.234 -11.469 1 98.38 60 ALA B C 1
ATOM 5278 O O . ALA B 1 60 ? -36.938 -24.422 -11.734 1 98.38 60 ALA B O 1
ATOM 5279 N N . ASN B 1 61 ? -36.375 -22.391 -12.312 1 98.06 61 ASN B N 1
ATOM 5280 C CA . ASN B 1 61 ? -36.031 -22.797 -13.68 1 98.06 61 ASN B CA 1
ATOM 5281 C C . ASN B 1 61 ? -34.844 -23.734 -13.711 1 98.06 61 ASN B C 1
ATOM 5283 O O . ASN B 1 61 ? -34.875 -24.75 -14.391 1 98.06 61 ASN B O 1
ATOM 5287 N N . SER B 1 62 ? -33.812 -23.391 -12.984 1 98.5 62 SER B N 1
ATOM 5288 C CA . SER B 1 62 ? -32.594 -24.219 -12.914 1 98.5 62 SER B CA 1
ATOM 5289 C C . SER B 1 62 ? -32.906 -25.578 -12.273 1 98.5 62 SER B C 1
ATOM 5291 O O . SER B 1 62 ? -32.406 -26.609 -12.719 1 98.5 62 SER B O 1
ATOM 5293 N N . GLU B 1 63 ? -33.719 -25.5 -11.25 1 98.5 63 GLU B N 1
ATOM 5294 C CA . GLU B 1 63 ? -34.094 -26.719 -10.555 1 98.5 63 GLU B CA 1
ATOM 5295 C C . GLU B 1 63 ? -34.844 -27.688 -11.492 1 98.5 63 GLU B C 1
ATOM 5297 O O . GLU B 1 63 ? -34.625 -28.891 -11.445 1 98.5 63 GLU B O 1
ATOM 5302 N N . ALA B 1 64 ? -35.688 -27.156 -12.32 1 98.38 64 ALA B N 1
ATOM 5303 C CA . ALA B 1 64 ? -36.406 -27.984 -13.281 1 98.38 64 ALA B CA 1
ATOM 5304 C C . ALA B 1 64 ? -35.469 -28.641 -14.273 1 98.38 64 ALA B C 1
ATOM 5306 O O . ALA B 1 64 ? -35.625 -29.812 -14.617 1 98.38 64 ALA B O 1
ATOM 5307 N N . ALA B 1 65 ? -34.531 -27.875 -14.75 1 98.19 65 ALA B N 1
ATOM 5308 C CA . ALA B 1 65 ? -33.531 -28.406 -15.68 1 98.19 65 ALA B CA 1
ATOM 5309 C C . ALA B 1 65 ? -32.719 -29.516 -15.039 1 98.19 65 ALA B C 1
ATOM 5311 O O . ALA B 1 65 ? -32.406 -30.516 -15.68 1 98.19 65 ALA B O 1
ATOM 5312 N N . VAL B 1 66 ? -32.344 -29.359 -13.773 1 98.5 66 VAL B N 1
ATOM 5313 C CA . VAL B 1 66 ? -31.562 -30.344 -13.039 1 98.5 66 VAL B CA 1
ATOM 5314 C C . VAL B 1 66 ? -32.375 -31.609 -12.82 1 98.5 66 VAL B C 1
ATOM 5316 O O . VAL B 1 66 ? -31.875 -32.719 -13 1 98.5 66 VAL B O 1
ATOM 5319 N N . LYS B 1 67 ? -33.625 -31.453 -12.398 1 97.88 67 LYS B N 1
ATOM 5320 C CA . LYS B 1 67 ? -34.5 -32.594 -12.172 1 97.88 67 LYS B CA 1
ATOM 5321 C C . LYS B 1 67 ? -34.688 -33.406 -13.445 1 97.88 67 LYS B C 1
ATOM 5323 O O . LYS B 1 67 ? -34.719 -34.656 -13.398 1 97.88 67 LYS B O 1
ATOM 5328 N N . ASP B 1 68 ? -34.812 -32.719 -14.492 1 97.38 68 ASP B N 1
ATOM 5329 C CA . ASP B 1 68 ? -34.938 -33.406 -15.773 1 97.38 68 ASP B CA 1
ATOM 5330 C C . ASP B 1 68 ? -33.656 -34.156 -16.109 1 97.38 68 ASP B C 1
ATOM 5332 O O . ASP B 1 68 ? -33.719 -35.25 -16.688 1 97.38 68 ASP B O 1
ATOM 5336 N N . PHE B 1 69 ? -32.594 -33.625 -15.852 1 98.06 69 PHE B N 1
ATOM 5337 C CA . PHE B 1 69 ? -31.281 -34.188 -16.156 1 98.06 69 PHE B CA 1
ATOM 5338 C C . PHE B 1 69 ? -31.047 -35.469 -15.352 1 98.06 69 PHE B C 1
ATOM 5340 O O . PHE B 1 69 ? -30.516 -36.438 -15.867 1 98.06 69 PHE B O 1
ATOM 5347 N N . ILE B 1 70 ? -31.469 -35.531 -14.07 1 97.5 70 ILE B N 1
ATOM 5348 C CA . ILE B 1 70 ? -31.094 -36.656 -13.203 1 97.5 70 ILE B CA 1
ATOM 5349 C C . ILE B 1 70 ? -32.25 -37.656 -13.102 1 97.5 70 ILE B C 1
ATOM 5351 O O . ILE B 1 70 ? -32.156 -38.625 -12.344 1 97.5 70 ILE B O 1
ATOM 5355 N N . LYS B 1 71 ? -33.344 -37.375 -13.75 1 96.5 71 LYS B N 1
ATOM 5356 C CA . LYS B 1 71 ? -34.469 -38.281 -13.656 1 96.5 71 LYS B CA 1
ATOM 5357 C C . LYS B 1 71 ? -34.094 -39.688 -14.102 1 96.5 71 LYS B C 1
ATOM 5359 O O . LYS B 1 71 ? -33.281 -39.875 -14.992 1 96.5 71 LYS B O 1
ATOM 5364 N N . PRO B 1 72 ? -34.781 -40.625 -13.508 1 95.44 72 PRO B N 1
ATOM 5365 C CA . PRO B 1 72 ? -34.5 -42.031 -13.906 1 95.44 72 PRO B CA 1
ATOM 5366 C C . PRO B 1 72 ? -34.688 -42.25 -15.406 1 95.44 72 PRO B C 1
ATOM 5368 O O . PRO B 1 72 ? -35.688 -41.844 -15.977 1 95.44 72 PRO B O 1
ATOM 5371 N N . GLY B 1 73 ? -33.75 -42.812 -15.977 1 94.12 73 GLY B N 1
ATOM 5372 C CA . GLY B 1 73 ? -33.812 -43.125 -17.391 1 94.12 73 GLY B CA 1
ATOM 5373 C C . GLY B 1 73 ? -33.469 -41.938 -18.266 1 94.12 73 GLY B C 1
ATOM 5374 O O . GLY B 1 73 ? -33.406 -42.031 -19.5 1 94.12 73 GLY B O 1
ATOM 5375 N N . GLY B 1 74 ? -33.156 -40.875 -17.688 1 93.75 74 GLY B N 1
ATOM 5376 C CA . GLY B 1 74 ? -32.844 -39.688 -18.438 1 93.75 74 GLY B CA 1
ATOM 5377 C C . GLY B 1 74 ? -31.438 -39.625 -18.984 1 93.75 74 GLY B C 1
ATOM 5378 O O . GLY B 1 74 ? -30.672 -40.562 -18.766 1 93.75 74 GLY B O 1
ATOM 5379 N N . VAL B 1 75 ? -31.141 -38.625 -19.719 1 96.62 75 VAL B N 1
ATOM 5380 C CA . VAL B 1 75 ? -29.859 -38.469 -20.406 1 96.62 75 VAL B CA 1
ATOM 5381 C C . VAL B 1 75 ? -28.734 -38.406 -19.375 1 96.62 75 VAL B C 1
ATOM 5383 O O . VAL B 1 75 ? -27.625 -38.906 -19.609 1 96.62 75 VAL B O 1
ATOM 5386 N N . GLY B 1 76 ? -28.953 -37.781 -18.203 1 97.69 76 GLY B N 1
ATOM 5387 C CA . GLY B 1 76 ? -27.953 -37.688 -17.156 1 97.69 76 GLY B CA 1
ATOM 5388 C C . GLY B 1 76 ? -27.453 -39.031 -16.672 1 97.69 76 GLY B C 1
ATOM 5389 O O . GLY B 1 76 ? -26.266 -39.219 -16.453 1 97.69 76 GLY B O 1
ATOM 5390 N N . GLN B 1 77 ? -28.359 -39.938 -16.5 1 97.69 77 GLN B N 1
ATOM 5391 C CA . GLN B 1 77 ? -28 -41.281 -16.047 1 97.69 77 GLN B CA 1
ATOM 5392 C C . GLN B 1 77 ? -27.188 -42 -17.109 1 97.69 77 GLN B C 1
ATOM 5394 O O . GLN B 1 77 ? -26.312 -42.844 -16.781 1 97.69 77 GLN B O 1
ATOM 5399 N N . LYS B 1 78 ? -27.547 -41.812 -18.312 1 97.25 78 LYS B N 1
ATOM 5400 C CA . LYS B 1 78 ? -26.781 -42.438 -19.406 1 97.25 78 LYS B CA 1
ATOM 5401 C C . LYS B 1 78 ? -25.359 -41.906 -19.438 1 97.25 78 LYS B C 1
ATOM 5403 O O . LYS B 1 78 ? -24.406 -42.656 -19.578 1 97.25 78 LYS B O 1
ATOM 5408 N N . LEU B 1 79 ? -25.234 -40.625 -19.391 1 98.31 79 LEU B N 1
ATOM 5409 C CA . LEU B 1 79 ? -23.922 -40 -19.359 1 98.31 79 LEU B CA 1
ATOM 5410 C C . LEU B 1 79 ? -23.125 -40.438 -18.141 1 98.31 79 LEU B C 1
ATOM 5412 O O . LEU B 1 79 ? -21.922 -40.688 -18.219 1 98.31 79 LEU B O 1
ATOM 5416 N N . GLN B 1 80 ? -23.812 -40.594 -17 1 98.38 80 GLN B N 1
ATOM 5417 C CA . GLN B 1 80 ? -23.203 -41.062 -15.758 1 98.38 80 GLN B CA 1
ATOM 5418 C C . GLN B 1 80 ? -22.609 -42.438 -15.938 1 98.38 80 GLN B C 1
ATOM 5420 O O . GLN B 1 80 ? -21.469 -42.688 -15.523 1 98.38 80 GLN B O 1
ATOM 5425 N N . LYS B 1 81 ? -23.312 -43.281 -16.5 1 97.94 81 LYS B N 1
ATOM 5426 C CA . LYS B 1 81 ? -22.828 -44.625 -16.734 1 97.94 81 LYS B CA 1
ATOM 5427 C C . LYS B 1 81 ? -21.609 -44.625 -17.625 1 97.94 81 LYS B C 1
ATOM 5429 O O . LYS B 1 81 ? -20.641 -45.344 -17.375 1 97.94 81 LYS B O 1
ATOM 5434 N N . LYS B 1 82 ? -21.688 -43.844 -18.641 1 98.06 82 LYS B N 1
ATOM 5435 C CA . LYS B 1 82 ? -20.547 -43.719 -19.531 1 98.06 82 LYS B CA 1
ATOM 5436 C C . LYS B 1 82 ? -19.312 -43.219 -18.781 1 98.06 82 LYS B C 1
ATOM 5438 O O . LYS B 1 82 ? -18.203 -43.719 -19.016 1 98.06 82 LYS B O 1
ATOM 5443 N N . LEU B 1 83 ? -19.484 -42.281 -17.922 1 98.69 83 LEU B N 1
ATOM 5444 C CA . LEU B 1 83 ? -18.359 -41.719 -17.172 1 98.69 83 LEU B CA 1
ATOM 5445 C C . LEU B 1 83 ? -17.797 -42.75 -16.203 1 98.69 83 LEU B C 1
ATOM 5447 O O . LEU B 1 83 ? -16.578 -42.844 -16.031 1 98.69 83 LEU B O 1
ATOM 5451 N N . GLU B 1 84 ? -18.688 -43.469 -15.523 1 98.5 84 GLU B N 1
ATOM 5452 C CA . GLU B 1 84 ? -18.266 -44.531 -14.625 1 98.5 84 GLU B CA 1
ATOM 5453 C C . GLU B 1 84 ? -17.484 -45.625 -15.375 1 98.5 84 GLU B C 1
ATOM 5455 O O . GLU B 1 84 ? -16.516 -46.156 -14.859 1 98.5 84 GLU B O 1
ATOM 5460 N N . ASP B 1 85 ? -17.922 -45.906 -16.547 1 98.44 85 ASP B N 1
ATOM 5461 C CA . ASP B 1 85 ? -17.203 -46.875 -17.375 1 98.44 85 ASP B CA 1
ATOM 5462 C C . ASP B 1 85 ? -15.805 -46.375 -17.719 1 98.44 85 ASP B C 1
ATOM 5464 O O . ASP B 1 85 ? -14.836 -47.125 -17.703 1 98.44 85 ASP B O 1
ATOM 5468 N N . ARG B 1 86 ? -15.727 -45.156 -18.062 1 98.19 86 ARG B N 1
ATOM 5469 C CA . ARG B 1 86 ? -14.43 -44.562 -18.344 1 98.19 86 ARG B CA 1
ATOM 5470 C C . ARG B 1 86 ? -13.531 -44.625 -17.109 1 98.19 86 ARG B C 1
ATOM 5472 O O . ARG B 1 86 ? -12.352 -44.969 -17.219 1 98.19 86 ARG B O 1
ATOM 5479 N N . ALA B 1 87 ? -14.086 -44.344 -15.969 1 98.12 87 ALA B N 1
ATOM 5480 C CA . ALA B 1 87 ? -13.32 -44.344 -14.719 1 98.12 87 ALA B CA 1
ATOM 5481 C C . ALA B 1 87 ? -12.867 -45.75 -14.367 1 98.12 87 ALA B C 1
ATOM 5483 O O . ALA B 1 87 ? -11.812 -45.938 -13.75 1 98.12 87 ALA B O 1
ATOM 5484 N N . ALA B 1 88 ? -13.625 -46.719 -14.766 1 97.5 88 ALA B N 1
ATOM 5485 C CA . ALA B 1 88 ? -13.352 -48.094 -14.43 1 97.5 88 ALA B CA 1
ATOM 5486 C C . ALA B 1 88 ? -12.336 -48.719 -15.398 1 97.5 88 ALA B C 1
ATOM 5488 O O . ALA B 1 88 ? -11.766 -49.781 -15.133 1 97.5 88 ALA B O 1
ATOM 5489 N N . ASP B 1 89 ? -12.133 -48.031 -16.484 1 97.31 89 ASP B N 1
ATOM 5490 C CA . ASP B 1 89 ? -11.164 -48.531 -17.469 1 97.31 89 ASP B CA 1
ATOM 5491 C C . ASP B 1 89 ? -9.758 -48.594 -16.859 1 97.31 89 ASP B C 1
ATOM 5493 O O . ASP B 1 89 ? -9.219 -47.562 -16.438 1 97.31 89 ASP B O 1
ATOM 5497 N N . PRO B 1 90 ? -9.117 -49.75 -16.797 1 94.62 90 PRO B N 1
ATOM 5498 C CA . PRO B 1 90 ? -7.801 -49.875 -16.188 1 94.62 90 PRO B CA 1
ATOM 5499 C C . PRO B 1 90 ? -6.719 -49.094 -16.906 1 94.62 90 PRO B C 1
ATOM 5501 O O . PRO B 1 90 ? -5.664 -48.812 -16.328 1 94.62 90 PRO B O 1
ATOM 5504 N N . LYS B 1 91 ? -7.031 -48.719 -18.062 1 95.5 91 LYS B N 1
ATOM 5505 C CA . LYS B 1 91 ? -6.059 -47.969 -18.844 1 95.5 91 LYS B CA 1
ATOM 5506 C C . LYS B 1 91 ? -6.129 -46.469 -18.5 1 95.5 91 LYS B C 1
ATOM 5508 O O . LYS B 1 91 ? -5.223 -45.719 -18.844 1 95.5 91 LYS B O 1
ATOM 5513 N N . ILE B 1 92 ? -7.117 -46.125 -17.875 1 96.81 92 ILE B N 1
ATOM 5514 C CA . ILE B 1 92 ? -7.324 -44.75 -17.516 1 96.81 92 ILE B CA 1
ATOM 5515 C C . ILE B 1 92 ? -7.125 -44.562 -16.016 1 96.81 92 ILE B C 1
ATOM 5517 O O . ILE B 1 92 ? -7.977 -44.969 -15.219 1 96.81 92 ILE B O 1
ATOM 5521 N N . LYS B 1 93 ? -6.059 -43.938 -15.633 1 96.12 93 LYS B N 1
ATOM 5522 C CA . LYS B 1 93 ? -5.711 -43.781 -14.227 1 96.12 93 LYS B CA 1
ATOM 5523 C C . LYS B 1 93 ? -6.566 -42.688 -13.562 1 96.12 93 LYS B C 1
ATOM 5525 O O . LYS B 1 93 ? -6.816 -42.75 -12.359 1 96.12 93 LYS B O 1
ATOM 5530 N N . ASN B 1 94 ? -6.992 -41.75 -14.32 1 97.88 94 ASN B N 1
ATOM 5531 C CA . ASN B 1 94 ? -7.809 -40.594 -13.906 1 97.88 94 ASN B CA 1
ATOM 5532 C C . ASN B 1 94 ? -8.75 -40.156 -15.023 1 97.88 94 ASN B C 1
ATOM 5534 O O . ASN B 1 94 ? -8.297 -39.656 -16.047 1 97.88 94 ASN B O 1
ATOM 5538 N N . TRP B 1 95 ? -10 -40.219 -14.773 1 98.31 95 TRP B N 1
ATOM 5539 C CA . TRP B 1 95 ? -10.961 -40.062 -15.859 1 98.31 95 TRP B CA 1
ATOM 5540 C C . TRP B 1 95 ? -10.953 -38.594 -16.359 1 98.31 95 TRP B C 1
ATOM 5542 O O . TRP B 1 95 ? -11.367 -38.344 -17.484 1 98.31 95 TRP B O 1
ATOM 5552 N N . LEU B 1 96 ? -10.484 -37.688 -15.602 1 97.94 96 LEU B N 1
ATOM 5553 C CA . LEU B 1 96 ? -10.539 -36.281 -15.898 1 97.94 96 LEU B CA 1
ATOM 5554 C C . LEU B 1 96 ? -9.242 -35.812 -16.547 1 97.94 96 LEU B C 1
ATOM 5556 O O . LEU B 1 96 ? -9.227 -34.812 -17.281 1 97.94 96 LEU B O 1
ATOM 5560 N N . TYR B 1 97 ? -8.141 -36.375 -16.359 1 97 97 TYR B N 1
ATOM 5561 C CA . TYR B 1 97 ? -6.777 -35.906 -16.547 1 97 97 TYR B CA 1
ATOM 5562 C C . TYR B 1 97 ? -6.562 -35.406 -17.984 1 97 97 TYR B C 1
ATOM 5564 O O . TYR B 1 97 ? -6.18 -34.25 -18.188 1 97 97 TYR B O 1
ATOM 5572 N N . GLU B 1 98 ? -6.836 -36.219 -18.938 1 95.88 98 GLU B N 1
ATOM 5573 C CA . GLU B 1 98 ? -6.578 -35.875 -20.328 1 95.88 98 GLU B CA 1
ATOM 5574 C C . GLU B 1 98 ? -7.492 -34.719 -20.797 1 95.88 98 GLU B C 1
ATOM 5576 O O . GLU B 1 98 ? -7.039 -33.781 -21.469 1 95.88 98 GLU B O 1
ATOM 5581 N N . TRP B 1 99 ? -8.758 -34.844 -20.422 1 96.62 99 TRP B N 1
ATOM 5582 C CA . TRP B 1 99 ? -9.727 -33.844 -20.828 1 96.62 99 TRP B CA 1
ATOM 5583 C C . TRP B 1 99 ? -9.375 -32.469 -20.219 1 96.62 99 TRP B C 1
ATOM 5585 O O . TRP B 1 99 ? -9.469 -31.453 -20.891 1 96.62 99 TRP B O 1
ATOM 5595 N N . TRP B 1 100 ? -9.008 -32.5 -19.016 1 95.31 100 TRP B N 1
ATOM 5596 C CA . TRP B 1 100 ? -8.703 -31.25 -18.312 1 95.31 100 TRP B CA 1
ATOM 5597 C C . TRP B 1 100 ? -7.41 -30.641 -18.844 1 95.31 100 TRP B C 1
ATOM 5599 O O . TRP B 1 100 ? -7.336 -29.438 -19.062 1 95.31 100 TRP B O 1
ATOM 5609 N N . ASN B 1 101 ? -6.348 -31.375 -19.016 1 95.69 101 ASN B N 1
ATOM 5610 C CA . ASN B 1 101 ? -5.086 -30.875 -19.562 1 95.69 101 ASN B CA 1
ATOM 5611 C C . ASN B 1 101 ? -5.273 -30.25 -20.938 1 95.69 101 ASN B C 1
ATOM 5613 O O . ASN B 1 101 ? -4.676 -29.219 -21.234 1 95.69 101 ASN B O 1
ATOM 5617 N N . ASP B 1 102 ? -6.098 -30.875 -21.672 1 94.94 102 ASP B N 1
ATOM 5618 C CA . ASP B 1 102 ? -6.352 -30.344 -23.016 1 94.94 102 ASP B CA 1
ATOM 5619 C C . ASP B 1 102 ? -7.145 -29.047 -22.938 1 94.94 102 ASP B C 1
ATOM 5621 O O . ASP B 1 102 ? -6.684 -28 -23.422 1 94.94 102 ASP B O 1
ATOM 5625 N N . ALA B 1 103 ? -8.234 -29.094 -22.297 1 93.75 103 ALA B N 1
ATOM 5626 C CA . ALA B 1 103 ? -9.172 -27.984 -22.328 1 93.75 103 ALA B CA 1
ATOM 5627 C C . ALA B 1 103 ? -8.609 -26.781 -21.562 1 93.75 103 ALA B C 1
ATOM 5629 O O . ALA B 1 103 ? -8.758 -25.641 -22.016 1 93.75 103 ALA B O 1
ATOM 5630 N N . ALA B 1 104 ? -7.973 -27.031 -20.5 1 92.25 104 ALA B N 1
ATOM 5631 C CA . ALA B 1 104 ? -7.555 -25.922 -19.625 1 92.25 104 ALA B CA 1
ATOM 5632 C C . ALA B 1 104 ? -6.203 -25.375 -20.062 1 92.25 104 ALA B C 1
ATOM 5634 O O . ALA B 1 104 ? -5.902 -24.203 -19.812 1 92.25 104 ALA B O 1
ATOM 5635 N N . TYR B 1 105 ? -5.395 -26.188 -20.766 1 94.56 105 TYR B N 1
ATOM 5636 C CA . TYR B 1 105 ? -4.02 -25.719 -20.922 1 94.56 105 TYR B CA 1
ATOM 5637 C C . TYR B 1 105 ? -3.523 -25.922 -22.344 1 94.56 105 TYR B C 1
ATOM 5639 O O . TYR B 1 105 ? -3.078 -24.969 -22.984 1 94.56 105 TYR B O 1
ATOM 5647 N N . LEU B 1 106 ? -3.678 -27.062 -22.906 1 96.38 106 LEU B N 1
ATOM 5648 C CA . LEU B 1 106 ? -2.904 -27.406 -24.094 1 96.38 106 LEU B CA 1
ATOM 5649 C C . LEU B 1 106 ? -3.621 -26.953 -25.359 1 96.38 106 LEU B C 1
ATOM 5651 O O . LEU B 1 106 ? -2.98 -26.703 -26.391 1 96.38 106 LEU B O 1
ATOM 5655 N N . THR B 1 107 ? -4.945 -26.844 -25.297 1 96.12 107 THR B N 1
ATOM 5656 C CA . THR B 1 107 ? -5.672 -26.359 -26.469 1 96.12 107 THR B CA 1
ATOM 5657 C C . THR B 1 107 ? -6.082 -24.906 -26.281 1 96.12 107 THR B C 1
ATOM 5659 O O . THR B 1 107 ? -6.688 -24.312 -27.172 1 96.12 107 THR B O 1
ATOM 5662 N N . TYR B 1 108 ? -5.793 -24.438 -25.172 1 91.69 108 TYR B N 1
ATOM 5663 C CA . TYR B 1 108 ? -5.93 -23.016 -24.891 1 91.69 108 TYR B CA 1
ATOM 5664 C C . TYR B 1 108 ? -4.969 -22.188 -25.75 1 91.69 108 TYR B C 1
ATOM 5666 O O . TYR B 1 108 ? -3.77 -22.469 -25.781 1 91.69 108 TYR B O 1
ATOM 5674 N N . ARG B 1 109 ? -5.434 -21.125 -26.375 1 95.94 109 ARG B N 1
ATOM 5675 C CA . ARG B 1 109 ? -4.562 -20.547 -27.391 1 95.94 109 ARG B CA 1
ATOM 5676 C C . ARG B 1 109 ? -4.062 -19.172 -26.969 1 95.94 109 ARG B C 1
ATOM 5678 O O . ARG B 1 109 ? -3.174 -18.594 -27.594 1 95.94 109 ARG B O 1
ATOM 5685 N N . GLU B 1 110 ? -4.578 -18.594 -25.891 1 95.75 110 GLU B N 1
ATOM 5686 C CA . GLU B 1 110 ? -4.031 -17.344 -25.375 1 95.75 110 GLU B CA 1
ATOM 5687 C C . GLU B 1 110 ? -2.582 -17.531 -24.922 1 95.75 110 GLU B C 1
ATOM 5689 O O . GLU B 1 110 ? -2.117 -18.656 -24.75 1 95.75 110 GLU B O 1
ATOM 5694 N N . PRO B 1 111 ? -1.896 -16.422 -24.781 1 97.25 111 PRO B N 1
ATOM 5695 C CA . PRO B 1 111 ? -0.481 -16.516 -24.406 1 97.25 111 PRO B CA 1
ATOM 5696 C C . PRO B 1 111 ? -0.274 -17.172 -23.047 1 97.25 111 PRO B C 1
ATOM 5698 O O . PRO B 1 111 ? -1.086 -16.969 -22.141 1 97.25 111 PRO B O 1
ATOM 5701 N N . VAL B 1 112 ? 0.826 -17.875 -22.906 1 96.94 112 VAL B N 1
ATOM 5702 C CA . VAL B 1 112 ? 1.188 -18.5 -21.625 1 96.94 112 VAL B CA 1
ATOM 5703 C C . VAL B 1 112 ? 1.264 -17.422 -20.547 1 96.94 112 VAL B C 1
ATOM 5705 O O . VAL B 1 112 ? 0.693 -17.594 -19.469 1 96.94 112 VAL B O 1
ATOM 5708 N N . VAL B 1 113 ? 1.905 -16.375 -20.875 1 96.94 113 VAL B N 1
ATOM 5709 C CA . VAL B 1 113 ? 1.93 -15.211 -19.984 1 96.94 113 VAL B CA 1
ATOM 5710 C C . VAL B 1 113 ? 1.06 -14.094 -20.562 1 96.94 113 VAL B C 1
ATOM 5712 O O . VAL B 1 113 ? 1.208 -13.727 -21.734 1 96.94 113 VAL B O 1
ATOM 5715 N N . PRO B 1 114 ? 0.104 -13.758 -19.828 1 96.75 114 PRO B N 1
ATOM 5716 C CA . PRO B 1 114 ? -0.055 -13.883 -18.375 1 96.75 114 PRO B CA 1
ATOM 5717 C C . PRO B 1 114 ? -1.058 -14.961 -17.984 1 96.75 114 PRO B C 1
ATOM 5719 O O . PRO B 1 114 ? -1.366 -15.117 -16.797 1 96.75 114 PRO B O 1
ATOM 5722 N N . TYR B 1 115 ? -1.536 -15.789 -18.828 1 95.5 115 TYR B N 1
ATOM 5723 C CA . TYR B 1 115 ? -2.781 -16.484 -18.516 1 95.5 115 TYR B CA 1
ATOM 5724 C C . TYR B 1 115 ? -2.508 -17.906 -18.031 1 95.5 115 TYR B C 1
ATOM 5726 O O . TYR B 1 115 ? -3.381 -18.547 -17.438 1 95.5 115 TYR B O 1
ATOM 5734 N N . VAL B 1 116 ? -1.421 -18.516 -18.25 1 95 116 VAL B N 1
ATOM 5735 C CA . VAL B 1 116 ? -1.066 -19.859 -17.812 1 95 116 VAL B CA 1
ATOM 5736 C C . VAL B 1 116 ? 0.306 -19.844 -17.141 1 95 116 VAL B C 1
ATOM 5738 O O . VAL B 1 116 ? 1.176 -20.656 -17.469 1 95 116 VAL B O 1
ATOM 5741 N N . SER B 1 117 ? 0.454 -18.844 -16.344 1 96.25 117 SER B N 1
ATOM 5742 C CA . SER B 1 117 ? 1.706 -18.656 -15.625 1 96.25 117 SER B CA 1
ATOM 5743 C C . SER B 1 117 ? 1.462 -18.062 -14.242 1 96.25 117 SER B C 1
ATOM 5745 O O . SER B 1 117 ? 0.391 -17.516 -13.977 1 96.25 117 SER B O 1
ATOM 5747 N N . TYR B 1 118 ? 2.346 -18.25 -13.352 1 97.81 118 TYR B N 1
ATOM 5748 C CA . TYR B 1 118 ? 2.361 -17.672 -12.016 1 97.81 118 TYR B CA 1
ATOM 5749 C C . TYR B 1 118 ? 3.785 -17.359 -11.57 1 97.81 118 TYR B C 1
ATOM 5751 O O . TYR B 1 118 ? 4.746 -17.75 -12.234 1 97.81 118 TYR B O 1
ATOM 5759 N N . PHE B 1 119 ? 3.912 -16.609 -10.484 1 98.56 119 PHE B N 1
ATOM 5760 C CA . PHE B 1 119 ? 5.254 -16.266 -10.031 1 98.56 119 PHE B CA 1
ATOM 5761 C C . PHE B 1 119 ? 5.359 -16.359 -8.516 1 98.56 119 PHE B C 1
ATOM 5763 O O . PHE B 1 119 ? 4.344 -16.391 -7.816 1 98.56 119 PHE B O 1
ATOM 5770 N N . TYR B 1 120 ? 6.547 -16.547 -8.062 1 98.75 120 TYR B N 1
ATOM 5771 C CA . TYR B 1 120 ? 6.941 -16.359 -6.672 1 98.75 120 TYR B CA 1
ATOM 5772 C C . TYR B 1 120 ? 8.016 -15.273 -6.547 1 98.75 120 TYR B C 1
ATOM 5774 O O . TYR B 1 120 ? 8.898 -15.172 -7.406 1 98.75 120 TYR B O 1
ATOM 5782 N N . SER B 1 121 ? 7.863 -14.469 -5.586 1 98.62 121 SER B N 1
ATOM 5783 C CA . SER B 1 121 ? 8.922 -13.547 -5.188 1 98.62 121 SER B CA 1
ATOM 5784 C C . SER B 1 121 ? 9.672 -14.062 -3.963 1 98.62 121 SER B C 1
ATOM 5786 O O . SER B 1 121 ? 9.07 -14.312 -2.918 1 98.62 121 SER B O 1
ATOM 5788 N N . HIS B 1 122 ? 10.984 -14.227 -4.078 1 98.62 122 HIS B N 1
ATOM 5789 C CA . HIS B 1 122 ? 11.781 -14.797 -2.998 1 98.62 122 HIS B CA 1
ATOM 5790 C C . HIS B 1 122 ? 12.117 -13.742 -1.95 1 98.62 122 HIS B C 1
ATOM 5792 O O . HIS B 1 122 ? 12.281 -12.562 -2.279 1 98.62 122 HIS B O 1
ATOM 5798 N N . LYS B 1 123 ? 12.242 -14.188 -0.795 1 96.38 123 LYS B N 1
ATOM 5799 C CA . LYS B 1 123 ? 12.812 -13.344 0.252 1 96.38 123 LYS B CA 1
ATOM 5800 C C . LYS B 1 123 ? 14.211 -12.875 -0.128 1 96.38 123 LYS B C 1
ATOM 5802 O O . LYS B 1 123 ? 14.977 -13.617 -0.75 1 96.38 123 LYS B O 1
ATOM 5807 N N . ASP B 1 124 ? 14.547 -11.68 0.258 1 95.06 124 ASP B N 1
ATOM 5808 C CA . ASP B 1 124 ? 15.852 -11.125 -0.085 1 95.06 124 ASP B CA 1
ATOM 5809 C C . ASP B 1 124 ? 16.969 -11.828 0.681 1 95.06 124 ASP B C 1
ATOM 5811 O O . ASP B 1 124 ? 16.781 -12.219 1.835 1 95.06 124 ASP B O 1
ATOM 5815 N N . ASP B 1 125 ? 18.031 -12.031 0.034 1 94.31 125 ASP B N 1
ATOM 5816 C CA . ASP B 1 125 ? 19.25 -12.578 0.633 1 94.31 125 ASP B CA 1
ATOM 5817 C C . ASP B 1 125 ? 20.25 -11.469 0.96 1 94.31 125 ASP B C 1
ATOM 5819 O O . ASP B 1 125 ? 20.938 -10.977 0.075 1 94.31 125 ASP B O 1
ATOM 5823 N N . LYS B 1 126 ? 20.406 -11.109 2.176 1 88.62 126 LYS B N 1
ATOM 5824 C CA . LYS B 1 126 ? 21.25 -9.992 2.594 1 88.62 126 LYS B CA 1
ATOM 5825 C C . LYS B 1 126 ? 22.734 -10.32 2.426 1 88.62 126 LYS B C 1
ATOM 5827 O O . LYS B 1 126 ? 23.578 -9.422 2.383 1 88.62 126 LYS B O 1
ATOM 5832 N N . LEU B 1 127 ? 23.031 -11.555 2.303 1 90.94 127 LEU B N 1
ATOM 5833 C CA . LEU B 1 127 ? 24.422 -11.992 2.188 1 90.94 127 LEU B CA 1
ATOM 5834 C C . LEU B 1 127 ? 24.844 -12.039 0.726 1 90.94 127 LEU B C 1
ATOM 5836 O O . LEU B 1 127 ? 26.047 -12.094 0.432 1 90.94 127 LEU B O 1
ATOM 5840 N N . ARG B 1 128 ? 23.891 -12.055 -0.151 1 94.06 128 ARG B N 1
ATOM 5841 C CA . ARG B 1 128 ? 24.219 -12.164 -1.57 1 94.06 128 ARG B CA 1
ATOM 5842 C C . ARG B 1 128 ? 23.5 -11.086 -2.379 1 94.06 128 ARG B C 1
ATOM 5844 O O . ARG B 1 128 ? 22.562 -11.383 -3.107 1 94.06 128 ARG B O 1
ATOM 5851 N N . LYS B 1 129 ? 24.094 -9.977 -2.395 1 93.38 129 LYS B N 1
ATOM 5852 C CA . LYS B 1 129 ? 23.562 -8.867 -3.17 1 93.38 129 LYS B CA 1
ATOM 5853 C C . LYS B 1 129 ? 24.141 -8.844 -4.578 1 93.38 129 LYS B C 1
ATOM 5855 O O . LYS B 1 129 ? 23.562 -8.227 -5.484 1 93.38 129 LYS B O 1
ATOM 5860 N N . ASN B 1 130 ? 25.297 -9.5 -4.723 1 97.25 130 ASN B N 1
ATOM 5861 C CA . ASN B 1 130 ? 25.828 -9.703 -6.059 1 97.25 130 ASN B CA 1
ATOM 5862 C C . ASN B 1 130 ? 24.969 -10.664 -6.875 1 97.25 130 ASN B C 1
ATOM 5864 O O . ASN B 1 130 ? 24.781 -11.812 -6.48 1 97.25 130 ASN B O 1
ATOM 5868 N N . PRO B 1 131 ? 24.469 -10.18 -7.992 1 98.31 131 PRO B N 1
ATOM 5869 C CA . PRO B 1 131 ? 23.516 -11.016 -8.727 1 98.31 131 PRO B CA 1
ATOM 5870 C C . PRO B 1 131 ? 24.125 -12.328 -9.211 1 98.31 131 PRO B C 1
ATOM 5872 O O . PRO B 1 131 ? 23.438 -13.344 -9.281 1 98.31 131 PRO B O 1
ATOM 5875 N N . ALA B 1 132 ? 25.406 -12.352 -9.586 1 98.75 132 ALA B N 1
ATOM 5876 C CA . ALA B 1 132 ? 26.047 -13.594 -10.016 1 98.75 132 ALA B CA 1
ATOM 5877 C C . ALA B 1 132 ? 26.125 -14.594 -8.859 1 98.75 132 ALA B C 1
ATOM 5879 O O . ALA B 1 132 ? 25.922 -15.789 -9.055 1 98.75 132 ALA B O 1
ATOM 5880 N N . ALA B 1 133 ? 26.469 -14.078 -7.688 1 98.31 133 ALA B N 1
ATOM 5881 C CA . ALA B 1 133 ? 26.516 -14.922 -6.5 1 98.31 133 ALA B CA 1
ATOM 5882 C C . ALA B 1 133 ? 25.125 -15.461 -6.152 1 98.31 133 ALA B C 1
ATOM 5884 O O . ALA B 1 133 ? 24.984 -16.625 -5.762 1 98.31 133 ALA B O 1
ATOM 5885 N N . ARG B 1 134 ? 24.141 -14.609 -6.246 1 98.62 134 ARG B N 1
ATOM 5886 C CA . ARG B 1 134 ? 22.766 -15.008 -5.98 1 98.62 134 ARG B CA 1
ATOM 5887 C C . ARG B 1 134 ? 22.297 -16.078 -6.957 1 98.62 134 ARG B C 1
ATOM 5889 O O . ARG B 1 134 ? 21.703 -17.078 -6.555 1 98.62 134 ARG B O 1
ATOM 5896 N N . ALA B 1 135 ? 22.578 -15.891 -8.219 1 98.88 135 ALA B N 1
ATOM 5897 C CA . ALA B 1 135 ? 22.234 -16.859 -9.258 1 98.88 135 ALA B CA 1
ATOM 5898 C C . ALA B 1 135 ? 22.906 -18.203 -8.992 1 98.88 135 ALA B C 1
ATOM 5900 O O . ALA B 1 135 ? 22.281 -19.266 -9.156 1 98.88 135 ALA B O 1
ATOM 5901 N N . ALA B 1 136 ? 24.156 -18.156 -8.617 1 98.75 136 ALA B N 1
ATOM 5902 C CA . ALA B 1 136 ? 24.906 -19.375 -8.367 1 98.75 136 ALA B CA 1
ATOM 5903 C C . ALA B 1 136 ? 24.328 -20.172 -7.203 1 98.75 136 ALA B C 1
ATOM 5905 O O . ALA B 1 136 ? 24.188 -21.391 -7.281 1 98.75 136 ALA B O 1
ATOM 5906 N N . ALA B 1 137 ? 24 -19.453 -6.141 1 98.62 137 ALA B N 1
ATOM 5907 C CA . ALA B 1 137 ? 23.438 -20.109 -4.965 1 98.62 137 ALA B CA 1
ATOM 5908 C C . ALA B 1 137 ? 22.094 -20.75 -5.297 1 98.62 137 ALA B C 1
ATOM 5910 O O . ALA B 1 137 ? 21.828 -21.906 -4.914 1 98.62 137 ALA B O 1
ATOM 5911 N N . ILE B 1 138 ? 21.234 -20.078 -5.98 1 98.81 138 ILE B N 1
ATOM 5912 C CA . ILE B 1 138 ? 19.906 -20.562 -6.348 1 98.81 138 ILE B CA 1
ATOM 5913 C C . ILE B 1 138 ? 20.047 -21.766 -7.289 1 98.81 138 ILE B C 1
ATOM 5915 O O . ILE B 1 138 ? 19.359 -22.766 -7.133 1 98.81 138 ILE B O 1
ATOM 5919 N N . THR B 1 139 ? 20.953 -21.656 -8.219 1 98.88 139 THR B N 1
ATOM 5920 C CA . THR B 1 139 ? 21.172 -22.734 -9.172 1 98.88 139 THR B CA 1
ATOM 5921 C C . THR B 1 139 ? 21.656 -24 -8.461 1 98.88 139 THR B C 1
ATOM 5923 O O . THR B 1 139 ? 21.172 -25.094 -8.727 1 98.88 139 THR B O 1
ATOM 5926 N N . THR B 1 140 ? 22.578 -23.812 -7.562 1 98.75 140 THR B N 1
ATOM 5927 C CA . THR B 1 140 ? 23.094 -24.953 -6.812 1 98.75 140 THR B CA 1
ATOM 5928 C C . THR B 1 140 ? 21.984 -25.625 -6.004 1 98.75 140 THR B C 1
ATOM 5930 O O . THR B 1 140 ? 21.875 -26.844 -5.988 1 98.75 140 THR B O 1
ATOM 5933 N N . ALA B 1 141 ? 21.219 -24.828 -5.359 1 98.75 141 ALA B N 1
ATOM 5934 C CA . ALA B 1 141 ? 20.109 -25.359 -4.57 1 98.75 141 ALA B CA 1
ATOM 5935 C C . ALA B 1 141 ? 19.094 -26.062 -5.457 1 98.75 141 ALA B C 1
ATOM 5937 O O . ALA B 1 141 ? 18.594 -27.141 -5.109 1 98.75 141 ALA B O 1
ATOM 5938 N N . ALA B 1 142 ? 18.781 -25.484 -6.598 1 98.88 142 ALA B N 1
ATOM 5939 C CA . ALA B 1 142 ? 17.828 -26.078 -7.535 1 98.88 142 ALA B CA 1
ATOM 5940 C C . ALA B 1 142 ? 18.344 -27.406 -8.078 1 98.88 142 ALA B C 1
ATOM 5942 O O . ALA B 1 142 ? 17.578 -28.359 -8.242 1 98.88 142 ALA B O 1
ATOM 5943 N N . LEU B 1 143 ? 19.609 -27.469 -8.352 1 98.69 143 LEU B N 1
ATOM 5944 C CA . LEU B 1 143 ? 20.219 -28.703 -8.859 1 98.69 143 LEU B CA 1
ATOM 5945 C C . LEU B 1 143 ? 20.172 -29.797 -7.805 1 98.69 143 LEU B C 1
ATOM 5947 O O . LEU B 1 143 ? 20.031 -30.984 -8.141 1 98.69 143 LEU B O 1
ATOM 5951 N N . SER B 1 144 ? 20.312 -29.391 -6.578 1 98.25 144 SER B N 1
ATOM 5952 C CA . SER B 1 144 ? 20.203 -30.391 -5.52 1 98.25 144 SER B CA 1
ATOM 5953 C C . SER B 1 144 ? 18.781 -30.969 -5.457 1 98.25 144 SER B C 1
ATOM 5955 O O . SER B 1 144 ? 18.609 -32.156 -5.219 1 98.25 144 SER B O 1
ATOM 5957 N N . PHE B 1 145 ? 17.812 -30.172 -5.594 1 98.62 145 PHE B N 1
ATOM 5958 C CA . PHE B 1 145 ? 16.422 -30.641 -5.668 1 98.62 145 PHE B CA 1
ATOM 5959 C C . PHE B 1 145 ? 16.219 -31.516 -6.898 1 98.62 145 PHE B C 1
ATOM 5961 O O . PHE B 1 145 ? 15.602 -32.562 -6.812 1 98.62 145 PHE B O 1
ATOM 5968 N N . LYS B 1 146 ? 16.734 -31.078 -8.07 1 98.69 146 LYS B N 1
ATOM 5969 C CA . LYS B 1 146 ? 16.625 -31.844 -9.312 1 98.69 146 LYS B CA 1
ATOM 5970 C C . LYS B 1 146 ? 17.234 -33.25 -9.148 1 98.69 146 LYS B C 1
ATOM 5972 O O . LYS B 1 146 ? 16.688 -34.219 -9.664 1 98.69 146 LYS B O 1
ATOM 5977 N N . ALA B 1 147 ? 18.344 -33.281 -8.477 1 97.75 147 ALA B N 1
ATOM 5978 C CA . ALA B 1 147 ? 19 -34.562 -8.25 1 97.75 147 ALA B CA 1
ATOM 5979 C C . ALA B 1 147 ? 18.078 -35.531 -7.527 1 97.75 147 ALA B C 1
ATOM 5981 O O . ALA B 1 147 ? 18.047 -36.75 -7.84 1 97.75 147 ALA B O 1
ATOM 5982 N N . GLN B 1 148 ? 17.344 -35 -6.578 1 98.06 148 GLN B N 1
ATOM 5983 C CA . GLN B 1 148 ? 16.391 -35.812 -5.844 1 98.06 148 GLN B CA 1
ATOM 5984 C C . GLN B 1 148 ? 15.258 -36.281 -6.746 1 98.06 148 GLN B C 1
ATOM 5986 O O . GLN B 1 148 ? 14.812 -37.438 -6.648 1 98.06 148 GLN B O 1
ATOM 5991 N N . VAL B 1 149 ? 14.805 -35.438 -7.586 1 98.25 149 VAL B N 1
ATOM 5992 C CA . VAL B 1 149 ? 13.719 -35.75 -8.5 1 98.25 149 VAL B CA 1
ATOM 5993 C C . VAL B 1 149 ? 14.195 -36.781 -9.516 1 98.25 149 VAL B C 1
ATOM 5995 O O . VAL B 1 149 ? 13.531 -37.812 -9.742 1 98.25 149 VAL B O 1
ATOM 5998 N N . ASP B 1 150 ? 15.367 -36.594 -10.125 1 97.38 150 ASP B N 1
ATOM 5999 C CA . ASP B 1 150 ? 15.906 -37.438 -11.164 1 97.38 150 ASP B CA 1
ATOM 6000 C C . ASP B 1 150 ? 16.188 -38.844 -10.617 1 97.38 150 ASP B C 1
ATOM 6002 O O . ASP B 1 150 ? 15.961 -39.844 -11.312 1 97.38 150 ASP B O 1
ATOM 6006 N N . SER B 1 151 ? 16.641 -38.906 -9.43 1 96.88 151 SER B N 1
ATOM 6007 C CA . SER B 1 151 ? 16.984 -40.219 -8.836 1 96.88 151 SER B CA 1
ATOM 6008 C C . SER B 1 151 ? 15.797 -40.812 -8.094 1 96.88 151 SER B C 1
ATOM 6010 O O . SER B 1 151 ? 15.914 -41.875 -7.488 1 96.88 151 SER B O 1
ATOM 6012 N N . LYS B 1 152 ? 14.656 -40.094 -8.023 1 97.56 152 LYS B N 1
ATOM 6013 C CA . LYS B 1 152 ? 13.43 -40.562 -7.375 1 97.56 152 LYS B CA 1
ATOM 6014 C C . LYS B 1 152 ? 13.633 -40.781 -5.883 1 97.56 152 LYS B C 1
ATOM 6016 O O . LYS B 1 152 ? 13.133 -41.75 -5.312 1 97.56 152 LYS B O 1
ATOM 6021 N N . THR B 1 153 ? 14.414 -39.906 -5.312 1 97.75 153 THR B N 1
ATOM 6022 C CA . THR B 1 153 ? 14.68 -40 -3.881 1 97.75 153 THR B CA 1
ATOM 6023 C C . THR B 1 153 ? 13.898 -38.938 -3.107 1 97.75 153 THR B C 1
ATOM 6025 O O . THR B 1 153 ? 13.859 -38.969 -1.875 1 97.75 153 THR B O 1
ATOM 6028 N N . LEU B 1 154 ? 13.266 -38.031 -3.807 1 97.81 154 LEU B N 1
ATOM 6029 C CA . LEU B 1 154 ? 12.477 -37 -3.158 1 97.81 154 LEU B CA 1
ATOM 6030 C C . LEU B 1 154 ? 11.367 -37.594 -2.307 1 97.81 154 LEU B C 1
ATOM 6032 O O . LEU B 1 154 ? 10.633 -38.469 -2.77 1 97.81 154 LEU B O 1
ATOM 6036 N N . GLU B 1 155 ? 11.289 -37.125 -1.042 1 97.06 155 GLU B N 1
ATOM 6037 C CA . GLU B 1 155 ? 10.227 -37.625 -0.163 1 97.06 155 GLU B CA 1
ATOM 6038 C C . GLU B 1 155 ? 8.852 -37.25 -0.719 1 97.06 155 GLU B C 1
ATOM 6040 O O . GLU B 1 155 ? 8.633 -36.125 -1.172 1 97.06 155 GLU B O 1
ATOM 6045 N N . PRO B 1 156 ? 7.891 -38.156 -0.72 1 96.62 156 PRO B N 1
ATOM 6046 C CA . PRO B 1 156 ? 6.547 -37.812 -1.202 1 96.62 156 PRO B CA 1
ATOM 6047 C C . PRO B 1 156 ? 5.91 -36.688 -0.411 1 96.62 156 PRO B C 1
ATOM 6049 O O . PRO B 1 156 ? 6.23 -36.469 0.763 1 96.62 156 PRO B O 1
ATOM 6052 N N . ASP B 1 157 ? 5.102 -35.969 -1.09 1 95.5 157 ASP B N 1
ATOM 6053 C CA . ASP B 1 157 ? 4.254 -35 -0.411 1 95.5 157 ASP B CA 1
ATOM 6054 C C . ASP B 1 157 ? 3.123 -35.688 0.348 1 95.5 157 ASP B C 1
ATOM 6056 O O . ASP B 1 157 ? 2.621 -36.719 -0.087 1 95.5 157 ASP B O 1
ATOM 6060 N N . TYR B 1 158 ? 2.754 -35.094 1.485 1 94.06 158 TYR B N 1
ATOM 6061 C CA . TYR B 1 158 ? 1.654 -35.625 2.281 1 94.06 158 TYR B CA 1
ATOM 6062 C C . TYR B 1 158 ? 0.643 -34.531 2.617 1 94.06 158 TYR B C 1
ATOM 6064 O O . TYR B 1 158 ? 1.012 -33.375 2.801 1 94.06 158 TYR B O 1
ATOM 6072 N N . MET B 1 159 ? -0.532 -34.875 2.58 1 89.75 159 MET B N 1
ATOM 6073 C CA . MET B 1 159 ? -1.62 -34.062 3.098 1 89.75 159 MET B CA 1
ATOM 6074 C C . MET B 1 159 ? -2.42 -34.812 4.156 1 89.75 159 MET B C 1
ATOM 6076 O O . MET B 1 159 ? -2.973 -35.875 3.877 1 89.75 159 MET B O 1
ATOM 6080 N N . LYS B 1 160 ? -2.455 -34.25 5.344 1 85.62 160 LYS B N 1
ATOM 6081 C CA . LYS B 1 160 ? -3.107 -34.906 6.484 1 85.62 160 LYS B CA 1
ATOM 6082 C C . LYS B 1 160 ? -2.623 -36.344 6.652 1 85.62 160 LYS B C 1
ATOM 6084 O O . LYS B 1 160 ? -3.432 -37.25 6.789 1 85.62 160 LYS B O 1
ATOM 6089 N N . GLY B 1 161 ? -1.388 -36.531 6.422 1 88.25 161 GLY B N 1
ATOM 6090 C CA . GLY B 1 161 ? -0.743 -37.812 6.676 1 88.25 161 GLY B CA 1
ATOM 6091 C C . GLY B 1 161 ? -0.86 -38.781 5.512 1 88.25 161 GLY B C 1
ATOM 6092 O O . GLY B 1 161 ? -0.272 -39.875 5.539 1 88.25 161 GLY B O 1
ATOM 6093 N N . LEU B 1 162 ? -1.543 -38.406 4.484 1 93.25 162 LEU B N 1
ATOM 6094 C CA . LEU B 1 162 ? -1.72 -39.281 3.332 1 93.25 162 LEU B CA 1
ATOM 6095 C C . LEU B 1 162 ? -0.837 -38.844 2.17 1 93.25 162 LEU B C 1
ATOM 6097 O O . LEU B 1 162 ? -0.73 -37.625 1.887 1 93.25 162 LEU B O 1
ATOM 6101 N N . PRO B 1 163 ? -0.237 -39.781 1.52 1 95.38 163 PRO B N 1
ATOM 6102 C CA . PRO B 1 163 ? 0.645 -39.406 0.41 1 95.38 163 PRO B CA 1
ATOM 6103 C C . PRO B 1 163 ? -0.114 -38.812 -0.771 1 95.38 163 PRO B C 1
ATOM 6105 O O . PRO B 1 163 ? -1.232 -39.25 -1.072 1 95.38 163 PRO B O 1
ATOM 6108 N N . ASN B 1 164 ? 0.498 -37.938 -1.447 1 96.19 164 ASN B N 1
ATOM 6109 C CA . ASN B 1 164 ? -0.045 -37.281 -2.637 1 96.19 164 ASN B CA 1
ATOM 6110 C C . ASN B 1 164 ? 0.644 -37.781 -3.906 1 96.19 164 ASN B C 1
ATOM 6112 O O . ASN B 1 164 ? 1.729 -38.344 -3.844 1 96.19 164 ASN B O 1
ATOM 6116 N N . CYS B 1 165 ? 0.006 -37.562 -4.969 1 97.25 165 CYS B N 1
ATOM 6117 C CA . CYS B 1 165 ? 0.533 -37.969 -6.27 1 97.25 165 CYS B CA 1
ATOM 6118 C C . CYS B 1 165 ? 1.786 -37.188 -6.613 1 97.25 165 CYS B C 1
ATOM 6120 O O . CYS B 1 165 ? 1.785 -35.938 -6.539 1 97.25 165 CYS B O 1
ATOM 6122 N N . MET B 1 166 ? 2.83 -37.844 -6.996 1 97.56 166 MET B N 1
ATOM 6123 C CA . MET B 1 166 ? 4.105 -37.188 -7.332 1 97.56 166 MET B CA 1
ATOM 6124 C C . MET B 1 166 ? 4.344 -37.219 -8.836 1 97.56 166 MET B C 1
ATOM 6126 O O . MET B 1 166 ? 5.414 -36.844 -9.305 1 97.56 166 MET B O 1
ATOM 6130 N N . ASP B 1 167 ? 3.391 -37.594 -9.602 1 95.75 167 ASP B N 1
ATOM 6131 C CA . ASP B 1 167 ? 3.504 -37.844 -11.031 1 95.75 167 ASP B CA 1
ATOM 6132 C C . ASP B 1 167 ? 3.949 -36.594 -11.789 1 95.75 167 ASP B C 1
ATOM 6134 O O . ASP B 1 167 ? 4.746 -36.688 -12.727 1 95.75 167 ASP B O 1
ATOM 6138 N N . SER B 1 168 ? 3.52 -35.5 -11.414 1 96.19 168 SER B N 1
ATOM 6139 C CA . SER B 1 168 ? 3.719 -34.281 -12.188 1 96.19 168 SER B CA 1
ATOM 6140 C C . SER B 1 168 ? 5.164 -33.812 -12.109 1 96.19 168 SER B C 1
ATOM 6142 O O . SER B 1 168 ? 5.605 -33 -12.93 1 96.19 168 SER B O 1
ATOM 6144 N N . PHE B 1 169 ? 5.969 -34.281 -11.18 1 97.69 169 PHE B N 1
ATOM 6145 C CA . PHE B 1 169 ? 7.363 -33.875 -11.039 1 97.69 169 PHE B CA 1
ATOM 6146 C C . PHE B 1 169 ? 8.164 -34.25 -12.281 1 97.69 169 PHE B C 1
ATOM 6148 O O . PHE B 1 169 ? 9.234 -33.688 -12.523 1 97.69 169 PHE B O 1
ATOM 6155 N N . LYS B 1 170 ? 7.668 -35.188 -13.086 1 97.06 170 LYS B N 1
ATOM 6156 C CA . LYS B 1 170 ? 8.367 -35.625 -14.289 1 97.06 170 LYS B CA 1
ATOM 6157 C C . LYS B 1 170 ? 8.422 -34.5 -15.328 1 97.06 170 LYS B C 1
ATOM 6159 O O . LYS B 1 170 ? 9.234 -34.562 -16.25 1 97.06 170 LYS B O 1
ATOM 6164 N N . TYR B 1 171 ? 7.562 -33.5 -15.133 1 97.88 171 TYR B N 1
ATOM 6165 C CA . TYR B 1 171 ? 7.492 -32.406 -16.094 1 97.88 171 TYR B CA 1
ATOM 6166 C C . TYR B 1 171 ? 8.289 -31.203 -15.609 1 97.88 171 TYR B C 1
ATOM 6168 O O . TYR B 1 171 ? 8.258 -30.141 -16.234 1 97.88 171 TYR B O 1
ATOM 6176 N N . MET B 1 172 ? 9.031 -31.266 -14.531 1 98.5 172 MET B N 1
ATOM 6177 C CA . MET B 1 172 ? 9.633 -30.109 -13.898 1 98.5 172 MET B CA 1
ATOM 6178 C C . MET B 1 172 ? 10.922 -29.688 -14.609 1 98.5 172 MET B C 1
ATOM 6180 O O . MET B 1 172 ? 11.125 -28.516 -14.906 1 98.5 172 MET B O 1
ATOM 6184 N N . PHE B 1 173 ? 11.758 -30.656 -14.844 1 98.69 173 PHE B N 1
ATOM 6185 C CA . PHE B 1 173 ? 13.07 -30.375 -15.414 1 98.69 173 PHE B CA 1
ATOM 6186 C C . PHE B 1 173 ? 13.227 -31.016 -16.781 1 98.69 173 PHE B C 1
ATOM 6188 O O . PHE B 1 173 ? 12.633 -32.062 -17.047 1 98.69 173 PHE B O 1
ATOM 6195 N N . ASN B 1 174 ? 14.016 -30.422 -17.703 1 98.75 174 ASN B N 1
ATOM 6196 C CA . ASN B 1 174 ? 14.312 -30.922 -19.047 1 98.75 174 ASN B CA 1
ATOM 6197 C C . ASN B 1 174 ? 13.039 -31.125 -19.875 1 98.75 174 ASN B C 1
ATOM 6199 O O . ASN B 1 174 ? 12.883 -32.125 -20.547 1 98.75 174 ASN B O 1
ATOM 6203 N N . VAL B 1 175 ? 12.141 -30.203 -19.672 1 98.44 175 VAL B N 1
ATOM 6204 C CA . VAL B 1 175 ? 10.867 -30.234 -20.375 1 98.44 175 VAL B CA 1
ATOM 6205 C C . VAL B 1 175 ? 10.594 -28.859 -21 1 98.44 175 VAL B C 1
ATOM 6207 O O . VAL B 1 175 ? 11.094 -27.844 -20.516 1 98.44 175 VAL B O 1
ATOM 6210 N N . SER B 1 176 ? 9.922 -28.859 -22.141 1 98.38 176 SER B N 1
ATOM 6211 C CA . SER B 1 176 ? 9.461 -27.625 -22.75 1 98.38 176 SER B CA 1
ATOM 6212 C C . SER B 1 176 ? 8.07 -27.781 -23.344 1 98.38 176 SER B C 1
ATOM 6214 O O . SER B 1 176 ? 7.738 -28.828 -23.891 1 98.38 176 SER B O 1
ATOM 6216 N N . ARG B 1 177 ? 7.215 -26.812 -23.094 1 98 177 ARG B N 1
ATOM 6217 C CA . ARG B 1 177 ? 5.969 -26.688 -23.844 1 98 177 ARG B CA 1
ATOM 6218 C C . ARG B 1 177 ? 6.238 -26.297 -25.281 1 98 177 ARG B C 1
ATOM 6220 O O . ARG B 1 177 ? 6.984 -25.344 -25.547 1 98 177 ARG B O 1
ATOM 6227 N N . VAL B 1 178 ? 5.77 -27.016 -26.25 1 97.94 178 VAL B N 1
ATOM 6228 C CA . VAL B 1 178 ? 6.02 -26.75 -27.672 1 97.94 178 VAL B CA 1
ATOM 6229 C C . VAL B 1 178 ? 4.691 -26.594 -28.406 1 97.94 178 VAL B C 1
ATOM 6231 O O . VAL B 1 178 ? 3.822 -27.453 -28.344 1 97.94 178 VAL B O 1
ATOM 6234 N N . PRO B 1 179 ? 4.539 -25.438 -29.078 1 97.31 179 PRO B N 1
ATOM 6235 C CA . PRO B 1 179 ? 3.289 -25.25 -29.828 1 97.31 179 PRO B CA 1
ATOM 6236 C C . PRO B 1 179 ? 3.223 -26.094 -31.094 1 97.31 179 PRO B C 1
ATOM 6238 O O . PRO B 1 179 ? 4.211 -26.188 -31.828 1 97.31 179 PRO B O 1
ATOM 6241 N N . ILE B 1 180 ? 2.152 -26.703 -31.297 1 95.94 180 ILE B N 1
ATOM 6242 C CA . ILE B 1 180 ? 1.814 -27.375 -32.562 1 95.94 180 ILE B CA 1
ATOM 6243 C C . ILE B 1 180 ? 0.433 -26.922 -33.031 1 95.94 180 ILE B C 1
ATOM 6245 O O . ILE B 1 180 ? -0.244 -26.156 -32.312 1 95.94 180 ILE B O 1
ATOM 6249 N N . GLU B 1 181 ? 0.039 -27.359 -34.125 1 94.62 181 GLU B N 1
ATOM 6250 C CA . GLU B 1 181 ? -1.222 -26.875 -34.656 1 94.62 181 GLU B CA 1
ATOM 6251 C C . GLU B 1 181 ? -2.396 -27.234 -33.781 1 94.62 181 GLU B C 1
ATOM 6253 O O . GLU B 1 181 ? -2.611 -28.406 -33.438 1 94.62 181 GLU B O 1
ATOM 6258 N N . HIS B 1 182 ? -3.094 -26.297 -33.25 1 93 182 HIS B N 1
ATOM 6259 C CA . HIS B 1 182 ? -4.336 -26.312 -32.5 1 93 182 HIS B CA 1
ATOM 6260 C C . HIS B 1 182 ? -4.113 -26.844 -31.094 1 93 182 HIS B C 1
ATOM 6262 O O . HIS B 1 182 ? -5.07 -27.031 -30.328 1 93 182 HIS B O 1
ATOM 6268 N N . ARG B 1 183 ? -2.879 -27.047 -30.797 1 96.12 183 ARG B N 1
ATOM 6269 C CA . ARG B 1 183 ? -2.555 -27.562 -29.469 1 96.12 183 ARG B CA 1
ATOM 6270 C C . ARG B 1 183 ? -1.078 -27.359 -29.141 1 96.12 183 ARG B C 1
ATOM 6272 O O . ARG B 1 183 ? -0.273 -27.094 -30.047 1 96.12 183 ARG B O 1
ATOM 6279 N N . ASP B 1 184 ? -0.676 -27.438 -27.906 1 97.44 184 ASP B N 1
ATOM 6280 C CA . ASP B 1 184 ? 0.717 -27.531 -27.484 1 97.44 184 ASP B CA 1
ATOM 6281 C C . ASP B 1 184 ? 1.023 -28.922 -26.938 1 97.44 184 ASP B C 1
ATOM 6283 O O . ASP B 1 184 ? 0.111 -29.719 -26.688 1 97.44 184 ASP B O 1
ATOM 6287 N N . ASP B 1 185 ? 2.219 -29.234 -26.859 1 95.88 185 ASP B N 1
ATOM 6288 C CA . ASP B 1 185 ? 2.658 -30.484 -26.25 1 95.88 185 ASP B CA 1
ATOM 6289 C C . ASP B 1 185 ? 3.795 -30.25 -25.266 1 95.88 185 ASP B C 1
ATOM 6291 O O . ASP B 1 185 ? 4.555 -29.297 -25.406 1 95.88 185 ASP B O 1
ATOM 6295 N N . ALA B 1 186 ? 3.854 -31.156 -24.297 1 96.56 186 ALA B N 1
ATOM 6296 C CA . ALA B 1 186 ? 5.008 -31.172 -23.406 1 96.56 186 ALA B CA 1
ATOM 6297 C C . ALA B 1 186 ? 6.074 -32.125 -23.906 1 96.56 186 ALA B C 1
ATOM 6299 O O . ALA B 1 186 ? 5.844 -33.344 -23.969 1 96.56 186 ALA B O 1
ATOM 6300 N N . VAL B 1 187 ? 7.207 -31.594 -24.219 1 98.06 187 VAL B N 1
ATOM 6301 C CA . VAL B 1 187 ? 8.289 -32.406 -24.75 1 98.06 187 VAL B CA 1
ATOM 6302 C C . VAL B 1 187 ? 9.367 -32.594 -23.672 1 98.06 187 VAL B C 1
ATOM 6304 O O . VAL B 1 187 ? 9.898 -31.609 -23.156 1 98.06 187 VAL B O 1
ATOM 6307 N N . SER B 1 188 ? 9.641 -33.844 -23.391 1 97.94 188 SER B N 1
ATOM 6308 C CA . SER B 1 188 ? 10.648 -34.156 -22.375 1 97.94 188 SER B CA 1
ATOM 6309 C C . SER B 1 188 ? 11.961 -34.594 -23.016 1 97.94 188 SER B C 1
ATOM 6311 O O . SER B 1 188 ? 11.969 -35.188 -24.094 1 97.94 188 SER B O 1
ATOM 6313 N N . TYR B 1 189 ? 13.047 -34.25 -22.422 1 98.44 189 TYR B N 1
ATOM 6314 C CA . TYR B 1 189 ? 14.391 -34.656 -22.828 1 98.44 189 TYR B CA 1
ATOM 6315 C C . TYR B 1 189 ? 15.086 -35.438 -21.734 1 98.44 189 TYR B C 1
ATOM 6317 O O . TYR B 1 189 ? 14.797 -35.25 -20.547 1 98.44 189 TYR B O 1
ATOM 6325 N N . ASP B 1 190 ? 15.961 -36.312 -22.094 1 97.81 190 ASP B N 1
ATOM 6326 C CA . ASP B 1 190 ? 16.641 -37.188 -21.156 1 97.81 190 ASP B CA 1
ATOM 6327 C C . ASP B 1 190 ? 17.625 -36.406 -20.297 1 97.81 190 ASP B C 1
ATOM 6329 O O . ASP B 1 190 ? 18.609 -35.844 -20.797 1 97.81 190 ASP B O 1
ATOM 6333 N N . PRO B 1 191 ? 17.375 -36.406 -18.984 1 97.44 191 PRO B N 1
ATOM 6334 C CA . PRO B 1 191 ? 18.266 -35.656 -18.109 1 97.44 191 PRO B CA 1
ATOM 6335 C C . PRO B 1 191 ? 19.688 -36.219 -18.094 1 97.44 191 PRO B C 1
ATOM 6337 O O . PRO B 1 191 ? 20.641 -35.5 -17.766 1 97.44 191 PRO B O 1
ATOM 6340 N N . ALA B 1 192 ? 19.844 -37.406 -18.469 1 95.94 192 ALA B N 1
ATOM 6341 C CA . ALA B 1 192 ? 21.156 -38.031 -18.438 1 95.94 192 ALA B CA 1
ATOM 6342 C C . ALA B 1 192 ? 22.047 -37.531 -19.578 1 95.94 192 ALA B C 1
ATOM 6344 O O . ALA B 1 192 ? 23.266 -37.562 -19.469 1 95.94 192 ALA B O 1
ATOM 6345 N N . THR B 1 193 ? 21.406 -37.094 -20.609 1 96.38 193 THR B N 1
ATOM 6346 C CA . THR B 1 193 ? 22.188 -36.656 -21.766 1 96.38 193 THR B CA 1
ATOM 6347 C C . THR B 1 193 ? 22.094 -35.156 -21.953 1 96.38 193 THR B C 1
ATOM 6349 O O . THR B 1 193 ? 22.812 -34.594 -22.781 1 96.38 193 THR B O 1
ATOM 6352 N N . HIS B 1 194 ? 21.266 -34.531 -21.25 1 97.88 194 HIS B N 1
ATOM 6353 C CA . HIS B 1 194 ? 21.141 -33.094 -21.328 1 97.88 194 HIS B CA 1
ATOM 6354 C C . HIS B 1 194 ? 21.406 -32.438 -19.969 1 97.88 194 HIS B C 1
ATOM 6356 O O . HIS B 1 194 ? 20.484 -32.094 -19.234 1 97.88 194 HIS B O 1
ATOM 6362 N N . LYS B 1 195 ? 22.656 -32.219 -19.703 1 97.88 195 LYS B N 1
ATOM 6363 C CA . LYS B 1 195 ? 23.094 -31.781 -18.375 1 97.88 195 LYS B CA 1
ATOM 6364 C C . LYS B 1 195 ? 23.516 -30.312 -18.406 1 97.88 195 LYS B C 1
ATOM 6366 O O . LYS B 1 195 ? 24.656 -29.984 -18.047 1 97.88 195 LYS B O 1
ATOM 6371 N N . HIS B 1 196 ? 22.594 -29.469 -18.844 1 98.38 196 HIS B N 1
ATOM 6372 C CA . HIS B 1 196 ? 22.875 -28.031 -18.891 1 98.38 196 HIS B CA 1
ATOM 6373 C C . HIS B 1 196 ? 21.672 -27.219 -18.453 1 98.38 196 HIS B C 1
ATOM 6375 O O . HIS B 1 196 ? 20.531 -27.703 -18.484 1 98.38 196 HIS B O 1
ATOM 6381 N N . ILE B 1 197 ? 21.906 -26.016 -17.984 1 98.81 197 ILE B N 1
ATOM 6382 C CA . ILE B 1 197 ? 20.875 -25.016 -17.781 1 98.81 197 ILE B CA 1
ATOM 6383 C C . ILE B 1 197 ? 20.953 -23.953 -18.875 1 98.81 197 ILE B C 1
ATOM 6385 O O . ILE B 1 197 ? 21.953 -23.859 -19.578 1 98.81 197 ILE B O 1
ATOM 6389 N N . LEU B 1 198 ? 19.844 -23.281 -19.062 1 98.88 198 LEU B N 1
ATOM 6390 C CA . LEU B 1 198 ? 19.797 -22.125 -19.953 1 98.88 198 LEU B CA 1
ATOM 6391 C C . LEU B 1 198 ? 19.906 -20.828 -19.156 1 98.88 198 LEU B C 1
ATOM 6393 O O . LEU B 1 198 ? 19.188 -20.625 -18.172 1 98.88 198 LEU B O 1
ATOM 6397 N N . VAL B 1 199 ? 20.828 -19.984 -19.547 1 98.94 199 VAL B N 1
ATOM 6398 C CA . VAL B 1 199 ? 20.969 -18.672 -18.922 1 98.94 199 VAL B CA 1
ATOM 6399 C C . VAL B 1 199 ? 20.672 -17.578 -19.953 1 98.94 199 VAL B C 1
ATOM 6401 O O . VAL B 1 199 ? 21.172 -17.625 -21.078 1 98.94 199 VAL B O 1
ATOM 6404 N N . ILE B 1 200 ? 19.859 -16.656 -19.609 1 98.88 200 ILE B N 1
ATOM 6405 C CA . ILE B 1 200 ? 19.469 -15.594 -20.547 1 98.88 200 ILE B CA 1
ATOM 6406 C C . ILE B 1 200 ? 19.859 -14.234 -19.969 1 98.88 200 ILE B C 1
ATOM 6408 O O . ILE B 1 200 ? 19.562 -13.93 -18.812 1 98.88 200 ILE B O 1
ATOM 6412 N N . ARG B 1 201 ? 20.531 -13.438 -20.656 1 98.81 201 ARG B N 1
ATOM 6413 C CA . ARG B 1 201 ? 20.891 -12.055 -20.359 1 98.81 201 ARG B CA 1
ATOM 6414 C C . ARG B 1 201 ? 20.875 -11.203 -21.625 1 98.81 201 ARG B C 1
ATOM 6416 O O . ARG B 1 201 ? 21.438 -11.586 -22.641 1 98.81 201 ARG B O 1
ATOM 6423 N N . ASN B 1 202 ? 20.156 -10.086 -21.672 1 98.38 202 ASN B N 1
ATOM 6424 C CA . ASN B 1 202 ? 20.094 -9.195 -22.828 1 98.38 202 ASN B CA 1
ATOM 6425 C C . ASN B 1 202 ? 19.547 -9.898 -24.062 1 98.38 202 ASN B C 1
ATOM 6427 O O . ASN B 1 202 ? 20.062 -9.727 -25.156 1 98.38 202 ASN B O 1
ATOM 6431 N N . ASN B 1 203 ? 18.594 -10.766 -23.828 1 98.56 203 ASN B N 1
ATOM 6432 C CA . ASN B 1 203 ? 17.922 -11.516 -24.891 1 98.56 203 ASN B CA 1
ATOM 6433 C C . ASN B 1 203 ? 18.844 -12.555 -25.516 1 98.56 203 ASN B C 1
ATOM 6435 O O . ASN B 1 203 ? 18.516 -13.148 -26.547 1 98.56 203 ASN B O 1
ATOM 6439 N N . ARG B 1 204 ? 20 -12.719 -24.922 1 98.62 204 ARG B N 1
ATOM 6440 C CA . ARG B 1 204 ? 20.953 -13.711 -25.406 1 98.62 204 ARG B CA 1
ATOM 6441 C C . ARG B 1 204 ? 20.906 -14.984 -24.578 1 98.62 204 ARG B C 1
ATOM 6443 O O . ARG B 1 204 ? 20.766 -14.922 -23.359 1 98.62 204 ARG B O 1
ATOM 6450 N N . PHE B 1 205 ? 21.016 -16.125 -25.25 1 98.81 205 PHE B N 1
ATOM 6451 C CA . PHE B 1 205 ? 20.875 -17.438 -24.609 1 98.81 205 PHE B CA 1
ATOM 6452 C C . PHE B 1 205 ? 22.219 -18.125 -24.5 1 98.81 205 PHE B C 1
ATOM 6454 O O . PHE B 1 205 ? 22.984 -18.172 -25.453 1 98.81 205 PHE B O 1
ATOM 6461 N N . PHE B 1 206 ? 22.469 -18.625 -23.297 1 98.81 206 PHE B N 1
ATOM 6462 C CA . PHE B 1 206 ? 23.734 -19.328 -23.062 1 98.81 206 PHE B CA 1
ATOM 6463 C C . PHE B 1 206 ? 23.484 -20.719 -22.484 1 98.81 206 PHE B C 1
ATOM 6465 O O . PHE B 1 206 ? 22.656 -20.891 -21.578 1 98.81 206 PHE B O 1
ATOM 6472 N N . LYS B 1 207 ? 24.125 -21.641 -23.047 1 98.31 207 LYS B N 1
ATOM 6473 C CA . LYS B 1 207 ? 24.156 -23 -22.516 1 98.31 207 LYS B CA 1
ATOM 6474 C C . LYS B 1 207 ? 25.266 -23.141 -21.469 1 98.31 207 LYS B C 1
ATOM 6476 O O . LYS B 1 207 ? 26.438 -22.875 -21.75 1 98.31 207 LYS B O 1
ATOM 6481 N N . VAL B 1 208 ? 24.891 -23.5 -20.266 1 98.5 208 VAL B N 1
ATOM 6482 C CA . VAL B 1 208 ? 25.859 -23.75 -19.188 1 98.5 208 VAL B CA 1
ATOM 6483 C C . VAL B 1 208 ? 25.734 -25.188 -18.703 1 98.5 208 VAL B C 1
ATOM 6485 O O . VAL B 1 208 ? 24.688 -25.578 -18.172 1 98.5 208 VAL B O 1
ATOM 6488 N N . LEU B 1 209 ? 26.797 -25.969 -18.891 1 97.69 209 LEU B N 1
ATOM 6489 C CA . LEU B 1 209 ? 26.797 -27.312 -18.328 1 97.69 209 LEU B CA 1
ATOM 6490 C C . LEU B 1 209 ? 26.797 -27.266 -16.797 1 97.69 209 LEU B C 1
ATOM 6492 O O . LEU B 1 209 ? 27.547 -26.5 -16.203 1 97.69 209 LEU B O 1
ATOM 6496 N N . HIS B 1 210 ? 25.859 -28.031 -16.172 1 97 210 HIS B N 1
ATOM 6497 C CA . HIS B 1 210 ? 25.891 -28.047 -14.719 1 97 210 HIS B CA 1
ATOM 6498 C C . HIS B 1 210 ? 26.641 -29.266 -14.195 1 97 210 HIS B C 1
ATOM 6500 O O . HIS B 1 210 ? 26.875 -29.391 -12.992 1 97 210 HIS B O 1
ATOM 6506 N N . GLU B 1 211 ? 27.031 -30.109 -15.07 1 96.19 211 GLU B N 1
ATOM 6507 C CA . GLU B 1 211 ? 27.891 -31.25 -14.766 1 96.19 211 GLU B CA 1
ATOM 6508 C C . GLU B 1 211 ? 28.984 -31.406 -15.812 1 96.19 211 GLU B C 1
ATOM 6510 O O . GLU B 1 211 ? 28.719 -31.359 -17.016 1 96.19 211 GLU B O 1
ATOM 6515 N N . VAL B 1 212 ? 30.219 -31.516 -15.367 1 95.12 212 VAL B N 1
ATOM 6516 C CA . VAL B 1 212 ? 31.375 -31.75 -16.219 1 95.12 212 VAL B CA 1
ATOM 6517 C C . VAL B 1 212 ? 32.219 -32.906 -15.656 1 95.12 212 VAL B C 1
ATOM 6519 O O . VAL B 1 212 ? 32.5 -32.906 -14.461 1 95.12 212 VAL B O 1
ATOM 6522 N N . ASP B 1 213 ? 32.5 -33.844 -16.484 1 92.44 213 ASP B N 1
ATOM 6523 C CA . ASP B 1 213 ? 33.312 -35 -16.109 1 92.44 213 ASP B CA 1
ATOM 6524 C C . ASP B 1 213 ? 32.688 -35.75 -14.938 1 92.44 213 ASP B C 1
ATOM 6526 O O . ASP B 1 213 ? 33.375 -36.094 -13.977 1 92.44 213 ASP B O 1
ATOM 6530 N N . GLY B 1 214 ? 31.375 -35.75 -14.906 1 91.38 214 GLY B N 1
ATOM 6531 C CA . GLY B 1 214 ? 30.625 -36.562 -13.953 1 91.38 214 GLY B CA 1
ATOM 6532 C C . GLY B 1 214 ? 30.422 -35.875 -12.625 1 91.38 214 GLY B C 1
ATOM 6533 O O . GLY B 1 214 ? 29.859 -36.438 -11.695 1 91.38 214 GLY B O 1
ATOM 6534 N N . LYS B 1 215 ? 30.844 -34.625 -12.617 1 94.62 215 LYS B N 1
ATOM 6535 C CA . LYS B 1 215 ? 30.703 -33.875 -11.359 1 94.62 215 LYS B CA 1
ATOM 6536 C C . LYS B 1 215 ? 29.922 -32.594 -11.562 1 94.62 215 LYS B C 1
ATOM 6538 O O . LYS B 1 215 ? 30.188 -31.828 -12.508 1 94.62 215 LYS B O 1
ATOM 6543 N N . GLN B 1 216 ? 28.984 -32.406 -10.664 1 96.75 216 GLN B N 1
ATOM 6544 C CA . GLN B 1 216 ? 28.234 -31.156 -10.711 1 96.75 216 GLN B CA 1
ATOM 6545 C C . GLN B 1 216 ? 29.125 -29.969 -10.438 1 96.75 216 GLN B C 1
ATOM 6547 O O . GLN B 1 216 ? 30.016 -30.031 -9.594 1 96.75 216 GLN B O 1
ATOM 6552 N N . LEU B 1 217 ? 28.938 -28.875 -11.109 1 97.94 217 LEU B N 1
ATOM 6553 C CA . LEU B 1 217 ? 29.688 -27.656 -10.844 1 97.94 217 LEU B CA 1
ATOM 6554 C C . LEU B 1 217 ? 29.438 -27.156 -9.422 1 97.94 217 LEU B C 1
ATOM 6556 O O . LEU B 1 217 ? 28.312 -27.234 -8.922 1 97.94 217 LEU B O 1
ATOM 6560 N N . SER B 1 218 ? 30.531 -26.625 -8.805 1 97.88 218 SER B N 1
ATOM 6561 C CA . SER B 1 218 ? 30.406 -25.969 -7.5 1 97.88 218 SER B CA 1
ATOM 6562 C C . SER B 1 218 ? 29.719 -24.625 -7.625 1 97.88 218 SER B C 1
ATOM 6564 O O . SER B 1 218 ? 29.594 -24.078 -8.727 1 97.88 218 SER B O 1
ATOM 6566 N N . THR B 1 219 ? 29.281 -24.141 -6.469 1 98.12 219 THR B N 1
ATOM 6567 C CA . THR B 1 219 ? 28.672 -22.812 -6.457 1 98.12 219 THR B CA 1
ATOM 6568 C C . THR B 1 219 ? 29.641 -21.766 -6.996 1 98.12 219 THR B C 1
ATOM 6570 O O . THR B 1 219 ? 29.234 -20.859 -7.73 1 98.12 219 THR B O 1
ATOM 6573 N N . ALA B 1 220 ? 30.875 -21.891 -6.648 1 97.69 220 ALA B N 1
ATOM 6574 C CA . ALA B 1 220 ? 31.906 -20.953 -7.102 1 97.69 220 ALA B CA 1
ATOM 6575 C C . ALA B 1 220 ? 32.094 -21.047 -8.617 1 97.69 220 ALA B C 1
ATOM 6577 O O . ALA B 1 220 ? 32.281 -20.016 -9.281 1 97.69 220 ALA B O 1
ATOM 6578 N N . GLU B 1 221 ? 32.094 -22.266 -9.156 1 98.12 221 GLU B N 1
ATOM 6579 C CA . GLU B 1 221 ? 32.219 -22.469 -10.594 1 98.12 221 GLU B CA 1
ATOM 6580 C C . GLU B 1 221 ? 31.031 -21.875 -11.344 1 98.12 221 GLU B C 1
ATOM 6582 O O . GLU B 1 221 ? 31.188 -21.25 -12.398 1 98.12 221 GLU B O 1
ATOM 6587 N N . LEU B 1 222 ? 29.859 -22.094 -10.789 1 98.5 222 LEU B N 1
ATOM 6588 C CA . LEU B 1 222 ? 28.656 -21.531 -11.383 1 98.5 222 LEU B CA 1
ATOM 6589 C C . LEU B 1 222 ? 28.703 -20.016 -11.383 1 98.5 222 LEU B C 1
ATOM 6591 O O . LEU B 1 222 ? 28.344 -19.375 -12.375 1 98.5 222 LEU B O 1
ATOM 6595 N N . GLN B 1 223 ? 29.141 -19.422 -10.289 1 98.31 223 GLN B N 1
ATOM 6596 C CA . GLN B 1 223 ? 29.266 -17.969 -10.203 1 98.31 223 GLN B CA 1
ATOM 6597 C C . GLN B 1 223 ? 30.203 -17.422 -11.281 1 98.31 223 GLN B C 1
ATOM 6599 O O . GLN B 1 223 ? 29.906 -16.406 -11.906 1 98.31 223 GLN B O 1
ATOM 6604 N N . ALA B 1 224 ? 31.281 -18.109 -11.453 1 97.94 224 ALA B N 1
ATOM 6605 C CA . ALA B 1 224 ? 32.25 -17.703 -12.477 1 97.94 224 ALA B CA 1
ATOM 6606 C C . ALA B 1 224 ? 31.609 -17.734 -13.867 1 97.94 224 ALA B C 1
ATOM 6608 O O . ALA B 1 224 ? 31.859 -16.859 -14.695 1 97.94 224 ALA B O 1
ATOM 6609 N N . GLN B 1 225 ? 30.844 -18.828 -14.141 1 98.25 225 GLN B N 1
ATOM 6610 C CA . GLN B 1 225 ? 30.156 -18.938 -15.422 1 98.25 225 GLN B CA 1
ATOM 6611 C C . GLN B 1 225 ? 29.172 -17.781 -15.617 1 98.25 225 GLN B C 1
ATOM 6613 O O . GLN B 1 225 ? 29.094 -17.203 -16.703 1 98.25 225 GLN B O 1
ATOM 6618 N N . PHE B 1 226 ? 28.406 -17.406 -14.562 1 98.75 226 PHE B N 1
ATOM 6619 C CA . PHE B 1 226 ? 27.453 -16.297 -14.648 1 98.75 226 PHE B CA 1
ATOM 6620 C C . PHE B 1 226 ? 28.172 -14.984 -14.891 1 98.75 226 PHE B C 1
ATOM 6622 O O . PHE B 1 226 ? 27.719 -14.148 -15.672 1 98.75 226 PHE B O 1
ATOM 6629 N N . GLU B 1 227 ? 29.281 -14.75 -14.219 1 98.38 227 GLU B N 1
ATOM 6630 C CA . GLU B 1 227 ? 30.062 -13.531 -14.406 1 98.38 227 GLU B CA 1
ATOM 6631 C C . GLU B 1 227 ? 30.547 -13.391 -15.844 1 98.38 227 GLU B C 1
ATOM 6633 O O . GLU B 1 227 ? 30.531 -12.297 -16.406 1 98.38 227 GLU B O 1
ATOM 6638 N N . LYS B 1 228 ? 30.984 -14.508 -16.391 1 98.38 228 LYS B N 1
ATOM 6639 C CA . LYS B 1 228 ? 31.406 -14.5 -17.781 1 98.38 228 LYS B CA 1
ATOM 6640 C C . LYS B 1 228 ? 30.25 -14.133 -18.703 1 98.38 228 LYS B C 1
ATOM 6642 O O . LYS B 1 228 ? 30.422 -13.414 -19.688 1 98.38 228 LYS B O 1
ATOM 6647 N N . ILE B 1 229 ? 29.125 -14.633 -18.391 1 98.75 229 ILE B N 1
ATOM 6648 C CA . ILE B 1 229 ? 27.938 -14.352 -19.203 1 98.75 229 ILE B CA 1
ATOM 6649 C C . ILE B 1 229 ? 27.578 -12.875 -19.094 1 98.75 229 ILE B C 1
ATOM 6651 O O . ILE B 1 229 ? 27.266 -12.234 -20.094 1 98.75 229 ILE B O 1
ATOM 6655 N N . TYR B 1 230 ? 27.578 -12.281 -17.875 1 98.5 230 TYR B N 1
ATOM 6656 C CA . TYR B 1 230 ? 27.344 -10.852 -17.703 1 98.5 230 TYR B CA 1
ATOM 6657 C C . TYR B 1 230 ? 28.266 -10.039 -18.609 1 98.5 230 TYR B C 1
ATOM 6659 O O . TYR B 1 230 ? 27.812 -9.141 -19.328 1 98.5 230 TYR B O 1
ATOM 6667 N N . LYS B 1 231 ? 29.516 -10.383 -18.594 1 97.75 231 LYS B N 1
ATOM 6668 C CA . LYS B 1 231 ? 30.516 -9.656 -19.375 1 97.75 231 LYS B CA 1
ATOM 6669 C C . LYS B 1 231 ? 30.266 -9.805 -20.859 1 97.75 231 LYS B C 1
ATOM 6671 O O . LYS B 1 231 ? 30.312 -8.812 -21.609 1 97.75 231 LYS B O 1
ATOM 6676 N N . SER B 1 232 ? 30.062 -11.016 -21.281 1 97.56 232 SER B N 1
ATOM 6677 C CA . SER B 1 232 ? 29.844 -11.297 -22.688 1 97.56 232 SER B CA 1
ATOM 6678 C C . SER B 1 232 ? 28.594 -10.609 -23.219 1 97.56 232 SER B C 1
ATOM 668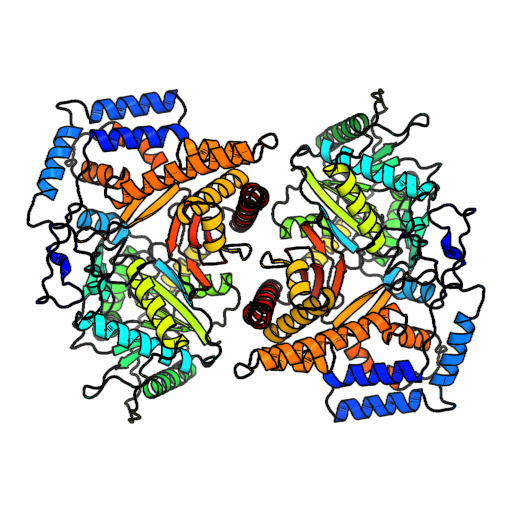0 O O . SER B 1 232 ? 28.609 -10.031 -24.312 1 97.56 232 SER B O 1
ATOM 6682 N N . ALA B 1 233 ? 27.516 -10.742 -22.469 1 97.88 233 ALA B N 1
ATOM 6683 C CA . ALA B 1 233 ? 26.25 -10.164 -22.906 1 97.88 233 ALA B CA 1
ATOM 6684 C C . ALA B 1 233 ? 26.328 -8.641 -22.953 1 97.88 233 ALA B C 1
ATOM 6686 O O . ALA B 1 233 ? 25.719 -8 -23.812 1 97.88 233 ALA B O 1
ATOM 6687 N N . GLU B 1 234 ? 26.984 -8.062 -21.953 1 96.94 234 GLU B N 1
ATOM 6688 C CA . GLU B 1 234 ? 27.156 -6.617 -21.938 1 96.94 234 GLU B CA 1
ATOM 6689 C C . GLU B 1 234 ? 27.969 -6.145 -23.141 1 96.94 234 GLU B C 1
ATOM 6691 O O . GLU B 1 234 ? 27.641 -5.133 -23.75 1 96.94 234 GLU B O 1
ATOM 6696 N N . ALA B 1 235 ? 29 -6.801 -23.453 1 96.94 235 ALA B N 1
ATOM 6697 C CA . ALA B 1 235 ? 29.875 -6.445 -24.578 1 96.94 235 ALA B CA 1
ATOM 6698 C C . ALA B 1 235 ? 29.141 -6.578 -25.906 1 96.94 235 ALA B C 1
ATOM 6700 O O . ALA B 1 235 ? 29.312 -5.75 -26.797 1 96.94 235 ALA B O 1
ATOM 6701 N N . ALA B 1 236 ? 28.344 -7.625 -26.031 1 97.06 236 ALA B N 1
ATOM 6702 C CA . ALA B 1 236 ? 27.672 -7.922 -27.297 1 97.06 236 ALA B CA 1
ATOM 6703 C C . ALA B 1 236 ? 26.406 -7.078 -27.453 1 97.06 236 ALA B C 1
ATOM 6705 O O . ALA B 1 236 ? 25.938 -6.855 -28.578 1 97.06 236 ALA B O 1
ATOM 6706 N N . GLY B 1 237 ? 25.828 -6.609 -26.375 1 97.06 237 GLY B N 1
ATOM 6707 C CA . GLY B 1 237 ? 24.562 -5.895 -26.391 1 97.06 237 GLY B CA 1
ATOM 6708 C C . GLY B 1 237 ? 23.359 -6.812 -26.531 1 97.06 237 GLY B C 1
ATOM 6709 O O . GLY B 1 237 ? 23.484 -8.031 -26.391 1 97.06 237 GLY B O 1
ATOM 6710 N N . LYS B 1 238 ? 22.234 -6.293 -26.828 1 97.5 238 LYS B N 1
ATOM 6711 C CA . LYS B 1 238 ? 20.984 -7.059 -26.875 1 97.5 238 LYS B CA 1
ATOM 6712 C C . LYS B 1 238 ? 20.938 -7.953 -28.109 1 97.5 238 LYS B C 1
ATOM 6714 O O . LYS B 1 238 ? 21.297 -7.527 -29.203 1 97.5 238 LYS B O 1
ATOM 6719 N N . GLY B 1 239 ? 20.594 -9.148 -27.906 1 97.94 239 GLY B N 1
ATOM 6720 C CA . GLY B 1 239 ? 20.312 -10.055 -29.016 1 97.94 239 GLY B CA 1
ATOM 6721 C C . GLY B 1 239 ? 18.891 -9.977 -29.5 1 97.94 239 GLY B C 1
ATOM 6722 O O . GLY B 1 239 ? 18.094 -9.188 -29 1 97.94 239 GLY B O 1
ATOM 6723 N N . PRO B 1 240 ? 18.625 -10.766 -30.562 1 97.94 240 PRO B N 1
ATOM 6724 C CA . PRO B 1 240 ? 17.234 -10.828 -30.984 1 97.94 240 PRO B CA 1
ATOM 6725 C C . PRO B 1 240 ? 16.297 -11.367 -29.906 1 97.94 240 PRO B C 1
ATOM 6727 O O . PRO B 1 240 ? 16.656 -12.305 -29.188 1 97.94 240 PRO B O 1
ATOM 6730 N N . ALA B 1 241 ? 15.148 -10.844 -29.75 1 98.38 241 ALA B N 1
ATOM 6731 C CA . ALA B 1 241 ? 14.211 -11.203 -28.688 1 98.38 241 ALA B CA 1
ATOM 6732 C C . ALA B 1 241 ? 13.438 -12.469 -29.047 1 98.38 241 ALA B C 1
ATOM 6734 O O . ALA B 1 241 ? 12.203 -12.453 -29.109 1 98.38 241 ALA B O 1
ATOM 6735 N N . ILE B 1 242 ? 14.164 -13.547 -29.188 1 98.5 242 ILE B N 1
ATOM 6736 C CA . ILE B 1 242 ? 13.555 -14.828 -29.516 1 98.5 242 ILE B CA 1
ATOM 6737 C C . ILE B 1 242 ? 12.539 -15.211 -28.438 1 98.5 242 ILE B C 1
ATOM 6739 O O . ILE B 1 242 ? 11.508 -15.805 -28.75 1 98.5 242 ILE B O 1
ATOM 6743 N N . GLY B 1 243 ? 12.805 -14.852 -27.172 1 98.38 243 GLY B N 1
ATOM 6744 C CA . GLY B 1 243 ? 11.922 -15.172 -26.062 1 98.38 243 GLY B CA 1
ATOM 6745 C C . GLY B 1 243 ? 10.539 -14.555 -26.203 1 98.38 243 GLY B C 1
ATOM 6746 O O . GLY B 1 243 ? 9.555 -15.109 -25.703 1 98.38 243 GLY B O 1
ATOM 6747 N N . ALA B 1 244 ? 10.414 -13.438 -26.875 1 98.75 244 ALA B N 1
ATOM 6748 C CA . ALA B 1 244 ? 9.141 -12.742 -27.062 1 98.75 244 ALA B CA 1
ATOM 6749 C C . ALA B 1 244 ? 8.148 -13.609 -27.828 1 98.75 244 ALA B C 1
ATOM 6751 O O . ALA B 1 244 ? 6.938 -13.516 -27.625 1 98.75 244 ALA B O 1
ATOM 6752 N N . LEU B 1 245 ? 8.672 -14.453 -28.703 1 98.75 245 LEU B N 1
ATOM 6753 C CA . LEU B 1 245 ? 7.82 -15.32 -29.5 1 98.75 245 LEU B CA 1
ATOM 6754 C C . LEU B 1 245 ? 6.969 -16.219 -28.609 1 98.75 245 LEU B C 1
ATOM 6756 O O . LEU B 1 245 ? 5.82 -16.531 -28.938 1 98.75 245 LEU B O 1
ATOM 6760 N N . THR B 1 246 ? 7.484 -16.594 -27.469 1 98.5 246 THR B N 1
ATOM 6761 C CA . THR B 1 246 ? 6.793 -17.5 -26.547 1 98.5 246 THR B CA 1
ATOM 6762 C C . THR B 1 246 ? 5.758 -16.75 -25.719 1 98.5 246 THR B C 1
ATOM 6764 O O . THR B 1 246 ? 5.016 -17.359 -24.953 1 98.5 246 THR B O 1
ATOM 6767 N N . SER B 1 247 ? 5.664 -15.438 -25.797 1 98 247 SER B N 1
ATOM 6768 C CA . SER B 1 247 ? 4.695 -14.641 -25.047 1 98 247 SER B CA 1
ATOM 6769 C C . SER B 1 247 ? 3.48 -14.305 -25.906 1 98 247 SER B C 1
ATOM 6771 O O . SER B 1 247 ? 2.604 -13.547 -25.484 1 98 247 SER B O 1
ATOM 6773 N N . ASP B 1 248 ? 3.391 -14.859 -27.094 1 98.19 248 ASP B N 1
ATOM 6774 C CA . ASP B 1 248 ? 2.334 -14.531 -28.047 1 98.19 248 ASP B CA 1
ATOM 6775 C C . ASP B 1 248 ? 1.222 -15.578 -28.016 1 98.19 248 ASP B C 1
ATOM 6777 O O . ASP B 1 248 ? 1.323 -16.578 -27.297 1 98.19 248 ASP B O 1
ATOM 6781 N N . ASN B 1 249 ? 0.117 -15.203 -28.688 1 98.12 249 ASN B N 1
ATOM 6782 C CA . ASN B 1 249 ? -0.9 -16.203 -28.969 1 98.12 249 ASN B CA 1
ATOM 6783 C C . ASN B 1 249 ? -0.277 -17.5 -29.469 1 98.12 249 ASN B C 1
ATOM 6785 O O . ASN B 1 249 ? 0.652 -17.484 -30.281 1 98.12 249 ASN B O 1
ATOM 6789 N N . ARG B 1 250 ? -0.796 -18.609 -29.031 1 98.12 250 ARG B N 1
ATOM 6790 C CA . ARG B 1 250 ? -0.139 -19.891 -29.281 1 98.12 250 ARG B CA 1
ATOM 6791 C C . ARG B 1 250 ? -0.165 -20.234 -30.766 1 98.12 250 ARG B C 1
ATOM 6793 O O . ARG B 1 250 ? 0.764 -20.859 -31.281 1 98.12 250 ARG B O 1
ATOM 6800 N N . ASP B 1 251 ? -1.22 -19.797 -31.484 1 98.25 251 ASP B N 1
ATOM 6801 C CA . ASP B 1 251 ? -1.268 -20.031 -32.938 1 98.25 251 ASP B CA 1
ATOM 6802 C C . ASP B 1 251 ? -0.246 -19.156 -33.656 1 98.25 251 ASP B C 1
ATOM 6804 O O . ASP B 1 251 ? 0.384 -19.609 -34.625 1 98.25 251 ASP B O 1
ATOM 6808 N N . LYS B 1 252 ? -0.151 -17.938 -33.188 1 98.25 252 LYS B N 1
ATOM 6809 C CA . LYS B 1 252 ? 0.865 -17.062 -33.75 1 98.25 252 LYS B CA 1
ATOM 6810 C C . LYS B 1 252 ? 2.268 -17.609 -33.5 1 98.25 252 LYS B C 1
ATOM 6812 O O . LYS B 1 252 ? 3.115 -17.578 -34.406 1 98.25 252 LYS B O 1
ATOM 6817 N N . TRP B 1 253 ? 2.488 -18.094 -32.375 1 98.5 253 TRP B N 1
ATOM 6818 C CA . TRP B 1 253 ? 3.783 -18.672 -32.031 1 98.5 253 TRP B CA 1
ATOM 6819 C C . TRP B 1 253 ? 4.039 -19.953 -32.844 1 98.5 253 TRP B C 1
ATOM 6821 O O . TRP B 1 253 ? 5.172 -20.219 -33.25 1 98.5 253 TRP B O 1
ATOM 6831 N N . THR B 1 254 ? 3.02 -20.781 -33.062 1 98.44 254 THR B N 1
ATOM 6832 C CA . THR B 1 254 ? 3.152 -21.969 -33.906 1 98.44 254 THR B CA 1
ATOM 6833 C C . THR B 1 254 ? 3.66 -21.609 -35.281 1 98.44 254 THR B C 1
ATOM 6835 O O . THR B 1 254 ? 4.598 -22.234 -35.812 1 98.44 254 THR B O 1
ATOM 6838 N N . ALA B 1 255 ? 3.076 -20.594 -35.844 1 98.44 255 ALA B N 1
ATOM 6839 C CA . ALA B 1 255 ? 3.471 -20.156 -37.188 1 98.44 255 ALA B CA 1
ATOM 6840 C C . ALA B 1 255 ? 4.867 -19.547 -37.188 1 98.44 255 ALA B C 1
ATOM 6842 O O . ALA B 1 255 ? 5.684 -19.812 -38.062 1 98.44 255 ALA B O 1
ATOM 6843 N N . ALA B 1 256 ? 5.113 -18.688 -36.188 1 98.69 256 ALA B N 1
ATOM 6844 C CA . ALA B 1 256 ? 6.418 -18.047 -36.062 1 98.69 256 ALA B CA 1
ATOM 6845 C C . ALA B 1 256 ? 7.523 -19.078 -35.875 1 98.69 256 ALA B C 1
ATOM 6847 O O . ALA B 1 256 ? 8.625 -18.938 -36.406 1 98.69 256 ALA B O 1
ATOM 6848 N N . ARG B 1 257 ? 7.219 -20.078 -35.062 1 98.44 257 ARG B N 1
ATOM 6849 C CA . ARG B 1 257 ? 8.18 -21.156 -34.844 1 98.44 257 ARG B CA 1
ATOM 6850 C C . ARG B 1 257 ? 8.539 -21.859 -36.125 1 98.44 257 ARG B C 1
ATOM 6852 O O . ARG B 1 257 ? 9.703 -22.188 -36.375 1 98.44 257 ARG B O 1
ATOM 6859 N N . ALA B 1 258 ? 7.559 -22.125 -36.938 1 98.06 258 ALA B N 1
ATOM 6860 C CA . ALA B 1 258 ? 7.793 -22.766 -38.219 1 98.06 258 ALA B CA 1
ATOM 6861 C C . ALA B 1 258 ? 8.703 -21.906 -39.094 1 98.06 258 ALA B C 1
ATOM 6863 O O . ALA B 1 258 ? 9.609 -22.422 -39.781 1 98.06 258 ALA B O 1
ATOM 6864 N N . ARG B 1 259 ? 8.477 -20.625 -39.094 1 98.5 259 ARG B N 1
ATOM 6865 C CA . ARG B 1 259 ? 9.297 -19.719 -39.875 1 98.5 259 ARG B CA 1
ATOM 6866 C C . ARG B 1 259 ? 10.711 -19.625 -39.312 1 98.5 259 ARG B C 1
ATOM 6868 O O . ARG B 1 259 ? 11.68 -19.516 -40.062 1 98.5 259 ARG B O 1
ATOM 6875 N N . LEU B 1 260 ? 10.789 -19.672 -38 1 98.56 260 LEU B N 1
ATOM 6876 C CA . LEU B 1 260 ? 12.094 -19.672 -37.375 1 98.56 260 LEU B CA 1
ATOM 6877 C C . LEU B 1 260 ? 12.906 -20.891 -37.781 1 98.56 260 LEU B C 1
ATOM 6879 O O . LEU B 1 260 ? 14.094 -20.781 -38.094 1 98.56 260 LEU B O 1
ATOM 6883 N N . LEU B 1 261 ? 12.297 -22.047 -37.781 1 98.06 261 LEU B N 1
ATOM 6884 C CA . LEU B 1 261 ? 12.953 -23.297 -38.156 1 98.06 261 LEU B CA 1
ATOM 6885 C C . LEU B 1 261 ? 13.312 -23.328 -39.625 1 98.06 261 LEU B C 1
ATOM 6887 O O . LEU B 1 261 ? 14.328 -23.906 -40 1 98.06 261 LEU B O 1
ATOM 6891 N N . ALA B 1 262 ? 12.562 -22.641 -40.406 1 97.81 262 ALA B N 1
ATOM 6892 C CA . ALA B 1 262 ? 12.773 -22.625 -41.844 1 97.81 262 ALA B CA 1
ATOM 6893 C C . ALA B 1 262 ? 13.867 -21.641 -42.25 1 97.81 262 ALA B C 1
ATOM 6895 O O . ALA B 1 262 ? 14.453 -21.734 -43.312 1 97.81 262 ALA B O 1
ATOM 6896 N N . ALA B 1 263 ? 14.094 -20.719 -41.406 1 98 263 ALA B N 1
ATOM 6897 C CA . ALA B 1 263 ? 15.047 -19.656 -41.719 1 98 263 ALA B CA 1
ATOM 6898 C C . ALA B 1 263 ? 16.453 -20.219 -41.875 1 98 263 ALA B C 1
ATOM 6900 O O . ALA B 1 263 ? 17.219 -19.734 -42.719 1 98 263 ALA B O 1
ATOM 6901 N N . ALA B 1 264 ? 16.844 -21.172 -41.031 1 97.31 264 ALA B N 1
ATOM 6902 C CA . ALA B 1 264 ? 18.141 -21.828 -41.125 1 97.31 264 ALA B CA 1
ATOM 6903 C C . ALA B 1 264 ? 18.125 -23.188 -40.438 1 97.31 264 ALA B C 1
ATOM 6905 O O . ALA B 1 264 ? 17.5 -23.344 -39.375 1 97.31 264 ALA B O 1
ATOM 6906 N N . PRO B 1 265 ? 18.859 -24.156 -40.969 1 95.88 265 PRO B N 1
ATOM 6907 C CA . PRO B 1 265 ? 18.906 -25.453 -40.312 1 95.88 265 PRO B CA 1
ATOM 6908 C C . PRO B 1 265 ? 19.5 -25.406 -38.906 1 95.88 265 PRO B C 1
ATOM 6910 O O . PRO B 1 265 ? 19.125 -26.203 -38.062 1 95.88 265 PRO B O 1
ATOM 6913 N N . GLU B 1 266 ? 20.312 -24.453 -38.656 1 96.69 266 GLU B N 1
ATOM 6914 C CA . GLU B 1 266 ? 20.969 -24.297 -37.375 1 96.69 266 GLU B CA 1
ATOM 6915 C C . GLU B 1 266 ? 19.969 -23.938 -36.281 1 96.69 266 GLU B C 1
ATOM 6917 O O . GLU B 1 266 ? 20.203 -24.188 -35.094 1 96.69 266 GLU B O 1
ATOM 6922 N N . ASN B 1 267 ? 18.859 -23.391 -36.688 1 98.31 267 ASN B N 1
ATOM 6923 C CA . ASN B 1 267 ? 17.875 -22.922 -35.719 1 98.31 267 ASN B CA 1
ATOM 6924 C C . ASN B 1 267 ? 17.203 -24.078 -34.969 1 98.31 267 ASN B C 1
ATOM 6926 O O . ASN B 1 267 ? 16.75 -23.938 -33.844 1 98.31 267 ASN B O 1
ATOM 6930 N N . LYS B 1 268 ? 17.172 -25.203 -35.625 1 97.75 268 LYS B N 1
ATOM 6931 C CA . LYS B 1 268 ? 16.609 -26.375 -34.969 1 97.75 268 LYS B CA 1
ATOM 6932 C C . LYS B 1 268 ? 17.469 -26.812 -33.781 1 97.75 268 LYS B C 1
ATOM 6934 O O . LYS B 1 268 ? 16.938 -27.109 -32.719 1 97.75 268 LYS B O 1
ATOM 6939 N N . GLN B 1 269 ? 18.734 -26.828 -34 1 97.12 269 GLN B N 1
ATOM 6940 C CA . GLN B 1 269 ? 19.656 -27.188 -32.938 1 97.12 269 GLN B CA 1
ATOM 6941 C C . GLN B 1 269 ? 19.641 -26.141 -31.828 1 97.12 269 GLN B C 1
ATOM 6943 O O . GLN B 1 269 ? 19.75 -26.484 -30.641 1 97.12 269 GLN B O 1
ATOM 6948 N N . ALA B 1 270 ? 19.531 -24.938 -32.25 1 98.25 270 ALA B N 1
ATOM 6949 C CA . ALA B 1 270 ? 19.453 -23.859 -31.297 1 98.25 270 ALA B CA 1
ATOM 6950 C C . ALA B 1 270 ? 18.234 -24.016 -30.391 1 98.25 270 ALA B C 1
ATOM 6952 O O . ALA B 1 270 ? 18.344 -23.938 -29.172 1 98.25 270 ALA B O 1
ATOM 6953 N N . LEU B 1 271 ? 17.109 -24.281 -30.984 1 98.19 271 LEU B N 1
ATOM 6954 C CA . LEU B 1 271 ? 15.883 -24.438 -30.219 1 98.19 271 LEU B CA 1
ATOM 6955 C C . LEU B 1 271 ? 15.961 -25.656 -29.297 1 98.19 271 LEU B C 1
ATOM 6957 O O . LEU B 1 271 ? 15.461 -25.625 -28.172 1 98.19 271 LEU B O 1
ATOM 6961 N N . GLU B 1 272 ? 16.547 -26.672 -29.766 1 97.94 272 GLU B N 1
ATOM 6962 C CA . GLU B 1 272 ? 16.703 -27.859 -28.938 1 97.94 272 GLU B CA 1
ATOM 6963 C C . GLU B 1 272 ? 17.578 -27.562 -27.719 1 97.94 272 GLU B C 1
ATOM 6965 O O . GLU B 1 272 ? 17.344 -28.094 -26.641 1 97.94 272 GLU B O 1
ATOM 6970 N N . GLY B 1 273 ? 18.609 -26.766 -27.938 1 98.19 273 GLY B N 1
ATOM 6971 C CA . GLY B 1 273 ? 19.453 -26.344 -26.828 1 98.19 273 GLY B CA 1
ATOM 6972 C C . GLY B 1 273 ? 18.688 -25.625 -25.75 1 98.19 273 GLY B C 1
ATOM 6973 O O . GLY B 1 273 ? 19 -25.75 -24.562 1 98.19 273 GLY B O 1
ATOM 6974 N N . ILE B 1 274 ? 17.672 -24.906 -26.141 1 98.75 274 ILE B N 1
ATOM 6975 C CA . ILE B 1 274 ? 16.844 -24.172 -25.188 1 98.75 274 ILE B CA 1
ATOM 6976 C C . ILE B 1 274 ? 15.836 -25.125 -24.547 1 98.75 274 ILE B C 1
ATOM 6978 O O . ILE B 1 274 ? 15.719 -25.188 -23.328 1 98.75 274 ILE B O 1
ATOM 6982 N N . GLU B 1 275 ? 15.172 -25.922 -25.312 1 98.69 275 GLU B N 1
ATOM 6983 C CA . GLU B 1 275 ? 14.055 -26.766 -24.875 1 98.69 275 GLU B CA 1
ATOM 6984 C C . GLU B 1 275 ? 14.539 -27.906 -24 1 98.69 275 GLU B C 1
ATOM 6986 O O . GLU B 1 275 ? 13.82 -28.359 -23.109 1 98.69 275 GLU B O 1
ATOM 6991 N N . SER B 1 276 ? 15.75 -28.359 -24.234 1 98.75 276 SER B N 1
ATOM 6992 C CA . SER B 1 276 ? 16.25 -29.531 -23.531 1 98.75 276 SER B CA 1
ATOM 6993 C C . SER B 1 276 ? 16.906 -29.156 -22.203 1 98.75 276 SER B C 1
ATOM 6995 O O . SER B 1 276 ? 17.25 -30.016 -21.391 1 98.75 276 SER B O 1
ATOM 6997 N N . ALA B 1 277 ? 17.094 -27.875 -21.953 1 98.81 277 ALA B N 1
ATOM 6998 C CA . ALA B 1 277 ? 17.75 -27.406 -20.734 1 98.81 277 ALA B CA 1
ATOM 6999 C C . ALA B 1 277 ? 17.016 -27.891 -19.5 1 98.81 277 ALA B C 1
ATOM 7001 O O . ALA B 1 277 ? 15.781 -28 -19.5 1 98.81 277 ALA B O 1
ATOM 7002 N N . SER B 1 278 ? 17.766 -28.141 -18.391 1 98.81 278 SER B N 1
ATOM 7003 C CA . SER B 1 278 ? 17.172 -28.547 -17.125 1 98.81 278 SER B CA 1
ATOM 7004 C C . SER B 1 278 ? 16.172 -27.5 -16.625 1 98.81 278 SER B C 1
ATOM 7006 O O . SER B 1 278 ? 15.055 -27.844 -16.234 1 98.81 278 SER B O 1
ATOM 7008 N N . PHE B 1 279 ? 16.562 -26.312 -16.547 1 98.88 279 PHE B N 1
ATOM 7009 C CA . PHE B 1 279 ? 15.734 -25.156 -16.219 1 98.88 279 PHE B CA 1
ATOM 7010 C C . PHE B 1 279 ? 16.406 -23.859 -16.688 1 98.88 279 PHE B C 1
ATOM 7012 O O . PHE B 1 279 ? 17.484 -23.891 -17.281 1 98.88 279 PHE B O 1
ATOM 7019 N N . VAL B 1 280 ? 15.711 -22.719 -16.516 1 98.94 280 VAL B N 1
ATOM 7020 C CA . VAL B 1 280 ? 16.172 -21.453 -17.047 1 98.94 280 VAL B CA 1
ATOM 7021 C C . VAL B 1 280 ? 16.578 -20.531 -15.898 1 98.94 280 VAL B C 1
ATOM 7023 O O . VAL B 1 280 ? 15.922 -20.5 -14.852 1 98.94 280 VAL B O 1
ATOM 7026 N N . VAL B 1 281 ? 17.656 -19.828 -16.047 1 98.94 281 VAL B N 1
ATOM 7027 C CA . VAL B 1 281 ? 18.047 -18.719 -15.18 1 98.94 281 VAL B CA 1
ATOM 7028 C C . VAL B 1 281 ? 18.047 -17.422 -15.992 1 98.94 281 VAL B C 1
ATOM 7030 O O . VAL B 1 281 ? 18.875 -17.25 -16.891 1 98.94 281 VAL B O 1
ATOM 7033 N N . CYS B 1 282 ? 17.156 -16.578 -15.719 1 98.94 282 CYS B N 1
ATOM 7034 C CA . CYS B 1 282 ? 17.094 -15.273 -16.375 1 98.94 282 CYS B CA 1
ATOM 7035 C C . CYS B 1 282 ? 17.828 -14.219 -15.555 1 98.94 282 CYS B C 1
ATOM 7037 O O . CYS B 1 282 ? 17.469 -13.953 -14.406 1 98.94 282 CYS B O 1
ATOM 7039 N N . LEU B 1 283 ? 18.812 -13.633 -16.125 1 98.88 283 LEU B N 1
ATOM 7040 C CA . LEU B 1 283 ? 19.562 -12.531 -15.516 1 98.88 283 LEU B CA 1
ATOM 7041 C C . LEU B 1 283 ? 19.031 -11.188 -16.016 1 98.88 283 LEU B C 1
ATOM 7043 O O . LEU B 1 283 ? 19.438 -10.719 -17.078 1 98.88 283 LEU B O 1
ATOM 7047 N N . ASP B 1 284 ? 18.172 -10.609 -15.242 1 98.56 284 ASP B N 1
ATOM 7048 C CA . ASP B 1 284 ? 17.5 -9.375 -15.641 1 98.56 284 ASP B CA 1
ATOM 7049 C C . ASP B 1 284 ? 18.328 -8.148 -15.289 1 98.56 284 ASP B C 1
ATOM 7051 O O . ASP B 1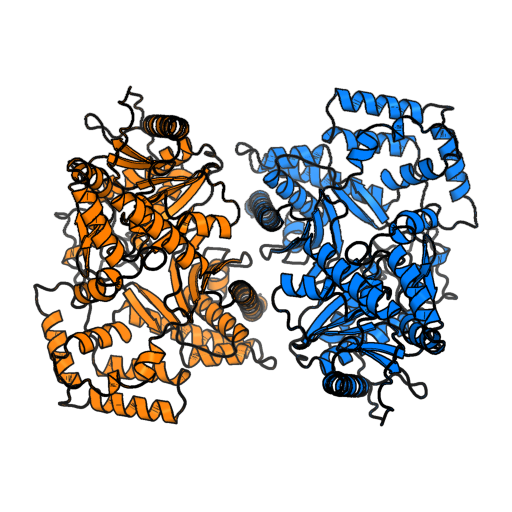 284 ? 19 -8.117 -14.25 1 98.56 284 ASP B O 1
ATOM 7055 N N . ASP B 1 285 ? 18.219 -7.102 -16.109 1 97.56 285 ASP B N 1
ATOM 7056 C CA . ASP B 1 285 ? 18.938 -5.859 -15.828 1 97.56 285 ASP B CA 1
ATOM 7057 C C . ASP B 1 285 ? 18.094 -4.922 -14.969 1 97.56 285 ASP B C 1
ATOM 7059 O O . ASP B 1 285 ? 18.562 -3.855 -14.562 1 97.56 285 ASP B O 1
ATOM 7063 N N . SER B 1 286 ? 16.922 -5.312 -14.648 1 97.25 286 SER B N 1
ATOM 7064 C CA . SER B 1 286 ? 16.062 -4.516 -13.781 1 97.25 286 SER B CA 1
ATOM 7065 C C . SER B 1 286 ? 16.531 -4.555 -12.336 1 97.25 286 SER B C 1
ATOM 7067 O O . SER B 1 286 ? 17.297 -5.438 -11.953 1 97.25 286 SER B O 1
ATOM 7069 N N . LYS B 1 287 ? 16.125 -3.555 -11.539 1 97.94 287 LYS B N 1
ATOM 7070 C CA . LYS B 1 287 ? 16.391 -3.457 -10.109 1 97.94 287 LYS B CA 1
ATOM 7071 C C . LYS B 1 287 ? 15.109 -3.182 -9.328 1 97.94 287 LYS B C 1
ATOM 7073 O O . LYS B 1 287 ? 14.992 -2.158 -8.656 1 97.94 287 LYS B O 1
ATOM 7078 N N . PRO B 1 288 ? 14.148 -4.156 -9.375 1 98.19 288 PRO B N 1
ATOM 7079 C CA . PRO B 1 288 ? 12.875 -3.912 -8.703 1 98.19 288 PRO B CA 1
ATOM 7080 C C . PRO B 1 288 ? 13.023 -3.787 -7.184 1 98.19 288 PRO B C 1
ATOM 7082 O O . PRO B 1 288 ? 13.859 -4.469 -6.586 1 98.19 288 PRO B O 1
ATOM 7085 N N . VAL B 1 289 ? 12.148 -2.939 -6.586 1 97.75 289 VAL B N 1
ATOM 7086 C CA . VAL B 1 289 ? 12.203 -2.693 -5.152 1 97.75 289 VAL B CA 1
ATOM 7087 C C . VAL B 1 289 ? 10.859 -3.023 -4.52 1 97.75 289 VAL B C 1
ATOM 7089 O O . VAL B 1 289 ? 10.758 -3.939 -3.699 1 97.75 289 VAL B O 1
ATOM 7092 N N . THR B 1 290 ? 9.773 -2.424 -4.945 1 98.25 290 THR B N 1
ATOM 7093 C CA . THR B 1 290 ? 8.461 -2.592 -4.336 1 98.25 290 THR B CA 1
ATOM 7094 C C . THR B 1 290 ? 7.879 -3.961 -4.676 1 98.25 290 THR B C 1
ATOM 7096 O O . THR B 1 290 ? 8.352 -4.633 -5.594 1 98.25 290 THR B O 1
ATOM 7099 N N . ARG B 1 291 ? 6.898 -4.391 -3.982 1 98.31 291 ARG B N 1
ATOM 7100 C CA . ARG B 1 291 ? 6.223 -5.652 -4.254 1 98.31 291 ARG B CA 1
ATOM 7101 C C . ARG B 1 291 ? 5.609 -5.656 -5.652 1 98.31 291 ARG B C 1
ATOM 7103 O O . ARG B 1 291 ? 5.617 -6.68 -6.336 1 98.31 291 ARG B O 1
ATOM 7110 N N . GLU B 1 292 ? 5.066 -4.477 -6.062 1 98.56 292 GLU B N 1
ATOM 7111 C CA . GLU B 1 292 ? 4.469 -4.363 -7.387 1 98.56 292 GLU B CA 1
ATOM 7112 C C . GLU B 1 292 ? 5.531 -4.477 -8.484 1 98.56 292 GLU B C 1
ATOM 7114 O O . GLU B 1 292 ? 5.328 -5.172 -9.477 1 98.56 292 GLU B O 1
ATOM 7119 N N . GLU B 1 293 ? 6.652 -3.771 -8.25 1 98.44 293 GLU B N 1
ATOM 7120 C CA . GLU B 1 293 ? 7.746 -3.891 -9.211 1 98.44 293 GLU B CA 1
ATOM 7121 C C . GLU B 1 293 ? 8.211 -5.34 -9.344 1 98.44 293 GLU B C 1
ATOM 7123 O O . GLU B 1 293 ? 8.43 -5.824 -10.453 1 98.44 293 GLU B O 1
ATOM 7128 N N . ARG B 1 294 ? 8.344 -5.984 -8.281 1 98.69 294 ARG B N 1
ATOM 7129 C CA . ARG B 1 294 ? 8.789 -7.375 -8.258 1 98.69 294 ARG B CA 1
ATOM 7130 C C . ARG B 1 294 ? 7.762 -8.289 -8.922 1 98.69 294 ARG B C 1
ATOM 7132 O O . ARG B 1 294 ? 8.125 -9.188 -9.68 1 98.69 294 ARG B O 1
ATOM 7139 N N . ALA B 1 295 ? 6.516 -8.062 -8.594 1 98.62 295 ALA B N 1
ATOM 7140 C CA . ALA B 1 295 ? 5.461 -8.867 -9.203 1 98.62 295 ALA B CA 1
ATOM 7141 C C . ALA B 1 295 ? 5.504 -8.766 -10.727 1 98.62 295 ALA B C 1
ATOM 7143 O O . ALA B 1 295 ? 5.434 -9.789 -11.422 1 98.62 295 ALA B O 1
ATOM 7144 N N . HIS B 1 296 ? 5.664 -7.555 -11.234 1 98.38 296 HIS B N 1
ATOM 7145 C CA . HIS B 1 296 ? 5.754 -7.383 -12.68 1 98.38 296 HIS B CA 1
ATOM 7146 C C . HIS B 1 296 ? 6.996 -8.07 -13.234 1 98.38 296 HIS B C 1
ATOM 7148 O O . HIS B 1 296 ? 6.938 -8.688 -14.305 1 98.38 296 HIS B O 1
ATOM 7154 N N . THR B 1 297 ? 8.047 -7.973 -12.5 1 98.5 297 THR B N 1
ATOM 7155 C CA . THR B 1 297 ? 9.328 -8.492 -12.961 1 98.5 297 THR B CA 1
ATOM 7156 C C . THR B 1 297 ? 9.297 -10.016 -13.039 1 98.5 297 THR B C 1
ATOM 7158 O O . THR B 1 297 ? 9.766 -10.602 -14.023 1 98.5 297 THR B O 1
ATOM 7161 N N . TYR B 1 298 ? 8.75 -10.625 -12.07 1 98.62 298 TYR B N 1
ATOM 7162 C CA . TYR B 1 298 ? 8.805 -12.078 -11.992 1 98.62 298 TYR B CA 1
ATOM 7163 C C . TYR B 1 298 ? 7.648 -12.719 -12.75 1 98.62 298 TYR B C 1
ATOM 7165 O O . TYR B 1 298 ? 7.777 -13.812 -13.289 1 98.62 298 TYR B O 1
ATOM 7173 N N . TRP B 1 299 ? 6.566 -12.055 -12.812 1 97.31 299 TRP B N 1
ATOM 7174 C CA . TRP B 1 299 ? 5.383 -12.578 -13.477 1 97.31 299 TRP B CA 1
ATOM 7175 C C . TRP B 1 299 ? 5.57 -12.594 -14.992 1 97.31 299 TRP B C 1
ATOM 7177 O O . TRP B 1 299 ? 5.434 -13.641 -15.625 1 97.31 299 TRP B O 1
ATOM 7187 N N . HIS B 1 300 ? 5.977 -11.422 -15.508 1 97.31 300 HIS B N 1
ATOM 7188 C CA . HIS B 1 300 ? 6.062 -11.383 -16.969 1 97.31 300 HIS B CA 1
ATOM 7189 C C . HIS B 1 300 ? 7.363 -10.742 -17.422 1 97.31 300 HIS B C 1
ATOM 7191 O O . HIS B 1 300 ? 7.84 -11.016 -18.531 1 97.31 300 HIS B O 1
ATOM 7197 N N . GLY B 1 301 ? 7.977 -9.914 -16.594 1 97.5 301 GLY B N 1
ATOM 7198 C CA . GLY B 1 301 ? 9.164 -9.195 -17.031 1 97.5 301 GLY B CA 1
ATOM 7199 C C . GLY B 1 301 ? 8.906 -8.328 -18.25 1 97.5 301 GLY B C 1
ATOM 7200 O O . GLY B 1 301 ? 7.84 -7.73 -18.391 1 97.5 301 GLY B O 1
ATOM 7201 N N . ASP B 1 302 ? 9.891 -8.203 -19.141 1 97.31 302 ASP B N 1
ATOM 7202 C CA . ASP B 1 302 ? 9.781 -7.309 -20.297 1 97.31 302 ASP B CA 1
ATOM 7203 C C . ASP B 1 302 ? 9.258 -8.047 -21.516 1 97.31 302 ASP B C 1
ATOM 7205 O O . ASP B 1 302 ? 9.18 -7.48 -22.609 1 97.31 302 ASP B O 1
ATOM 7209 N N . GLY B 1 303 ? 9.008 -9.383 -21.391 1 97.88 303 GLY B N 1
ATOM 7210 C CA . GLY B 1 303 ? 8.477 -10.172 -22.484 1 97.88 303 GLY B CA 1
ATOM 7211 C C . GLY B 1 303 ? 9.547 -10.641 -23.453 1 97.88 303 GLY B C 1
ATOM 7212 O O . GLY B 1 303 ? 9.234 -11.219 -24.5 1 97.88 303 GLY B O 1
ATOM 7213 N N . GLN B 1 304 ? 10.812 -10.406 -23.109 1 98.5 304 GLN B N 1
ATOM 7214 C CA . GLN B 1 304 ? 11.891 -10.688 -24.047 1 98.5 304 GLN B CA 1
ATOM 7215 C C . GLN B 1 304 ? 12.969 -11.562 -23.406 1 98.5 304 GLN B C 1
ATOM 7217 O O . GLN B 1 304 ? 13.281 -12.641 -23.922 1 98.5 304 GLN B O 1
ATOM 7222 N N . ASN B 1 305 ? 13.484 -11.18 -22.266 1 98.62 305 ASN B N 1
ATOM 7223 C CA . ASN B 1 305 ? 14.531 -11.914 -21.578 1 98.62 305 ASN B CA 1
ATOM 7224 C C . ASN B 1 305 ? 13.977 -13.117 -20.828 1 98.62 305 ASN B C 1
ATOM 7226 O O . ASN B 1 305 ? 14.211 -13.273 -19.625 1 98.62 305 ASN B O 1
ATOM 7230 N N . ARG B 1 306 ? 13.227 -13.914 -21.562 1 98.62 306 ARG B N 1
ATOM 7231 C CA . ARG B 1 306 ? 12.492 -15.055 -21.031 1 98.62 306 ARG B CA 1
ATOM 7232 C C . ARG B 1 306 ? 12.406 -16.172 -22.078 1 98.62 306 ARG B C 1
ATOM 7234 O O . ARG B 1 306 ? 12.695 -15.953 -23.25 1 98.62 306 ARG B O 1
ATOM 7241 N N . PHE B 1 307 ? 12.031 -17.312 -21.672 1 98.75 307 PHE B N 1
ATOM 7242 C CA . PHE B 1 307 ? 11.469 -18.375 -22.484 1 98.75 307 PHE B CA 1
ATOM 7243 C C . PHE B 1 307 ? 10.281 -19.031 -21.781 1 98.75 307 PHE B C 1
ATOM 7245 O O . PHE B 1 307 ? 10.43 -20.062 -21.141 1 98.75 307 PHE B O 1
ATOM 7252 N N . TYR B 1 308 ? 9.141 -18.547 -22 1 98.56 308 TYR B N 1
ATOM 7253 C CA . TYR B 1 308 ? 7.965 -18.797 -21.172 1 98.56 308 TYR B CA 1
ATOM 7254 C C . TYR B 1 308 ? 7.484 -20.234 -21.328 1 98.56 308 TYR B C 1
ATOM 7256 O O . TYR B 1 308 ? 6.688 -20.719 -20.516 1 98.56 308 TYR B O 1
ATOM 7264 N N . ASP B 1 309 ? 7.992 -20.938 -22.297 1 98.31 309 ASP B N 1
ATOM 7265 C CA . ASP B 1 309 ? 7.578 -22.312 -22.562 1 98.31 309 ASP B CA 1
ATOM 7266 C C . ASP B 1 309 ? 8.305 -23.297 -21.625 1 98.31 309 ASP B C 1
ATOM 7268 O O . ASP B 1 309 ? 7.977 -24.484 -21.578 1 98.31 309 ASP B O 1
ATOM 7272 N N . LYS B 1 310 ? 9.312 -22.828 -20.906 1 98.56 310 LYS B N 1
ATOM 7273 C CA . LYS B 1 310 ? 10.008 -23.656 -19.922 1 98.56 310 LYS B CA 1
ATOM 7274 C C . LYS B 1 310 ? 9.266 -23.656 -18.594 1 98.56 310 LYS B C 1
ATOM 7276 O O . LYS B 1 310 ? 8.891 -22.594 -18.078 1 98.56 310 LYS B O 1
ATOM 7281 N N . PRO B 1 311 ? 9.07 -24.781 -17.953 1 98.12 311 PRO B N 1
ATOM 7282 C CA . PRO B 1 311 ? 8.281 -24.859 -16.734 1 98.12 311 PRO B CA 1
ATOM 7283 C C . PRO B 1 311 ? 8.922 -24.125 -15.555 1 98.12 311 PRO B C 1
ATOM 7285 O O . PRO B 1 311 ? 8.219 -23.609 -14.68 1 98.12 311 PRO B O 1
ATOM 7288 N N . VAL B 1 312 ? 10.266 -24.078 -15.555 1 98.69 312 VAL B N 1
ATOM 7289 C CA . VAL B 1 312 ? 10.984 -23.547 -14.398 1 98.69 312 VAL B CA 1
ATOM 7290 C C . VAL B 1 312 ? 11.938 -22.453 -14.844 1 98.69 312 VAL B C 1
ATOM 7292 O O . VAL B 1 312 ? 12.883 -22.688 -15.594 1 98.69 312 VAL B O 1
ATOM 7295 N N . GLN B 1 313 ? 11.664 -21.281 -14.422 1 98.62 313 GLN B N 1
ATOM 7296 C CA . GLN B 1 313 ? 12.547 -20.156 -14.688 1 98.62 313 GLN B CA 1
ATOM 7297 C C . GLN B 1 313 ? 12.844 -19.359 -13.414 1 98.62 313 GLN B C 1
ATOM 7299 O O . GLN B 1 313 ? 11.938 -18.797 -12.797 1 98.62 313 GLN B O 1
ATOM 7304 N N . PHE B 1 314 ? 14.094 -19.328 -13 1 98.94 314 PHE B N 1
ATOM 7305 C CA . PHE B 1 314 ? 14.531 -18.453 -11.914 1 98.94 314 PHE B CA 1
ATOM 7306 C C . PHE B 1 314 ? 14.977 -17.094 -12.445 1 98.94 314 PHE B C 1
ATOM 7308 O O . PHE B 1 314 ? 15.703 -17.031 -13.438 1 98.94 314 PHE B O 1
ATOM 7315 N N . ILE B 1 315 ? 14.539 -16.062 -11.844 1 98.94 315 ILE B N 1
ATOM 7316 C CA . ILE B 1 315 ? 14.859 -14.711 -12.273 1 98.94 315 ILE B CA 1
ATOM 7317 C C . ILE B 1 315 ? 15.75 -14.031 -11.234 1 98.94 315 ILE B C 1
ATOM 7319 O O . ILE B 1 315 ? 15.398 -13.961 -10.055 1 98.94 315 ILE B O 1
ATOM 7323 N N . ILE B 1 316 ? 16.906 -13.594 -11.648 1 98.88 316 ILE B N 1
ATOM 7324 C CA . ILE B 1 316 ? 17.828 -12.852 -10.797 1 98.88 316 ILE B CA 1
ATOM 7325 C C . ILE B 1 316 ? 18.031 -11.445 -11.359 1 98.88 316 ILE B C 1
ATOM 7327 O O . ILE B 1 316 ? 18.359 -11.281 -12.531 1 98.88 316 ILE B O 1
ATOM 7331 N N . CYS B 1 317 ? 17.797 -10.469 -10.516 1 98.69 317 CYS B N 1
ATOM 7332 C CA . CYS B 1 317 ? 17.891 -9.078 -10.961 1 98.69 317 CYS B CA 1
ATOM 7333 C C . CYS B 1 317 ? 19.219 -8.469 -10.555 1 98.69 317 CYS B C 1
ATOM 7335 O O . CYS B 1 317 ? 19.938 -9.023 -9.727 1 98.69 317 CYS B O 1
ATOM 7337 N N . ASP B 1 318 ? 19.547 -7.375 -11.148 1 98.31 318 ASP B N 1
ATOM 7338 C CA . ASP B 1 318 ? 20.844 -6.746 -11 1 98.31 318 ASP B CA 1
ATOM 7339 C C . ASP B 1 318 ? 21.078 -6.289 -9.562 1 98.31 318 ASP B C 1
ATOM 7341 O O . ASP B 1 318 ? 22.219 -6.02 -9.172 1 98.31 318 ASP B O 1
ATOM 7345 N N . ASN B 1 319 ? 20.031 -6.113 -8.758 1 96.81 319 ASN B N 1
ATOM 7346 C CA . ASN B 1 319 ? 20.219 -5.727 -7.363 1 96.81 319 ASN B CA 1
ATOM 7347 C C . ASN B 1 319 ? 20.219 -6.941 -6.441 1 96.81 319 ASN B C 1
ATOM 7349 O O . ASN B 1 319 ? 20.062 -6.801 -5.227 1 96.81 319 ASN B O 1
ATOM 7353 N N . GLY B 1 320 ? 20.203 -8.125 -7.027 1 97.56 320 GLY B N 1
ATOM 7354 C CA . GLY B 1 320 ? 20.391 -9.344 -6.254 1 97.56 320 GLY B CA 1
ATOM 7355 C C . GLY B 1 320 ? 19.078 -9.961 -5.801 1 97.56 320 GLY B C 1
ATOM 7356 O O . GLY B 1 320 ? 19.062 -11.07 -5.262 1 97.56 320 GLY B O 1
ATOM 7357 N N . VAL B 1 321 ? 17.953 -9.305 -6 1 98.19 321 VAL B N 1
ATOM 7358 C CA . VAL B 1 321 ? 16.672 -9.906 -5.656 1 98.19 321 VAL B CA 1
ATOM 7359 C C . VAL B 1 321 ? 16.297 -10.969 -6.691 1 98.19 321 VAL B C 1
ATOM 7361 O O . VAL B 1 321 ? 16.828 -10.977 -7.801 1 98.19 321 VAL B O 1
ATOM 7364 N N . SER B 1 322 ? 15.438 -11.875 -6.289 1 98.75 322 SER B N 1
ATOM 7365 C CA . SER B 1 322 ? 15.156 -13 -7.18 1 98.75 322 SER B CA 1
ATOM 7366 C C . SER B 1 322 ? 13.695 -13.438 -7.059 1 98.75 322 SER B C 1
ATOM 7368 O O . SER B 1 322 ? 13.016 -13.094 -6.09 1 98.75 322 SER B O 1
ATOM 7370 N N . GLY B 1 323 ? 13.273 -14.109 -8.023 1 98.81 323 GLY B N 1
ATOM 7371 C CA . GLY B 1 323 ? 11.961 -14.742 -8.07 1 98.81 323 GLY B CA 1
ATOM 7372 C C . GLY B 1 323 ? 11.898 -15.922 -9.023 1 98.81 323 GLY B C 1
ATOM 7373 O O . GLY B 1 323 ? 12.93 -16.516 -9.359 1 98.81 323 GLY B O 1
ATOM 7374 N N . PHE B 1 324 ? 10.688 -16.312 -9.273 1 98.75 324 PHE B N 1
ATOM 7375 C CA . PHE B 1 324 ? 10.414 -17.516 -10.047 1 98.75 324 PHE B CA 1
ATOM 7376 C C . PHE B 1 324 ? 9.172 -17.328 -10.914 1 98.75 324 PHE B C 1
ATOM 7378 O O . PHE B 1 324 ? 8.211 -16.672 -10.5 1 98.75 324 PHE B O 1
ATOM 7385 N N . MET B 1 325 ? 9.25 -17.828 -12.109 1 98.44 325 MET B N 1
ATOM 7386 C CA . MET B 1 325 ? 8.078 -17.906 -12.977 1 98.44 325 MET B CA 1
ATOM 7387 C C . MET B 1 325 ? 7.828 -19.344 -13.422 1 98.44 325 MET B C 1
ATOM 7389 O O . MET B 1 325 ? 8.742 -20.016 -13.906 1 98.44 325 MET B O 1
ATOM 7393 N N . GLY B 1 326 ? 6.609 -19.766 -13.25 1 97.81 326 GLY B N 1
ATOM 7394 C CA . GLY B 1 326 ? 6.238 -21.109 -13.641 1 97.81 326 GLY B CA 1
ATOM 7395 C C . GLY B 1 326 ? 5.234 -21.156 -14.781 1 97.81 326 GLY B C 1
ATOM 7396 O O . GLY B 1 326 ? 4.344 -20.297 -14.859 1 97.81 326 GLY B O 1
ATOM 7397 N N . GLU B 1 327 ? 5.496 -22.094 -15.688 1 96.44 327 GLU B N 1
ATOM 7398 C CA . GLU B 1 327 ? 4.52 -22.453 -16.703 1 96.44 327 GLU B CA 1
ATOM 7399 C C . GLU B 1 327 ? 3.549 -23.516 -16.203 1 96.44 327 GLU B C 1
ATOM 7401 O O . GLU B 1 327 ? 3.971 -24.547 -15.656 1 96.44 327 GLU B O 1
ATOM 7406 N N . HIS B 1 328 ? 2.303 -23.328 -16.281 1 94.5 328 HIS B N 1
ATOM 7407 C CA . HIS B 1 328 ? 1.296 -24 -15.461 1 94.5 328 HIS B CA 1
ATOM 7408 C C . HIS B 1 328 ? 0.665 -25.172 -16.188 1 94.5 328 HIS B C 1
ATOM 7410 O O . HIS B 1 328 ? -0.186 -25.875 -15.641 1 94.5 328 HIS B O 1
ATOM 7416 N N . SER B 1 329 ? 1.019 -25.562 -17.375 1 93.62 329 SER B N 1
ATOM 7417 C CA . SER B 1 329 ? 0.213 -26.484 -18.156 1 93.62 329 SER B CA 1
ATOM 7418 C C . SER B 1 329 ? 0.233 -27.891 -17.562 1 93.62 329 SER B C 1
ATOM 7420 O O . SER B 1 329 ? -0.816 -28.438 -17.219 1 93.62 329 SER B O 1
ATOM 7422 N N . MET B 1 330 ? 1.424 -28.422 -17.281 1 95.06 330 MET B N 1
ATOM 7423 C CA . MET B 1 330 ? 1.478 -29.828 -16.891 1 95.06 330 MET B CA 1
ATOM 7424 C C . MET B 1 330 ? 1.738 -29.953 -15.391 1 95.06 330 MET B C 1
ATOM 7426 O O . MET B 1 330 ? 1.597 -31.047 -14.82 1 95.06 330 MET B O 1
ATOM 7430 N N . MET B 1 331 ? 2.064 -28.922 -14.766 1 93.5 331 MET B N 1
ATOM 7431 C CA . MET B 1 331 ? 2.365 -28.922 -13.336 1 93.5 331 MET B CA 1
ATOM 7432 C C . MET B 1 331 ? 1.62 -27.812 -12.617 1 93.5 331 MET B C 1
ATOM 7434 O O . MET B 1 331 ? 1.724 -26.641 -13 1 93.5 331 MET B O 1
ATOM 7438 N N . ASP B 1 332 ? 0.943 -28.172 -11.523 1 91.81 332 ASP B N 1
ATOM 7439 C CA . ASP B 1 332 ? 0.29 -27.172 -10.695 1 91.81 332 ASP B CA 1
ATOM 7440 C C . ASP B 1 332 ? 1.305 -26.438 -9.82 1 91.81 332 ASP B C 1
ATOM 7442 O O . ASP B 1 332 ? 2.492 -26.766 -9.828 1 91.81 332 ASP B O 1
ATOM 7446 N N . GLY B 1 333 ? 0.833 -25.516 -9.055 1 94.31 333 GLY B N 1
ATOM 7447 C CA . GLY B 1 333 ? 1.707 -24.641 -8.281 1 94.31 333 GLY B CA 1
ATOM 7448 C C . GLY B 1 333 ? 2.375 -25.344 -7.117 1 94.31 333 GLY B C 1
ATOM 7449 O O . GLY B 1 333 ? 3.459 -24.953 -6.684 1 94.31 333 GLY B O 1
ATOM 7450 N N . THR B 1 334 ? 1.845 -26.438 -6.625 1 94.81 334 THR B N 1
ATOM 7451 C CA . THR B 1 334 ? 2.326 -27.062 -5.398 1 94.81 334 THR B CA 1
ATOM 7452 C C . THR B 1 334 ? 3.729 -27.625 -5.598 1 94.81 334 THR B C 1
ATOM 7454 O O . THR B 1 334 ? 4.594 -27.469 -4.734 1 94.81 334 THR B O 1
ATOM 7457 N N . PRO B 1 335 ? 4.023 -28.297 -6.738 1 96.56 335 PRO B N 1
ATOM 7458 C CA . PRO B 1 335 ? 5.383 -28.812 -6.918 1 96.56 335 PRO B CA 1
ATOM 7459 C C . PRO B 1 335 ? 6.43 -27.703 -7.004 1 96.56 335 PRO B C 1
ATOM 7461 O O . PRO B 1 335 ? 7.5 -27.812 -6.402 1 96.56 335 PRO B O 1
ATOM 7464 N N . THR B 1 336 ? 6.125 -26.656 -7.75 1 97.88 336 THR B N 1
ATOM 7465 C CA . THR B 1 336 ? 7.102 -25.578 -7.883 1 97.88 336 THR B CA 1
ATOM 7466 C C . THR B 1 336 ? 7.203 -24.781 -6.586 1 97.88 336 THR B C 1
ATOM 7468 O O . THR B 1 336 ? 8.25 -24.219 -6.277 1 97.88 336 THR B O 1
ATOM 7471 N N . HIS B 1 337 ? 6.047 -24.719 -5.918 1 97.81 337 HIS B N 1
ATOM 7472 C CA . HIS B 1 337 ? 6.094 -24.156 -4.578 1 97.81 337 HIS B CA 1
ATOM 7473 C C . HIS B 1 337 ? 7.102 -24.891 -3.699 1 97.81 337 HIS B C 1
ATOM 7475 O O . HIS B 1 337 ? 7.922 -24.266 -3.025 1 97.81 337 HIS B O 1
ATOM 7481 N N . ARG B 1 338 ? 7.051 -26.188 -3.693 1 97.88 338 ARG B N 1
ATOM 7482 C CA . ARG B 1 338 ? 7.984 -27.016 -2.926 1 97.88 338 ARG B CA 1
ATOM 7483 C C . ARG B 1 338 ? 9.422 -26.75 -3.367 1 97.88 338 ARG B C 1
ATOM 7485 O O . ARG B 1 338 ? 10.32 -26.641 -2.531 1 97.88 338 ARG B O 1
ATOM 7492 N N . LEU B 1 339 ? 9.609 -26.703 -4.68 1 98.62 339 LEU B N 1
ATOM 7493 C CA . LEU B 1 339 ? 10.93 -26.422 -5.219 1 98.62 339 LEU B CA 1
ATOM 7494 C C . LEU B 1 339 ? 11.469 -25.109 -4.664 1 98.62 339 LEU B C 1
ATOM 7496 O O . LEU B 1 339 ? 12.578 -25.062 -4.133 1 98.62 339 LEU B O 1
ATOM 7500 N N . ASN B 1 340 ? 10.703 -24.078 -4.781 1 98.81 340 ASN B N 1
ATOM 7501 C CA . ASN B 1 340 ? 11.164 -22.75 -4.383 1 98.81 340 ASN B CA 1
ATOM 7502 C C . ASN B 1 340 ? 11.305 -22.641 -2.865 1 98.81 340 ASN B C 1
ATOM 7504 O O . ASN B 1 340 ? 12.203 -21.969 -2.369 1 98.81 340 ASN B O 1
ATOM 7508 N N . ASP B 1 341 ? 10.383 -23.266 -2.156 1 98.44 341 ASP B N 1
ATOM 7509 C CA . ASP B 1 341 ? 10.516 -23.312 -0.704 1 98.44 341 ASP B CA 1
ATOM 7510 C C . ASP B 1 341 ? 11.812 -24 -0.293 1 98.44 341 ASP B C 1
ATOM 7512 O O . ASP B 1 341 ? 12.523 -23.516 0.591 1 98.44 341 ASP B O 1
ATOM 7516 N N . TYR B 1 342 ? 12.086 -25.109 -0.923 1 98.31 342 TYR B N 1
ATOM 7517 C CA . TYR B 1 342 ? 13.305 -25.875 -0.671 1 98.31 342 TYR B CA 1
ATOM 7518 C C . TYR B 1 342 ? 14.547 -25.031 -0.963 1 98.31 342 TYR B C 1
ATOM 7520 O O . TYR B 1 342 ? 15.461 -24.953 -0.142 1 98.31 342 TYR B O 1
ATOM 7528 N N . VAL B 1 343 ? 14.562 -24.406 -2.119 1 98.62 343 VAL B N 1
ATOM 7529 C CA . VAL B 1 343 ? 15.695 -23.594 -2.561 1 98.62 343 VAL B CA 1
ATOM 7530 C C . VAL B 1 343 ? 15.992 -22.516 -1.523 1 98.62 343 VAL B C 1
ATOM 7532 O O . VAL B 1 343 ? 17.141 -22.344 -1.108 1 98.62 343 VAL B O 1
ATOM 7535 N N . ASN B 1 344 ? 14.992 -21.828 -1.087 1 98.44 344 ASN B N 1
ATOM 7536 C CA . ASN B 1 344 ? 15.18 -20.781 -0.096 1 98.44 344 ASN B CA 1
ATOM 7537 C C . ASN B 1 344 ? 15.578 -21.344 1.263 1 98.44 344 ASN B C 1
ATOM 7539 O O . ASN B 1 344 ? 16.453 -20.812 1.937 1 98.44 344 ASN B O 1
ATOM 7543 N N . ASP B 1 345 ? 14.961 -22.438 1.66 1 97.94 345 ASP B N 1
ATOM 7544 C CA . ASP B 1 345 ? 15.227 -23.062 2.951 1 97.94 345 ASP B CA 1
ATOM 7545 C C . ASP B 1 345 ? 16.703 -23.453 3.07 1 97.94 345 ASP B C 1
ATOM 7547 O O . ASP B 1 345 ? 17.359 -23.125 4.059 1 97.94 345 ASP B O 1
ATOM 7551 N N . VAL B 1 346 ? 17.203 -24.125 2.064 1 97.75 346 VAL B N 1
ATOM 7552 C CA . VAL B 1 346 ? 18.562 -24.641 2.164 1 97.75 346 VAL B CA 1
ATOM 7553 C C . VAL B 1 346 ? 19.562 -23.484 2.082 1 97.75 346 VAL B C 1
ATOM 7555 O O . VAL B 1 346 ? 20.609 -23.531 2.711 1 97.75 346 VAL B O 1
ATOM 7558 N N . ILE B 1 347 ? 19.234 -22.453 1.347 1 97.5 347 ILE B N 1
ATOM 7559 C CA . ILE B 1 347 ? 20.125 -21.297 1.248 1 97.5 347 ILE B CA 1
ATOM 7560 C C . ILE B 1 347 ? 20.141 -20.547 2.574 1 97.5 347 ILE B C 1
ATOM 7562 O O . ILE B 1 347 ? 21.203 -20.297 3.146 1 97.5 347 ILE B O 1
ATOM 7566 N N . PHE B 1 348 ? 18.984 -20.219 3.145 1 95 348 PHE B N 1
ATOM 7567 C CA . PHE B 1 348 ? 18.891 -19.375 4.328 1 95 348 PHE B CA 1
ATOM 7568 C C . PHE B 1 348 ? 19.344 -20.125 5.57 1 95 348 PHE B C 1
ATOM 7570 O O . PHE B 1 348 ? 19.812 -19.516 6.531 1 95 348 PHE B O 1
ATOM 7577 N N . ASN B 1 349 ? 19.281 -21.406 5.523 1 96 349 ASN B N 1
ATOM 7578 C CA . ASN B 1 349 ? 19.688 -22.203 6.676 1 96 349 ASN B CA 1
ATOM 7579 C C . ASN B 1 349 ? 21.062 -22.844 6.457 1 96 349 ASN B C 1
ATOM 7581 O O . ASN B 1 349 ? 21.453 -23.766 7.188 1 96 349 ASN B O 1
ATOM 7585 N N . ASN B 1 350 ? 21.719 -22.453 5.441 1 94.38 350 ASN B N 1
ATOM 7586 C CA . ASN B 1 350 ? 23.094 -22.859 5.145 1 94.38 350 ASN B CA 1
ATOM 7587 C C . ASN B 1 350 ? 23.203 -24.375 5.016 1 94.38 350 ASN B C 1
ATOM 7589 O O . ASN B 1 350 ? 24.094 -24.984 5.625 1 94.38 350 ASN B O 1
ATOM 7593 N N . LYS B 1 351 ? 22.328 -24.922 4.277 1 95.75 351 LYS B N 1
ATOM 7594 C CA . LYS B 1 351 ? 22.281 -26.375 4.078 1 95.75 351 LYS B CA 1
ATOM 7595 C C . LYS B 1 351 ? 22.734 -26.75 2.668 1 95.75 351 LYS B C 1
ATOM 7597 O O . LYS B 1 351 ? 22.766 -27.922 2.311 1 95.75 351 LYS B O 1
ATOM 7602 N N . VAL B 1 352 ? 23.156 -25.781 1.892 1 92 352 VAL B N 1
ATOM 7603 C CA . VAL B 1 352 ? 23.562 -26.031 0.513 1 92 352 VAL B CA 1
ATOM 7604 C C . VAL B 1 352 ? 24.953 -26.656 0.489 1 92 352 VAL B C 1
ATOM 7606 O O . VAL B 1 352 ? 25.859 -26.203 1.191 1 92 352 VAL B O 1
ATOM 7609 N N . ASP B 1 353 ? 25.078 -27.656 -0.238 1 93.12 353 ASP B N 1
ATOM 7610 C CA . ASP B 1 353 ? 26.406 -28.141 -0.557 1 93.12 353 ASP B CA 1
ATOM 7611 C C . ASP B 1 353 ? 27.016 -27.359 -1.716 1 93.12 353 ASP B C 1
ATOM 7613 O O . ASP B 1 353 ? 26.734 -27.641 -2.881 1 93.12 353 ASP B O 1
ATOM 7617 N N . HIS B 1 354 ? 27.938 -26.516 -1.425 1 94.62 354 HIS B N 1
ATOM 7618 C CA . HIS B 1 354 ? 28.5 -25.594 -2.402 1 94.62 354 HIS B CA 1
ATOM 7619 C C . HIS B 1 354 ? 29.562 -26.266 -3.262 1 94.62 354 HIS B C 1
ATOM 7621 O O . HIS B 1 354 ? 29.969 -25.734 -4.297 1 94.62 354 HIS B O 1
ATOM 7627 N N . GLY B 1 355 ? 29.922 -27.391 -2.949 1 91.5 355 GLY B N 1
ATOM 7628 C CA . GLY B 1 355 ? 31 -28.062 -3.664 1 91.5 355 GLY B CA 1
ATOM 7629 C C . GLY B 1 355 ? 32.344 -27.438 -3.398 1 91.5 355 GLY B C 1
ATOM 7630 O O . GLY B 1 355 ? 32.438 -26.359 -2.811 1 91.5 355 GLY B O 1
ATOM 7631 N N . ASN B 1 356 ? 33.438 -28.203 -3.795 1 89.44 356 ASN B N 1
ATOM 7632 C CA . ASN B 1 356 ? 34.781 -27.734 -3.498 1 89.44 356 ASN B CA 1
ATOM 7633 C C . ASN B 1 356 ? 35.656 -27.719 -4.75 1 89.44 356 ASN B C 1
ATOM 7635 O O . ASN B 1 356 ? 36.875 -27.516 -4.66 1 89.44 356 ASN B O 1
ATOM 7639 N N . THR B 1 357 ? 35 -27.906 -5.816 1 86.25 357 THR B N 1
ATOM 7640 C CA . THR B 1 357 ? 35.781 -27.891 -7.055 1 86.25 357 THR B CA 1
ATOM 7641 C C . THR B 1 357 ? 36 -26.453 -7.539 1 86.25 357 THR B C 1
ATOM 7643 O O . THR B 1 357 ? 35.188 -25.578 -7.234 1 86.25 357 THR B O 1
ATOM 7646 N N . ASN B 1 358 ? 37.094 -26.25 -8.102 1 88.44 358 ASN B N 1
ATOM 7647 C CA . ASN B 1 358 ? 37.438 -24.984 -8.727 1 88.44 358 ASN B CA 1
ATOM 7648 C C . ASN B 1 358 ? 38.25 -25.188 -10.016 1 88.44 358 ASN B C 1
ATOM 7650 O O . ASN B 1 358 ? 39.375 -24.75 -10.117 1 88.44 358 ASN B O 1
ATOM 7654 N N . ARG B 1 359 ? 37.625 -25.828 -10.977 1 88.81 359 ARG B N 1
ATOM 7655 C CA . ARG B 1 359 ? 38.25 -26.203 -12.234 1 88.81 359 ARG B CA 1
ATOM 7656 C C . ARG B 1 359 ? 38.188 -25.062 -13.25 1 88.81 359 ARG B C 1
ATOM 7658 O O . ARG B 1 359 ? 37.344 -24.188 -13.148 1 88.81 359 ARG B O 1
ATOM 7665 N N . SER B 1 360 ? 39.094 -25.156 -14.195 1 88.38 360 SER B N 1
ATOM 7666 C CA . SER B 1 360 ? 38.969 -24.281 -15.359 1 88.38 360 SER B CA 1
ATOM 7667 C C . SER B 1 360 ? 37.969 -24.828 -16.359 1 88.38 360 SER B C 1
ATOM 7669 O O . SER B 1 360 ? 38.219 -25.859 -17 1 88.38 360 SER B O 1
ATOM 7671 N N . LEU B 1 361 ? 36.875 -24.219 -16.438 1 93.62 361 LEU B N 1
ATOM 7672 C CA . LEU B 1 361 ? 35.781 -24.688 -17.281 1 93.62 361 LEU B CA 1
ATOM 7673 C C . LEU B 1 361 ? 35.75 -23.906 -18.594 1 93.62 361 LEU B C 1
ATOM 7675 O O . LEU B 1 361 ? 36.188 -22.766 -18.656 1 93.62 361 LEU B O 1
ATOM 7679 N N . ALA B 1 362 ? 35.25 -24.562 -19.578 1 92.94 362 ALA B N 1
ATOM 7680 C CA . ALA B 1 362 ? 35 -23.875 -20.844 1 92.94 362 ALA B CA 1
ATOM 7681 C C . ALA B 1 362 ? 34 -22.734 -20.641 1 92.94 362 ALA B C 1
ATOM 7683 O O . ALA B 1 362 ? 33.125 -22.812 -19.781 1 92.94 362 ALA B O 1
ATOM 7684 N N . ASP B 1 363 ? 34.156 -21.688 -21.453 1 93.62 363 ASP B N 1
ATOM 7685 C CA . ASP B 1 363 ? 33.219 -20.578 -21.406 1 93.62 363 ASP B CA 1
ATOM 7686 C C . ASP B 1 363 ? 31.812 -21.031 -21.797 1 93.62 363 ASP B C 1
ATOM 7688 O O . ASP B 1 363 ? 31.656 -21.953 -22.594 1 93.62 363 ASP B O 1
ATOM 7692 N N . PRO B 1 364 ? 30.828 -20.359 -21.188 1 95.25 364 PRO B N 1
ATOM 7693 C CA . PRO B 1 364 ? 29.453 -20.656 -21.625 1 95.25 364 PRO B CA 1
ATOM 7694 C C . PRO B 1 364 ? 29.266 -20.453 -23.125 1 95.25 364 PRO B C 1
ATOM 7696 O O . PRO B 1 364 ? 29.844 -19.531 -23.703 1 95.25 364 PRO B O 1
ATOM 7699 N N . THR B 1 365 ? 28.516 -21.297 -23.703 1 95.12 365 THR B N 1
ATOM 7700 C CA . THR B 1 365 ? 28.281 -21.234 -25.141 1 95.12 365 THR B CA 1
ATOM 7701 C C . THR B 1 365 ? 27 -20.469 -25.453 1 95.12 365 THR B C 1
ATOM 7703 O O . THR B 1 365 ? 25.922 -20.828 -25 1 95.12 365 THR B O 1
ATOM 7706 N N . GLU B 1 366 ? 27.109 -19.438 -26.266 1 97.88 366 GLU B N 1
ATOM 7707 C CA . GLU B 1 366 ? 25.906 -18.719 -26.688 1 97.88 366 GLU B CA 1
ATOM 7708 C C . GLU B 1 366 ? 25.141 -19.484 -27.75 1 97.88 366 GLU B C 1
ATOM 7710 O O . GLU B 1 366 ? 25.719 -20.047 -28.672 1 97.88 366 GLU B O 1
ATOM 7715 N N . ILE B 1 367 ? 23.875 -19.625 -27.5 1 98.44 367 ILE B N 1
ATOM 7716 C CA . ILE B 1 367 ? 22.969 -20.172 -28.5 1 98.44 367 ILE B CA 1
ATOM 7717 C C . ILE B 1 367 ? 22.5 -19.062 -29.438 1 98.44 367 ILE B C 1
ATOM 7719 O O . ILE B 1 367 ? 21.797 -18.141 -29.016 1 98.44 367 ILE B O 1
ATOM 7723 N N . THR B 1 368 ? 22.859 -19.156 -30.688 1 97.19 368 THR B N 1
ATOM 7724 C CA . THR B 1 368 ? 22.547 -18.078 -31.641 1 97.19 368 THR B CA 1
ATOM 7725 C C . THR B 1 368 ? 21.5 -18.531 -32.656 1 97.19 368 THR B C 1
ATOM 7727 O O . THR B 1 368 ? 21.406 -19.719 -32.969 1 97.19 368 THR B O 1
ATOM 7730 N N . PHE B 1 369 ? 20.75 -17.594 -33.094 1 98.06 369 PHE B N 1
ATOM 7731 C CA . PHE B 1 369 ? 19.719 -17.844 -34.094 1 98.06 369 PHE B CA 1
ATOM 7732 C C . PHE B 1 369 ? 20 -17.031 -35.375 1 98.06 369 PHE B C 1
ATOM 7734 O O . PHE B 1 369 ? 20.453 -15.891 -35.312 1 98.06 369 PHE B O 1
ATOM 7741 N N . LYS B 1 370 ? 19.75 -17.672 -36.469 1 97.69 370 LYS B N 1
ATOM 7742 C CA . LYS B 1 370 ? 19.672 -16.922 -37.719 1 97.69 370 LYS B CA 1
ATOM 7743 C C . LYS B 1 370 ? 18.297 -16.281 -37.875 1 97.69 370 LYS B C 1
ATOM 7745 O O . LYS B 1 370 ? 17.281 -16.969 -37.969 1 97.69 370 LYS B O 1
ATOM 7750 N N . VAL B 1 371 ? 18.344 -14.977 -37.906 1 98.12 371 VAL B N 1
ATOM 7751 C CA . VAL B 1 371 ? 17.109 -14.219 -37.969 1 98.12 371 VAL B CA 1
ATOM 7752 C C . VAL B 1 371 ? 16.984 -13.508 -39.312 1 98.12 371 VAL B C 1
ATOM 7754 O O . VAL B 1 371 ? 17.672 -12.523 -39.562 1 98.12 371 VAL B O 1
ATOM 7757 N N . ASN B 1 372 ? 16.156 -13.945 -40.25 1 98 372 ASN B N 1
ATOM 7758 C CA . ASN B 1 372 ? 15.852 -13.227 -41.469 1 98 372 ASN B CA 1
ATOM 7759 C C . ASN B 1 372 ? 14.727 -12.227 -41.281 1 98 372 ASN B C 1
ATOM 7761 O O . ASN B 1 372 ? 14.281 -11.992 -40.156 1 98 372 ASN B O 1
ATOM 7765 N N . ASN B 1 373 ? 14.258 -11.68 -42.344 1 97.88 373 ASN B N 1
ATOM 7766 C CA . ASN B 1 373 ? 13.273 -10.609 -42.25 1 97.88 373 ASN B CA 1
ATOM 7767 C C . ASN B 1 373 ? 11.945 -11.109 -41.688 1 97.88 373 ASN B C 1
ATOM 7769 O O . ASN B 1 373 ? 11.297 -10.406 -40.906 1 97.88 373 ASN B O 1
ATOM 7773 N N . ASP B 1 374 ? 11.594 -12.297 -42.031 1 98 374 ASP B N 1
ATOM 7774 C CA . ASP B 1 374 ? 10.328 -12.859 -41.562 1 98 374 ASP B CA 1
ATOM 7775 C C . ASP B 1 374 ? 10.359 -13.102 -40.031 1 98 374 ASP B C 1
ATOM 7777 O O . ASP B 1 374 ? 9.398 -12.781 -39.344 1 98 374 ASP B O 1
ATOM 7781 N N . VAL B 1 375 ? 11.43 -13.656 -39.656 1 98.5 375 VAL B N 1
ATOM 7782 C CA . VAL B 1 375 ? 11.586 -13.938 -38.219 1 98.5 375 VAL B CA 1
ATOM 7783 C C . VAL B 1 375 ? 11.641 -12.625 -37.438 1 98.5 375 VAL B C 1
ATOM 7785 O O . VAL B 1 375 ? 11.055 -12.508 -36.375 1 98.5 375 VAL B O 1
ATOM 7788 N N . ALA B 1 376 ? 12.297 -11.664 -38 1 98.5 376 ALA B N 1
ATOM 7789 C CA . ALA B 1 376 ? 12.383 -10.352 -37.344 1 98.5 376 ALA B CA 1
ATOM 7790 C C . ALA B 1 376 ? 11 -9.727 -37.188 1 98.5 376 ALA B C 1
ATOM 7792 O O . ALA B 1 376 ? 10.703 -9.109 -36.188 1 98.5 376 ALA B O 1
ATOM 7793 N N . LYS B 1 377 ? 10.242 -9.836 -38.219 1 98.62 377 LYS B N 1
ATOM 7794 C CA . LYS B 1 377 ? 8.875 -9.312 -38.188 1 98.62 377 LYS B CA 1
ATOM 7795 C C . LYS B 1 377 ? 8.047 -10.016 -37.094 1 98.62 377 LYS B C 1
ATOM 7797 O O . LYS B 1 377 ? 7.242 -9.375 -36.438 1 98.62 377 LYS B O 1
ATOM 7802 N N . ASP B 1 378 ? 8.18 -11.328 -37.031 1 98.69 378 ASP B N 1
ATOM 7803 C CA . ASP B 1 378 ? 7.473 -12.094 -36 1 98.69 378 ASP B CA 1
ATOM 7804 C C . ASP B 1 378 ? 7.855 -11.617 -34.594 1 98.69 378 ASP B C 1
ATOM 7806 O O . ASP B 1 378 ? 6.992 -11.461 -33.719 1 98.69 378 ASP B O 1
ATOM 7810 N N . ILE B 1 379 ? 9.125 -11.414 -34.375 1 98.75 379 ILE B N 1
ATOM 7811 C CA . ILE B 1 379 ? 9.625 -10.969 -33.062 1 98.75 379 ILE B CA 1
ATOM 7812 C C . ILE B 1 379 ? 9.023 -9.617 -32.719 1 98.75 379 ILE B C 1
ATOM 7814 O O . ILE B 1 379 ? 8.5 -9.43 -31.625 1 98.75 379 ILE B O 1
ATOM 7818 N N . ASN B 1 380 ? 9.062 -8.711 -33.656 1 98.62 380 ASN B N 1
ATOM 7819 C CA . ASN B 1 380 ? 8.531 -7.375 -33.438 1 98.62 380 ASN B CA 1
ATOM 7820 C C . ASN B 1 380 ? 7.035 -7.414 -33.125 1 98.62 380 ASN B C 1
ATOM 7822 O O . ASN B 1 380 ? 6.562 -6.691 -32.25 1 98.62 380 ASN B O 1
ATOM 7826 N N . SER B 1 381 ? 6.383 -8.211 -33.875 1 98.62 381 SER B N 1
ATOM 7827 C CA . SER B 1 381 ? 4.945 -8.367 -33.625 1 98.62 381 SER B CA 1
ATOM 7828 C C . SER B 1 381 ? 4.66 -8.914 -32.25 1 98.62 381 SER B C 1
ATOM 7830 O O . SER B 1 381 ? 3.73 -8.469 -31.578 1 98.62 381 SER B O 1
ATOM 7832 N N . SER B 1 382 ? 5.418 -9.883 -31.828 1 98.75 382 SER B N 1
ATOM 7833 C CA . SER B 1 382 ? 5.234 -10.492 -30.516 1 98.75 382 SER B CA 1
ATOM 7834 C C . SER B 1 382 ? 5.543 -9.5 -29.406 1 98.75 382 SER B C 1
ATOM 7836 O O . SER B 1 382 ? 4.871 -9.484 -28.375 1 98.75 382 SER B O 1
ATOM 7838 N N . VAL B 1 383 ? 6.586 -8.695 -29.594 1 98.69 383 VAL B N 1
ATOM 7839 C CA . VAL B 1 383 ? 6.941 -7.676 -28.609 1 98.69 383 VAL B CA 1
ATOM 7840 C C . VAL B 1 383 ? 5.785 -6.691 -28.438 1 98.69 383 VAL B C 1
ATOM 7842 O O . VAL B 1 383 ? 5.43 -6.332 -27.312 1 98.69 383 VAL B O 1
ATOM 7845 N N . GLU B 1 384 ? 5.18 -6.332 -29.547 1 98.56 384 GLU B N 1
ATOM 7846 C CA . GLU B 1 384 ? 4.066 -5.387 -29.5 1 98.56 384 GLU B CA 1
ATOM 7847 C C . GLU B 1 384 ? 2.826 -6.02 -28.891 1 98.56 384 GLU B C 1
ATOM 7849 O O . GLU B 1 384 ? 2.123 -5.375 -28.094 1 98.56 384 GLU B O 1
ATOM 7854 N N . SER B 1 385 ? 2.582 -7.262 -29.281 1 98.31 385 SER B N 1
ATOM 7855 C CA . SER B 1 385 ? 1.443 -7.98 -28.719 1 98.31 385 SER B CA 1
ATOM 7856 C C . SER B 1 385 ? 1.563 -8.102 -27.203 1 98.31 385 SER B C 1
ATOM 7858 O O . SER B 1 385 ? 0.578 -7.938 -26.469 1 98.31 385 SER B O 1
ATOM 7860 N N . PHE B 1 386 ? 2.711 -8.367 -26.781 1 98.5 386 PHE B N 1
ATOM 7861 C CA . PHE B 1 386 ? 2.971 -8.508 -25.344 1 98.5 386 PHE B CA 1
ATOM 7862 C C . PHE B 1 386 ? 2.689 -7.203 -24.609 1 98.5 386 PHE B C 1
ATOM 7864 O O . PHE B 1 386 ? 2.018 -7.199 -23.578 1 98.5 386 PHE B O 1
ATOM 7871 N N . LYS B 1 387 ? 3.199 -6.18 -25.141 1 98.25 387 LYS B N 1
ATOM 7872 C CA . LYS B 1 387 ? 2.99 -4.867 -24.547 1 98.25 387 LYS B CA 1
ATOM 7873 C C . LYS B 1 387 ? 1.503 -4.547 -24.438 1 98.25 387 LYS B C 1
ATOM 7875 O O . LYS B 1 387 ? 1.053 -4.023 -23.406 1 98.25 387 LYS B O 1
ATOM 7880 N N . ASN B 1 388 ? 0.778 -4.848 -25.422 1 98.25 388 ASN B N 1
ATOM 7881 C CA . ASN B 1 388 ? -0.654 -4.566 -25.438 1 98.25 388 ASN B CA 1
ATOM 7882 C C . ASN B 1 388 ? -1.403 -5.402 -24.406 1 98.25 388 ASN B C 1
ATOM 7884 O O . ASN B 1 388 ? -2.238 -4.879 -23.656 1 98.25 388 ASN B O 1
ATOM 7888 N N . VAL B 1 389 ? -1.084 -6.699 -24.391 1 98.06 389 VAL B N 1
ATOM 7889 C CA . VAL B 1 389 ? -1.774 -7.605 -23.469 1 98.06 389 VAL B CA 1
ATOM 7890 C C . VAL B 1 389 ? -1.484 -7.211 -22.031 1 98.06 389 VAL B C 1
ATOM 7892 O O . VAL B 1 389 ? -2.402 -7.09 -21.219 1 98.06 389 VAL B O 1
ATOM 7895 N N . ILE B 1 390 ? -0.235 -6.945 -21.688 1 98.38 390 ILE B N 1
ATOM 7896 C CA . ILE B 1 390 ? 0.135 -6.582 -20.312 1 98.38 390 ILE B CA 1
ATOM 7897 C C . ILE B 1 390 ? -0.438 -5.207 -19.984 1 98.38 390 ILE B C 1
ATOM 7899 O O . ILE B 1 390 ? -0.844 -4.965 -18.844 1 98.38 390 ILE B O 1
ATOM 7903 N N . GLY B 1 391 ? -0.469 -4.359 -21.016 1 98 391 GLY B N 1
ATOM 7904 C CA . GLY B 1 391 ? -0.994 -3.018 -20.828 1 98 391 GLY B CA 1
ATOM 7905 C C . GLY B 1 391 ? -2.459 -2.998 -20.438 1 98 391 GLY B C 1
ATOM 7906 O O . GLY B 1 391 ? -2.947 -2.01 -19.875 1 98 391 GLY B O 1
ATOM 7907 N N . GLU B 1 392 ? -3.162 -4.082 -20.656 1 97.88 392 GLU B N 1
ATOM 7908 C CA . GLU B 1 392 ? -4.574 -4.18 -20.312 1 97.88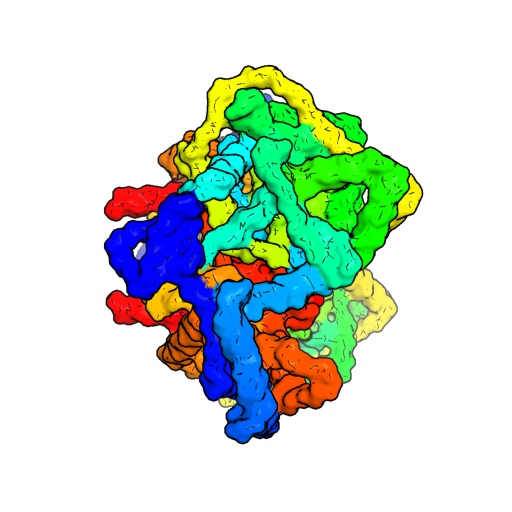 392 GLU B CA 1
ATOM 7909 C C . GLU B 1 392 ? -4.754 -4.531 -18.828 1 97.88 392 GLU B C 1
ATOM 7911 O O . GLU B 1 392 ? -5.852 -4.395 -18.297 1 97.88 392 GLU B O 1
ATOM 7916 N N . HIS B 1 393 ? -3.742 -4.918 -18.172 1 98.38 393 HIS B N 1
ATOM 7917 C CA . HIS B 1 393 ? -3.818 -5.426 -16.812 1 98.38 393 HIS B CA 1
ATOM 7918 C C . HIS B 1 393 ? -3.357 -4.379 -15.805 1 98.38 393 HIS B C 1
ATOM 7920 O O . HIS B 1 393 ? -2.537 -3.516 -16.125 1 98.38 393 HIS B O 1
ATOM 7926 N N . GLU B 1 394 ? -3.932 -4.375 -14.656 1 98.12 394 GLU B N 1
ATOM 7927 C CA . GLU B 1 394 ? -3.414 -3.68 -13.477 1 98.12 394 GLU B CA 1
ATOM 7928 C C . GLU B 1 394 ? -3.146 -4.652 -12.336 1 98.12 394 GLU B C 1
ATOM 7930 O O . GLU B 1 3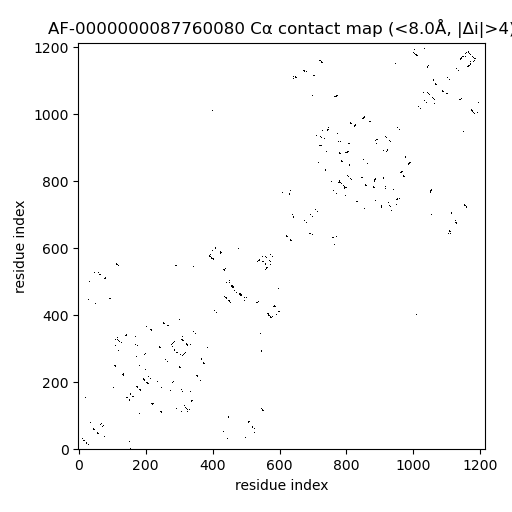94 ? -3.77 -5.715 -12.258 1 98.12 394 GLU B O 1
ATOM 7935 N N . LEU B 1 395 ? -2.178 -4.316 -11.539 1 98.56 395 LEU B N 1
ATOM 7936 C CA . LEU B 1 395 ? -1.713 -5.191 -10.469 1 98.56 395 LEU B CA 1
ATOM 7937 C C . LEU B 1 395 ? -1.344 -4.387 -9.227 1 98.56 395 LEU B C 1
ATOM 7939 O O . LEU B 1 395 ? -0.731 -3.322 -9.336 1 98.56 395 LEU B O 1
ATOM 7943 N N . THR B 1 396 ? -1.792 -4.805 -8.086 1 98.56 396 THR B N 1
ATOM 7944 C CA . THR B 1 396 ? -1.323 -4.309 -6.797 1 98.56 396 THR B CA 1
ATOM 7945 C C . THR B 1 396 ? -1.164 -5.453 -5.801 1 98.56 396 THR B C 1
ATOM 7947 O O . THR B 1 396 ? -1.479 -6.602 -6.113 1 98.56 396 THR B O 1
ATOM 7950 N N . VAL B 1 397 ? -0.525 -5.227 -4.691 1 98.69 397 VAL B N 1
ATOM 7951 C CA . VAL B 1 397 ? -0.274 -6.266 -3.699 1 98.69 397 VAL B CA 1
ATOM 7952 C C . VAL B 1 397 ? -0.802 -5.816 -2.338 1 98.69 397 VAL B C 1
ATOM 7954 O O . VAL B 1 397 ? -0.38 -4.781 -1.812 1 98.69 397 VAL B O 1
ATOM 7957 N N . PHE B 1 398 ? -1.788 -6.512 -1.848 1 98.5 398 PHE B N 1
ATOM 7958 C CA . PHE B 1 398 ? -2.217 -6.375 -0.461 1 98.5 398 PHE B CA 1
ATOM 7959 C C . PHE B 1 398 ? -1.282 -7.137 0.472 1 98.5 398 PHE B C 1
ATOM 7961 O O . PHE B 1 398 ? -1.28 -8.367 0.485 1 98.5 398 PHE B O 1
ATOM 7968 N N . ALA B 1 399 ? -0.44 -6.48 1.172 1 97.88 399 ALA B N 1
ATOM 7969 C CA . ALA B 1 399 ? 0.471 -7.043 2.164 1 97.88 399 ALA B CA 1
ATOM 7970 C C . ALA B 1 399 ? 0.096 -6.594 3.572 1 97.88 399 ALA B C 1
ATOM 7972 O O . ALA B 1 399 ? 0.48 -5.508 4.008 1 97.88 399 ALA B O 1
ATOM 7973 N N . TYR B 1 400 ? -0.63 -7.406 4.332 1 97.81 400 TYR B N 1
ATOM 7974 C CA . TYR B 1 400 ? -1.229 -7.066 5.617 1 97.81 400 TYR B CA 1
ATOM 7975 C C . TYR B 1 400 ? -0.394 -7.609 6.77 1 97.81 400 TYR B C 1
ATOM 7977 O O . TYR B 1 400 ? -0.159 -8.82 6.859 1 97.81 400 TYR B O 1
ATOM 7985 N N . LYS B 1 401 ? 0.067 -6.773 7.676 1 96.81 401 LYS B N 1
ATOM 7986 C CA . LYS B 1 401 ? 0.968 -7.152 8.758 1 96.81 401 LYS B CA 1
ATOM 7987 C C . LYS B 1 401 ? 0.238 -7.176 10.102 1 96.81 401 LYS B C 1
ATOM 7989 O O . LYS B 1 401 ? 0.854 -7.395 11.148 1 96.81 401 LYS B O 1
ATOM 7994 N N . GLY B 1 402 ? -1.073 -7 10.109 1 97.19 402 GLY B N 1
ATOM 7995 C CA . GLY B 1 402 ? -1.837 -6.934 11.344 1 97.19 402 GLY B CA 1
ATOM 7996 C C . GLY B 1 402 ? -1.934 -8.266 12.055 1 97.19 402 GLY B C 1
ATOM 7997 O O . GLY B 1 402 ? -1.956 -8.32 13.289 1 97.19 402 GLY B O 1
ATOM 7998 N N . TYR B 1 403 ? -2.105 -9.266 11.281 1 97.69 403 TYR B N 1
ATOM 7999 C CA . TYR B 1 403 ? -2.143 -10.625 11.812 1 97.69 403 TYR B CA 1
ATOM 8000 C C . TYR B 1 403 ? -2.027 -11.648 10.688 1 97.69 403 TYR B C 1
ATOM 8002 O O . TYR B 1 403 ? -1.96 -11.281 9.508 1 97.69 403 TYR B O 1
ATOM 8010 N N . GLY B 1 404 ? -1.867 -12.922 11.039 1 97.88 404 GLY B N 1
ATOM 8011 C CA . GLY B 1 404 ? -1.835 -14.047 10.117 1 97.88 404 GLY B CA 1
ATOM 8012 C C . GLY B 1 404 ? -2.496 -15.289 10.68 1 97.88 404 GLY B C 1
ATOM 8013 O O . GLY B 1 404 ? -3.502 -15.203 11.383 1 97.88 404 GLY B O 1
ATOM 8014 N N . LYS B 1 405 ? -1.981 -16.375 10.281 1 98 405 LYS B N 1
ATOM 8015 C CA . LYS B 1 405 ? -2.586 -17.656 10.641 1 98 405 LYS B CA 1
ATOM 8016 C C . LYS B 1 405 ? -2.588 -17.844 12.156 1 98 405 LYS B C 1
ATOM 8018 O O . LYS B 1 405 ? -3.514 -18.453 12.711 1 98 405 LYS B O 1
ATOM 8023 N N . GLY B 1 406 ? -1.58 -17.281 12.891 1 97.62 406 GLY B N 1
ATOM 8024 C CA . GLY B 1 406 ? -1.51 -17.422 14.336 1 97.62 406 GLY B CA 1
ATOM 8025 C C . GLY B 1 406 ? -2.732 -16.875 15.047 1 97.62 406 GLY B C 1
ATOM 8026 O O . GLY B 1 406 ? -3.35 -17.578 15.859 1 97.62 406 GLY B O 1
ATOM 8027 N N . LEU B 1 407 ? -3.078 -15.688 14.758 1 97.69 407 LEU B N 1
ATOM 8028 C CA . LEU B 1 407 ? -4.23 -15.055 15.391 1 97.69 407 LEU B CA 1
ATOM 8029 C C . LEU B 1 407 ? -5.531 -15.688 14.898 1 97.69 407 LEU B C 1
ATOM 8031 O O . LEU B 1 407 ? -6.48 -15.844 15.664 1 97.69 407 LEU B O 1
ATOM 8035 N N . ILE B 1 408 ? -5.609 -16.047 13.656 1 98.5 408 ILE B N 1
ATOM 8036 C CA . ILE B 1 408 ? -6.809 -16.641 13.07 1 98.5 408 ILE B CA 1
ATOM 8037 C C . ILE B 1 408 ? -7.152 -17.922 13.805 1 98.5 408 ILE B C 1
ATOM 8039 O O . ILE B 1 408 ? -8.32 -18.203 14.094 1 98.5 408 ILE B O 1
ATOM 8043 N N . LYS B 1 409 ? -6.148 -18.703 14.086 1 97.88 409 LYS B N 1
ATOM 8044 C CA . LYS B 1 409 ? -6.359 -19.953 14.82 1 97.88 409 LYS B CA 1
ATOM 8045 C C . LYS B 1 409 ? -6.895 -19.672 16.219 1 97.88 409 LYS B C 1
ATOM 8047 O O . LYS B 1 409 ? -7.703 -20.453 16.75 1 97.88 409 LYS B O 1
ATOM 8052 N N . LYS B 1 410 ? -6.441 -18.578 16.781 1 97.31 410 LYS B N 1
ATOM 8053 C CA . LYS B 1 410 ? -6.965 -18.188 18.094 1 97.31 410 LYS B CA 1
ATOM 8054 C C . LYS B 1 410 ? -8.438 -17.797 18 1 97.31 410 LYS B C 1
ATOM 8056 O O . LYS B 1 410 ? -9.18 -17.906 18.984 1 97.31 410 LYS B O 1
ATOM 8061 N N . PHE B 1 411 ? -8.844 -17.359 16.859 1 97.75 411 PHE B N 1
ATOM 8062 C CA . PHE B 1 411 ? -10.242 -17.047 16.594 1 97.75 411 PHE B CA 1
ATOM 8063 C C . PHE B 1 411 ? -11.039 -18.328 16.344 1 97.75 411 PHE B C 1
ATOM 8065 O O . PHE B 1 411 ? -12.234 -18.281 16.047 1 97.75 411 PHE B O 1
ATOM 8072 N N . LYS B 1 412 ? -10.359 -19.469 16.359 1 97.06 412 LYS B N 1
ATOM 8073 C CA . LYS B 1 412 ? -10.977 -20.781 16.141 1 97.06 412 LYS B CA 1
ATOM 8074 C C . LYS B 1 412 ? -11.578 -20.875 14.734 1 97.06 412 LYS B C 1
ATOM 8076 O O . LYS B 1 412 ? -12.711 -21.312 14.57 1 97.06 412 LYS B O 1
ATOM 8081 N N . ALA B 1 413 ? -10.836 -20.422 13.812 1 98 413 ALA B N 1
ATOM 8082 C CA . ALA B 1 413 ? -11.25 -20.469 12.414 1 98 413 ALA B CA 1
ATOM 8083 C C . ALA B 1 413 ? -10.172 -21.094 11.539 1 98 413 ALA B C 1
ATOM 8085 O O . ALA B 1 413 ? -8.977 -20.906 11.797 1 98 413 ALA B O 1
ATOM 8086 N N . SER B 1 414 ? -10.656 -21.891 10.539 1 97.62 414 SER B N 1
ATOM 8087 C CA . SER B 1 414 ? -9.727 -22.297 9.492 1 97.62 414 SER B CA 1
ATOM 8088 C C . SER B 1 414 ? -9.117 -21.078 8.797 1 97.62 414 SER B C 1
ATOM 8090 O O . SER B 1 414 ? -9.836 -20.203 8.328 1 97.62 414 SER B O 1
ATOM 8092 N N . PRO B 1 415 ? -7.801 -21 8.766 1 98.31 415 PRO B N 1
ATOM 8093 C CA . PRO B 1 415 ? -7.184 -19.844 8.125 1 98.31 415 PRO B CA 1
ATOM 8094 C C . PRO B 1 415 ? -7.68 -19.625 6.695 1 98.31 415 PRO B C 1
ATOM 8096 O O . PRO B 1 415 ? -7.93 -18.484 6.285 1 98.31 415 PRO B O 1
ATOM 8099 N N . ASP B 1 416 ? -7.805 -20.703 5.977 1 98.25 416 ASP B N 1
ATOM 8100 C CA . ASP B 1 416 ? -8.281 -20.609 4.598 1 98.25 416 ASP B CA 1
ATOM 8101 C C . ASP B 1 416 ? -9.711 -20.078 4.547 1 98.25 416 ASP B C 1
ATOM 8103 O O . ASP B 1 416 ? -10.016 -19.172 3.762 1 98.25 416 ASP B O 1
ATOM 8107 N N . ALA B 1 417 ? -10.586 -20.688 5.324 1 98.69 417 ALA B N 1
ATOM 8108 C CA . ALA B 1 417 ? -11.977 -20.25 5.359 1 98.69 417 ALA B CA 1
ATOM 8109 C C . ALA B 1 417 ? -12.07 -18.781 5.758 1 98.69 417 ALA B C 1
ATOM 8111 O O . ALA B 1 417 ? -12.875 -18.031 5.195 1 98.69 417 ALA B O 1
ATOM 8112 N N . TYR B 1 418 ? -11.273 -18.422 6.742 1 98.81 418 TYR B N 1
ATOM 8113 C CA . TYR B 1 418 ? -11.234 -17.047 7.23 1 98.81 418 TYR B CA 1
ATOM 8114 C C . TYR B 1 418 ? -10.883 -16.078 6.109 1 98.81 418 TYR B C 1
ATOM 8116 O O . TYR B 1 418 ? -11.57 -15.078 5.906 1 98.81 418 TYR B O 1
ATOM 8124 N N . VAL B 1 419 ? -9.828 -16.359 5.348 1 98.88 419 VAL B N 1
ATOM 8125 C CA . VAL B 1 419 ? -9.359 -15.438 4.316 1 98.88 419 VAL B CA 1
ATOM 8126 C C . VAL B 1 419 ? -10.344 -15.438 3.143 1 98.88 419 VAL B C 1
ATOM 8128 O O . VAL B 1 419 ? -10.555 -14.398 2.51 1 98.88 419 VAL B O 1
ATOM 8131 N N . GLN B 1 420 ? -10.938 -16.547 2.85 1 98.81 420 GLN B N 1
ATOM 8132 C CA . GLN B 1 420 ? -11.961 -16.578 1.812 1 98.81 420 GLN B CA 1
ATOM 8133 C C . GLN B 1 420 ? -13.133 -15.664 2.164 1 98.81 420 GLN B C 1
ATOM 8135 O O . GLN B 1 420 ? -13.656 -14.961 1.3 1 98.81 420 GLN B O 1
ATOM 8140 N N . MET B 1 421 ? -13.547 -15.711 3.422 1 98.88 421 MET B N 1
ATOM 8141 C CA . MET B 1 421 ? -14.625 -14.828 3.846 1 98.88 421 MET B CA 1
ATOM 8142 C C . MET B 1 421 ? -14.156 -13.375 3.869 1 98.88 421 MET B C 1
ATOM 8144 O O . MET B 1 421 ? -14.938 -12.469 3.582 1 98.88 421 MET B O 1
ATOM 8148 N N . LEU B 1 422 ? -12.906 -13.164 4.25 1 98.88 422 LEU B N 1
ATOM 8149 C CA . LEU B 1 422 ? -12.305 -11.836 4.16 1 98.88 422 LEU B CA 1
ATOM 8150 C C . LEU B 1 422 ? -12.406 -11.297 2.736 1 98.88 422 LEU B C 1
ATOM 8152 O O . LEU B 1 422 ? -12.812 -10.148 2.535 1 98.88 422 LEU B O 1
ATOM 8156 N N . ILE B 1 423 ? -12.102 -12.125 1.749 1 98.88 423 ILE B N 1
ATOM 8157 C CA . ILE B 1 423 ? -12.148 -11.758 0.338 1 98.88 423 ILE B CA 1
ATOM 8158 C C . ILE B 1 423 ? -13.586 -11.461 -0.071 1 98.88 423 ILE B C 1
ATOM 8160 O O . ILE B 1 423 ? -13.852 -10.469 -0.762 1 98.88 423 ILE B O 1
ATOM 8164 N N . GLN B 1 424 ? -14.516 -12.297 0.369 1 98.81 424 GLN B N 1
ATOM 8165 C CA . GLN B 1 424 ? -15.914 -12.086 0.039 1 98.81 424 GLN B CA 1
ATOM 8166 C C . GLN B 1 424 ? -16.438 -10.781 0.635 1 98.81 424 GLN B C 1
ATOM 8168 O O . GLN B 1 424 ? -17.188 -10.047 -0.013 1 98.81 424 GLN B O 1
ATOM 8173 N N . LEU B 1 425 ? -16.016 -10.539 1.844 1 98.88 425 LEU B N 1
ATOM 8174 C CA . LEU B 1 425 ? -16.422 -9.305 2.496 1 98.88 425 LEU B CA 1
ATOM 8175 C C . LEU B 1 425 ? -15.875 -8.094 1.756 1 98.88 425 LEU B C 1
ATOM 8177 O O . LEU B 1 425 ? -16.594 -7.109 1.542 1 98.88 425 LEU B O 1
ATOM 8181 N N . ALA B 1 426 ? -14.641 -8.141 1.408 1 98.88 426 ALA B N 1
ATOM 8182 C CA . ALA B 1 426 ? -14.008 -7.051 0.672 1 98.88 426 ALA B CA 1
ATOM 8183 C C . ALA B 1 426 ? -14.727 -6.789 -0.646 1 98.88 426 ALA B C 1
ATOM 8185 O O . ALA B 1 426 ? -14.969 -5.633 -1.01 1 98.88 426 ALA B O 1
ATOM 8186 N N . TYR B 1 427 ? -15 -7.871 -1.369 1 98.81 427 TYR B N 1
ATOM 8187 C CA . TYR B 1 427 ? -15.68 -7.727 -2.652 1 98.81 427 TYR B CA 1
ATOM 8188 C C . TYR B 1 427 ? -17.062 -7.121 -2.471 1 98.81 427 TYR B C 1
ATOM 8190 O O . TYR B 1 427 ? -17.484 -6.266 -3.256 1 98.81 427 TYR B O 1
ATOM 8198 N N . TYR B 1 428 ? -17.781 -7.578 -1.482 1 98.62 428 TYR B N 1
ATOM 8199 C CA . TYR B 1 428 ? -19.109 -7.043 -1.198 1 98.62 428 TYR B CA 1
ATOM 8200 C C . TYR B 1 428 ? -19.047 -5.562 -0.833 1 98.62 428 TYR B C 1
ATOM 8202 O O . TYR B 1 428 ? -19.891 -4.773 -1.243 1 98.62 428 TYR B O 1
ATOM 8210 N N . LYS B 1 429 ? -18.078 -5.211 -0.083 1 97.44 429 LYS B N 1
ATOM 8211 C CA . LYS B 1 429 ? -17.875 -3.805 0.252 1 97.44 429 LYS B CA 1
ATOM 8212 C C . LYS B 1 429 ? -17.625 -2.973 -1.002 1 97.44 429 LYS B C 1
ATOM 8214 O O . LYS B 1 429 ? -18.078 -1.829 -1.097 1 97.44 429 LYS B O 1
ATOM 8219 N N . ALA B 1 430 ? -16.906 -3.502 -1.91 1 97.56 430 ALA B N 1
ATOM 8220 C CA . ALA B 1 430 ? -16.5 -2.785 -3.115 1 97.56 430 ALA B CA 1
ATOM 8221 C C . ALA B 1 430 ? -17.656 -2.648 -4.094 1 97.56 430 ALA B C 1
ATOM 8223 O O . ALA B 1 430 ? -17.812 -1.611 -4.742 1 97.56 430 ALA B O 1
ATOM 8224 N N . PHE B 1 431 ? -18.453 -3.734 -4.195 1 97.31 431 PHE B N 1
ATOM 8225 C CA . PHE B 1 431 ? -19.375 -3.768 -5.332 1 97.31 431 PHE B CA 1
ATOM 8226 C C . PHE B 1 431 ? -20.812 -3.916 -4.863 1 97.31 431 PHE B C 1
ATOM 8228 O O . PHE B 1 431 ? -21.75 -3.74 -5.648 1 97.31 431 PHE B O 1
ATOM 8235 N N . GLY B 1 432 ? -21.078 -4.336 -3.635 1 97 432 GLY B N 1
ATOM 8236 C CA . GLY B 1 432 ? -22.406 -4.426 -3.074 1 97 432 GLY B CA 1
ATOM 8237 C C . GLY B 1 432 ? -23.141 -5.699 -3.465 1 97 432 GLY B C 1
ATOM 8238 O O . GLY B 1 432 ? -24.344 -5.828 -3.232 1 97 432 GLY B O 1
ATOM 8239 N N . VAL B 1 433 ? -22.344 -6.625 -4.125 1 97.5 433 VAL B N 1
ATOM 8240 C CA . VAL B 1 433 ? -22.953 -7.875 -4.582 1 97.5 433 VAL B CA 1
ATOM 8241 C C . VAL B 1 433 ? -21.984 -9.031 -4.332 1 97.5 433 VAL B C 1
ATOM 8243 O O . VAL B 1 433 ? -20.797 -8.82 -4.086 1 97.5 433 VAL B O 1
ATOM 8246 N N . CYS B 1 434 ? -22.531 -10.227 -4.238 1 98.06 434 CYS B N 1
ATOM 8247 C CA . CYS B 1 434 ? -21.75 -11.453 -4.23 1 98.06 434 CYS B CA 1
ATOM 8248 C C . CYS B 1 434 ? -21.75 -12.102 -5.609 1 98.06 434 CYS B C 1
ATOM 8250 O O . CYS B 1 434 ? -22.797 -12.203 -6.258 1 98.06 434 CYS B O 1
ATOM 8252 N N . ARG B 1 435 ? -20.594 -12.492 -6.109 1 98.12 435 ARG B N 1
ATOM 8253 C CA . ARG B 1 435 ? -20.453 -13.094 -7.43 1 98.12 435 ARG B CA 1
ATOM 8254 C C . ARG B 1 435 ? -19.734 -14.438 -7.348 1 98.12 435 ARG B C 1
ATOM 8256 O O . ARG B 1 435 ? -19.016 -14.703 -6.379 1 98.12 435 ARG B O 1
ATOM 8263 N N . PRO B 1 436 ? -19.938 -15.273 -8.375 1 98.44 436 PRO B N 1
ATOM 8264 C CA . PRO B 1 436 ? -19.281 -16.578 -8.375 1 98.44 436 PRO B CA 1
ATOM 8265 C C . PRO B 1 436 ? -17.781 -16.484 -8.125 1 98.44 436 PRO B C 1
ATOM 8267 O O . PRO B 1 436 ? -17.094 -15.672 -8.75 1 98.44 436 PRO B O 1
ATOM 8270 N N . THR B 1 437 ? -17.344 -17.266 -7.164 1 98.44 437 THR B N 1
ATOM 8271 C CA . THR B 1 437 ? -15.945 -17.266 -6.719 1 98.44 437 THR B CA 1
ATOM 8272 C C . THR B 1 437 ? -15.383 -18.688 -6.727 1 98.44 437 THR B C 1
ATOM 8274 O O . THR B 1 437 ? -16 -19.609 -6.203 1 98.44 437 THR B O 1
ATOM 8277 N N . TYR B 1 438 ? -14.258 -18.734 -7.348 1 96.5 438 TYR B N 1
ATOM 8278 C CA . TYR B 1 438 ? -13.531 -20 -7.516 1 96.5 438 TYR B CA 1
ATOM 8279 C C . TYR B 1 438 ? -12.344 -20.062 -6.566 1 96.5 438 TYR B C 1
ATOM 8281 O O . TYR B 1 438 ? -11.531 -19.141 -6.508 1 96.5 438 TYR B O 1
ATOM 8289 N N . GLU B 1 439 ? -12.281 -21.141 -5.789 1 97.81 439 GLU B N 1
ATOM 8290 C CA . GLU B 1 439 ? -11.023 -21.5 -5.145 1 97.81 439 GLU B CA 1
ATOM 8291 C C . GLU B 1 439 ? -10.523 -22.859 -5.629 1 97.81 439 GLU B C 1
ATOM 8293 O O . GLU B 1 439 ? -11.289 -23.828 -5.66 1 97.81 439 GLU B O 1
ATOM 8298 N N . SER B 1 440 ? -9.281 -22.906 -5.961 1 96 440 SER B N 1
ATOM 8299 C CA . SER B 1 440 ? -8.695 -24.156 -6.398 1 96 440 SER B CA 1
ATOM 8300 C C . SER B 1 440 ? -8.555 -25.141 -5.234 1 96 440 SER B C 1
ATOM 8302 O O . SER B 1 440 ? -8.023 -24.781 -4.18 1 96 440 SER B O 1
ATOM 8304 N N . ALA B 1 441 ? -9.055 -26.344 -5.402 1 96.06 441 ALA B N 1
ATOM 8305 C CA . ALA B 1 441 ? -8.867 -27.438 -4.453 1 96.06 441 ALA B CA 1
ATOM 8306 C C . ALA B 1 441 ? -7.965 -28.516 -5.031 1 96.06 441 ALA B C 1
ATOM 8308 O O . ALA B 1 441 ? -8.219 -29.031 -6.125 1 96.06 441 ALA B O 1
ATOM 8309 N N . ALA B 1 442 ? -6.984 -28.828 -4.352 1 94.25 442 ALA B N 1
ATOM 8310 C CA . ALA B 1 442 ? -6.066 -29.859 -4.828 1 94.25 442 ALA B CA 1
ATOM 8311 C C . ALA B 1 442 ? -6.703 -31.25 -4.734 1 94.25 442 ALA B C 1
ATOM 8313 O O . ALA B 1 442 ? -7.383 -31.562 -3.756 1 94.25 442 ALA B O 1
ATOM 8314 N N . THR B 1 443 ? -6.477 -32.062 -5.742 1 96.31 443 THR B N 1
ATOM 8315 C CA . THR B 1 443 ? -6.934 -33.469 -5.727 1 96.31 443 THR B CA 1
ATOM 8316 C C . THR B 1 443 ? -5.762 -34.406 -5.898 1 96.31 443 THR B C 1
ATOM 8318 O O . THR B 1 443 ? -5.918 -35.5 -6.457 1 96.31 443 THR B O 1
ATOM 8321 N N . ARG B 1 444 ? -4.637 -34 -5.461 1 96 444 ARG B N 1
ATOM 8322 C CA . ARG B 1 444 ? -3.42 -34.812 -5.633 1 96 444 ARG B CA 1
ATOM 8323 C C . ARG B 1 444 ? -3.451 -36.062 -4.758 1 96 444 ARG B C 1
ATOM 8325 O O . ARG B 1 444 ? -2.592 -36.938 -4.883 1 96 444 ARG B O 1
ATOM 8332 N N . ARG B 1 445 ? -4.375 -36.219 -3.893 1 95.56 445 ARG B N 1
ATOM 8333 C CA . ARG B 1 445 ? -4.527 -37.469 -3.145 1 95.56 445 ARG B CA 1
ATOM 8334 C C . ARG B 1 445 ? -4.906 -38.625 -4.07 1 95.56 445 ARG B C 1
ATOM 8336 O O . ARG B 1 445 ? -4.781 -39.781 -3.699 1 95.56 445 ARG B O 1
ATOM 8343 N N . PHE B 1 446 ? -5.363 -38.312 -5.281 1 97.12 446 PHE B N 1
ATOM 8344 C CA . PHE B 1 446 ? -5.734 -39.312 -6.273 1 97.12 446 PHE B CA 1
ATOM 8345 C C . PHE B 1 446 ? -4.66 -39.406 -7.348 1 97.12 446 PHE B C 1
ATOM 8347 O O . PHE B 1 446 ? -3.859 -38.5 -7.539 1 97.12 446 PHE B O 1
ATOM 8354 N N . GLN B 1 447 ? -4.672 -40.5 -8.086 1 96.88 447 GLN B N 1
ATOM 8355 C CA . GLN B 1 447 ? -3.764 -40.719 -9.211 1 96.88 447 GLN B CA 1
ATOM 8356 C C . GLN B 1 447 ? -3.953 -39.625 -10.266 1 96.88 447 GLN B C 1
ATOM 8358 O O . GLN B 1 447 ? -5.066 -39.406 -10.75 1 96.88 447 GLN B O 1
ATOM 8363 N N . GLN B 1 448 ? -2.855 -38.969 -10.57 1 96.94 448 GLN B N 1
ATOM 8364 C CA . GLN B 1 448 ? -2.826 -37.906 -11.578 1 96.94 448 GLN B CA 1
ATOM 8365 C C . GLN B 1 448 ? -3.816 -36.781 -11.242 1 96.94 448 GLN B C 1
ATOM 8367 O O . GLN B 1 448 ? -4.375 -36.156 -12.141 1 96.94 448 GLN B O 1
ATOM 8372 N N . GLY B 1 449 ? -4.086 -36.625 -9.93 1 95.94 449 GLY B N 1
ATOM 8373 C CA . GLY B 1 449 ? -4.996 -35.594 -9.484 1 95.94 449 GLY B CA 1
ATOM 8374 C C . GLY B 1 449 ? -4.445 -34.188 -9.688 1 95.94 449 GLY B C 1
ATOM 8375 O O . GLY B 1 449 ? -3.281 -33.938 -9.383 1 95.94 449 GLY B O 1
ATOM 8376 N N . ARG B 1 450 ? -5.297 -33.25 -10.18 1 93.44 450 ARG B N 1
ATOM 8377 C CA . ARG B 1 450 ? -4.93 -31.859 -10.383 1 93.44 450 ARG B CA 1
ATOM 8378 C C . ARG B 1 450 ? -5.746 -30.938 -9.477 1 93.44 450 ARG B C 1
ATOM 8380 O O . ARG B 1 450 ? -5.484 -30.859 -8.273 1 93.44 450 ARG B O 1
ATOM 8387 N N . THR B 1 451 ? -6.945 -30.453 -10.039 1 92.56 451 THR B N 1
ATOM 8388 C CA . THR B 1 451 ? -7.711 -29.531 -9.211 1 92.56 451 THR B CA 1
ATOM 8389 C C . THR B 1 451 ? -9.211 -29.812 -9.336 1 92.56 451 THR B C 1
ATOM 8391 O O . THR B 1 451 ? -9.641 -30.5 -10.266 1 92.56 451 THR B O 1
ATOM 8394 N N . GLU B 1 452 ? -9.883 -29.5 -8.297 1 96.25 452 GLU B N 1
ATOM 8395 C CA . GLU B 1 452 ? -11.336 -29.328 -8.242 1 96.25 452 GLU B CA 1
ATOM 8396 C C . GLU B 1 452 ? -11.711 -27.906 -7.867 1 96.25 452 GLU B C 1
ATOM 8398 O O . GLU B 1 452 ? -10.844 -27.109 -7.492 1 96.25 452 GLU B O 1
ATOM 8403 N N . THR B 1 453 ? -12.984 -27.547 -8.094 1 97 453 THR B N 1
ATOM 8404 C CA . THR B 1 453 ? -13.461 -26.203 -7.812 1 97 453 THR B CA 1
ATOM 8405 C C . THR B 1 453 ? -14.188 -26.156 -6.477 1 97 453 THR B C 1
ATOM 8407 O O . THR B 1 453 ? -15.133 -26.922 -6.25 1 97 453 THR B O 1
ATOM 8410 N N . CYS B 1 454 ? -13.688 -25.344 -5.656 1 98.12 454 CYS B N 1
ATOM 8411 C CA . CYS B 1 454 ? -14.5 -24.953 -4.512 1 98.12 454 CYS B CA 1
ATOM 8412 C C . CYS B 1 454 ? -15.305 -23.703 -4.824 1 98.12 454 CYS B C 1
ATOM 8414 O O . CYS B 1 454 ? -14.734 -22.641 -5.117 1 98.12 454 CYS B O 1
ATOM 8416 N N . ARG B 1 455 ? -16.609 -23.859 -4.848 1 97.94 455 ARG B N 1
ATOM 8417 C CA . ARG B 1 455 ? -17.5 -22.719 -4.988 1 97.94 455 ARG B CA 1
ATOM 8418 C C . ARG B 1 455 ? -17.656 -21.969 -3.668 1 97.94 455 ARG B C 1
ATOM 8420 O O . ARG B 1 455 ? -18.547 -22.266 -2.875 1 97.94 455 ARG B O 1
ATOM 8427 N N . SER B 1 456 ? -16.969 -20.859 -3.537 1 97.56 456 SER B N 1
ATOM 8428 C CA . SER B 1 456 ? -16.766 -20.219 -2.238 1 97.56 456 SER B CA 1
ATOM 8429 C C . SER B 1 456 ? -18 -19.422 -1.814 1 97.56 456 SER B C 1
ATOM 8431 O O . SER B 1 456 ? -18.172 -19.125 -0.633 1 97.56 456 SER B O 1
ATOM 8433 N N . VAL B 1 457 ? -18.859 -19.078 -2.771 1 98.5 457 VAL B N 1
ATOM 8434 C CA . VAL B 1 457 ? -20.062 -18.328 -2.418 1 98.5 457 VAL B CA 1
ATOM 8435 C C . VAL B 1 457 ? -21.172 -19.297 -2.01 1 98.5 457 VAL B C 1
ATOM 8437 O O . VAL B 1 457 ? -21.562 -20.172 -2.783 1 98.5 457 VAL B O 1
ATOM 8440 N N . SER B 1 458 ? -21.609 -19.234 -0.816 1 98.31 458 SER B N 1
ATOM 8441 C CA . SER B 1 458 ? -22.672 -20.047 -0.247 1 98.31 458 SER B CA 1
ATOM 8442 C C . SER B 1 458 ? -23.781 -19.188 0.344 1 98.31 458 SER B C 1
ATOM 8444 O O . SER B 1 458 ? -23.656 -17.969 0.417 1 98.31 458 SER B O 1
ATOM 8446 N N . VAL B 1 459 ? -24.875 -19.891 0.697 1 98.31 459 VAL B N 1
ATOM 8447 C CA . VAL B 1 459 ? -25.969 -19.203 1.383 1 98.31 459 VAL B CA 1
ATOM 8448 C C . VAL B 1 459 ? -25.438 -18.547 2.658 1 98.31 459 VAL B C 1
ATOM 8450 O O . VAL B 1 459 ? -25.75 -17.391 2.959 1 98.31 459 VAL B O 1
ATOM 8453 N N . GLU B 1 460 ? -24.562 -19.234 3.359 1 98.75 460 GLU B N 1
ATOM 8454 C CA . GLU B 1 460 ? -23.984 -18.766 4.617 1 98.75 460 GLU B CA 1
ATOM 8455 C C . GLU B 1 460 ? -23.047 -17.594 4.383 1 98.75 460 GLU B C 1
ATOM 8457 O O . GLU B 1 460 ? -23.016 -16.641 5.172 1 98.75 460 GLU B O 1
ATOM 8462 N N . SER B 1 461 ? -22.25 -17.625 3.307 1 98.75 461 SER B N 1
ATOM 8463 C CA . SER B 1 461 ? -21.297 -16.547 3.041 1 98.75 461 SER B CA 1
ATOM 8464 C C . SER B 1 461 ? -22.016 -15.242 2.686 1 98.75 461 SER B C 1
ATOM 8466 O O . SER B 1 461 ? -21.562 -14.156 3.055 1 98.75 461 SER B O 1
ATOM 8468 N N . VAL B 1 462 ? -23.141 -15.336 1.941 1 98.75 462 VAL B N 1
ATOM 8469 C CA . VAL B 1 462 ? -23.922 -14.156 1.584 1 98.75 462 VAL B CA 1
ATOM 8470 C C . VAL B 1 462 ? -24.547 -13.555 2.838 1 98.75 462 VAL B C 1
ATOM 8472 O O . VAL B 1 462 ? -24.562 -12.336 3.012 1 98.75 462 VAL B O 1
ATOM 8475 N N . ASP B 1 463 ? -25.047 -14.453 3.707 1 98.69 463 ASP B N 1
ATOM 8476 C CA . ASP B 1 463 ? -25.578 -13.984 4.977 1 98.69 463 ASP B CA 1
ATOM 8477 C C . ASP B 1 463 ? -24.5 -13.289 5.809 1 98.69 463 ASP B C 1
ATOM 8479 O O . ASP B 1 463 ? -24.766 -12.289 6.477 1 98.69 463 ASP B O 1
ATOM 8483 N N . PHE B 1 464 ? -23.375 -13.789 5.801 1 98.81 464 PHE B N 1
ATOM 8484 C CA . PHE B 1 464 ? -22.234 -13.266 6.539 1 98.81 464 PHE B CA 1
ATOM 8485 C C . PHE B 1 464 ? -21.906 -11.852 6.086 1 98.81 464 PHE B C 1
ATOM 8487 O O . PHE B 1 464 ? -21.828 -10.93 6.902 1 98.81 464 PHE B O 1
ATOM 8494 N N . VAL B 1 465 ? -21.672 -11.617 4.797 1 98.69 465 VAL B N 1
ATOM 8495 C CA . VAL B 1 465 ? -21.219 -10.305 4.34 1 98.69 465 VAL B CA 1
ATOM 8496 C C . VAL B 1 465 ? -22.312 -9.266 4.602 1 98.69 465 VAL B C 1
ATOM 8498 O O . VAL B 1 465 ? -22.016 -8.117 4.93 1 98.69 465 VAL B O 1
ATOM 8501 N N . LYS B 1 466 ? -23.578 -9.68 4.449 1 98.38 466 LYS B N 1
ATOM 8502 C CA . LYS B 1 466 ? -24.688 -8.758 4.707 1 98.38 466 LYS B CA 1
ATOM 8503 C C . LYS B 1 466 ? -24.766 -8.391 6.184 1 98.38 466 LYS B C 1
ATOM 8505 O O . LYS B 1 466 ? -24.969 -7.227 6.531 1 98.38 466 LYS B O 1
ATOM 8510 N N . THR B 1 467 ? -24.594 -9.43 7.035 1 98.38 467 THR B N 1
ATOM 8511 C CA . THR B 1 467 ? -24.625 -9.195 8.477 1 98.38 467 THR B CA 1
ATOM 8512 C C . THR B 1 467 ? -23.453 -8.32 8.914 1 98.38 467 THR B C 1
ATOM 8514 O O . THR B 1 467 ? -23.625 -7.41 9.727 1 98.38 467 THR B O 1
ATOM 8517 N N . PHE B 1 468 ? -22.328 -8.578 8.383 1 96.69 468 PHE B N 1
ATOM 8518 C CA . PHE B 1 468 ? -21.125 -7.855 8.766 1 96.69 468 PHE B CA 1
ATOM 8519 C C . PHE B 1 468 ? -21.219 -6.395 8.344 1 96.69 468 PHE B C 1
ATOM 8521 O O . PHE B 1 468 ? -20.641 -5.52 9 1 96.69 468 PHE B O 1
ATOM 8528 N N . GLU B 1 469 ? -21.875 -6.094 7.211 1 95.75 469 GLU B N 1
ATOM 8529 C CA . GLU B 1 469 ? -21.969 -4.73 6.699 1 95.75 469 GLU B CA 1
ATOM 8530 C C . GLU B 1 469 ? -23.188 -4.016 7.281 1 95.75 469 GLU B C 1
ATOM 8532 O O . GLU B 1 469 ? -23.391 -2.824 7.031 1 95.75 469 GLU B O 1
ATOM 8537 N N . ASN B 1 470 ? -24 -4.77 8.055 1 95.38 470 ASN B N 1
ATOM 8538 C CA . ASN B 1 470 ? -25.125 -4.16 8.766 1 95.38 470 ASN B CA 1
ATOM 8539 C C . ASN B 1 470 ? -24.641 -3.406 10.008 1 95.38 470 ASN B C 1
ATOM 8541 O O . ASN B 1 470 ? -24.203 -4.02 10.977 1 95.38 470 ASN B O 1
ATOM 8545 N N . PRO B 1 471 ? -24.797 -2.121 10.023 1 90 471 PRO B N 1
ATOM 8546 C CA . PRO B 1 471 ? -24.266 -1.333 11.141 1 90 471 PRO B CA 1
ATOM 8547 C C . PRO B 1 471 ? -25 -1.595 12.453 1 90 471 PRO B C 1
ATOM 8549 O O . PRO B 1 471 ? -24.484 -1.273 13.523 1 90 471 PRO B O 1
ATOM 8552 N N . SER B 1 472 ? -26.141 -2.154 12.414 1 92.75 472 SER B N 1
ATOM 8553 C CA . SER B 1 472 ? -26.938 -2.416 13.609 1 92.75 472 SER B CA 1
ATOM 8554 C C . SER B 1 472 ? -26.672 -3.811 14.164 1 92.75 472 SER B C 1
ATOM 8556 O O . SER B 1 472 ? -27.109 -4.148 15.266 1 92.75 472 SER B O 1
ATOM 8558 N N . ALA B 1 473 ? -25.938 -4.676 13.406 1 96.44 473 ALA B N 1
ATOM 8559 C CA . ALA B 1 473 ? -25.625 -6.023 13.875 1 96.44 473 ALA B CA 1
ATOM 8560 C C . ALA B 1 473 ? -24.609 -5.988 15.016 1 96.44 473 ALA B C 1
ATOM 8562 O O . ALA B 1 473 ? -23.672 -5.203 14.984 1 96.44 473 ALA B O 1
ATOM 8563 N N . THR B 1 474 ? -24.812 -6.785 16.078 1 96.31 474 THR B N 1
ATOM 8564 C CA . THR B 1 474 ? -23.891 -6.863 17.203 1 96.31 474 THR B CA 1
ATOM 8565 C C . THR B 1 474 ? -22.656 -7.691 16.844 1 96.31 474 THR B C 1
ATOM 8567 O O . THR B 1 474 ? -22.688 -8.469 15.891 1 96.31 474 THR B O 1
ATOM 8570 N N . PRO B 1 475 ? -21.609 -7.559 17.578 1 96.25 475 PRO B N 1
ATOM 8571 C CA . PRO B 1 475 ? -20.438 -8.414 17.359 1 96.25 475 PRO B CA 1
ATOM 8572 C C . PRO B 1 475 ? -20.781 -9.898 17.453 1 96.25 475 PRO B C 1
ATOM 8574 O O . PRO B 1 475 ? -20.25 -10.711 16.688 1 96.25 475 PRO B O 1
ATOM 8577 N N . GLN B 1 476 ? -21.688 -10.227 18.312 1 97.25 476 GLN B N 1
ATOM 8578 C CA . GLN B 1 476 ? -22.078 -11.617 18.484 1 97.25 476 GLN B CA 1
ATOM 8579 C C . GLN B 1 476 ? -22.781 -12.141 17.234 1 97.25 476 GLN B C 1
ATOM 8581 O O . GLN B 1 476 ? -22.531 -13.266 16.781 1 97.25 476 GLN B O 1
ATOM 8586 N N . ASP B 1 477 ? -23.641 -11.281 16.672 1 98 477 ASP B N 1
ATOM 8587 C CA . ASP B 1 477 ? -24.328 -11.656 15.43 1 98 477 ASP B CA 1
ATOM 8588 C C . ASP B 1 477 ? -23.328 -11.844 14.289 1 98 477 ASP B C 1
ATOM 8590 O O . ASP B 1 477 ? -23.453 -12.789 13.508 1 98 477 ASP B O 1
ATOM 8594 N N . LYS B 1 478 ? -22.438 -10.961 14.227 1 98.44 478 LYS B N 1
ATOM 8595 C CA . LYS B 1 478 ? -21.438 -10.992 13.156 1 98.44 478 LYS B CA 1
ATOM 8596 C C . LYS B 1 478 ? -20.547 -12.227 13.266 1 98.44 478 LYS B C 1
ATOM 8598 O O . LYS B 1 478 ? -20.266 -12.891 12.266 1 98.44 478 LYS B O 1
ATOM 8603 N N . ILE B 1 479 ? -20.141 -12.547 14.5 1 98.31 479 ILE B N 1
ATOM 8604 C CA . ILE B 1 479 ? -19.297 -13.711 14.734 1 98.31 479 ILE B CA 1
ATOM 8605 C C . ILE B 1 479 ? -20.062 -14.984 14.383 1 98.31 479 ILE B C 1
ATOM 8607 O O . ILE B 1 479 ? -19.531 -15.883 13.742 1 98.31 479 ILE B O 1
ATOM 8611 N N . ALA B 1 480 ? -21.328 -15.039 14.789 1 98.5 480 ALA B N 1
ATOM 8612 C CA . ALA B 1 480 ? -22.141 -16.219 14.5 1 98.5 480 ALA B CA 1
ATOM 8613 C C . ALA B 1 480 ? -22.297 -16.422 12.992 1 98.5 480 ALA B C 1
ATOM 8615 O O . ALA B 1 480 ? -22.188 -17.547 12.5 1 98.5 480 ALA B O 1
ATOM 8616 N N . ALA B 1 481 ? -22.594 -15.375 12.297 1 98.75 481 ALA B N 1
ATOM 8617 C CA . ALA B 1 481 ? -22.734 -15.453 10.844 1 98.75 481 ALA B CA 1
ATOM 8618 C C . ALA B 1 481 ? -21.422 -15.875 10.188 1 98.75 481 ALA B C 1
ATOM 8620 O O . ALA B 1 481 ? -21.422 -16.672 9.242 1 98.75 481 ALA B O 1
ATOM 8621 N N . ALA B 1 482 ? -20.344 -15.359 10.703 1 98.81 482 ALA B N 1
ATOM 8622 C CA . ALA B 1 482 ? -19.031 -15.688 10.156 1 98.81 482 ALA B CA 1
ATOM 8623 C C . ALA B 1 482 ? -18.719 -17.172 10.352 1 98.81 482 ALA B C 1
ATOM 8625 O O . ALA B 1 482 ? -18.234 -17.828 9.422 1 98.81 482 ALA B O 1
ATOM 8626 N N . ARG B 1 483 ? -18.969 -17.656 11.508 1 98.69 483 ARG B N 1
ATOM 8627 C CA . ARG B 1 483 ? -18.656 -19.047 11.805 1 98.69 483 ARG B CA 1
ATOM 8628 C C . ARG B 1 483 ? -19.484 -19.984 10.938 1 98.69 483 ARG B C 1
ATOM 8630 O O . ARG B 1 483 ? -18.984 -21.016 10.484 1 98.69 483 ARG B O 1
ATOM 8637 N N . LYS B 1 484 ? -20.703 -19.625 10.719 1 98.75 484 LYS B N 1
ATOM 8638 C CA . LYS B 1 484 ? -21.516 -20.406 9.797 1 98.75 484 LYS B CA 1
ATOM 8639 C C . LYS B 1 484 ? -20.906 -20.422 8.398 1 98.75 484 LYS B C 1
ATOM 8641 O O . LYS B 1 484 ? -20.875 -21.453 7.727 1 98.75 484 LYS B O 1
ATOM 8646 N N . ALA B 1 485 ? -20.438 -19.297 7.988 1 98.88 485 ALA B N 1
ATOM 8647 C CA . ALA B 1 485 ? -19.828 -19.172 6.668 1 98.88 485 ALA B CA 1
ATOM 8648 C C . ALA B 1 485 ? -18.516 -19.953 6.594 1 98.88 485 ALA B C 1
ATOM 8650 O O . ALA B 1 485 ? -18.234 -20.609 5.59 1 98.88 485 ALA B O 1
ATOM 8651 N N . PHE B 1 486 ? -17.719 -19.875 7.695 1 98.75 486 PHE B N 1
ATOM 8652 C CA . PHE B 1 486 ? -16.484 -20.641 7.754 1 98.75 486 PHE B CA 1
ATOM 8653 C C . PHE B 1 486 ? -16.766 -22.125 7.605 1 98.75 486 PHE B C 1
ATOM 8655 O O . PHE B 1 486 ? -16.109 -22.812 6.82 1 98.75 486 PHE B O 1
ATOM 8662 N N . ASN B 1 487 ? -17.734 -22.531 8.32 1 98.62 487 ASN B N 1
ATOM 8663 C CA . ASN B 1 487 ? -18.062 -23.953 8.32 1 98.62 487 ASN B CA 1
ATOM 8664 C C . ASN B 1 487 ? -18.562 -24.422 6.953 1 98.62 487 ASN B C 1
ATOM 8666 O O . ASN B 1 487 ? -18.234 -25.516 6.5 1 98.62 487 ASN B O 1
ATOM 8670 N N . ALA B 1 488 ? -19.344 -23.625 6.375 1 98.5 488 ALA B N 1
ATOM 8671 C CA . ALA B 1 488 ? -19.828 -23.953 5.035 1 98.5 488 ALA B CA 1
ATOM 8672 C C . ALA B 1 488 ? -18.656 -24.047 4.047 1 98.5 488 ALA B C 1
ATOM 8674 O O . ALA B 1 488 ? -18.641 -24.938 3.195 1 98.5 488 ALA B O 1
ATOM 8675 N N . HIS B 1 489 ? -17.734 -23.141 4.16 1 98.62 489 HIS B N 1
ATOM 8676 C CA . HIS B 1 489 ? -16.578 -23.156 3.275 1 98.62 489 HIS B CA 1
ATOM 8677 C C . HIS B 1 489 ? -15.734 -24.406 3.492 1 98.62 489 HIS B C 1
ATOM 8679 O O . HIS B 1 489 ? -15.281 -25.031 2.529 1 98.62 489 HIS B O 1
ATOM 8685 N N . VAL B 1 490 ? -15.555 -24.719 4.715 1 98.38 490 VAL B N 1
ATOM 8686 C CA . VAL B 1 490 ? -14.773 -25.906 5.051 1 98.38 490 VAL B CA 1
ATOM 8687 C C . VAL B 1 490 ? -15.43 -27.141 4.449 1 98.38 490 VAL B C 1
ATOM 8689 O O . VAL B 1 490 ? -14.742 -28.031 3.93 1 98.38 490 VAL B O 1
ATOM 8692 N N . LYS B 1 491 ? -16.703 -27.172 4.512 1 97.81 491 LYS B N 1
ATOM 8693 C CA . LYS B 1 491 ? -17.422 -28.297 3.924 1 97.81 491 LYS B CA 1
ATOM 8694 C C . LYS B 1 491 ? -17.234 -28.344 2.41 1 97.81 491 LYS B C 1
ATOM 8696 O O . LYS B 1 491 ? -16.953 -29.391 1.847 1 97.81 491 LYS B O 1
ATOM 8701 N N . TYR B 1 492 ? -17.391 -27.203 1.78 1 97.75 492 TYR B N 1
ATOM 8702 C CA . TYR B 1 492 ? -17.266 -27.141 0.329 1 97.75 492 TYR B CA 1
ATOM 8703 C C . TYR B 1 492 ? -15.852 -27.531 -0.109 1 97.75 492 TYR B C 1
ATOM 8705 O O . TYR B 1 492 ? -15.68 -28.281 -1.07 1 97.75 492 TYR B O 1
ATOM 8713 N N . ILE B 1 493 ? -14.828 -27.031 0.582 1 97.56 493 ILE B N 1
ATOM 8714 C CA . ILE B 1 493 ? -13.453 -27.281 0.169 1 97.56 493 ILE B CA 1
ATOM 8715 C C . ILE B 1 493 ? -13.094 -28.75 0.454 1 97.56 493 ILE B C 1
ATOM 8717 O O . ILE B 1 493 ? -12.305 -29.344 -0.273 1 97.56 493 ILE B O 1
ATOM 8721 N N . THR B 1 494 ? -13.664 -29.281 1.521 1 97 494 THR B N 1
ATOM 8722 C CA . THR B 1 494 ? -13.453 -30.688 1.841 1 97 494 THR B CA 1
ATOM 8723 C C . THR B 1 494 ? -14.062 -31.578 0.767 1 97 494 THR B C 1
ATOM 8725 O O . THR B 1 494 ? -13.43 -32.531 0.312 1 97 494 THR B O 1
ATOM 8728 N N . ASP B 1 495 ? -15.234 -31.234 0.357 1 97.5 495 ASP B N 1
ATOM 8729 C CA . ASP B 1 495 ? -15.883 -32 -0.708 1 97.5 495 ASP B CA 1
ATOM 8730 C C . ASP B 1 495 ? -15.102 -31.891 -2.014 1 97.5 495 ASP B C 1
ATOM 8732 O O . ASP B 1 495 ? -14.906 -32.906 -2.705 1 97.5 495 ASP B O 1
ATOM 8736 N N . ALA B 1 496 ? -14.703 -30.734 -2.291 1 97.69 496 ALA B N 1
ATOM 8737 C CA . ALA B 1 496 ? -13.945 -30.516 -3.523 1 97.69 496 ALA B CA 1
ATOM 8738 C C . ALA B 1 496 ? -12.648 -31.312 -3.516 1 97.69 496 ALA B C 1
ATOM 8740 O O . ALA B 1 496 ? -12.305 -31.969 -4.504 1 97.69 496 ALA B O 1
ATOM 8741 N N . SER B 1 497 ? -11.961 -31.297 -2.414 1 96.31 497 SER B N 1
ATOM 8742 C CA . SER B 1 497 ? -10.695 -32 -2.297 1 96.31 497 SER B CA 1
ATOM 8743 C C . SER B 1 497 ? -10.898 -33.531 -2.373 1 96.31 497 SER B C 1
ATOM 8745 O O . SER B 1 497 ? -9.969 -34.25 -2.717 1 96.31 497 SER B O 1
ATOM 8747 N N . ALA B 1 498 ? -12.125 -33.938 -2.098 1 96.44 498 ALA B N 1
ATOM 8748 C CA . ALA B 1 498 ? -12.469 -35.375 -2.16 1 96.44 498 ALA B CA 1
ATOM 8749 C C . ALA B 1 498 ? -12.977 -35.75 -3.549 1 96.44 498 ALA B C 1
ATOM 8751 O O . ALA B 1 498 ? -13.438 -36.875 -3.76 1 96.44 498 ALA B O 1
ATOM 8752 N N . GLY B 1 499 ? -12.883 -34.844 -4.465 1 96.94 499 GLY B N 1
ATOM 8753 C CA . GLY B 1 499 ? -13.336 -35.094 -5.82 1 96.94 499 GLY B CA 1
ATOM 8754 C C . GLY B 1 499 ? -14.844 -35.031 -5.969 1 96.94 499 GLY B C 1
ATOM 8755 O O . GLY B 1 499 ? -15.398 -35.594 -6.926 1 96.94 499 GLY B O 1
ATOM 8756 N N . LYS B 1 500 ? -15.453 -34.406 -5.008 1 97.69 500 LYS B N 1
ATOM 8757 C CA . LYS B 1 500 ? -16.906 -34.375 -4.984 1 97.69 500 LYS B CA 1
ATOM 8758 C C . LYS B 1 500 ? -17.422 -32.938 -5.195 1 97.69 500 LYS B C 1
ATOM 8760 O O . LYS B 1 500 ? -18.422 -32.531 -4.59 1 97.69 500 LYS B O 1
ATOM 8765 N N . GLY B 1 501 ? -16.672 -32.188 -5.922 1 97.12 501 GLY B N 1
ATOM 8766 C CA . GLY B 1 501 ? -17.156 -30.859 -6.34 1 97.12 501 GLY B CA 1
ATOM 8767 C C . GLY B 1 501 ? -18.188 -30.938 -7.445 1 97.12 501 GLY B C 1
ATOM 8768 O O . GLY B 1 501 ? -18.562 -32.031 -7.891 1 97.12 501 GLY B O 1
ATOM 8769 N N . VAL B 1 502 ? -18.594 -29.812 -7.949 1 98.06 502 VAL B N 1
ATOM 8770 C CA . VAL B 1 502 ? -19.672 -29.703 -8.922 1 98.06 502 VAL B CA 1
ATOM 8771 C C . VAL B 1 502 ? -19.094 -29.625 -10.336 1 98.06 502 VAL B C 1
ATOM 8773 O O . VAL B 1 502 ? -19.531 -30.344 -11.227 1 98.06 502 VAL B O 1
ATOM 8776 N N . ASP B 1 503 ? -18.125 -28.891 -10.5 1 97.81 503 ASP B N 1
ATOM 8777 C CA . ASP B 1 503 ? -17.734 -28.375 -11.812 1 97.81 503 ASP B CA 1
ATOM 8778 C C . ASP B 1 503 ? -17.016 -29.453 -12.625 1 97.81 503 ASP B C 1
ATOM 8780 O O . ASP B 1 503 ? -17.266 -29.609 -13.82 1 97.81 503 ASP B O 1
ATOM 8784 N N . ARG B 1 504 ? -16.125 -30.188 -12.031 1 98.06 504 ARG B N 1
ATOM 8785 C CA . ARG B 1 504 ? -15.383 -31.203 -12.781 1 98.06 504 ARG B CA 1
ATOM 8786 C C . ARG B 1 504 ? -16.297 -32.344 -13.203 1 98.06 504 ARG B C 1
ATOM 8788 O O . ARG B 1 504 ? -16.125 -32.906 -14.289 1 98.06 504 ARG B O 1
ATOM 8795 N N . HIS B 1 505 ? -17.203 -32.781 -12.289 1 98.5 505 HIS B N 1
ATOM 8796 C CA . HIS B 1 505 ? -18.156 -33.812 -12.633 1 98.5 505 HIS B CA 1
ATOM 8797 C C . HIS B 1 505 ? -19.016 -33.406 -13.82 1 98.5 505 HIS B C 1
ATOM 8799 O O . HIS B 1 505 ? -19.125 -34.156 -14.805 1 98.5 505 HIS B O 1
ATOM 8805 N N . LEU B 1 506 ? -19.594 -32.219 -13.742 1 98.38 506 LEU B N 1
ATOM 8806 C CA . LEU B 1 506 ? -20.453 -31.75 -14.82 1 98.38 506 LEU B CA 1
ATOM 8807 C C . LEU B 1 506 ? -19.656 -31.578 -16.109 1 98.38 506 LEU B C 1
ATOM 8809 O O . LEU B 1 506 ? -20.188 -31.812 -17.203 1 98.38 506 LEU B O 1
ATOM 8813 N N . PHE B 1 507 ? -18.453 -31.172 -16.047 1 97.75 507 PHE B N 1
ATOM 8814 C CA . PHE B 1 507 ? -17.562 -31.078 -17.188 1 97.75 507 PHE B CA 1
ATOM 8815 C C . PHE B 1 507 ? -17.391 -32.438 -17.844 1 97.75 507 PHE B C 1
ATOM 8817 O O . PHE B 1 507 ? -17.5 -32.562 -19.078 1 97.75 507 PHE B O 1
ATOM 8824 N N . GLY B 1 508 ? -17.078 -33.438 -17.016 1 98.06 508 GLY B N 1
ATOM 8825 C CA . GLY B 1 508 ? -16.922 -34.781 -17.531 1 98.06 508 GLY B CA 1
ATOM 8826 C C . GLY B 1 508 ? -18.172 -35.312 -18.234 1 98.06 508 GLY B C 1
ATOM 8827 O O . GLY B 1 508 ? -18.078 -35.906 -19.312 1 98.06 508 GLY B O 1
ATOM 8828 N N . LEU B 1 509 ? -19.312 -35.062 -17.625 1 98.44 509 LEU B N 1
ATOM 8829 C CA . LEU B 1 509 ? -20.562 -35.5 -18.219 1 98.44 509 LEU B CA 1
ATOM 8830 C C . LEU B 1 509 ? -20.797 -34.812 -19.562 1 98.44 509 LEU B C 1
ATOM 8832 O O . LEU B 1 509 ? -21.203 -35.438 -20.531 1 98.44 509 LEU B O 1
ATOM 8836 N N . LYS B 1 510 ? -20.562 -33.562 -19.594 1 97.31 510 LYS B N 1
ATOM 8837 C CA . LYS B 1 510 ? -20.75 -32.781 -20.812 1 97.31 510 LYS B CA 1
ATOM 8838 C C . LYS B 1 510 ? -19.812 -33.281 -21.922 1 97.31 510 LYS B C 1
ATOM 8840 O O . LYS B 1 510 ? -20.188 -33.281 -23.094 1 97.31 510 LYS B O 1
ATOM 8845 N N . LYS B 1 511 ? -18.578 -33.688 -21.609 1 96.75 511 LYS B N 1
ATOM 8846 C CA . LYS B 1 511 ? -17.578 -34.156 -22.562 1 96.75 511 LYS B CA 1
ATOM 8847 C C . LYS B 1 511 ? -18.047 -35.438 -23.25 1 96.75 511 LYS B C 1
ATOM 8849 O O . LYS B 1 511 ? -17.547 -35.781 -24.312 1 96.75 511 LYS B O 1
ATOM 8854 N N . LEU B 1 512 ? -19.031 -36.125 -22.656 1 97.75 512 LEU B N 1
ATOM 8855 C CA . LEU B 1 512 ? -19.453 -37.438 -23.141 1 97.75 512 LEU B CA 1
ATOM 8856 C C . LEU B 1 512 ? -20.625 -37.312 -24.109 1 97.75 512 LEU B C 1
ATOM 8858 O O . LEU B 1 512 ? -21.109 -38.312 -24.641 1 97.75 512 LEU B O 1
ATOM 8862 N N . LEU B 1 513 ? -21.094 -36.094 -24.25 1 97.19 513 LEU B N 1
ATOM 8863 C CA . LEU B 1 513 ? -22.125 -35.906 -25.266 1 97.19 513 LEU B CA 1
ATOM 8864 C C . LEU B 1 513 ? -21.609 -36.25 -26.656 1 97.19 513 LEU B C 1
ATOM 8866 O O . LEU B 1 513 ? -20.484 -35.906 -27.016 1 97.19 513 LEU B O 1
ATOM 8870 N N . GLU B 1 514 ? -22.359 -36.906 -27.344 1 94.69 514 GLU B N 1
ATOM 8871 C CA . GLU B 1 514 ? -21.984 -37.25 -28.703 1 94.69 514 GLU B CA 1
ATOM 8872 C C . GLU B 1 514 ? -22.188 -36.094 -29.672 1 94.69 514 GLU B C 1
ATOM 8874 O O . GLU B 1 514 ? -23.016 -35.219 -29.422 1 94.69 514 GLU B O 1
ATOM 8879 N N . PRO B 1 515 ? -21.406 -36.156 -30.766 1 92.56 515 PRO B N 1
ATOM 8880 C CA . PRO B 1 515 ? -21.656 -35.125 -31.781 1 92.56 515 PRO B CA 1
ATOM 8881 C C . PRO B 1 515 ? -23.094 -35.094 -32.281 1 92.56 515 PRO B C 1
ATOM 8883 O O . PRO B 1 515 ? -23.641 -36.156 -32.625 1 92.56 515 PRO B O 1
ATOM 8886 N N . GLY B 1 516 ? -23.672 -34.031 -32.25 1 93 516 GLY B N 1
ATOM 8887 C CA . GLY B 1 516 ? -25.031 -33.875 -32.781 1 93 516 GLY B CA 1
ATOM 8888 C C . GLY B 1 516 ? -26.094 -34.156 -31.719 1 93 516 GLY B C 1
ATOM 8889 O O . GLY B 1 516 ? -27.281 -33.906 -31.953 1 93 516 GLY B O 1
ATOM 8890 N N . GLN B 1 517 ? -25.656 -34.688 -30.609 1 94.31 517 GLN B N 1
ATOM 8891 C CA . GLN B 1 517 ? -26.609 -34.969 -29.547 1 94.31 517 GLN B CA 1
ATOM 8892 C C . GLN B 1 517 ? -27.156 -33.656 -28.969 1 94.31 517 GLN B C 1
ATOM 8894 O O . GLN B 1 517 ? -26.438 -32.656 -28.859 1 94.31 517 GLN B O 1
ATOM 8899 N N . GLU B 1 518 ? -28.422 -33.75 -28.688 1 95.31 518 GLU B N 1
ATOM 8900 C CA . GLU B 1 518 ? -29.047 -32.562 -28.078 1 95.31 518 GLU B CA 1
ATOM 8901 C C . GLU B 1 518 ? -28.406 -32.25 -26.734 1 95.31 518 GLU B C 1
ATOM 8903 O O . GLU B 1 518 ? -28.219 -33.125 -25.906 1 95.31 518 GLU B O 1
ATOM 8908 N N . VAL B 1 519 ? -28.047 -31.016 -26.547 1 97.19 519 VAL B N 1
ATOM 8909 C CA . VAL B 1 519 ? -27.453 -30.578 -25.281 1 97.19 519 VAL B CA 1
ATOM 8910 C C . VAL B 1 519 ? -28.531 -30.547 -24.203 1 97.19 519 VAL B C 1
ATOM 8912 O O . VAL B 1 519 ? -29.547 -29.859 -24.344 1 97.19 519 VAL B O 1
ATOM 8915 N N . PRO B 1 520 ? -28.328 -31.266 -23.156 1 97.56 520 PRO B N 1
ATOM 8916 C CA . PRO B 1 520 ? -29.297 -31.266 -22.062 1 97.56 520 PRO B CA 1
ATOM 8917 C C . PRO B 1 520 ? -29.562 -29.859 -21.516 1 97.56 520 PRO B C 1
ATOM 8919 O O . PRO B 1 520 ? -28.672 -29.016 -21.516 1 97.56 520 PRO B O 1
ATOM 8922 N N . ALA B 1 521 ? -30.781 -29.609 -20.953 1 97.5 521 ALA B N 1
ATOM 8923 C CA . ALA B 1 521 ? -31.25 -28.297 -20.5 1 97.5 521 ALA B CA 1
ATOM 8924 C C . ALA B 1 521 ? -30.359 -27.734 -19.406 1 97.5 521 ALA B C 1
ATOM 8926 O O . ALA B 1 521 ? -30.172 -26.516 -19.312 1 97.5 521 ALA B O 1
ATOM 8927 N N . ILE B 1 522 ? -29.766 -28.594 -18.641 1 98 522 ILE B N 1
ATOM 8928 C CA . ILE B 1 522 ? -28.922 -28.141 -17.547 1 98 522 ILE B CA 1
ATOM 8929 C C . ILE B 1 522 ? -27.75 -27.328 -18.094 1 98 522 ILE B C 1
ATOM 8931 O O . ILE B 1 522 ? -27.344 -26.328 -17.5 1 98 522 ILE B O 1
ATOM 8935 N N . PHE B 1 523 ? -27.234 -27.719 -19.203 1 98.06 523 PHE B N 1
ATOM 8936 C CA . PHE B 1 523 ? -26.062 -27.094 -19.766 1 98.06 523 PHE B CA 1
ATOM 8937 C C . PHE B 1 523 ? -26.453 -25.875 -20.609 1 98.06 523 PHE B C 1
ATOM 8939 O O . PHE B 1 523 ? -25.578 -25.141 -21.078 1 98.06 523 PHE B O 1
ATOM 8946 N N . GLN B 1 524 ? -27.703 -25.656 -20.812 1 97.62 524 GLN B N 1
ATOM 8947 C CA . GLN B 1 524 ? -28.219 -24.5 -21.547 1 97.62 524 GLN B CA 1
ATOM 8948 C C . GLN B 1 524 ? -28.75 -23.438 -20.609 1 97.62 524 GLN B C 1
ATOM 8950 O O . GLN B 1 524 ? -28.984 -22.297 -21.016 1 97.62 524 GLN B O 1
ATOM 8955 N N . ASP B 1 525 ? -28.922 -23.844 -19.375 1 97.62 525 ASP B N 1
ATOM 8956 C CA . ASP B 1 525 ? -29.391 -22.922 -18.344 1 97.62 525 ASP B CA 1
ATOM 8957 C C . ASP B 1 525 ? -28.422 -21.75 -18.188 1 97.62 525 ASP B C 1
ATOM 8959 O O . ASP B 1 525 ? -27.203 -21.953 -18.047 1 97.62 525 ASP B O 1
ATOM 8963 N N . PRO B 1 526 ? -28.953 -20.5 -18.234 1 97.81 526 PRO B N 1
ATOM 8964 C CA . PRO B 1 526 ? -28.062 -19.328 -18.109 1 97.81 526 PRO B CA 1
ATOM 8965 C C . PRO B 1 526 ? -27.266 -19.344 -16.812 1 97.81 526 PRO B C 1
ATOM 8967 O O . PRO B 1 526 ? -26.141 -18.828 -16.781 1 97.81 526 PRO B O 1
ATOM 8970 N N . PHE B 1 527 ? -27.719 -19.953 -15.859 1 98.12 527 PHE B N 1
ATOM 8971 C CA . PHE B 1 527 ? -27.031 -19.922 -14.57 1 98.12 527 PHE B CA 1
ATOM 8972 C C . PHE B 1 527 ? -25.953 -21 -14.492 1 98.12 527 PHE B C 1
ATOM 8974 O O . PHE B 1 527 ? -25.094 -20.953 -13.617 1 98.12 527 PHE B O 1
ATOM 8981 N N . TYR B 1 528 ? -26.031 -21.984 -15.414 1 98 528 TYR B N 1
ATOM 8982 C CA . TYR B 1 528 ? -24.891 -22.891 -15.523 1 98 528 TYR B CA 1
ATOM 8983 C C . TYR B 1 528 ? -23.641 -22.141 -15.938 1 98 528 TYR B C 1
ATOM 8985 O O . TYR B 1 528 ? -22.594 -22.266 -15.305 1 98 528 TYR B O 1
ATOM 8993 N N . ALA B 1 529 ? -23.828 -21.281 -16.906 1 97.31 529 ALA B N 1
ATOM 8994 C CA . ALA B 1 529 ? -22.719 -20.453 -17.375 1 97.31 529 ALA B CA 1
ATOM 8995 C C . ALA B 1 529 ? -22.328 -19.406 -16.344 1 97.31 529 ALA B C 1
ATOM 8997 O O . ALA B 1 529 ? -21.141 -19.203 -16.078 1 97.31 529 ALA B O 1
ATOM 8998 N N . TYR B 1 530 ? -23.297 -18.766 -15.789 1 98 530 TYR B N 1
ATOM 8999 C CA . TYR B 1 530 ? -23.031 -17.672 -14.852 1 98 530 TYR B CA 1
ATOM 9000 C C . TYR B 1 530 ? -22.328 -18.188 -13.602 1 98 530 TYR B C 1
ATOM 9002 O O . TYR B 1 530 ? -21.344 -17.609 -13.148 1 98 530 TYR B O 1
ATOM 9010 N N . SER B 1 531 ? -22.797 -19.281 -13.055 1 97.88 531 SER B N 1
ATOM 9011 C CA . SER B 1 531 ? -22.281 -19.781 -11.781 1 97.88 531 SER B CA 1
ATOM 9012 C C . SER B 1 531 ? -20.891 -20.359 -11.93 1 97.88 531 SER B C 1
ATOM 9014 O O . SER B 1 531 ? -20.219 -20.641 -10.93 1 97.88 531 SER B O 1
ATOM 9016 N N . SER B 1 532 ? -20.469 -20.547 -13.164 1 96.44 532 SER B N 1
ATOM 9017 C CA . SER B 1 532 ? -19.094 -20.984 -13.406 1 96.44 532 SER B CA 1
ATOM 9018 C C . SER B 1 532 ? -18.25 -19.891 -14.039 1 96.44 532 SER B C 1
ATOM 9020 O O . SER B 1 532 ? -17.25 -20.156 -14.695 1 96.44 532 SER B O 1
ATOM 9022 N N . SER B 1 533 ? -18.734 -18.641 -13.984 1 97.38 533 SER B N 1
ATOM 9023 C CA . SER B 1 533 ? -17.969 -17.453 -14.336 1 97.38 533 SER B CA 1
ATOM 9024 C C . SER B 1 533 ? -17.281 -16.859 -13.117 1 97.38 533 SER B C 1
ATOM 9026 O O . SER B 1 533 ? -17.938 -16.281 -12.25 1 97.38 533 SER B O 1
ATOM 9028 N N . TRP B 1 534 ? -16.031 -16.938 -13.109 1 97.75 534 TRP B N 1
ATOM 9029 C CA . TRP B 1 534 ? -15.305 -16.688 -11.867 1 97.75 534 TRP B CA 1
ATOM 9030 C C . TRP B 1 534 ? -14.867 -15.219 -11.789 1 97.75 534 TRP B C 1
ATOM 9032 O O . TRP B 1 534 ? -13.727 -14.891 -12.102 1 97.75 534 TRP B O 1
ATOM 9042 N N . TYR B 1 535 ? -15.766 -14.414 -11.25 1 98.5 535 TYR B N 1
ATOM 9043 C CA . TYR B 1 535 ? -15.484 -13.008 -11 1 98.5 535 TYR B CA 1
ATOM 9044 C C . TYR B 1 535 ? -14.352 -12.844 -9.992 1 98.5 535 TYR B C 1
ATOM 9046 O O . TYR B 1 535 ? -13.633 -11.844 -10.016 1 98.5 535 TYR B O 1
ATOM 9054 N N . LEU B 1 536 ? -14.305 -13.852 -9.164 1 98.69 536 LEU B N 1
ATOM 9055 C CA . LEU B 1 536 ? -13.148 -13.992 -8.289 1 98.69 536 LEU B CA 1
ATOM 9056 C C . LEU B 1 536 ? -12.5 -15.367 -8.461 1 98.69 536 LEU B C 1
ATOM 9058 O O . LEU B 1 536 ? -13.148 -16.391 -8.242 1 98.69 536 LEU B O 1
ATOM 9062 N N . SER B 1 537 ? -11.328 -15.367 -8.906 1 98.19 537 SER B N 1
ATOM 9063 C CA . SER B 1 537 ? -10.5 -16.578 -8.891 1 98.19 537 SER B CA 1
ATOM 9064 C C . SER B 1 537 ? -9.453 -16.5 -7.789 1 98.19 537 SER B C 1
ATOM 9066 O O . SER B 1 537 ? -8.641 -15.578 -7.746 1 98.19 537 SER B O 1
ATOM 9068 N N . THR B 1 538 ? -9.484 -17.453 -6.891 1 98.31 538 THR B N 1
ATOM 9069 C CA . THR B 1 538 ? -8.609 -17.391 -5.723 1 98.31 538 THR B CA 1
ATOM 9070 C C . THR B 1 538 ? -7.863 -18.703 -5.547 1 98.31 538 THR B C 1
ATOM 9072 O O . THR B 1 538 ? -8.352 -19.766 -5.957 1 98.31 538 THR B O 1
ATOM 9075 N N . SER B 1 539 ? -6.652 -18.625 -5.027 1 96.88 539 SER B N 1
ATOM 9076 C CA . SER B 1 539 ? -5.832 -19.781 -4.68 1 96.88 539 SER B CA 1
ATOM 9077 C C . SER B 1 539 ? -4.746 -19.406 -3.674 1 96.88 539 SER B C 1
ATOM 9079 O O . SER B 1 539 ? -4.297 -18.25 -3.633 1 96.88 539 SER B O 1
ATOM 9081 N N . GLN B 1 540 ? -4.395 -20.391 -2.879 1 95.75 540 GLN B N 1
ATOM 9082 C CA . GLN B 1 540 ? -3.453 -20.125 -1.795 1 95.75 540 GLN B CA 1
ATOM 9083 C C . GLN B 1 540 ? -2.207 -20.984 -1.918 1 95.75 540 GLN B C 1
ATOM 9085 O O . GLN B 1 540 ? -2.309 -22.203 -2.072 1 95.75 540 GLN B O 1
ATOM 9090 N N . LEU B 1 541 ? -1.033 -20.453 -1.813 1 96.94 541 LEU B N 1
ATOM 9091 C CA . LEU B 1 541 ? 0.266 -21.078 -1.583 1 96.94 541 LEU B CA 1
ATOM 9092 C C . LEU B 1 541 ? 1.114 -20.219 -0.642 1 96.94 541 LEU B C 1
ATOM 9094 O O . LEU B 1 541 ? 1.572 -19.141 -1.017 1 96.94 541 LEU B O 1
ATOM 9098 N N . SER B 1 542 ? 1.381 -20.766 0.552 1 97.19 542 SER B N 1
ATOM 9099 C CA . SER B 1 542 ? 2.039 -19.953 1.567 1 97.19 542 SER B CA 1
ATOM 9100 C C . SER B 1 542 ? 3.477 -20.406 1.795 1 97.19 542 SER B C 1
ATOM 9102 O O . SER B 1 542 ? 3.768 -21.609 1.756 1 97.19 542 SER B O 1
ATOM 9104 N N . SER B 1 543 ? 4.332 -19.516 1.932 1 97.88 543 SER B N 1
ATOM 9105 C CA . SER B 1 543 ? 5.719 -19.75 2.33 1 97.88 543 SER B CA 1
ATOM 9106 C C . SER B 1 543 ? 6.289 -18.562 3.082 1 97.88 543 SER B C 1
ATOM 9108 O O . SER B 1 543 ? 6.113 -17.422 2.66 1 97.88 543 SER B O 1
ATOM 9110 N N . GLU B 1 544 ? 6.945 -18.797 4.203 1 96.94 544 GLU B N 1
ATOM 9111 C CA . GLU B 1 544 ? 7.605 -17.719 4.938 1 96.94 544 GLU B CA 1
ATOM 9112 C C . GLU B 1 544 ? 8.805 -17.172 4.164 1 96.94 544 GLU B C 1
ATOM 9114 O O . GLU B 1 544 ? 9.328 -16.109 4.496 1 96.94 544 GLU B O 1
ATOM 9119 N N . PHE B 1 545 ? 9.141 -17.906 3.037 1 97.88 545 PHE B N 1
ATOM 9120 C CA . PHE B 1 545 ? 10.305 -17.5 2.26 1 97.88 545 PHE B CA 1
ATOM 9121 C C . PHE B 1 545 ? 9.883 -16.656 1.061 1 97.88 545 PHE B C 1
ATOM 9123 O O . PHE B 1 545 ? 10.734 -16.188 0.297 1 97.88 545 PHE B O 1
ATOM 9130 N N . PHE B 1 546 ? 8.602 -16.438 0.86 1 97.88 546 PHE B N 1
ATOM 9131 C CA . PHE B 1 546 ? 8.117 -15.672 -0.278 1 97.88 546 PHE B CA 1
ATOM 9132 C C . PHE B 1 546 ? 7.672 -14.281 0.161 1 97.88 546 PHE B C 1
ATOM 9134 O O . PHE B 1 546 ? 7.105 -14.117 1.244 1 97.88 546 PHE B O 1
ATOM 9141 N N . ASN B 1 547 ? 7.914 -13.328 -0.655 1 95.44 547 ASN B N 1
ATOM 9142 C CA . ASN B 1 547 ? 7.34 -12.008 -0.411 1 95.44 547 ASN B CA 1
ATOM 9143 C C . ASN B 1 547 ? 6.41 -11.578 -1.545 1 95.44 547 ASN B C 1
ATOM 9145 O O . ASN B 1 547 ? 6.184 -10.391 -1.752 1 95.44 547 ASN B O 1
ATOM 9149 N N . GLY B 1 548 ? 6.004 -12.602 -2.354 1 97.38 548 GLY B N 1
ATOM 9150 C CA . GLY B 1 548 ? 5.023 -12.398 -3.406 1 97.38 548 GLY B CA 1
ATOM 9151 C C . GLY B 1 548 ? 4.629 -13.68 -4.109 1 97.38 548 GLY B C 1
ATOM 9152 O O . GLY B 1 548 ? 5.434 -14.609 -4.215 1 97.38 548 GLY B O 1
ATOM 9153 N N . TYR B 1 549 ? 3.49 -13.727 -4.539 1 98.38 549 TYR B N 1
ATOM 9154 C CA . TYR B 1 549 ? 2.875 -14.82 -5.281 1 98.38 549 TYR B CA 1
ATOM 9155 C C . TYR B 1 549 ? 1.67 -14.336 -6.078 1 98.38 549 TYR B C 1
ATOM 9157 O O . TYR B 1 549 ? 0.823 -13.609 -5.547 1 98.38 549 TYR B O 1
ATOM 9165 N N . GLY B 1 550 ? 1.709 -14.719 -7.402 1 98.25 550 GLY B N 1
ATOM 9166 C CA . GLY B 1 550 ? 0.537 -14.211 -8.094 1 98.25 550 GLY B CA 1
ATOM 9167 C C . GLY B 1 550 ? 0.39 -14.758 -9.5 1 98.25 550 GLY B C 1
ATOM 9168 O O . GLY B 1 550 ? 1.267 -15.469 -9.992 1 98.25 550 GLY B O 1
ATOM 9169 N N . TRP B 1 551 ? -0.711 -14.414 -10.117 1 97.88 551 TRP B N 1
ATOM 9170 C CA . TRP B 1 551 ? -1.12 -14.758 -11.477 1 97.88 551 TRP B CA 1
ATOM 9171 C C . TRP B 1 551 ? -2.264 -13.859 -11.945 1 97.88 551 TRP B C 1
ATOM 9173 O O . TRP B 1 551 ? -2.705 -12.969 -11.211 1 97.88 551 TRP B O 1
ATOM 9183 N N . SER B 1 552 ? -2.795 -14.055 -13.141 1 97.69 552 SER B N 1
ATOM 9184 C CA . SER B 1 552 ? -3.781 -13.188 -13.781 1 97.69 552 SER B CA 1
ATOM 9185 C C . SER B 1 552 ? -5.199 -13.562 -13.359 1 97.69 552 SER B C 1
ATOM 9187 O O . SER B 1 552 ? -5.406 -14.578 -12.695 1 97.69 552 SER B O 1
ATOM 9189 N N . GLN B 1 553 ? -6.172 -12.734 -13.758 1 97.69 553 GLN B N 1
ATOM 9190 C CA . GLN B 1 553 ? -7.59 -13.055 -13.625 1 97.69 553 GLN B CA 1
ATOM 9191 C C . GLN B 1 553 ? -8.008 -14.125 -14.633 1 97.69 553 GLN B C 1
ATOM 9193 O O . GLN B 1 553 ? -7.371 -14.281 -15.68 1 97.69 553 GLN B O 1
ATOM 9198 N N . VAL B 1 554 ? -9.117 -14.789 -14.344 1 95.69 554 VAL B N 1
ATOM 9199 C CA . VAL B 1 554 ? -9.562 -15.891 -15.195 1 95.69 554 VAL B CA 1
ATOM 9200 C C . VAL B 1 554 ? -10.516 -15.359 -16.266 1 95.69 554 VAL B C 1
ATOM 9202 O O . VAL B 1 554 ? -10.562 -15.883 -17.375 1 95.69 554 VAL B O 1
ATOM 9205 N N . ILE B 1 555 ? -11.32 -14.367 -15.898 1 97.19 555 ILE B N 1
ATOM 9206 C CA . ILE B 1 555 ? -12.18 -13.703 -16.875 1 97.19 555 ILE B CA 1
ATOM 9207 C C . ILE B 1 555 ? -11.938 -12.203 -16.844 1 97.19 555 ILE B C 1
ATOM 9209 O O . ILE B 1 555 ? -11.477 -11.656 -15.836 1 97.19 555 ILE B O 1
ATOM 9213 N N . ASP B 1 556 ? -12.219 -11.547 -17.922 1 97.12 556 ASP B N 1
ATOM 9214 C CA . ASP B 1 556 ? -11.914 -10.125 -18.062 1 97.12 556 ASP B CA 1
ATOM 9215 C C . ASP B 1 556 ? -12.688 -9.305 -17.031 1 97.12 556 ASP B C 1
ATOM 9217 O O . ASP B 1 556 ? -12.211 -8.266 -16.562 1 97.12 556 ASP B O 1
ATOM 9221 N N . ALA B 1 557 ? -13.828 -9.805 -16.641 1 97.62 557 ALA B N 1
ATOM 9222 C CA . ALA B 1 557 ? -14.711 -9.062 -15.742 1 97.62 557 ALA B CA 1
ATOM 9223 C C . ALA B 1 557 ? -14.391 -9.359 -14.281 1 97.62 557 ALA B C 1
ATOM 9225 O O . ALA B 1 557 ? -15.109 -8.922 -13.383 1 97.62 557 ALA B O 1
ATOM 9226 N N . GLY B 1 558 ? -13.32 -10.102 -14.055 1 98.25 558 GLY B N 1
ATOM 9227 C CA . GLY B 1 558 ? -13.062 -10.531 -12.695 1 98.25 558 GLY B CA 1
ATOM 9228 C C . GLY B 1 558 ? -11.672 -10.156 -12.203 1 98.25 558 GLY B C 1
ATOM 9229 O O . GLY B 1 558 ? -10.953 -9.414 -12.875 1 98.25 558 GLY B O 1
ATOM 9230 N N . PHE B 1 559 ? -11.391 -10.609 -10.922 1 98.75 559 PHE B N 1
ATOM 9231 C CA . PHE B 1 559 ? -10.102 -10.438 -10.258 1 98.75 559 PHE B CA 1
ATOM 9232 C C . PHE B 1 559 ? -9.391 -11.773 -10.086 1 98.75 559 PHE B C 1
ATOM 9234 O O . PHE B 1 559 ? -10.031 -12.789 -9.805 1 98.75 559 PHE B O 1
ATOM 9241 N N . GLY B 1 560 ? -8.062 -11.812 -10.352 1 98.69 560 GLY B N 1
ATOM 9242 C CA . GLY B 1 560 ? -7.211 -12.875 -9.844 1 98.69 560 GLY B CA 1
ATOM 9243 C C . GLY B 1 560 ? -6.602 -12.547 -8.492 1 98.69 560 GLY B C 1
ATOM 9244 O O . GLY B 1 560 ? -5.902 -11.539 -8.344 1 98.69 560 GLY B O 1
ATOM 9245 N N . LEU B 1 561 ? -6.91 -13.367 -7.508 1 98.81 561 LEU B N 1
ATOM 9246 C CA . LEU B 1 561 ? -6.434 -13.148 -6.145 1 98.81 561 LEU B CA 1
ATOM 9247 C C . LEU B 1 561 ? -5.617 -14.336 -5.652 1 98.81 561 LEU B C 1
ATOM 9249 O O . LEU B 1 561 ? -6.168 -15.297 -5.113 1 98.81 561 LEU B O 1
ATOM 9253 N N . ALA B 1 562 ? -4.336 -14.297 -5.824 1 98.62 562 ALA B N 1
ATOM 9254 C CA . ALA B 1 562 ? -3.406 -15.258 -5.23 1 98.62 562 ALA B CA 1
ATOM 9255 C C . ALA B 1 562 ? -3 -14.828 -3.822 1 98.62 562 ALA B C 1
ATOM 9257 O O . ALA B 1 562 ? -2.553 -13.703 -3.615 1 98.62 562 ALA B O 1
ATOM 9258 N N . TYR B 1 563 ? -3.186 -15.68 -2.855 1 98.44 563 TYR B N 1
ATOM 9259 C CA . TYR B 1 563 ? -2.943 -15.164 -1.512 1 98.44 563 TYR B CA 1
ATOM 9260 C C . TYR B 1 563 ? -2.092 -16.141 -0.701 1 98.44 563 TYR B C 1
ATOM 9262 O O . TYR B 1 563 ? -1.993 -17.312 -1.041 1 98.44 563 TYR B O 1
ATOM 9270 N N . MET B 1 564 ? -1.401 -15.656 0.271 1 98.56 564 MET B N 1
ATOM 9271 C CA . MET B 1 564 ? -0.587 -16.359 1.259 1 98.56 564 MET B CA 1
ATOM 9272 C C . MET B 1 564 ? -1.048 -16.031 2.676 1 98.56 564 MET B C 1
ATOM 9274 O O . MET B 1 564 ? -1.425 -14.898 2.963 1 98.56 564 MET B O 1
ATOM 9278 N N . ILE B 1 565 ? -1.094 -17.031 3.492 1 98.5 565 ILE B N 1
ATOM 9279 C CA . ILE B 1 565 ? -1.407 -16.859 4.906 1 98.5 565 ILE B CA 1
ATOM 9280 C C . ILE B 1 565 ? -0.228 -17.344 5.754 1 98.5 565 ILE B C 1
ATOM 9282 O O . ILE B 1 565 ? -0.135 -18.531 6.09 1 98.5 565 ILE B O 1
ATOM 9286 N N . ASN B 1 566 ? 0.607 -16.453 6.164 1 97.75 566 ASN B N 1
ATOM 9287 C CA . ASN B 1 566 ? 1.755 -16.766 7.004 1 97.75 566 ASN B CA 1
ATOM 9288 C C . ASN B 1 566 ? 1.425 -16.609 8.484 1 97.75 566 ASN B C 1
ATOM 9290 O O . ASN B 1 566 ? 0.276 -16.344 8.844 1 97.75 566 ASN B O 1
ATOM 9294 N N . GLU B 1 567 ? 2.369 -16.828 9.312 1 97.12 567 GLU B N 1
ATOM 9295 C CA . GLU B 1 567 ? 2.131 -16.844 10.75 1 97.12 567 GLU B CA 1
ATOM 9296 C C . GLU B 1 567 ? 1.565 -15.508 11.227 1 97.12 567 GLU B C 1
ATOM 9298 O O . GLU B 1 567 ? 0.65 -15.469 12.047 1 97.12 567 GLU B O 1
ATOM 9303 N N . ASN B 1 568 ? 2.113 -14.375 10.672 1 96.38 568 ASN B N 1
ATOM 9304 C CA . ASN B 1 568 ? 1.757 -13.062 11.195 1 96.38 568 ASN B CA 1
ATOM 9305 C C . ASN B 1 568 ? 1.373 -12.094 10.078 1 96.38 568 ASN B C 1
ATOM 9307 O O . ASN B 1 568 ? 1.388 -10.875 10.281 1 96.38 568 ASN B O 1
ATOM 9311 N N . SER B 1 569 ? 1.109 -12.672 8.93 1 97.38 569 SER B N 1
ATOM 9312 C CA . SER B 1 569 ? 0.786 -11.781 7.816 1 97.38 569 SER B CA 1
ATOM 9313 C C . SER B 1 569 ? -0.135 -12.461 6.812 1 97.38 569 SER B C 1
ATOM 9315 O O . SER B 1 569 ? -0.189 -13.688 6.742 1 97.38 569 SER B O 1
ATOM 9317 N N . ILE B 1 570 ? -0.909 -11.734 6.09 1 98.62 570 ILE B N 1
ATOM 9318 C CA . ILE B 1 570 ? -1.721 -12.133 4.949 1 98.62 570 ILE B CA 1
ATOM 9319 C C . ILE B 1 570 ? -1.32 -11.32 3.719 1 98.62 570 ILE B C 1
ATOM 9321 O O . ILE B 1 570 ? -1.12 -10.109 3.809 1 98.62 570 ILE B O 1
ATOM 9325 N N . GLN B 1 571 ? -1.11 -11.945 2.621 1 98.62 571 GLN B N 1
ATOM 9326 C CA . GLN B 1 571 ? -0.765 -11.234 1.394 1 98.62 571 GLN B CA 1
ATOM 9327 C C . GLN B 1 571 ? -1.639 -11.695 0.23 1 98.62 571 GLN B C 1
ATOM 9329 O O . GLN B 1 571 ? -1.912 -12.891 0.084 1 98.62 571 GLN B O 1
ATOM 9334 N N . VAL B 1 572 ? -2.166 -10.789 -0.578 1 98.81 572 VAL B N 1
ATOM 9335 C CA . VAL B 1 572 ? -2.965 -11.086 -1.762 1 98.81 572 VAL B CA 1
ATOM 9336 C C . VAL B 1 572 ? -2.416 -10.32 -2.963 1 98.81 572 VAL B C 1
ATOM 9338 O O . VAL B 1 572 ? -2.266 -9.102 -2.912 1 98.81 572 VAL B O 1
ATOM 9341 N N . ASN B 1 573 ? -1.984 -10.984 -3.992 1 98.81 573 ASN B N 1
ATOM 9342 C CA . ASN B 1 573 ? -1.722 -10.367 -5.289 1 98.81 573 ASN B CA 1
ATOM 9343 C C . ASN B 1 573 ? -3.012 -10.125 -6.066 1 98.81 573 ASN B C 1
ATOM 9345 O O . ASN B 1 573 ? -3.727 -11.07 -6.402 1 98.81 573 ASN B O 1
ATOM 9349 N N . VAL B 1 574 ? -3.346 -8.852 -6.371 1 98.88 574 VAL B N 1
ATOM 9350 C CA . VAL B 1 574 ? -4.621 -8.469 -6.965 1 98.88 574 VAL B CA 1
ATOM 9351 C C . VAL B 1 574 ? -4.414 -8.07 -8.422 1 98.88 574 VAL B C 1
ATOM 9353 O O . VAL B 1 574 ? -3.723 -7.094 -8.711 1 98.88 574 VAL B O 1
ATOM 9356 N N . VAL B 1 575 ? -5.004 -8.805 -9.352 1 98.81 575 VAL B N 1
ATOM 9357 C CA . VAL B 1 575 ? -4.859 -8.516 -10.773 1 98.81 575 VAL B CA 1
ATOM 9358 C C . VAL B 1 575 ? -6.242 -8.391 -11.414 1 98.81 575 VAL B C 1
ATOM 9360 O O . VAL B 1 575 ? -7.156 -9.148 -11.094 1 98.81 575 VAL B O 1
ATOM 9363 N N . SER B 1 576 ? -6.48 -7.414 -12.281 1 98.69 576 SER B N 1
ATOM 9364 C CA . SER B 1 576 ? -7.691 -7.266 -13.078 1 98.69 576 SER B CA 1
ATOM 9365 C C . SER B 1 576 ? -7.406 -6.539 -14.391 1 98.69 576 SER B C 1
ATOM 9367 O O . SER B 1 576 ? -6.289 -6.066 -14.609 1 98.69 576 SER B O 1
ATOM 9369 N N . LYS B 1 577 ? -8.305 -6.559 -15.297 1 98.25 577 LYS B N 1
ATOM 9370 C CA . LYS B 1 577 ? -8.234 -5.727 -16.5 1 98.25 577 LYS B CA 1
ATOM 9371 C C . LYS B 1 577 ? -8.906 -4.375 -16.266 1 98.25 577 LYS B C 1
ATOM 9373 O O . LYS B 1 577 ? -9.938 -4.074 -16.859 1 98.25 577 LYS B O 1
ATOM 9378 N N . LYS B 1 578 ? -8.328 -3.643 -15.328 1 97.5 578 LYS B N 1
ATOM 9379 C CA . LYS B 1 578 ? -8.664 -2.252 -15.031 1 97.5 578 LYS B CA 1
ATOM 9380 C C . LYS B 1 578 ? -10.039 -2.139 -14.398 1 97.5 578 LYS B C 1
ATOM 9382 O O . LYS B 1 578 ? -10.852 -1.301 -14.805 1 97.5 578 LYS B O 1
ATOM 9387 N N . LEU B 1 579 ? -10.281 -3.051 -13.383 1 97.88 579 LEU B N 1
ATOM 9388 C CA . LEU B 1 579 ? -11.516 -3.018 -12.609 1 97.88 579 LEU B CA 1
ATOM 9389 C C . LEU B 1 579 ? -11.336 -2.223 -11.32 1 97.88 579 LEU B C 1
ATOM 9391 O O . LEU B 1 579 ? -12.297 -1.993 -10.586 1 97.88 579 LEU B O 1
ATOM 9395 N N . GLY B 1 580 ? -10.117 -1.731 -11.07 1 97.69 580 GLY B N 1
ATOM 9396 C CA . GLY B 1 580 ? -9.828 -0.981 -9.859 1 97.69 580 GLY B CA 1
ATOM 9397 C C . GLY B 1 580 ? -9.188 -1.824 -8.773 1 97.69 580 GLY B C 1
ATOM 9398 O O . GLY B 1 580 ? -9.805 -2.076 -7.73 1 97.69 580 GLY B O 1
ATOM 9399 N N . VAL B 1 581 ? -7.875 -2.133 -8.914 1 98.5 581 VAL B N 1
ATOM 9400 C CA . VAL B 1 581 ? -7.191 -3.047 -8.008 1 98.5 581 VAL B CA 1
ATOM 9401 C C . VAL B 1 581 ? -6.832 -2.316 -6.715 1 98.5 581 VAL B C 1
ATOM 9403 O O . VAL B 1 581 ? -6.812 -2.92 -5.637 1 98.5 581 VAL B O 1
ATOM 9406 N N . GLU B 1 582 ? -6.594 -1 -6.777 1 98.31 582 GLU B N 1
ATOM 9407 C CA . GLU B 1 582 ? -6.242 -0.24 -5.582 1 98.31 582 GLU B CA 1
ATOM 9408 C C . GLU B 1 582 ? -7.41 -0.184 -4.602 1 98.31 582 GLU B C 1
ATOM 9410 O O . GLU B 1 582 ? -7.215 -0.28 -3.387 1 98.31 582 GLU B O 1
ATOM 9415 N N . ARG B 1 583 ? -8.602 0.029 -5.102 1 98.31 583 ARG B N 1
ATOM 9416 C CA . ARG B 1 583 ? -9.781 0.032 -4.238 1 98.31 583 ARG B CA 1
ATOM 9417 C C . ARG B 1 583 ? -10.039 -1.353 -3.654 1 98.31 583 ARG B C 1
ATOM 9419 O O . ARG B 1 583 ? -10.406 -1.479 -2.484 1 98.31 583 ARG B O 1
ATOM 9426 N N . MET B 1 584 ? -9.859 -2.41 -4.496 1 98.75 584 MET B N 1
ATOM 9427 C CA . MET B 1 584 ? -9.992 -3.766 -3.975 1 98.75 584 MET B CA 1
ATOM 9428 C C . MET B 1 584 ? -9.008 -4.012 -2.838 1 98.75 584 MET B C 1
ATOM 9430 O O . MET B 1 584 ? -9.359 -4.609 -1.821 1 98.75 584 MET B O 1
ATOM 9434 N N . LYS B 1 585 ? -7.762 -3.588 -3.039 1 98.69 585 LYS B N 1
ATOM 9435 C CA . LYS B 1 585 ? -6.746 -3.684 -1.998 1 98.69 585 LYS B CA 1
ATOM 9436 C C . LYS B 1 585 ? -7.203 -2.996 -0.715 1 98.69 585 LYS B C 1
ATOM 9438 O O . LYS B 1 585 ? -7.035 -3.535 0.38 1 98.69 585 LYS B O 1
ATOM 9443 N N . TYR B 1 586 ? -7.75 -1.829 -0.813 1 98.38 586 TYR B N 1
ATOM 9444 C CA . TYR B 1 586 ? -8.242 -1.072 0.332 1 98.38 586 TYR B CA 1
ATOM 9445 C C . TYR B 1 586 ? -9.336 -1.844 1.068 1 98.38 586 TYR B C 1
ATOM 9447 O O . TYR B 1 586 ? -9.32 -1.931 2.299 1 98.38 586 TYR B O 1
ATOM 9455 N N . TYR B 1 587 ? -10.273 -2.369 0.325 1 98.62 587 TYR B N 1
ATOM 9456 C CA . TYR B 1 587 ? -11.391 -3.078 0.941 1 98.62 587 TYR B CA 1
ATOM 9457 C C . TYR B 1 587 ? -10.93 -4.395 1.557 1 98.62 587 TYR B C 1
ATOM 9459 O O . TYR B 1 587 ? -11.484 -4.848 2.559 1 98.62 587 TYR B O 1
ATOM 9467 N N . LEU B 1 588 ? -9.898 -5.031 0.998 1 98.88 588 LEU B N 1
ATOM 9468 C CA . LEU B 1 588 ? -9.297 -6.184 1.656 1 98.88 588 LEU B CA 1
ATOM 9469 C C . LEU B 1 588 ? -8.758 -5.805 3.033 1 98.88 588 LEU B C 1
ATOM 9471 O O . LEU B 1 588 ? -8.953 -6.539 4.004 1 98.88 588 LEU B O 1
ATOM 9475 N N . GLU B 1 589 ? -8.094 -4.707 3.09 1 98.38 589 GLU B N 1
ATOM 9476 C CA . GLU B 1 589 ? -7.559 -4.25 4.367 1 98.38 589 GLU B CA 1
ATOM 9477 C C . GLU B 1 589 ? -8.68 -3.967 5.367 1 98.38 589 GLU B C 1
ATOM 9479 O O . GLU B 1 589 ? -8.594 -4.367 6.531 1 98.38 589 GLU B O 1
ATOM 9484 N N . GLU B 1 590 ? -9.68 -3.234 4.914 1 97.56 590 GLU B N 1
ATOM 9485 C CA . GLU B 1 590 ? -10.805 -2.922 5.789 1 97.56 590 GLU B CA 1
ATOM 9486 C C . GLU B 1 590 ? -11.484 -4.195 6.293 1 97.56 590 GLU B C 1
ATOM 9488 O O . GLU B 1 590 ? -11.859 -4.281 7.465 1 97.56 590 GLU B O 1
ATOM 9493 N N . ALA B 1 591 ? -11.664 -5.145 5.379 1 98.69 591 ALA B N 1
ATOM 9494 C CA . ALA B 1 591 ? -12.266 -6.418 5.766 1 98.69 591 ALA B CA 1
ATOM 9495 C C . ALA B 1 591 ? -11.414 -7.125 6.824 1 98.69 591 ALA B C 1
ATOM 9497 O O . ALA B 1 591 ? -11.953 -7.672 7.789 1 98.69 591 ALA B O 1
ATOM 9498 N N . ALA B 1 592 ? -10.117 -7.145 6.637 1 98.69 592 ALA B N 1
ATOM 9499 C CA . ALA B 1 592 ? -9.219 -7.758 7.609 1 98.69 592 ALA B CA 1
ATOM 9500 C C . ALA B 1 592 ? -9.328 -7.074 8.969 1 98.69 592 ALA B C 1
ATOM 9502 O O . ALA B 1 592 ? -9.398 -7.746 10 1 98.69 592 ALA B O 1
ATOM 9503 N N . ASP B 1 593 ? -9.344 -5.785 8.953 1 97.12 593 ASP B N 1
ATOM 9504 C CA . ASP B 1 593 ? -9.453 -5.016 10.188 1 97.12 593 ASP B CA 1
ATOM 9505 C C . ASP B 1 593 ? -10.773 -5.297 10.898 1 97.12 593 ASP B C 1
ATOM 9507 O O . ASP B 1 593 ? -10.805 -5.508 12.109 1 97.12 593 ASP B O 1
ATOM 9511 N N . ASP B 1 594 ? -11.859 -5.246 10.148 1 97 594 ASP B N 1
ATOM 9512 C CA . ASP B 1 594 ? -13.195 -5.453 10.703 1 97 594 ASP B CA 1
ATOM 9513 C C . ASP B 1 594 ? -13.312 -6.836 11.344 1 97 594 ASP B C 1
ATOM 9515 O O . ASP B 1 594 ? -13.852 -6.969 12.445 1 97 594 ASP B O 1
ATOM 9519 N N . LEU B 1 595 ? -12.844 -7.828 10.625 1 98.5 595 LEU B N 1
ATOM 9520 C CA . LEU B 1 595 ? -12.914 -9.188 11.141 1 98.5 595 LEU B CA 1
ATOM 9521 C C . LEU B 1 595 ? -12.125 -9.32 12.445 1 98.5 595 LEU B C 1
ATOM 9523 O O . LEU B 1 595 ? -12.625 -9.875 13.422 1 98.5 595 LEU B O 1
ATOM 9527 N N . ALA B 1 596 ? -10.938 -8.812 12.453 1 97.81 596 ALA B N 1
ATOM 9528 C CA . ALA B 1 596 ? -10.094 -8.914 13.641 1 97.81 596 ALA B CA 1
ATOM 9529 C C . ALA B 1 596 ? -10.727 -8.172 14.82 1 97.81 596 ALA B C 1
ATOM 9531 O O . ALA B 1 596 ? -10.68 -8.648 15.961 1 97.81 596 ALA B O 1
ATOM 9532 N N . GLU B 1 597 ? -11.242 -7 14.531 1 95.62 597 GLU B N 1
ATOM 9533 C CA . GLU B 1 597 ? -11.867 -6.203 15.578 1 95.62 597 GLU B CA 1
ATOM 9534 C C . GLU B 1 597 ? -13.031 -6.957 16.219 1 95.62 597 GLU B C 1
ATOM 9536 O O . GLU B 1 597 ? -13.133 -7.027 17.453 1 95.62 597 GLU B O 1
ATOM 9541 N N . VAL B 1 598 ? -13.891 -7.508 15.422 1 97.19 598 VAL B N 1
ATOM 9542 C CA . VAL B 1 598 ? -15.078 -8.203 15.891 1 97.19 598 VAL B CA 1
ATOM 9543 C C . VAL B 1 598 ? -14.68 -9.477 16.625 1 97.19 598 VAL B C 1
ATOM 9545 O O . VAL B 1 598 ? -15.164 -9.734 17.734 1 97.19 598 VAL B O 1
ATOM 9548 N N . PHE B 1 599 ? -13.766 -10.258 16.094 1 97.62 599 PHE B N 1
ATOM 9549 C CA . PHE B 1 599 ? -13.398 -11.539 16.688 1 97.62 599 PHE B CA 1
ATOM 9550 C C . PHE B 1 599 ? -12.586 -11.336 17.953 1 97.62 599 PHE B C 1
ATOM 9552 O O . PHE B 1 599 ? -12.586 -12.18 18.844 1 97.62 599 PHE B O 1
ATOM 9559 N N . SER B 1 600 ? -11.859 -10.172 18.047 1 95.88 600 SER B N 1
ATOM 9560 C CA . SER B 1 600 ? -11.055 -9.883 19.234 1 95.88 600 SER B CA 1
ATOM 9561 C C . SER B 1 600 ? -11.938 -9.656 20.453 1 95.88 600 SER B C 1
ATOM 9563 O O . SER B 1 600 ? -11.484 -9.789 21.594 1 95.88 600 SER B O 1
ATOM 9565 N N . THR B 1 601 ? -13.156 -9.281 20.25 1 94.38 601 THR B N 1
ATOM 9566 C CA . THR B 1 601 ? -14.078 -9.109 21.359 1 94.38 601 THR B CA 1
ATOM 9567 C C . THR B 1 601 ? -14.289 -10.422 22.109 1 94.38 601 THR B C 1
ATOM 9569 O O . THR B 1 601 ? -14.594 -10.43 23.297 1 94.38 601 THR B O 1
ATOM 9572 N N . GLU B 1 602 ? -14.102 -11.5 21.422 1 91.81 602 GLU B N 1
ATOM 9573 C CA . GLU B 1 602 ? -14.234 -12.812 22.031 1 91.81 602 GLU B CA 1
ATOM 9574 C C . GLU B 1 602 ? -12.984 -13.18 22.828 1 91.81 602 GLU B C 1
ATOM 9576 O O . GLU B 1 602 ? -13.055 -13.945 23.797 1 91.81 602 GLU B O 1
ATOM 9581 N N . LEU B 1 603 ? -11.852 -12.766 22.453 1 87.5 603 LEU B N 1
ATOM 9582 C CA . LEU B 1 603 ? -10.602 -13.07 23.141 1 87.5 603 LEU B CA 1
ATOM 9583 C C . LEU B 1 603 ? -10.508 -12.297 24.453 1 87.5 603 LEU B C 1
ATOM 9585 O O . LEU B 1 603 ? -9.938 -12.781 25.438 1 87.5 603 LEU B O 1
ATOM 9589 N N . GLN B 1 604 ? -10.938 -11.141 24.516 1 75 604 GLN B N 1
ATOM 9590 C CA . GLN B 1 604 ? -10.914 -10.297 25.703 1 75 604 GLN B CA 1
ATOM 9591 C C . GLN B 1 604 ? -11.906 -10.789 26.75 1 75 604 GLN B C 1
ATOM 9593 O O . GLN B 1 604 ? -11.656 -10.672 27.953 1 75 604 GLN B O 1
ATOM 9598 N N . SER B 1 605 ? -12.969 -11.289 26.344 1 62.06 605 SER B N 1
ATOM 9599 C CA . SER B 1 605 ? -13.969 -11.773 27.281 1 62.06 605 SER B CA 1
ATOM 9600 C C . SER B 1 605 ? -13.492 -13.031 28.016 1 62.06 605 SER B C 1
ATOM 9602 O O . SER B 1 605 ? -13.938 -13.32 29.125 1 62.06 605 SER B O 1
ATOM 9604 N N . LYS B 1 606 ? -12.477 -13.641 27.422 1 52.91 606 LYS B N 1
ATOM 9605 C CA . LYS B 1 606 ? -11.969 -14.852 28.062 1 52.91 606 LYS B CA 1
ATOM 9606 C C . LYS B 1 606 ? -10.812 -14.531 29 1 52.91 606 LYS B C 1
ATOM 9608 O O . LYS B 1 606 ? -10.352 -15.398 29.75 1 52.91 606 LYS B O 1
ATOM 9613 N N . LEU B 1 607 ? -10.281 -13.375 28.969 1 43.12 607 LEU B N 1
ATOM 9614 C CA . LEU B 1 607 ? -9.32 -13 30 1 43.12 607 LEU B CA 1
ATOM 9615 C C . LEU B 1 607 ? -10.023 -12.438 31.234 1 43.12 607 LEU B C 1
ATOM 9617 O O . LEU B 1 607 ? -10.992 -11.688 31.094 1 43.12 607 LEU B O 1
#